Protein AF-A0A2G5TWX8-F1 (afdb_monomer)

Solvent-accessible surface area (backbone atoms only — not comparable to full-atom values): 53577 Å² total; per-residue (Å²): 131,54,55,52,56,50,52,30,71,75,69,65,58,77,52,49,79,46,56,35,44,81,55,95,52,97,86,49,70,48,29,27,53,43,70,57,57,48,48,54,48,39,52,57,28,51,38,71,73,40,64,47,65,84,70,45,53,58,56,52,51,48,52,56,50,69,76,42,61,90,55,57,44,57,35,39,44,58,69,57,53,51,48,53,32,55,76,71,69,51,67,65,87,40,49,40,81,41,73,44,65,52,35,51,49,26,43,56,50,18,77,74,40,77,90,45,63,42,34,33,72,43,99,88,70,44,53,24,19,41,42,44,39,46,45,39,47,51,44,52,74,69,54,51,40,51,39,65,67,56,42,31,72,77,58,35,67,66,47,48,49,53,51,49,48,58,50,50,65,69,45,44,64,63,69,77,78,45,83,64,30,31,37,34,48,69,56,52,56,48,51,49,52,59,59,61,68,38,75,58,49,79,84,54,79,71,49,77,77,64,80,60,78,89,64,64,90,80,34,75,40,43,46,68,60,52,34,54,57,20,57,78,40,74,38,63,65,79,65,92,90,57,66,69,57,44,42,46,65,52,52,60,41,53,54,52,50,34,47,48,33,69,75,56,60,79,76,66,95,56,92,80,38,67,60,66,51,49,53,53,48,46,37,48,51,37,49,56,66,71,43,61,89,88,40,72,58,73,78,48,40,72,55,51,56,50,47,51,46,62,32,68,70,54,51,48,54,51,49,51,54,52,48,64,59,44,47,62,55,50,51,52,50,51,55,55,48,50,61,49,67,75,60,78,84,85,88,79,91,81,88,84,86,82,90,79,90,84,81,89,83,90,81,84,86,83,85,84,88,88,79,89,81,90,85,88,79,89,78,89,82,83,90,81,80,90,83,90,76,91,85,79,89,80,89,80,89,86,88,84,84,86,84,88,84,80,92,80,88,84,83,87,85,87,87,88,78,89,79,89,85,84,82,86,82,88,82,84,84,85,84,88,84,79,86,87,78,90,83,88,90,86,83,88,81,88,85,87,86,85,82,91,86,88,83,82,90,90,85,90,89,84,90,81,92,86,95,84,87,90,89,85,90,84,86,92,89,68,95,64,67,61,59,56,54,49,51,54,53,50,52,51,51,52,49,50,54,50,53,49,52,51,49,52,54,52,52,50,53,51,50,51,51,60,49,52,53,48,52,53,55,50,49,53,50,52,51,51,52,51,57,53,52,53,51,49,54,58,48,51,56,51,52,57,47,51,54,50,54,50,49,55,54,48,57,50,53,55,49,52,55,50,53,57,46,54,53,48,52,57,50,49,55,50,51,54,49,53,51,51,50,52,51,51,52,50,52,52,50,53,50,52,52,52,51,52,51,54,52,53,52,50,51,55,53,53,49,57,50,50,52,52,50,49,57,51,52,54,49,55,52,52,51,51,50,54,50,54,53,49,53,51,50,55,50,51,57,53,48,55,53,50,50,51,52,51,58,46,54,53,53,51,54,51,56,50,66,77,62,64,84,75,90,84,71,62,67,65,62,53,48,51,56,51,50,53,54,48,54,51,51,51,55,48,47,66,44,63,65,43,48,60,55,54,51,48,52,53,46,54,67,66,64,46,94,62,83,75,84,77,69,92,67,53,51,65,65,50,42,54,48,43,51,50,52,51,53,46,66,76,64,43,62,64,62,56,51,50,48,55,50,36,55,50,50,40,74,70,46,89,46,68,67,56,29,52,45,26,54,54,45,50,58,50,42,55,50,38,45,49,52,44,53,49,48,44,51,51,34,47,53,45,30,76,73,64,71,38,64,81,85,51,72,82,78,65,79,79,72,67,84,53,67,71,49,53,55,43,54,51,51,56,71,70,46,74,97,54,62,100,55,27,13,81,81,79,73,46,72,59,51,99,85,53,59,74,43,65,47,96,44,82,92,62,62,47,41,25,40,41,74,56,50,52,60,44,37,77,77,40,62,40,42,92,78,81,62,48,67,73,80,55,47,88,86,38,69,89,75,114

Sequence (880 aa):
MGAIEFLQNLTGIKKFVLRSFKEDRADSKRFFQFEEAVEITRICLELKGADPNMHGMLDAVGAEKLSLNEHVRKSRSMGEIETMFYMHHIDKSKITVIPDFVEKLSEIHSNENIYTPITTIGRNGEDLMNMGESALYLFKNLICGVDWLEAFKTNGIDLFRNFRNGFEDTLMPLFCEWEACYVSKDWHDNIIAQLKNHRIFEKQIRTDINFSKGFSKGSLITTSYFSERCEIFHLPPMPDDVPDTMLLEEGKVLIMVAWACLFYPRQEKSRNQGDTAMQREVIMNAMFARLPRESKFRNHLASLITHWSGSRQMQSQQAVNEEARREPERVHVLQKCENKYARGDEAPDALAKSEAEYQDTHVESSNSSHTVPEGANNSSGKTTKPTKSRNESLEKTRKAQEPKNEVKANSNESFSKQSKDILEPSTSEGPVSNTSRQGKPKSSAISKESSLSSSTSISEPCSSRTLIPEDEEAVEKKKFEDQAKKMVKMQNQIKELKDQMRQLSVENETLKNSIEERKEDESNKLKKAKEDLEKEKKKTAKLEQAIKDWKISLEFMEKDLMEAGEQRDVVNEKLRKADEELREQTAKSRNLEHQLKETNKTLATVNKEKDRAVERVVREWTERWNVERHQVQLAQNRTEEAECKVRQLVKEKVKLLEKSGDGSNLPAHVATYKEDIRKLRQLLKEKEDLIPHLQRRIQELSNQPGPSSQISEDPEGYLERLQNILEILNRDDSIEEKRVRISRLLTNTDSADTRQISVLEEDLFDSSVTMYRDTLNYNTYRIQQTQSIEGCQPVPSYPNLSQKFLDAENKERTKAMFGEGDCAICFEKIEEHDEERTCPNEICALRYHGKCILRSIETMPLCPYCKTHYFNVDDFPVLS

InterPro domains:
  IPR013083 Zinc finger, RING/FYVE/PHD-type [G3DSA:3.30.40.10] (786-871)

Organism: NCBI:txid1611254

Radius of gyration: 57.73 Å; Cα contacts (8 Å, |Δi|>4): 561; chains: 1; bounding box: 160×112×218 Å

Secondary structure (DSSP, 8-state):
--HHHHHHHHH---SEEEEEEE-SSTTPPEEEEHHHHHHHHHHHHHTTT--SGGGTHHHHHHHHHHSS-TTEEEEEEHHHHHHHHHHTT--GGGEEEEE-HHHHHHHHHHTTSTTSPP-EE-TTS-EEEEHHHHHHHHHHHHTTTS-HHHHHHHH-HHHHHHHHHHHHHHHTHHHHS-TTEEEEHHHHHHHHHHHHTSGGGTT-----S-TTTTPPTT-EEEHHHHHHHHHHTTPPPPPTTS-SEEEHHHHHHHHHHHHHHHHS-S----TTHHHHHHHHHHHHHHHHHTS-TT-THHHHHHHHHHHHTT-HHHHHHHHHHHHHHHHHHHHHHHHHHHHHHTT-----------------------------------------PPP-------------------------------------------------------------------------------------------TTHHHHHHHHHHHHHHHHHHHHHHHHHHHHHHHHHHHHHHHHHHHHHHHHHHHHHHHHHHHHHHHHHHHHHHHHHHHHHHHHHHHHHHHHHHHHHHHHHHHHHHHHHHHHHHHHHHHHHHHHHHHHHHHHHHHHHHHHHHHHHHHHHHHHHHHHHHHHHHHHHHHHHHHHHHHHHHHHHHH--S-SSHHHHHHHHHHHHHHHHHHHHHHHTHHHHHHHHHHHHHSSSSSP------HHHHHHHHHHHHHHHTT-HHHHHHHHHHHHHHHH---HHHHHHHHHHHHHHHHHHHHHHHHHHHHHHHHHHHSS-TTPPPP-PPP---HHHHHHHHHHHTS-SS-TTB-TTT--B--TTSPEEE-S-TTT--EEEHHHHHHHHHH-SB-TTT--B---STT-GGG-

Mean predicted aligned error: 21.73 Å

Foldseek 3Di:
DQLLVVVCVVPVQQAAEWAWEDDPDPPDFTKTFPVRLLVLLCVQCVSRVHHSVVVCSVVVVVVVCVVDDVQKTAIDGPVVSVVVCVVSVNDCVRYDYDYQPQLVVLVVVCLQVVLRQRWGADPVRFTKHQLLSLLLNLCCLQQPQWQVVVLCVVVHDVLLVVLLVLSLVVSQVSFDPGVRMIGGPVVSVVSSVVSCPRPSNVPIDRDDLPPVVPDDQFDKDALVVLQVVCVVRVFDRFDPVDDRIDTPQVSSLLVSLSSLCLSLAPDDPDPVCPSSVRSSVSNNVSSVSSDDPPGPCNVCVVVSSVDRSPDVSSVVVVVVSVVSVCVVVVVVVVVVVVVVVVPDDDDDDDDDDDDDDDDDDDDDDDDDDDDDDDDDDDDDDDDDDDDDDDDDDDDDDDDDDDDDDDDDDDDDDDDDDDDDDDDDDDDDDDDDDDDDDDDDDDDDDDDDDDDDDDDDDDDDDDDDDDDDDYDDDDDDDDPDVVVVVVVVVVVVVVVVVVVVVVVVVVVVVVVVVVVVVVVVVVVVVVVVVVVVVVVVVVVVVVVVVVVVVVVVVVVVVVVVVVVVVVVVVVVVVVVVVVVVVVVVVVVVVVVVVVVVVVVVVVVVVVVVVVVVVVVVVVVVVVVVVVVLVVVLVVLVVVLVVLVVVLVVLVVVVVVVVVPPPDDDPPPVVVVVSVVVNVVSVVVSVVSVVVNVVSVVVVVVVVPPDDPPDDDPDQLVRVLVVLVVVLVCLVVPCVLVVQVVLLVVQLVPDPDPVLVVLSVVQNVVLVVLSVLLNVLSVVQNVVCVVPVDSPPRDPRDDDRDTDPSNVVSSVVVLQDPPAPDQAAPQPNHGHDPPFDWDFDPDPSNRGIHGLVRVLVVCLVPQADPPPRHGDDDCVSHVSVD

pLDDT: mean 76.27, std 21.87, range [24.47, 97.88]

Structure (mmCIF, N/CA/C/O backbone):
data_AF-A0A2G5TWX8-F1
#
_entry.id   AF-A0A2G5TWX8-F1
#
loop_
_atom_site.group_PDB
_atom_site.id
_atom_site.type_symbol
_atom_site.label_atom_id
_atom_site.label_alt_id
_atom_site.label_comp_id
_atom_site.label_asym_id
_atom_site.label_entity_id
_atom_site.label_seq_id
_atom_site.pdbx_PDB_ins_code
_atom_site.Cartn_x
_atom_site.Cartn_y
_atom_site.Cartn_z
_atom_site.occupancy
_atom_site.B_iso_or_equiv
_atom_site.auth_seq_id
_atom_site.auth_comp_id
_atom_site.auth_asym_id
_atom_site.auth_atom_id
_atom_site.pdbx_PDB_model_num
ATOM 1 N N . MET A 1 1 ? -11.497 -45.203 12.744 1.00 49.88 1 MET A N 1
ATOM 2 C CA . MET A 1 1 ? -11.339 -44.075 11.812 1.00 49.88 1 MET A CA 1
ATOM 3 C C . MET A 1 1 ? -11.162 -42.806 12.613 1.00 49.88 1 MET A C 1
ATOM 5 O O . MET A 1 1 ? -11.879 -42.644 13.597 1.00 49.88 1 MET A O 1
ATOM 9 N N . GLY A 1 2 ? -10.228 -41.941 12.228 1.00 58.47 2 GLY A N 1
ATOM 10 C CA . GLY A 1 2 ? -10.147 -40.582 12.781 1.00 58.47 2 GLY A CA 1
ATOM 11 C C . GLY A 1 2 ? -11.249 -39.682 12.211 1.00 58.47 2 GLY A C 1
ATOM 12 O O . GLY A 1 2 ? -11.787 -39.974 11.142 1.00 58.47 2 GLY A O 1
ATOM 13 N N . ALA A 1 3 ? -11.570 -38.563 12.869 1.00 54.06 3 ALA A N 1
ATOM 14 C CA . ALA A 1 3 ? -12.571 -37.629 12.341 1.00 54.06 3 ALA A CA 1
ATOM 15 C C . ALA A 1 3 ? -12.157 -37.054 10.969 1.00 54.06 3 ALA A C 1
ATOM 17 O O . ALA A 1 3 ? -13.007 -36.923 10.093 1.00 54.06 3 ALA A O 1
ATOM 18 N N . ILE A 1 4 ? -10.851 -36.823 10.739 1.00 53.81 4 ILE A N 1
ATOM 19 C CA . ILE A 1 4 ? -10.282 -36.463 9.418 1.00 53.81 4 ILE A CA 1
ATOM 20 C C . ILE A 1 4 ? -10.713 -37.470 8.348 1.00 53.81 4 ILE A C 1
ATOM 22 O O . ILE A 1 4 ? -11.200 -37.095 7.289 1.00 53.81 4 ILE A O 1
ATOM 26 N N . GLU A 1 5 ? -10.538 -38.752 8.649 1.00 59.50 5 GLU A N 1
ATOM 27 C CA . GLU A 1 5 ? -10.787 -39.881 7.755 1.00 59.50 5 GLU A CA 1
ATOM 28 C C . GLU A 1 5 ? -12.284 -39.996 7.430 1.00 59.50 5 GLU A C 1
ATOM 30 O O . GLU A 1 5 ? -12.668 -40.190 6.280 1.00 59.50 5 GLU A O 1
ATOM 35 N N . PHE A 1 6 ? -13.143 -39.784 8.432 1.00 63.69 6 PHE A N 1
ATOM 36 C CA . PHE A 1 6 ? -14.593 -39.731 8.261 1.00 63.69 6 PHE A CA 1
ATOM 37 C C . PHE A 1 6 ? -15.032 -38.548 7.385 1.00 63.69 6 PHE A C 1
ATOM 39 O O . PHE A 1 6 ? -15.778 -38.747 6.429 1.00 63.69 6 PHE A O 1
ATOM 46 N N . LEU A 1 7 ? -14.541 -37.333 7.649 1.00 59.56 7 LEU A N 1
ATOM 47 C CA . LEU A 1 7 ? -14.930 -36.136 6.893 1.00 59.56 7 LEU A CA 1
ATOM 48 C C . LEU A 1 7 ? -14.377 -36.162 5.452 1.00 59.56 7 LEU A C 1
ATOM 50 O O . LEU A 1 7 ? -15.083 -35.778 4.518 1.00 59.56 7 LEU A O 1
ATOM 54 N N . GLN A 1 8 ? -13.177 -36.716 5.243 1.00 65.06 8 GLN A N 1
ATOM 55 C CA . GLN A 1 8 ? -12.624 -37.003 3.912 1.00 65.06 8 GLN A CA 1
ATOM 56 C C . GLN A 1 8 ? -13.450 -38.049 3.151 1.00 65.06 8 GLN A C 1
ATOM 58 O O . GLN A 1 8 ? -13.704 -37.861 1.963 1.00 65.06 8 GLN A O 1
ATOM 63 N N . ASN A 1 9 ? -13.920 -39.111 3.813 1.00 69.88 9 ASN A N 1
ATOM 64 C CA . ASN A 1 9 ? -14.791 -40.116 3.195 1.00 69.88 9 ASN A CA 1
ATOM 65 C C . ASN A 1 9 ? -16.203 -39.580 2.891 1.00 69.88 9 ASN A C 1
ATOM 67 O O . ASN A 1 9 ? -16.819 -40.015 1.922 1.00 69.88 9 ASN A O 1
ATOM 71 N N . LEU A 1 10 ? -16.714 -38.643 3.698 1.00 70.25 10 LEU A N 1
ATOM 72 C CA . LEU A 1 10 ? -18.079 -38.116 3.582 1.00 70.25 10 LEU A CA 1
ATOM 73 C C . LEU A 1 10 ? -18.198 -36.951 2.582 1.00 70.25 10 LEU A C 1
ATOM 75 O O . LEU A 1 10 ? -19.244 -36.789 1.962 1.00 70.25 10 LEU A O 1
ATOM 79 N N . THR A 1 11 ? -17.133 -36.164 2.389 1.00 72.25 11 THR A N 1
ATOM 80 C CA . THR A 1 11 ? -17.118 -35.011 1.457 1.00 72.25 11 THR A CA 1
ATOM 81 C C . THR A 1 11 ? -16.222 -35.194 0.231 1.00 72.25 11 THR A C 1
ATOM 83 O O . THR A 1 11 ? -16.336 -34.436 -0.727 1.00 72.25 11 THR A O 1
ATOM 86 N N . GLY A 1 12 ? -15.282 -36.145 0.256 1.00 74.12 12 GLY A N 1
ATOM 87 C CA . GLY A 1 12 ? -14.214 -36.267 -0.743 1.00 74.12 12 GLY A CA 1
ATOM 88 C C . GLY A 1 12 ? -13.120 -35.188 -0.653 1.00 74.12 12 GLY A C 1
ATOM 89 O O . GLY A 1 12 ? -12.127 -35.267 -1.381 1.00 74.12 12 GLY A O 1
ATOM 90 N N . ILE A 1 13 ? -13.259 -34.191 0.231 1.00 72.56 13 ILE A N 1
ATOM 91 C CA . ILE A 1 13 ? -12.359 -33.034 0.322 1.00 72.56 13 ILE A CA 1
ATOM 92 C C . ILE A 1 13 ? -11.048 -33.448 1.001 1.00 72.56 13 ILE A C 1
ATOM 94 O O . ILE A 1 13 ? -10.928 -33.498 2.223 1.00 72.56 13 ILE A O 1
ATOM 98 N N . LYS A 1 14 ? -10.028 -33.742 0.188 1.00 78.06 14 LYS A N 1
ATOM 99 C CA . LYS A 1 14 ? -8.688 -34.131 0.667 1.00 78.06 14 LYS A CA 1
ATOM 100 C C . LYS A 1 14 ? -7.849 -32.960 1.187 1.00 78.06 14 LYS A C 1
ATOM 102 O O . LYS A 1 14 ? -6.896 -33.201 1.927 1.00 78.06 14 LYS A O 1
ATOM 107 N N . LYS A 1 15 ? -8.172 -31.724 0.792 1.00 89.69 15 LYS A N 1
ATOM 108 C CA . LYS A 1 15 ? -7.461 -30.502 1.186 1.00 89.69 15 LYS A CA 1
ATOM 109 C C . LYS A 1 15 ? -8.418 -29.333 1.390 1.00 89.69 15 LYS A C 1
ATOM 111 O O . LYS A 1 15 ? -9.350 -29.164 0.609 1.00 89.69 15 LYS A O 1
ATOM 116 N N . PHE A 1 16 ? -8.120 -28.499 2.377 1.00 92.69 16 PHE A N 1
ATOM 117 C CA . PHE A 1 16 ? -8.714 -27.177 2.539 1.00 92.69 16 PHE A CA 1
ATOM 118 C C . PHE A 1 16 ? -8.189 -26.212 1.474 1.00 92.69 16 PHE A C 1
ATOM 120 O O . PHE A 1 16 ? -7.120 -26.424 0.891 1.00 92.69 16 PHE A O 1
ATOM 127 N N . VAL A 1 17 ? -8.943 -25.144 1.241 1.00 91.75 17 VAL A N 1
ATOM 128 C CA . VAL A 1 17 ? -8.628 -24.082 0.284 1.00 91.75 17 VAL A CA 1
ATOM 129 C C . VAL A 1 17 ? -8.525 -22.772 1.054 1.00 91.75 17 VAL A C 1
ATOM 131 O O . VAL A 1 17 ? -9.392 -22.490 1.873 1.00 91.75 17 VAL A O 1
ATOM 134 N N . LEU A 1 18 ? -7.471 -22.001 0.799 1.00 95.31 18 LEU A N 1
ATOM 135 C CA . LEU A 1 18 ? -7.222 -20.694 1.409 1.00 95.31 18 LEU A CA 1
ATOM 136 C C . LEU A 1 18 ? -6.944 -19.678 0.293 1.00 95.31 18 LEU A C 1
ATOM 138 O O . LEU A 1 18 ? -6.103 -19.948 -0.575 1.00 95.31 18 LEU A O 1
ATOM 142 N N . ARG A 1 19 ? -7.632 -18.531 0.285 1.00 94.94 19 ARG A N 1
ATOM 143 C CA . ARG A 1 19 ? -7.461 -17.523 -0.774 1.00 94.94 19 ARG A CA 1
ATOM 144 C C . ARG A 1 19 ? -6.285 -16.597 -0.476 1.00 94.94 19 ARG A C 1
ATOM 146 O O . ARG A 1 19 ? -6.225 -15.978 0.582 1.00 94.94 19 ARG A O 1
ATOM 153 N N . SER A 1 20 ? -5.356 -16.495 -1.427 1.00 94.12 20 SER A N 1
ATOM 154 C CA . SER A 1 20 ? -4.310 -15.472 -1.443 1.00 94.12 20 SER A CA 1
ATOM 155 C C . SER A 1 20 ? -4.739 -14.279 -2.286 1.00 94.12 20 SER A C 1
ATOM 157 O O . SER A 1 20 ? -4.996 -14.426 -3.487 1.00 94.12 20 SER A O 1
ATOM 159 N N . PHE A 1 21 ? -4.711 -13.116 -1.659 1.00 90.50 21 PHE A N 1
ATOM 160 C CA . PHE A 1 21 ? -4.955 -11.807 -2.246 1.00 90.50 21 PHE A CA 1
ATOM 161 C C . PHE A 1 21 ? -3.636 -11.233 -2.768 1.00 90.50 21 PHE A C 1
ATOM 163 O O . PHE A 1 21 ? -2.561 -11.530 -2.221 1.00 90.50 21 PHE A O 1
ATOM 170 N N . LYS A 1 22 ? -3.700 -10.436 -3.836 1.00 80.31 22 LYS A N 1
ATOM 171 C CA . LYS A 1 22 ? -2.516 -9.799 -4.431 1.00 80.31 22 LYS A CA 1
ATOM 172 C C . LYS A 1 22 ? -2.489 -8.304 -4.144 1.00 80.31 22 LYS A C 1
ATOM 174 O O . LYS A 1 22 ? -3.369 -7.573 -4.572 1.00 80.31 22 LYS A O 1
ATOM 179 N N . GLU A 1 23 ? -1.403 -7.839 -3.536 1.00 67.00 23 GLU A N 1
ATOM 180 C CA . GLU A 1 23 ? -1.008 -6.433 -3.634 1.00 67.00 23 GLU A CA 1
ATOM 181 C C . GLU A 1 23 ? -0.254 -6.210 -4.966 1.00 67.00 23 GLU A C 1
ATOM 183 O O . GLU A 1 23 ? 0.506 -7.070 -5.414 1.00 67.00 23 GLU A O 1
ATOM 188 N N . ASP A 1 24 ? -0.462 -5.062 -5.617 1.00 56.56 24 ASP A N 1
ATOM 189 C CA . ASP A 1 24 ? -0.110 -4.813 -7.032 1.00 56.56 24 ASP A CA 1
ATOM 190 C C . ASP A 1 24 ? 1.402 -4.654 -7.334 1.00 56.56 24 ASP A C 1
ATOM 192 O O . ASP A 1 24 ? 1.811 -4.505 -8.489 1.00 56.56 24 ASP A O 1
ATOM 196 N N . ARG A 1 25 ? 2.261 -4.663 -6.305 1.00 57.56 25 ARG A N 1
ATOM 197 C CA . ARG A 1 25 ? 3.721 -4.494 -6.451 1.00 57.56 25 ARG A CA 1
ATOM 198 C C . ARG A 1 25 ? 4.374 -5.798 -6.930 1.00 57.56 25 ARG A C 1
ATOM 200 O O . ARG A 1 25 ? 3.940 -6.882 -6.554 1.00 57.56 25 ARG A O 1
ATOM 207 N N . ALA A 1 26 ? 5.438 -5.700 -7.732 1.00 50.09 26 ALA A N 1
ATOM 208 C CA . ALA A 1 26 ? 6.128 -6.869 -8.296 1.00 50.09 26 ALA A CA 1
ATOM 209 C C . ALA A 1 26 ? 6.673 -7.825 -7.214 1.00 50.09 26 ALA A C 1
ATOM 211 O O . ALA A 1 26 ? 6.577 -9.042 -7.360 1.00 50.09 26 ALA A O 1
ATOM 212 N N . ASP A 1 27 ? 7.152 -7.254 -6.109 1.00 56.19 27 ASP A N 1
ATOM 213 C CA . ASP A 1 27 ? 7.773 -7.950 -4.976 1.00 56.19 27 ASP A CA 1
ATOM 214 C C . ASP A 1 27 ? 6.798 -8.144 -3.795 1.00 56.19 27 ASP A C 1
ATOM 216 O O . ASP A 1 27 ? 7.216 -8.319 -2.647 1.00 56.19 27 ASP A O 1
ATOM 220 N N . SER A 1 28 ? 5.484 -8.037 -4.035 1.00 58.34 28 SER A N 1
ATOM 221 C CA . SER A 1 28 ? 4.496 -7.960 -2.956 1.00 58.34 28 SER A CA 1
ATOM 222 C C . SER A 1 28 ? 4.359 -9.250 -2.143 1.00 58.34 28 SER A C 1
ATOM 224 O O . SER A 1 28 ? 4.437 -10.380 -2.641 1.00 58.34 28 SER A O 1
ATOM 226 N N . LYS A 1 29 ? 4.094 -9.077 -0.845 1.00 76.50 29 LYS A N 1
ATOM 227 C CA . LYS A 1 29 ? 3.747 -10.189 0.043 1.00 76.50 29 LYS A CA 1
ATOM 228 C C . LYS A 1 29 ? 2.336 -10.669 -0.300 1.00 76.50 29 LYS A C 1
ATOM 230 O O . LYS A 1 29 ? 1.431 -9.870 -0.518 1.00 76.50 29 LYS A O 1
ATOM 235 N N . ARG A 1 30 ? 2.126 -11.988 -0.306 1.00 86.75 30 ARG A N 1
ATOM 236 C CA . ARG A 1 30 ? 0.770 -12.552 -0.397 1.00 86.75 30 ARG A CA 1
ATOM 237 C C . ARG A 1 30 ? 0.054 -12.359 0.932 1.00 86.75 30 ARG A C 1
ATOM 239 O O . ARG A 1 30 ? 0.590 -12.752 1.974 1.00 86.75 30 ARG A O 1
ATOM 246 N N . PHE A 1 31 ? -1.151 -11.809 0.859 1.00 91.06 31 PHE A N 1
ATOM 247 C CA . PHE A 1 31 ? -2.041 -11.618 1.998 1.00 91.06 31 PHE A CA 1
ATOM 248 C C . PHE A 1 31 ? -3.196 -12.623 1.965 1.00 91.06 31 PHE A C 1
ATOM 250 O O . PHE A 1 31 ? -3.506 -13.191 0.919 1.00 91.06 31 PHE A O 1
ATOM 257 N N . PHE A 1 32 ? -3.812 -12.861 3.121 1.00 93.50 32 PHE A N 1
ATOM 258 C CA . PHE A 1 32 ? -4.817 -13.902 3.358 1.00 93.50 32 PHE A CA 1
ATOM 259 C C . PHE A 1 32 ? -5.867 -13.395 4.343 1.00 93.50 32 PHE A C 1
ATOM 261 O O . PHE A 1 32 ? -5.485 -12.877 5.392 1.00 93.50 32 PHE A O 1
ATOM 268 N N . GLN A 1 33 ? -7.165 -13.553 4.062 1.00 92.56 33 GLN A N 1
ATOM 269 C CA . GLN A 1 33 ? -8.220 -13.199 5.024 1.00 92.56 33 GLN A CA 1
ATOM 270 C C . GLN A 1 33 ? -8.034 -14.014 6.312 1.00 92.56 33 GLN A C 1
ATOM 272 O O . GLN A 1 33 ? -8.035 -15.248 6.285 1.00 92.56 33 GLN A O 1
ATOM 277 N N . PHE A 1 34 ? -7.868 -13.330 7.447 1.00 92.19 34 PHE A N 1
ATOM 278 C CA . PHE A 1 34 ? -7.525 -13.985 8.711 1.00 92.19 34 PHE A CA 1
ATOM 279 C C . PHE A 1 34 ? -8.619 -14.962 9.160 1.00 92.19 34 PHE A C 1
ATOM 281 O O . PHE A 1 34 ? -8.318 -16.071 9.598 1.00 92.19 34 PHE A O 1
ATOM 288 N N . GLU A 1 35 ? -9.887 -14.596 8.951 1.00 90.81 35 GLU A N 1
ATOM 289 C CA . GLU A 1 35 ? -11.047 -15.427 9.287 1.00 90.81 35 GLU A CA 1
ATOM 290 C C . GLU A 1 35 ? -11.066 -16.784 8.556 1.00 90.81 35 GLU A C 1
ATOM 292 O O . GLU A 1 35 ? -11.505 -17.773 9.142 1.00 90.81 35 GLU A O 1
ATOM 297 N N . GLU A 1 36 ? -10.561 -16.865 7.315 1.00 92.94 36 GLU A N 1
ATOM 298 C CA . GLU A 1 36 ? -10.450 -18.137 6.581 1.00 92.94 36 GLU A CA 1
ATOM 299 C C . GLU A 1 36 ? -9.389 -19.044 7.203 1.00 92.94 36 GLU A C 1
ATOM 301 O O . GLU A 1 36 ? -9.631 -20.222 7.465 1.00 92.94 36 GLU A O 1
ATOM 306 N N . ALA A 1 37 ? -8.200 -18.501 7.469 1.00 93.31 37 ALA A N 1
ATOM 307 C CA . ALA A 1 37 ? -7.098 -19.271 8.034 1.00 93.31 37 ALA A CA 1
ATOM 308 C C . ALA A 1 37 ? -7.409 -19.734 9.471 1.00 93.31 37 ALA A C 1
ATOM 310 O O . ALA A 1 37 ? -7.065 -20.856 9.857 1.00 93.31 37 ALA A O 1
ATOM 311 N N . VAL A 1 38 ? -8.121 -18.908 10.240 1.00 91.62 38 VAL A N 1
ATOM 312 C CA . VAL A 1 38 ? -8.715 -19.253 11.539 1.00 91.62 38 VAL A CA 1
ATOM 313 C C . VAL A 1 38 ? -9.717 -20.396 11.401 1.00 91.62 38 VAL A C 1
ATOM 315 O O . VAL A 1 38 ? -9.630 -21.364 12.153 1.00 91.62 38 VAL A O 1
ATOM 318 N N . GLU A 1 39 ? -10.646 -20.329 10.444 1.00 91.31 39 GLU A N 1
ATOM 319 C CA . GLU A 1 39 ? -11.629 -21.393 10.216 1.00 91.31 39 GLU A CA 1
ATOM 320 C C . GLU A 1 39 ? -10.962 -22.720 9.839 1.00 91.31 39 GLU A C 1
ATOM 322 O O . GLU A 1 39 ? -11.274 -23.749 10.439 1.00 91.31 39 GLU A O 1
ATOM 327 N N . ILE A 1 40 ? -9.995 -22.700 8.920 1.00 92.69 40 ILE A N 1
ATOM 328 C CA . ILE A 1 40 ? -9.213 -23.887 8.549 1.00 92.69 40 ILE A CA 1
ATOM 329 C C . ILE A 1 40 ? -8.488 -24.458 9.774 1.00 92.69 40 ILE A C 1
ATOM 331 O O . ILE A 1 40 ? -8.476 -25.675 9.962 1.00 92.69 40 ILE A O 1
ATOM 335 N N . THR A 1 41 ? -7.924 -23.603 10.633 1.00 91.88 41 THR A N 1
ATOM 336 C CA . THR A 1 41 ? -7.235 -24.037 11.859 1.00 91.88 41 THR A CA 1
ATOM 337 C C . THR A 1 41 ? -8.207 -24.661 12.857 1.00 91.88 41 THR A C 1
ATOM 339 O O . THR A 1 41 ? -7.946 -25.763 13.335 1.00 91.88 41 THR A O 1
ATOM 342 N N . ARG A 1 42 ? -9.358 -24.021 13.105 1.00 90.62 42 ARG A N 1
ATOM 343 C CA . ARG A 1 42 ? -10.451 -24.547 13.937 1.00 90.62 42 ARG A CA 1
ATOM 344 C C . ARG A 1 42 ? -10.892 -25.929 13.462 1.00 90.62 42 ARG A C 1
ATOM 346 O O . ARG A 1 42 ? -10.838 -26.874 14.242 1.00 90.62 42 ARG A O 1
ATOM 353 N N . ILE A 1 43 ? -11.250 -26.062 12.184 1.00 89.75 43 ILE A N 1
ATOM 354 C CA . ILE A 1 43 ? -11.694 -27.338 11.608 1.00 89.75 43 ILE A CA 1
ATOM 355 C C . ILE A 1 43 ? -10.578 -28.385 11.741 1.00 89.75 43 ILE A C 1
ATOM 357 O O . ILE A 1 43 ? -10.834 -29.518 12.135 1.00 89.75 43 ILE A O 1
ATOM 361 N N . CYS A 1 44 ? -9.316 -28.021 11.495 1.00 89.75 44 CYS A N 1
ATOM 362 C CA . CYS A 1 44 ? -8.179 -28.926 11.680 1.00 89.75 44 CYS A CA 1
ATOM 363 C C . CYS A 1 44 ? -7.908 -29.324 13.146 1.00 89.75 44 CYS A C 1
ATOM 365 O O . CYS A 1 44 ? -7.279 -30.361 13.359 1.00 89.75 44 CYS A O 1
ATOM 367 N N . LEU A 1 45 ? -8.340 -28.542 14.140 1.00 89.06 45 LEU A N 1
ATOM 368 C CA . LEU A 1 45 ? -8.257 -28.879 15.569 1.00 89.06 45 LEU A CA 1
ATOM 369 C C . LEU A 1 45 ? -9.416 -29.793 15.990 1.00 89.06 45 LEU A C 1
ATOM 371 O O . LEU A 1 45 ? -9.165 -30.877 16.520 1.00 89.06 45 LEU A O 1
ATOM 375 N N . GLU A 1 46 ? -10.652 -29.431 15.639 1.00 88.06 46 GLU A N 1
ATOM 376 C CA . GLU A 1 46 ? -11.853 -30.258 15.836 1.00 88.06 46 GLU A CA 1
ATOM 377 C C . GLU A 1 46 ? -11.660 -31.660 15.226 1.00 88.06 46 GLU A C 1
ATOM 379 O O . GLU A 1 46 ? -11.909 -32.683 15.866 1.00 88.06 46 GLU A O 1
ATOM 384 N N . LEU A 1 47 ? -11.099 -31.726 14.014 1.00 85.62 47 LEU A N 1
ATOM 385 C CA . LEU A 1 47 ? -10.774 -32.968 13.308 1.00 85.62 47 LEU A CA 1
ATOM 386 C C . LEU A 1 47 ? -9.677 -33.824 13.970 1.00 85.62 47 LEU A C 1
ATOM 388 O O . LEU A 1 47 ? -9.606 -35.028 13.701 1.00 85.62 47 LEU A O 1
ATOM 392 N N . LYS A 1 48 ? -8.824 -33.241 14.820 1.00 88.12 48 LYS A N 1
ATOM 393 C CA . LYS A 1 48 ? -7.867 -33.979 15.669 1.00 88.12 48 LYS A CA 1
ATOM 394 C C . LYS A 1 48 ? -8.503 -34.473 16.976 1.00 88.12 48 LYS A C 1
ATOM 396 O O . LYS A 1 48 ? -7.859 -35.234 17.692 1.00 88.12 48 LYS A O 1
ATOM 401 N N . GLY A 1 49 ? -9.724 -34.041 17.301 1.00 89.75 49 GLY A N 1
ATOM 402 C CA . GLY A 1 49 ? -10.325 -34.221 18.625 1.00 89.75 49 GLY A CA 1
ATOM 403 C C . GLY A 1 49 ? -9.787 -33.248 19.681 1.00 89.75 49 GLY A C 1
ATOM 404 O O . GLY A 1 49 ? -9.939 -33.512 20.871 1.00 89.75 49 GLY A O 1
ATOM 405 N N . ALA A 1 50 ? -9.147 -32.150 19.265 1.00 88.69 50 ALA A N 1
ATOM 406 C CA . ALA A 1 50 ? -8.765 -31.057 20.154 1.00 88.69 50 ALA A CA 1
ATOM 407 C C . ALA A 1 50 ? -9.904 -30.031 20.235 1.00 88.69 50 ALA A C 1
ATOM 409 O O . ALA A 1 50 ? -10.525 -29.708 19.223 1.00 88.69 50 ALA A O 1
ATOM 410 N N . ASP A 1 51 ? -10.158 -29.494 21.428 1.00 85.75 51 ASP A N 1
ATOM 411 C CA . ASP A 1 51 ? -11.095 -28.384 21.604 1.00 85.75 51 ASP A CA 1
ATOM 412 C C . ASP A 1 51 ? -10.469 -27.086 21.046 1.00 85.75 51 ASP A C 1
ATOM 414 O O . ASP A 1 51 ? -9.415 -26.668 21.538 1.00 85.75 51 ASP A O 1
ATOM 418 N N . PRO A 1 52 ? -11.070 -26.421 20.038 1.00 79.31 52 PRO A N 1
ATOM 419 C CA . PRO A 1 52 ? -10.541 -25.168 19.499 1.00 79.31 52 PRO A CA 1
ATOM 420 C C . PRO A 1 52 ? -10.550 -24.009 20.513 1.00 79.31 52 PRO A C 1
ATOM 422 O O . PRO A 1 52 ? -9.787 -23.057 20.336 1.00 79.31 52 PRO A O 1
ATOM 425 N N . ASN A 1 53 ? -11.353 -24.080 21.583 1.00 81.56 53 ASN A N 1
ATOM 426 C CA . ASN A 1 53 ? -11.362 -23.075 22.653 1.00 81.56 53 ASN A CA 1
ATOM 427 C C . ASN A 1 53 ? -10.121 -23.194 23.554 1.00 81.56 53 ASN A C 1
ATOM 429 O O . ASN A 1 53 ? -9.537 -22.184 23.933 1.00 81.56 53 ASN A O 1
ATOM 433 N N . MET A 1 54 ? -9.634 -24.415 23.818 1.00 76.00 54 MET A N 1
ATOM 434 C CA . MET A 1 54 ? -8.446 -24.672 24.658 1.00 76.00 54 MET A CA 1
ATOM 435 C C . MET A 1 54 ? -7.142 -24.056 24.119 1.00 76.00 54 MET A C 1
ATOM 437 O O . MET A 1 54 ? -6.144 -23.994 24.835 1.00 76.00 54 MET A O 1
ATOM 441 N N . HIS A 1 55 ? -7.138 -23.598 22.865 1.00 72.44 55 HIS A N 1
ATOM 442 C CA . HIS A 1 55 ? -6.015 -22.908 22.232 1.00 72.44 55 HIS A CA 1
ATOM 443 C C . HIS A 1 55 ? -6.171 -21.377 22.176 1.00 72.44 55 HIS A C 1
ATOM 445 O O . HIS A 1 55 ? -5.324 -20.716 21.579 1.00 72.44 55 HIS A O 1
ATOM 451 N N . GLY A 1 56 ? -7.242 -20.809 22.744 1.00 77.62 56 GLY A N 1
ATOM 452 C CA . GLY A 1 56 ? -7.495 -19.363 22.769 1.00 77.62 56 GLY A CA 1
ATOM 453 C C . GLY A 1 56 ? -7.723 -18.722 21.395 1.00 77.62 56 GLY A C 1
ATOM 454 O O . GLY A 1 56 ? -7.777 -17.502 21.292 1.00 77.62 56 GLY A O 1
ATOM 455 N N . MET A 1 57 ? -7.856 -19.506 20.317 1.00 73.31 57 MET A N 1
ATOM 456 C CA . MET A 1 57 ? -8.018 -18.968 18.960 1.00 73.31 57 MET A CA 1
ATOM 457 C C . MET A 1 57 ? -9.344 -18.238 18.771 1.00 73.31 57 MET A C 1
ATOM 459 O O . MET A 1 57 ? -9.388 -17.185 18.140 1.00 73.31 57 MET A O 1
ATOM 463 N N . LEU A 1 58 ? -10.428 -18.805 19.305 1.00 71.38 58 LEU A N 1
ATOM 464 C CA . LEU A 1 58 ? -11.750 -18.189 19.234 1.00 71.38 58 LEU A CA 1
ATOM 465 C C . LEU A 1 58 ? -11.821 -16.932 20.112 1.00 71.38 58 LEU A C 1
ATOM 467 O O . LEU A 1 58 ? -12.459 -15.964 19.708 1.00 71.38 58 LEU A O 1
ATOM 471 N N . ASP A 1 59 ? -11.081 -16.894 21.224 1.00 79.69 59 ASP A N 1
ATOM 472 C CA . ASP A 1 59 ? -10.934 -15.698 22.060 1.00 79.69 59 ASP A CA 1
ATOM 473 C C . ASP A 1 59 ? -10.072 -14.626 21.384 1.00 79.69 59 ASP A C 1
ATOM 475 O O . ASP A 1 59 ? -10.435 -13.456 21.405 1.00 79.69 59 ASP A O 1
ATOM 479 N N . ALA A 1 60 ? -8.974 -15.003 20.719 1.00 72.00 60 ALA A N 1
ATOM 480 C CA . ALA A 1 60 ? -8.136 -14.080 19.954 1.00 72.00 60 ALA A CA 1
ATOM 481 C C . ALA A 1 60 ? -8.915 -13.441 18.795 1.00 72.00 60 ALA A C 1
ATOM 483 O O . ALA A 1 60 ? -8.823 -12.238 18.571 1.00 72.00 60 ALA A O 1
ATOM 484 N N . VAL A 1 61 ? -9.734 -14.227 18.094 1.00 70.69 61 VAL A N 1
ATOM 485 C CA . VAL A 1 61 ? -10.582 -13.760 16.986 1.00 70.69 61 VAL A CA 1
ATOM 486 C C . VAL A 1 61 ? -11.791 -12.980 17.497 1.00 70.69 61 VAL A C 1
ATOM 488 O O . VAL A 1 61 ? -12.186 -11.999 16.875 1.00 70.69 61 VAL A O 1
ATOM 491 N N . GLY A 1 62 ? -12.346 -13.355 18.650 1.00 74.88 62 GLY A N 1
ATOM 492 C CA . GLY A 1 62 ? -13.365 -12.577 19.351 1.00 74.88 62 GLY A CA 1
ATOM 493 C C . GLY A 1 62 ? -12.832 -11.210 19.779 1.00 74.88 62 GLY A C 1
ATOM 494 O O . GLY A 1 62 ? -13.430 -10.194 19.445 1.00 74.88 62 GLY A O 1
ATOM 495 N N . ALA A 1 63 ? -11.675 -11.168 20.438 1.00 79.56 63 ALA A N 1
ATOM 496 C CA . ALA A 1 63 ? -11.004 -9.941 20.860 1.00 79.56 63 ALA A CA 1
ATOM 497 C C . ALA A 1 63 ? -10.553 -9.075 19.671 1.00 79.56 63 ALA A C 1
ATOM 499 O O . ALA A 1 63 ? -10.700 -7.857 19.718 1.00 79.56 63 ALA A O 1
ATOM 500 N N . GLU A 1 64 ? -10.055 -9.676 18.586 1.00 72.75 64 GLU A N 1
ATOM 501 C CA . GLU A 1 64 ? -9.668 -8.948 17.370 1.00 72.75 64 GLU A CA 1
ATOM 502 C C . GLU A 1 64 ? -10.883 -8.452 16.565 1.00 72.75 64 GLU A C 1
ATOM 504 O O . GLU A 1 64 ? -10.805 -7.398 15.939 1.00 72.75 64 GLU A O 1
ATOM 509 N N . LYS A 1 65 ? -12.034 -9.135 16.638 1.00 72.50 65 LYS A N 1
ATOM 510 C CA . LYS A 1 65 ? -13.311 -8.629 16.109 1.00 72.50 65 LYS A CA 1
ATOM 511 C C . LYS A 1 65 ? -13.940 -7.553 17.005 1.00 72.50 65 LYS A C 1
ATOM 513 O O . LYS A 1 65 ? -14.631 -6.685 16.490 1.00 72.50 65 LYS A O 1
ATOM 518 N N . LEU A 1 66 ? -13.708 -7.595 18.318 1.00 75.19 66 LEU A N 1
ATOM 519 C CA . LEU A 1 66 ? -14.169 -6.583 19.279 1.00 75.19 66 LEU A CA 1
ATOM 520 C C . LEU A 1 66 ? -13.300 -5.315 19.288 1.00 75.19 66 LEU A C 1
ATOM 522 O O . LEU A 1 66 ? -13.790 -4.260 19.681 1.00 75.19 66 LEU A O 1
ATOM 526 N N . SER A 1 67 ? -12.031 -5.398 18.872 1.00 73.75 67 SER A N 1
ATOM 527 C CA . SER A 1 67 ? -11.145 -4.233 18.716 1.00 73.75 67 SER A CA 1
ATOM 528 C C . SER A 1 67 ? -11.256 -3.547 17.352 1.00 73.75 67 SER A C 1
ATOM 530 O O . SER A 1 67 ? -10.690 -2.473 17.165 1.00 73.75 67 SER A O 1
ATOM 532 N N . LEU A 1 68 ? -11.994 -4.139 16.411 1.00 73.31 68 LEU A N 1
ATOM 533 C CA . LEU A 1 68 ? -12.277 -3.579 15.094 1.00 73.31 68 LEU A CA 1
ATOM 534 C C . LEU A 1 68 ? -13.742 -3.153 14.969 1.00 73.31 68 LEU A C 1
ATOM 536 O O . LEU A 1 68 ? -14.629 -3.636 15.669 1.00 73.31 68 LEU A O 1
ATOM 540 N N . ASN A 1 69 ? -14.009 -2.281 13.999 1.00 82.12 69 ASN A N 1
ATOM 541 C CA . ASN A 1 69 ? -15.367 -2.053 13.522 1.00 82.12 69 ASN A CA 1
ATOM 542 C C . ASN A 1 69 ? -15.906 -3.338 12.849 1.00 82.12 69 ASN A C 1
ATOM 544 O O . ASN A 1 69 ? -15.188 -4.002 12.100 1.00 82.12 69 ASN A O 1
ATOM 548 N N . GLU A 1 70 ? -17.178 -3.685 13.081 1.00 88.75 70 GLU A N 1
ATOM 549 C CA . GLU A 1 70 ? -17.777 -4.953 12.626 1.00 88.75 70 GLU A CA 1
ATOM 550 C C . GLU A 1 70 ? -17.800 -5.160 11.099 1.00 88.75 70 GLU A C 1
ATOM 552 O O . GLU A 1 70 ? -17.992 -6.284 10.625 1.00 88.75 70 GLU A O 1
ATOM 557 N N . HIS A 1 71 ? -17.573 -4.101 10.322 1.00 90.44 71 HIS A N 1
ATOM 558 C CA . HIS A 1 71 ? -17.486 -4.130 8.863 1.00 90.44 71 HIS A CA 1
ATOM 559 C C . HIS A 1 71 ? -16.065 -4.392 8.329 1.00 90.44 71 HIS A C 1
ATOM 561 O O . HIS A 1 71 ? -15.896 -4.525 7.117 1.00 90.44 71 HIS A O 1
ATOM 567 N N . VAL A 1 72 ? -15.054 -4.474 9.201 1.00 91.00 72 VAL A N 1
ATOM 568 C CA . VAL A 1 72 ? -13.635 -4.645 8.843 1.00 91.00 72 VAL A CA 1
ATOM 569 C C . VAL A 1 72 ? -13.227 -6.117 8.917 1.00 91.00 72 VAL A C 1
ATOM 571 O O . VAL A 1 72 ? -13.661 -6.864 9.795 1.00 91.00 72 VAL A O 1
ATOM 574 N N . ARG A 1 73 ? -12.374 -6.553 7.991 1.00 91.44 73 ARG A N 1
ATOM 575 C CA . ARG A 1 73 ? -11.789 -7.897 7.923 1.00 91.44 73 ARG A CA 1
ATOM 576 C C . ARG A 1 73 ? -10.275 -7.757 7.805 1.00 91.44 73 ARG A C 1
ATOM 578 O O . ARG A 1 73 ? -9.776 -7.260 6.796 1.00 91.44 73 ARG A O 1
ATOM 585 N N . LYS A 1 74 ? -9.529 -8.202 8.816 1.00 91.12 74 LYS A N 1
ATOM 586 C CA . LYS A 1 74 ? -8.062 -8.254 8.735 1.00 91.12 74 LYS A CA 1
ATOM 587 C C . LYS A 1 74 ? -7.611 -9.294 7.718 1.00 91.12 74 LYS A C 1
ATOM 589 O O . LYS A 1 74 ? -8.143 -10.408 7.672 1.00 91.12 74 LYS A O 1
ATOM 594 N N . SER A 1 75 ? -6.581 -8.953 6.955 1.00 91.50 75 SER A N 1
ATOM 595 C CA . SER A 1 75 ? -5.749 -9.935 6.272 1.00 91.50 75 SER A CA 1
ATOM 596 C C . SER A 1 75 ? -4.364 -9.997 6.919 1.00 91.50 75 SER A C 1
ATOM 598 O O . SER A 1 75 ? -3.976 -9.120 7.688 1.00 91.50 75 SER A O 1
ATOM 600 N N . ARG A 1 76 ? -3.652 -11.096 6.685 1.00 91.81 76 ARG A N 1
ATOM 601 C CA . ARG A 1 76 ? -2.346 -11.406 7.277 1.00 91.81 76 ARG A CA 1
ATOM 602 C C . ARG A 1 76 ? -1.400 -11.891 6.189 1.00 91.81 76 ARG A C 1
ATOM 604 O O . ARG A 1 76 ? -1.846 -12.485 5.207 1.00 91.81 76 ARG A O 1
ATOM 611 N N . SER A 1 77 ? -0.105 -11.658 6.350 1.00 92.44 77 SER A N 1
ATOM 612 C CA . SER A 1 77 ? 0.918 -12.174 5.439 1.00 92.44 77 SER A CA 1
ATOM 613 C C . SER A 1 77 ? 1.083 -13.695 5.573 1.00 92.44 77 SER A C 1
ATOM 615 O O . SER A 1 77 ? 0.768 -14.276 6.616 1.00 92.44 77 SER A O 1
ATOM 617 N N . MET A 1 78 ? 1.637 -14.356 4.545 1.00 91.62 78 MET A N 1
ATOM 618 C CA . MET A 1 78 ? 1.906 -15.806 4.600 1.00 91.62 78 MET A CA 1
ATOM 619 C C . MET A 1 78 ? 2.706 -16.214 5.849 1.00 91.62 78 MET A C 1
ATOM 621 O O . MET A 1 78 ? 2.404 -17.236 6.450 1.00 91.62 78 MET A O 1
ATOM 625 N N . GLY A 1 79 ? 3.692 -15.413 6.274 1.00 93.12 79 GLY A N 1
ATOM 626 C CA . GLY A 1 79 ? 4.536 -15.727 7.435 1.00 93.12 79 GLY A CA 1
ATOM 627 C C . GLY A 1 79 ? 3.769 -15.767 8.761 1.00 93.12 79 GLY A C 1
ATOM 628 O O . GLY A 1 79 ? 3.997 -16.656 9.580 1.00 93.12 79 GLY A O 1
ATOM 629 N N . GLU A 1 80 ? 2.809 -14.861 8.957 1.00 92.25 80 GLU A N 1
ATOM 630 C CA . GLU A 1 80 ? 1.928 -14.855 10.135 1.00 92.25 80 GLU A CA 1
ATOM 631 C C . GLU A 1 80 ? 0.990 -16.070 10.127 1.00 92.25 80 GLU A C 1
ATOM 633 O O . GLU A 1 80 ? 0.879 -16.782 11.126 1.00 92.25 80 GLU A O 1
ATOM 638 N N . ILE A 1 81 ? 0.374 -16.360 8.975 1.00 93.56 81 ILE A N 1
ATOM 639 C CA . ILE A 1 81 ? -0.497 -17.528 8.788 1.00 93.56 81 ILE A CA 1
ATOM 640 C C . ILE A 1 81 ? 0.274 -18.840 8.993 1.00 93.56 81 ILE A C 1
ATOM 642 O O . ILE A 1 81 ? -0.204 -19.748 9.672 1.00 93.56 81 ILE A O 1
ATOM 646 N N . GLU A 1 82 ? 1.494 -18.943 8.468 1.00 94.25 82 GLU A N 1
ATOM 647 C CA . GLU A 1 82 ? 2.355 -20.110 8.656 1.00 94.25 82 GLU A CA 1
ATOM 648 C C . GLU A 1 82 ? 2.846 -20.273 10.096 1.00 94.25 82 GLU A C 1
ATOM 650 O O . GLU A 1 82 ? 3.012 -21.413 10.537 1.00 94.25 82 GLU A O 1
ATOM 655 N N . THR A 1 83 ? 3.034 -19.171 10.828 1.00 93.69 83 THR A N 1
ATOM 656 C CA . THR A 1 83 ? 3.359 -19.183 12.262 1.00 93.69 83 THR A CA 1
ATOM 657 C C . THR A 1 83 ? 2.168 -19.688 13.074 1.00 93.69 83 THR A C 1
ATOM 659 O O . THR A 1 83 ? 2.324 -20.602 13.880 1.00 93.69 83 THR A O 1
ATOM 662 N N . MET A 1 84 ? 0.957 -19.190 12.806 1.00 91.94 84 MET A N 1
ATOM 663 C CA . MET A 1 84 ? -0.280 -19.695 13.414 1.00 91.94 84 MET A CA 1
ATOM 664 C C . MET A 1 84 ? -0.474 -21.194 13.127 1.00 91.94 84 MET A C 1
ATOM 666 O O . MET A 1 84 ? -0.686 -21.987 14.047 1.00 91.94 84 MET A O 1
ATOM 670 N N . PHE A 1 85 ? -0.323 -21.622 11.869 1.00 94.25 85 PHE A N 1
ATOM 671 C CA . PHE A 1 85 ? -0.388 -23.040 11.506 1.00 94.25 85 PHE A CA 1
ATOM 672 C C . PHE A 1 85 ? 0.681 -23.877 12.225 1.00 94.25 85 PHE A C 1
ATOM 674 O O . PHE A 1 85 ? 0.378 -24.984 12.666 1.00 94.25 85 PHE A O 1
ATOM 681 N N . TYR A 1 86 ? 1.904 -23.372 12.398 1.00 94.00 86 TYR A N 1
ATOM 682 C CA . TYR A 1 86 ? 2.955 -24.061 13.153 1.00 94.00 86 TYR A CA 1
ATOM 683 C C . TYR A 1 86 ? 2.594 -24.225 14.641 1.00 94.00 86 TYR A C 1
ATOM 685 O O . TYR A 1 86 ? 2.667 -25.340 15.167 1.00 94.00 86 TYR A O 1
ATOM 693 N N . MET A 1 87 ? 2.125 -23.151 15.290 1.00 90.31 87 MET A N 1
ATOM 694 C CA . MET A 1 87 ? 1.744 -23.128 16.712 1.00 90.31 87 MET A CA 1
ATOM 695 C C . MET A 1 87 ? 0.596 -24.091 17.052 1.00 90.31 87 MET A C 1
ATOM 697 O O . MET A 1 87 ? 0.584 -24.666 18.136 1.00 90.31 87 MET A O 1
ATOM 701 N N . HIS A 1 88 ? -0.334 -24.328 16.121 1.00 89.56 88 HIS A N 1
ATOM 702 C CA . HIS A 1 88 ? -1.430 -25.299 16.285 1.00 89.56 88 HIS A CA 1
ATOM 703 C C . HIS A 1 88 ? -1.147 -26.661 15.606 1.00 89.56 88 HIS A C 1
ATOM 705 O O . HIS A 1 88 ? -2.043 -27.500 15.435 1.00 89.56 88 HIS A O 1
ATOM 711 N N . HIS A 1 89 ? 0.112 -26.902 15.217 1.00 93.06 89 HIS A N 1
ATOM 712 C CA . HIS A 1 89 ? 0.609 -28.116 14.555 1.00 93.06 89 HIS A CA 1
ATOM 713 C C . HIS A 1 89 ? -0.232 -28.532 13.333 1.00 93.06 89 HIS A C 1
ATOM 715 O O . HIS A 1 89 ? -0.596 -29.701 13.163 1.00 93.06 89 HIS A O 1
ATOM 721 N N . ILE A 1 90 ? -0.647 -27.560 12.525 1.00 93.00 90 ILE A N 1
ATOM 722 C CA . ILE A 1 90 ? -1.480 -27.758 11.341 1.00 93.00 90 ILE A CA 1
ATOM 723 C C . ILE A 1 90 ? -0.608 -28.232 10.184 1.00 93.00 90 ILE A C 1
ATOM 725 O O . ILE A 1 90 ? 0.382 -27.609 9.802 1.00 93.00 90 ILE A O 1
ATOM 729 N N . ASP A 1 91 ? -1.003 -29.36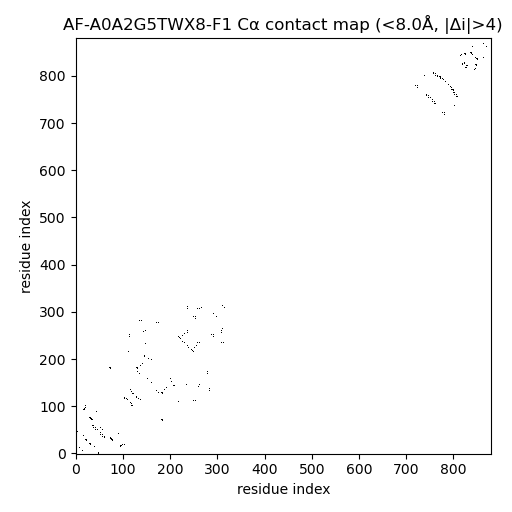4 9.617 1.00 93.50 91 ASP A N 1
ATOM 730 C CA . ASP A 1 91 ? -0.335 -29.982 8.483 1.00 93.50 91 ASP A CA 1
ATOM 731 C C . ASP A 1 91 ? -0.601 -29.172 7.205 1.00 93.50 91 ASP A C 1
ATOM 733 O O . ASP A 1 91 ? -1.631 -29.337 6.545 1.00 93.50 91 ASP A O 1
ATOM 737 N N . LYS A 1 92 ? 0.357 -28.306 6.850 1.00 94.38 92 LYS A N 1
ATOM 738 C CA . LYS A 1 92 ? 0.317 -27.447 5.655 1.00 94.38 92 LYS A CA 1
ATOM 739 C C . LYS A 1 92 ? 0.073 -28.236 4.359 1.00 94.38 92 LYS A C 1
ATOM 741 O O . LYS A 1 92 ? -0.486 -27.678 3.420 1.00 94.38 92 LYS A O 1
ATOM 746 N N . SER A 1 93 ? 0.409 -29.532 4.290 1.00 92.81 93 SER A N 1
ATOM 747 C CA . SER A 1 93 ? 0.162 -30.348 3.088 1.00 92.81 93 SER A CA 1
ATOM 748 C C . SER A 1 93 ? -1.332 -30.540 2.790 1.00 92.81 93 SER A C 1
ATOM 750 O O . SER A 1 93 ? -1.706 -30.737 1.628 1.00 92.81 93 SER A O 1
ATOM 752 N N . LYS A 1 94 ? -2.191 -30.415 3.813 1.00 91.12 94 LYS A N 1
ATOM 753 C CA . LYS A 1 94 ? -3.658 -30.464 3.725 1.00 91.12 94 LYS A CA 1
ATOM 754 C C . LYS A 1 94 ? -4.292 -29.132 3.317 1.00 91.12 94 LYS A C 1
ATOM 756 O O . LYS A 1 94 ? -5.514 -29.062 3.239 1.00 91.12 94 LYS A O 1
ATOM 761 N N . ILE A 1 95 ? -3.507 -28.090 3.049 1.00 94.69 95 ILE A N 1
ATOM 762 C CA . ILE A 1 95 ? -3.995 -26.769 2.639 1.00 94.69 95 ILE A CA 1
ATOM 763 C C . ILE A 1 95 ? -3.543 -26.499 1.199 1.00 94.69 95 ILE A C 1
ATOM 765 O O . ILE A 1 95 ? -2.442 -26.870 0.789 1.00 94.69 95 ILE A O 1
ATOM 769 N N . THR A 1 96 ? -4.416 -25.878 0.411 1.00 94.75 96 THR A N 1
ATOM 770 C CA . THR A 1 96 ? -4.146 -25.441 -0.962 1.00 94.75 96 THR A CA 1
ATOM 771 C C . THR A 1 96 ? -4.361 -23.939 -1.034 1.00 94.75 96 THR A C 1
ATOM 773 O O . THR A 1 96 ? -5.487 -23.469 -0.885 1.00 94.75 96 THR A O 1
ATOM 776 N N . VAL A 1 97 ? -3.288 -23.185 -1.262 1.00 94.50 97 VAL A N 1
ATOM 777 C CA . VAL A 1 97 ? -3.395 -21.750 -1.540 1.00 94.50 97 VAL A CA 1
ATOM 778 C C . VAL A 1 97 ? -3.819 -21.558 -2.994 1.00 94.50 97 VAL A C 1
ATOM 780 O O . VAL A 1 97 ? -3.172 -22.091 -3.897 1.00 94.50 97 VAL A O 1
ATOM 783 N N . ILE A 1 98 ? -4.884 -20.791 -3.216 1.00 93.25 98 ILE A N 1
ATOM 784 C CA . ILE A 1 98 ? -5.361 -20.385 -4.547 1.00 93.25 98 ILE A CA 1
ATOM 785 C C . ILE A 1 98 ? -5.374 -18.855 -4.657 1.00 93.25 98 ILE A C 1
ATOM 787 O O . ILE A 1 98 ? -5.557 -18.193 -3.637 1.00 93.25 98 ILE A O 1
ATOM 791 N N . PRO A 1 99 ? -5.212 -18.261 -5.853 1.00 92.88 99 PRO A N 1
ATOM 792 C CA . PRO A 1 99 ? -5.512 -16.844 -6.034 1.00 92.88 99 PRO A CA 1
ATOM 793 C C . PRO A 1 99 ? -7.002 -16.580 -5.787 1.00 92.88 99 PRO A C 1
ATOM 795 O O . PRO A 1 99 ? -7.841 -17.433 -6.090 1.00 92.88 99 PRO A O 1
ATOM 798 N N . ASP A 1 100 ? -7.342 -15.392 -5.297 1.00 94.62 100 ASP A N 1
ATOM 799 C CA . ASP A 1 100 ? -8.733 -14.953 -5.303 1.00 94.62 100 ASP A CA 1
ATOM 800 C C . ASP A 1 100 ? -9.197 -14.663 -6.746 1.00 94.62 100 ASP A C 1
ATOM 802 O O . ASP A 1 100 ? -8.689 -13.779 -7.439 1.00 94.62 100 ASP A O 1
ATOM 806 N N . PHE A 1 101 ? -10.155 -15.459 -7.225 1.00 92.50 101 PHE A N 1
ATOM 807 C CA . PHE A 1 101 ? -10.717 -15.317 -8.567 1.00 92.50 101 PHE A CA 1
ATOM 808 C C . PHE A 1 101 ? -11.770 -14.204 -8.666 1.00 92.50 101 PHE A C 1
ATOM 810 O O . PHE A 1 101 ? -11.990 -13.698 -9.763 1.00 92.50 101 PHE A O 1
ATOM 817 N N . VAL A 1 102 ? -12.408 -13.816 -7.559 1.00 94.38 102 VAL A N 1
ATOM 818 C CA . VAL A 1 102 ? -13.404 -12.735 -7.515 1.00 94.38 102 VAL A CA 1
ATOM 819 C C . VAL A 1 102 ? -12.693 -11.389 -7.567 1.00 94.38 102 VAL A C 1
ATOM 821 O O . VAL A 1 102 ? -13.006 -10.591 -8.446 1.00 94.38 102 VAL A O 1
ATOM 824 N N . GLU A 1 103 ? -11.668 -11.202 -6.729 1.00 93.81 103 GLU A N 1
ATOM 825 C CA . GLU A 1 103 ? -10.770 -10.039 -6.757 1.00 93.81 103 GLU A CA 1
ATOM 826 C C . GLU A 1 103 ? -10.226 -9.825 -8.170 1.00 93.81 103 GLU A C 1
ATOM 828 O O . GLU A 1 103 ? -10.390 -8.752 -8.742 1.00 93.81 103 GLU A O 1
ATOM 833 N N . LYS A 1 104 ? -9.688 -10.882 -8.791 1.00 92.06 104 LYS A N 1
ATOM 834 C CA . LYS A 1 104 ? -9.131 -10.820 -10.147 1.00 92.06 104 LYS A CA 1
ATOM 835 C C . LYS A 1 104 ? -10.175 -10.553 -11.244 1.00 92.06 104 LYS A C 1
ATOM 837 O O . LYS A 1 104 ? -9.868 -9.890 -12.232 1.00 92.06 104 LYS A O 1
ATOM 842 N N . LEU A 1 105 ? -11.404 -11.059 -11.123 1.00 92.38 105 LEU A N 1
ATOM 843 C CA . LEU A 1 105 ? -12.472 -10.735 -12.084 1.00 92.38 105 LEU A CA 1
ATOM 844 C C . LEU A 1 105 ? -12.960 -9.290 -11.912 1.00 92.38 105 LEU A C 1
ATOM 846 O O . LEU A 1 105 ? -13.222 -8.611 -12.906 1.00 92.38 105 LEU A O 1
ATOM 850 N N . SER A 1 106 ? -13.017 -8.808 -10.671 1.00 94.31 106 SER A N 1
ATOM 851 C CA . SER A 1 106 ? -13.350 -7.424 -10.334 1.00 94.31 106 SER A CA 1
ATOM 852 C C . SER A 1 106 ? -12.245 -6.457 -10.794 1.00 94.31 106 SER A C 1
ATOM 854 O O . SER A 1 106 ? -12.547 -5.428 -11.389 1.00 94.31 106 SER A O 1
ATOM 856 N N . GLU A 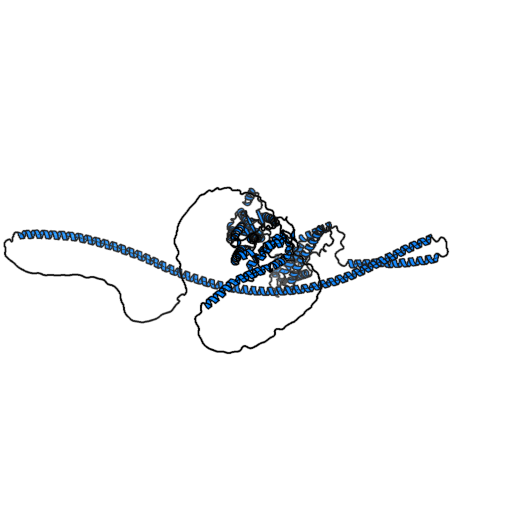1 107 ? -10.967 -6.836 -10.669 1.00 92.00 107 GLU A N 1
ATOM 857 C CA . GLU A 1 107 ? -9.790 -6.161 -11.244 1.00 92.00 107 GLU A CA 1
ATOM 858 C C . GLU A 1 107 ? -9.897 -6.042 -12.773 1.00 92.00 107 GLU A C 1
ATOM 860 O O . GLU A 1 107 ? -9.766 -4.951 -13.328 1.00 92.00 107 GLU A O 1
ATOM 865 N N . ILE A 1 108 ? -10.203 -7.139 -13.476 1.00 90.06 108 ILE A N 1
ATOM 866 C CA . ILE A 1 108 ? -10.392 -7.126 -14.936 1.00 90.06 108 ILE A CA 1
ATOM 867 C C . ILE A 1 108 ? -11.533 -6.178 -15.331 1.00 90.06 108 ILE A C 1
ATOM 869 O O . ILE A 1 108 ? -11.352 -5.368 -16.240 1.00 90.06 108 ILE A O 1
ATOM 873 N N . HIS A 1 109 ? -12.677 -6.228 -14.643 1.00 90.69 109 HIS A N 1
ATOM 874 C CA . HIS A 1 109 ? -13.820 -5.359 -14.943 1.00 90.69 109 HIS A CA 1
ATOM 875 C C . HIS A 1 109 ? -13.547 -3.881 -14.606 1.00 90.69 109 HIS A C 1
ATOM 877 O O . HIS A 1 109 ? -13.900 -2.986 -15.377 1.00 90.69 109 HIS A O 1
ATOM 883 N N . SER A 1 110 ? -12.847 -3.623 -13.503 1.00 90.25 110 SER A N 1
ATOM 884 C CA . SER A 1 110 ? -12.329 -2.315 -13.086 1.00 90.25 110 SER A CA 1
ATOM 885 C C . SER A 1 110 ? -11.381 -1.708 -14.130 1.00 90.25 110 SER A C 1
ATOM 887 O O . SER A 1 110 ? -11.503 -0.531 -14.470 1.00 90.25 110 SER A O 1
ATOM 889 N N . ASN A 1 111 ? -10.520 -2.521 -14.749 1.00 85.75 111 ASN A N 1
ATOM 890 C CA . ASN A 1 111 ? -9.669 -2.108 -15.870 1.00 85.75 111 ASN A CA 1
ATOM 891 C C . ASN A 1 111 ? -10.452 -1.797 -17.170 1.00 85.75 111 ASN A C 1
ATOM 893 O O . ASN A 1 111 ? -9.903 -1.192 -18.092 1.00 85.75 111 ASN A O 1
ATOM 897 N N . GLU A 1 112 ? -11.731 -2.176 -17.281 1.00 84.25 112 GLU A N 1
ATOM 898 C CA . GLU A 1 112 ? -12.621 -1.732 -18.371 1.00 84.25 112 GLU A CA 1
ATOM 899 C C . GLU A 1 112 ? -13.439 -0.495 -17.985 1.00 84.25 112 GLU A C 1
ATOM 901 O O . GLU A 1 112 ? -13.635 0.424 -18.785 1.00 84.25 112 GLU A O 1
ATOM 906 N N . ASN A 1 113 ? -13.912 -0.467 -16.741 1.00 86.75 113 ASN A N 1
ATOM 907 C CA . ASN A 1 113 ? -14.688 0.614 -16.166 1.00 86.75 113 ASN A CA 1
ATOM 908 C C . ASN A 1 113 ? -14.055 1.068 -14.850 1.00 86.75 113 ASN A C 1
ATOM 910 O O . ASN A 1 113 ? -14.451 0.639 -13.767 1.00 86.75 113 ASN A O 1
ATOM 914 N N . ILE A 1 114 ? -13.118 2.006 -14.974 1.00 85.94 114 ILE A N 1
ATOM 915 C CA . ILE A 1 114 ? -12.278 2.546 -13.896 1.00 85.94 114 ILE A CA 1
ATOM 916 C C . ILE A 1 114 ? -13.051 3.137 -12.704 1.00 85.94 114 ILE A C 1
ATOM 918 O O . ILE A 1 114 ? -12.494 3.330 -11.630 1.00 85.94 114 ILE A O 1
ATOM 922 N N . TYR A 1 115 ? -14.348 3.401 -12.869 1.00 86.38 115 TYR A N 1
ATOM 923 C CA . TYR A 1 115 ? -15.243 3.872 -11.813 1.00 86.38 115 TYR A CA 1
ATOM 924 C C . TYR A 1 115 ? -15.879 2.743 -10.984 1.00 86.38 115 TYR A C 1
ATOM 926 O O . TYR A 1 115 ? -16.662 3.026 -10.070 1.00 86.38 115 TYR A O 1
ATOM 934 N N . THR A 1 116 ? -15.571 1.486 -11.292 1.00 91.56 116 THR A N 1
ATOM 935 C CA . THR A 1 116 ? -15.957 0.305 -10.508 1.00 91.56 116 THR A CA 1
ATOM 936 C C . THR A 1 116 ? -14.891 0.059 -9.436 1.00 91.56 116 THR A C 1
ATOM 938 O O . THR A 1 116 ? -13.706 0.119 -9.773 1.00 91.56 116 THR A O 1
ATOM 941 N N . PRO A 1 117 ? -15.254 -0.177 -8.163 1.00 93.88 117 PRO A N 1
ATOM 942 C CA . PRO A 1 117 ? -14.299 -0.647 -7.163 1.00 93.88 117 PRO A CA 1
ATOM 943 C C . PRO A 1 117 ? -13.858 -2.081 -7.479 1.00 93.88 117 PRO A C 1
ATOM 945 O O . PRO A 1 117 ? -14.644 -2.858 -8.022 1.00 93.88 117 PRO A O 1
ATOM 948 N N . ILE A 1 118 ? -12.631 -2.437 -7.111 1.00 94.69 118 ILE A N 1
ATOM 949 C CA . ILE A 1 118 ? -12.167 -3.825 -7.081 1.00 94.69 118 ILE A CA 1
ATOM 950 C C . ILE A 1 118 ? -12.665 -4.446 -5.775 1.00 94.69 118 ILE A C 1
ATOM 952 O O . ILE A 1 118 ? -12.456 -3.904 -4.688 1.00 94.69 118 ILE A O 1
ATOM 956 N N . THR A 1 119 ? -13.353 -5.575 -5.899 1.00 96.56 119 THR A N 1
ATOM 957 C CA . THR A 1 119 ? -14.035 -6.263 -4.801 1.00 96.56 119 THR A CA 1
ATOM 958 C C . THR A 1 119 ? -13.677 -7.742 -4.742 1.00 96.56 119 THR A C 1
ATOM 960 O O . THR A 1 119 ? -13.526 -8.405 -5.767 1.00 96.56 119 THR A O 1
ATOM 963 N N . THR A 1 120 ? -13.619 -8.275 -3.526 1.00 96.19 120 THR A N 1
ATOM 964 C CA . THR A 1 120 ? -13.662 -9.714 -3.234 1.00 96.19 120 THR A CA 1
ATOM 965 C C . THR A 1 120 ? -14.913 -10.034 -2.410 1.00 96.19 120 THR A C 1
ATOM 967 O O . THR A 1 120 ? -15.593 -9.134 -1.925 1.00 96.19 120 THR A O 1
ATOM 970 N N . ILE A 1 121 ? -15.222 -11.317 -2.243 1.00 95.25 121 ILE A N 1
ATOM 971 C CA . ILE A 1 121 ? -16.253 -11.810 -1.329 1.00 95.25 121 ILE A CA 1
ATOM 972 C C . ILE A 1 121 ? -15.615 -12.160 0.026 1.00 95.25 121 ILE A C 1
ATOM 974 O O . ILE A 1 121 ? -14.583 -12.834 0.094 1.00 95.25 121 ILE A O 1
ATOM 978 N N . GLY A 1 122 ? -16.222 -11.709 1.118 1.00 93.12 122 GLY A N 1
ATOM 979 C CA . GLY A 1 122 ? -15.881 -12.103 2.482 1.00 93.12 122 GLY A CA 1
ATOM 980 C C . GLY A 1 122 ? -16.463 -13.460 2.877 1.00 93.12 122 GLY A C 1
ATOM 981 O O . GLY A 1 122 ? -17.273 -14.056 2.166 1.00 93.12 122 GLY A O 1
ATOM 982 N N . ARG A 1 123 ? -16.045 -13.967 4.038 1.00 88.06 123 ARG A N 1
ATOM 983 C CA . ARG A 1 123 ? -16.452 -15.282 4.563 1.00 88.06 123 ARG A CA 1
ATOM 984 C C . ARG A 1 123 ? -17.970 -15.446 4.730 1.00 88.06 123 ARG A C 1
ATOM 986 O O . ARG A 1 123 ? -18.469 -16.565 4.644 1.00 88.06 123 ARG A O 1
ATOM 993 N N . ASN A 1 124 ? -18.703 -14.357 4.951 1.00 88.19 124 ASN A N 1
ATOM 994 C CA . ASN A 1 124 ? -20.153 -14.352 5.153 1.00 88.19 124 ASN A CA 1
ATOM 995 C C . ASN A 1 124 ? -20.923 -14.081 3.844 1.00 88.19 124 ASN A C 1
ATOM 997 O O . ASN A 1 124 ? -22.148 -13.976 3.866 1.00 88.19 124 ASN A O 1
ATOM 1001 N N . GLY A 1 125 ? -20.220 -13.970 2.710 1.00 92.38 125 GLY A N 1
ATOM 1002 C CA . GLY A 1 125 ? -20.789 -13.589 1.417 1.00 92.38 125 GLY A CA 1
ATOM 1003 C C . GLY A 1 125 ? -20.825 -12.078 1.163 1.00 92.38 125 GLY A C 1
ATOM 1004 O O . GLY A 1 125 ? -21.436 -11.662 0.182 1.00 92.38 125 GLY A O 1
ATOM 1005 N N . GLU A 1 126 ? -20.212 -11.254 2.020 1.00 95.00 126 GLU A N 1
ATOM 1006 C CA . GLU A 1 126 ? -20.238 -9.792 1.882 1.00 95.00 126 GLU A CA 1
ATOM 1007 C C . GLU A 1 126 ? -19.285 -9.276 0.784 1.00 95.00 126 GLU A C 1
ATOM 1009 O O . GLU A 1 126 ? -18.183 -9.797 0.626 1.00 95.00 126 GLU A O 1
ATOM 1014 N N . ASP A 1 127 ? -19.668 -8.225 0.050 1.00 97.00 127 ASP A N 1
ATOM 1015 C CA . ASP A 1 127 ? -18.745 -7.508 -0.846 1.00 97.00 127 ASP A CA 1
ATOM 1016 C C . ASP A 1 127 ? -17.689 -6.769 -0.003 1.00 97.00 127 ASP A C 1
ATOM 1018 O O . ASP A 1 127 ? -18.028 -5.904 0.807 1.00 97.00 127 ASP A O 1
ATOM 1022 N N . LEU A 1 128 ? -16.407 -7.060 -0.219 1.00 96.06 128 LEU A N 1
ATOM 1023 C CA . LEU A 1 128 ? -15.262 -6.461 0.471 1.00 96.06 128 LEU A CA 1
ATOM 1024 C C . LEU A 1 128 ? -14.365 -5.675 -0.491 1.00 96.06 128 LEU A C 1
ATOM 1026 O O . LEU A 1 128 ? -14.048 -6.158 -1.577 1.00 96.06 128 LEU A O 1
ATOM 1030 N N . MET A 1 129 ? -13.874 -4.515 -0.055 1.00 95.56 129 MET A N 1
ATOM 1031 C CA . MET A 1 129 ? -12.845 -3.714 -0.740 1.00 95.56 129 MET A CA 1
ATOM 1032 C C . MET A 1 129 ? -11.582 -3.632 0.122 1.00 95.56 129 MET A C 1
ATOM 1034 O O . MET A 1 129 ? -11.693 -3.576 1.346 1.00 95.56 129 MET A O 1
ATOM 1038 N N . ASN A 1 130 ? -10.389 -3.603 -0.482 1.00 92.56 130 ASN A N 1
ATOM 1039 C CA . ASN A 1 130 ? -9.164 -3.231 0.245 1.00 92.56 130 ASN A CA 1
ATOM 1040 C C . ASN A 1 130 ? -9.164 -1.719 0.555 1.00 92.56 130 ASN A C 1
ATOM 1042 O O . ASN A 1 130 ? -9.897 -0.966 -0.078 1.00 92.56 130 ASN A O 1
ATOM 1046 N N . MET A 1 131 ? -8.330 -1.242 1.483 1.00 90.62 131 MET A N 1
ATOM 1047 C CA . MET A 1 131 ? -8.396 0.161 1.944 1.00 90.62 131 MET A CA 1
ATOM 1048 C C . MET A 1 131 ? -8.181 1.230 0.855 1.00 90.62 131 MET A C 1
ATOM 1050 O O . MET A 1 131 ? -8.803 2.291 0.915 1.00 90.62 131 MET A O 1
ATOM 1054 N N . GLY A 1 132 ? -7.336 0.971 -0.149 1.00 90.75 132 GLY A N 1
ATOM 1055 C CA . GLY A 1 132 ? -7.135 1.904 -1.265 1.00 90.75 132 GLY A CA 1
ATOM 1056 C C . GLY A 1 132 ? -8.381 2.005 -2.147 1.00 90.75 132 GLY A C 1
ATOM 1057 O O . GLY A 1 132 ? -8.813 3.099 -2.508 1.00 90.75 132 GLY A O 1
ATOM 1058 N N . GLU A 1 133 ? -9.008 0.862 -2.417 1.00 93.31 133 GLU A N 1
ATOM 1059 C CA . GLU A 1 133 ? -10.287 0.757 -3.122 1.00 93.31 133 GLU A CA 1
ATOM 1060 C C . GLU A 1 133 ? -11.447 1.367 -2.326 1.00 93.31 133 GLU A C 1
ATOM 1062 O O . GLU A 1 133 ? -12.242 2.116 -2.890 1.00 93.31 133 GLU A O 1
ATOM 1067 N N . SER A 1 134 ? -11.494 1.142 -1.011 1.00 94.56 134 SER A N 1
ATOM 1068 C CA . SER A 1 134 ? -12.426 1.772 -0.070 1.00 94.56 134 SER A CA 1
ATOM 1069 C C . SER A 1 134 ? -12.356 3.299 -0.141 1.00 94.56 134 SER A C 1
ATOM 1071 O O . SER A 1 134 ? -13.364 3.974 -0.368 1.00 94.56 134 SER A O 1
ATOM 1073 N N . ALA A 1 135 ? -11.149 3.859 -0.007 1.00 93.62 135 ALA A N 1
ATOM 1074 C CA . ALA A 1 135 ? -10.913 5.297 -0.071 1.00 93.62 135 ALA A CA 1
ATOM 1075 C C . ALA A 1 135 ? -11.265 5.880 -1.450 1.00 93.62 135 ALA A C 1
ATOM 1077 O O . ALA A 1 135 ? -11.934 6.914 -1.534 1.00 93.62 135 ALA A O 1
ATOM 1078 N N . LEU A 1 136 ? -10.884 5.197 -2.536 1.00 94.00 136 LEU A N 1
ATOM 1079 C CA . LEU A 1 136 ? -11.225 5.593 -3.904 1.00 94.00 136 LEU A CA 1
ATOM 1080 C C . LEU A 1 136 ? -12.740 5.542 -4.154 1.00 94.00 136 LEU A C 1
ATOM 1082 O O . LEU A 1 136 ? -13.284 6.453 -4.779 1.00 94.00 136 LEU A O 1
ATOM 1086 N N . TYR A 1 137 ? -13.442 4.528 -3.643 1.00 96.00 137 TYR A N 1
ATOM 1087 C CA . TYR A 1 137 ? -14.891 4.378 -3.778 1.00 96.00 137 TYR A CA 1
ATOM 1088 C C . TYR A 1 137 ? -15.651 5.478 -3.028 1.00 96.00 137 TYR A C 1
ATOM 1090 O O . TYR A 1 137 ? -16.562 6.082 -3.604 1.00 96.00 137 TYR A O 1
ATOM 1098 N N . LEU A 1 138 ? -15.251 5.803 -1.793 1.00 96.25 138 LEU A N 1
ATOM 1099 C CA . LEU A 1 138 ? -15.794 6.940 -1.039 1.00 96.25 138 LEU A CA 1
ATOM 1100 C C . LEU A 1 138 ? -15.531 8.263 -1.768 1.00 96.25 138 LEU A C 1
ATOM 1102 O O . LEU A 1 138 ? -16.473 9.014 -2.040 1.00 96.25 138 LEU A O 1
ATOM 1106 N N . PHE A 1 139 ? -14.278 8.524 -2.153 1.00 96.12 139 PHE A N 1
ATOM 1107 C CA . PHE A 1 139 ? -13.881 9.749 -2.848 1.00 96.12 139 PHE A CA 1
ATOM 1108 C C . PHE A 1 139 ? -14.660 9.942 -4.157 1.00 96.12 139 PHE A C 1
ATOM 1110 O O . PHE A 1 139 ? -15.276 10.986 -4.374 1.00 96.12 139 PHE A O 1
ATOM 1117 N N . LYS A 1 140 ? -14.724 8.913 -5.006 1.00 94.69 140 LYS A N 1
ATOM 1118 C CA . LYS A 1 140 ? -15.465 8.938 -6.274 1.00 94.69 140 LYS A CA 1
ATOM 1119 C C . LYS A 1 140 ? -16.966 9.180 -6.070 1.00 94.69 140 LYS A C 1
ATOM 1121 O O . LYS A 1 140 ? -17.571 9.911 -6.850 1.00 94.69 140 LYS A O 1
ATOM 1126 N N . ASN A 1 141 ? -17.589 8.589 -5.049 1.00 95.62 141 ASN A N 1
ATOM 1127 C CA . ASN A 1 141 ? -19.035 8.719 -4.825 1.00 95.62 141 ASN A CA 1
ATOM 1128 C C . ASN A 1 141 ? -19.463 10.017 -4.122 1.00 95.62 141 ASN A C 1
ATOM 1130 O O . ASN A 1 141 ? -20.652 10.357 -4.172 1.00 95.62 141 ASN A O 1
ATOM 1134 N N . LEU A 1 142 ? -18.539 10.714 -3.455 1.00 95.81 142 LEU A N 1
ATOM 1135 C CA . LEU A 1 142 ? -18.823 11.924 -2.681 1.00 95.81 142 LEU A CA 1
ATOM 1136 C C . LEU A 1 142 ? -18.234 13.191 -3.310 1.00 95.81 142 LEU A C 1
ATOM 1138 O O . LEU A 1 142 ? -18.950 14.194 -3.370 1.00 95.81 142 LEU A O 1
ATOM 1142 N N . ILE A 1 143 ? -16.989 13.127 -3.797 1.00 95.69 143 ILE A N 1
ATOM 1143 C CA . ILE A 1 143 ? -16.177 14.272 -4.241 1.00 95.69 143 ILE A CA 1
ATOM 1144 C C . ILE A 1 143 ? -16.219 14.476 -5.761 1.00 95.69 143 ILE A C 1
ATOM 1146 O O . ILE A 1 143 ? -16.353 15.611 -6.218 1.00 95.69 143 ILE A O 1
ATOM 1150 N N . CYS A 1 144 ? -16.143 13.413 -6.565 1.00 94.94 144 CYS A N 1
ATOM 1151 C CA . CYS A 1 144 ? -16.213 13.545 -8.026 1.00 94.94 144 CYS A CA 1
ATOM 1152 C C . CYS A 1 144 ? -17.627 13.915 -8.519 1.00 94.94 144 CYS A C 1
ATOM 1154 O O . CYS A 1 144 ? -18.637 13.596 -7.891 1.00 94.94 144 CYS A O 1
ATOM 1156 N N . GLY A 1 145 ? -17.706 14.588 -9.672 1.00 93.81 145 GLY A N 1
ATOM 1157 C CA . GLY A 1 145 ? -18.967 15.046 -10.279 1.00 93.81 145 GLY A CA 1
ATOM 1158 C C . GLY A 1 145 ? -19.618 16.257 -9.592 1.00 93.81 145 GLY A C 1
ATOM 1159 O O . GLY A 1 145 ? -20.747 16.615 -9.935 1.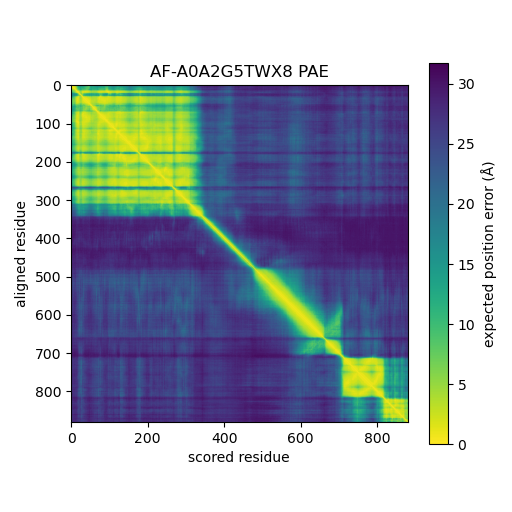00 93.81 145 GLY A O 1
ATOM 1160 N N . VAL A 1 146 ? -18.922 16.874 -8.630 1.00 94.06 146 VAL A N 1
ATOM 1161 C CA . VAL A 1 146 ? -19.348 18.064 -7.878 1.00 94.06 146 VAL A CA 1
ATOM 1162 C C . VAL A 1 146 ? -18.423 19.236 -8.214 1.00 94.06 146 VAL A C 1
ATOM 1164 O O . VAL A 1 146 ? -17.202 19.075 -8.276 1.00 94.06 146 VAL A O 1
ATOM 1167 N N . ASP A 1 147 ? -19.005 20.416 -8.415 1.00 93.88 147 ASP A N 1
ATOM 1168 C CA . ASP A 1 147 ? -18.276 21.680 -8.528 1.00 93.88 147 ASP A CA 1
ATOM 1169 C C . ASP A 1 147 ? -18.017 22.230 -7.119 1.00 93.88 147 ASP A C 1
ATOM 1171 O O . ASP A 1 147 ? -18.885 22.839 -6.493 1.00 93.88 147 ASP A O 1
ATOM 1175 N N . TRP A 1 148 ? -16.818 21.989 -6.588 1.00 93.38 148 TRP A N 1
ATOM 1176 C CA . TRP A 1 148 ? -16.465 22.412 -5.229 1.00 93.38 148 TRP A CA 1
ATOM 1177 C C . TRP A 1 148 ? -16.248 23.919 -5.087 1.00 93.38 148 TRP A C 1
ATOM 1179 O O . TRP A 1 148 ? -16.342 24.437 -3.973 1.00 93.38 148 TRP A O 1
ATOM 1189 N N . LEU A 1 149 ? -16.020 24.641 -6.186 1.00 91.19 149 LEU A N 1
ATOM 1190 C CA . LEU A 1 149 ? -15.945 26.098 -6.170 1.00 91.19 149 LEU A CA 1
ATOM 1191 C C . LEU A 1 149 ? -17.353 26.701 -6.056 1.00 91.19 149 LEU A C 1
ATOM 1193 O O . LEU A 1 149 ? -17.559 27.647 -5.294 1.00 91.19 149 LEU A O 1
ATOM 1197 N N . GLU A 1 150 ? -18.339 26.143 -6.758 1.00 92.38 150 GLU A N 1
ATOM 1198 C CA . GLU A 1 150 ? -19.735 26.575 -6.663 1.00 92.38 150 GLU A CA 1
ATOM 1199 C C . GLU A 1 150 ? -20.431 26.072 -5.395 1.00 92.38 150 GLU A C 1
ATOM 1201 O O . GLU A 1 150 ? -21.119 26.849 -4.732 1.00 92.38 150 GLU A O 1
ATOM 1206 N N . ALA A 1 151 ? -20.169 24.838 -4.956 1.00 92.31 151 ALA A N 1
ATOM 1207 C CA . ALA A 1 151 ? -20.607 24.345 -3.649 1.00 92.31 151 ALA A CA 1
ATOM 1208 C C . ALA A 1 151 ? -20.113 25.239 -2.500 1.00 92.31 151 ALA A C 1
ATOM 1210 O O . ALA A 1 151 ? -20.866 25.494 -1.558 1.00 92.31 151 ALA A O 1
ATOM 1211 N N . PHE A 1 152 ? -18.881 25.744 -2.602 1.00 90.38 152 PHE A N 1
ATOM 1212 C CA . PHE A 1 152 ? -18.300 26.694 -1.659 1.00 90.38 152 PHE A CA 1
ATOM 1213 C C . PHE A 1 152 ? -18.994 28.066 -1.705 1.00 90.38 152 PHE A C 1
ATOM 1215 O O . PHE A 1 152 ? -19.454 28.537 -0.666 1.00 90.38 152 PHE A O 1
ATOM 1222 N N . LYS A 1 153 ? -19.140 28.695 -2.883 1.00 91.19 153 LYS A N 1
ATOM 1223 C CA . LYS A 1 153 ? -19.816 30.007 -3.018 1.00 91.19 153 LYS A CA 1
ATOM 1224 C C . LYS A 1 153 ? -21.271 29.967 -2.531 1.00 91.19 153 LYS A C 1
ATOM 1226 O O . LYS A 1 153 ? -21.718 30.877 -1.842 1.00 91.19 153 LYS A O 1
ATOM 1231 N N . THR A 1 154 ? -22.009 28.917 -2.895 1.00 94.00 154 THR A N 1
ATOM 1232 C CA . THR A 1 154 ? -23.463 28.811 -2.683 1.00 94.00 154 THR A CA 1
ATOM 1233 C C . THR A 1 154 ? -23.853 28.392 -1.251 1.00 94.00 154 THR A C 1
ATOM 1235 O O . THR A 1 154 ? -24.980 28.665 -0.816 1.00 94.00 154 THR A O 1
ATOM 1238 N N . ASN A 1 155 ? -22.949 27.742 -0.504 1.00 94.44 155 ASN A N 1
ATOM 1239 C CA . ASN A 1 155 ? -23.204 27.265 0.867 1.00 94.44 155 ASN A CA 1
ATOM 1240 C C . ASN A 1 155 ? -22.313 27.910 1.946 1.00 94.44 155 ASN A C 1
ATOM 1242 O O . ASN A 1 155 ? -22.629 27.796 3.129 1.00 94.44 155 ASN A O 1
ATOM 1246 N N . GLY A 1 156 ? -21.232 28.594 1.566 1.00 92.44 156 GLY A N 1
ATOM 1247 C CA . GLY A 1 156 ? -20.283 29.219 2.487 1.00 92.44 156 GLY A CA 1
ATOM 1248 C C . GLY A 1 156 ? -19.196 28.271 3.011 1.00 92.44 156 GLY A C 1
ATOM 1249 O O . GLY A 1 156 ? -19.325 27.042 3.000 1.00 92.44 156 GLY A O 1
ATOM 1250 N N . ILE A 1 157 ? -18.106 28.872 3.499 1.00 89.88 157 ILE A N 1
ATOM 1251 C CA . ILE A 1 157 ? -16.894 28.163 3.934 1.00 89.88 157 ILE A CA 1
ATOM 1252 C C . ILE A 1 157 ? -17.135 27.172 5.075 1.00 89.88 157 ILE A C 1
ATOM 1254 O O . ILE A 1 157 ? -16.529 26.104 5.083 1.00 89.88 157 ILE A O 1
ATOM 1258 N N . ASP A 1 158 ? -18.021 27.479 6.023 1.00 92.38 158 ASP A N 1
ATOM 1259 C CA . ASP A 1 158 ? -18.182 26.653 7.223 1.00 92.38 158 ASP A CA 1
ATOM 1260 C C . ASP A 1 158 ? -18.952 25.357 6.950 1.00 92.38 158 ASP A C 1
ATOM 1262 O O . ASP A 1 158 ? -18.608 24.324 7.520 1.00 92.38 158 ASP A O 1
ATOM 1266 N N . LEU A 1 159 ? -19.910 25.356 6.010 1.00 94.00 159 LEU A N 1
ATOM 1267 C CA . LEU A 1 159 ? -20.537 24.117 5.533 1.00 94.00 159 LEU A CA 1
ATOM 1268 C C . LEU A 1 159 ? -19.569 23.279 4.685 1.00 94.00 159 LEU A C 1
ATOM 1270 O O . LEU A 1 159 ? -19.613 22.052 4.760 1.00 94.00 159 LEU A O 1
ATOM 1274 N N . PHE A 1 160 ? -18.666 23.909 3.925 1.00 93.62 160 PHE A N 1
ATOM 1275 C CA . PHE A 1 160 ? -17.590 23.187 3.239 1.00 93.62 160 PHE A CA 1
ATOM 1276 C C . PHE A 1 160 ? -16.594 22.571 4.229 1.00 93.62 160 PHE A C 1
ATOM 1278 O O . PHE A 1 160 ? -16.283 21.389 4.111 1.00 93.62 160 PHE A O 1
ATOM 1285 N N . ARG A 1 161 ? -16.150 23.324 5.244 1.00 91.56 161 ARG A N 1
ATOM 1286 C CA . ARG A 1 161 ? -15.244 22.820 6.285 1.00 91.56 161 ARG A CA 1
ATOM 1287 C C . ARG A 1 161 ? -15.903 21.716 7.113 1.00 91.56 161 ARG A C 1
ATOM 1289 O O . ARG A 1 161 ? -15.275 20.696 7.347 1.00 91.56 161 ARG A O 1
ATOM 1296 N N . ASN A 1 162 ? -17.170 21.863 7.504 1.00 95.31 162 ASN A N 1
ATOM 1297 C CA . ASN A 1 162 ? -17.889 20.827 8.250 1.00 95.31 162 ASN A CA 1
ATOM 1298 C C . ASN A 1 162 ? -18.069 19.534 7.435 1.00 95.31 162 ASN A C 1
ATOM 1300 O O . ASN A 1 162 ? -17.815 18.457 7.968 1.00 95.31 162 ASN A O 1
ATOM 1304 N N . PHE A 1 163 ? -18.403 19.637 6.140 1.00 96.25 163 PHE A N 1
ATOM 1305 C CA . PHE A 1 163 ? -18.408 18.477 5.244 1.00 96.25 163 PHE A CA 1
ATOM 1306 C C . PHE A 1 163 ? -17.020 17.834 5.127 1.00 96.25 163 PHE A C 1
ATOM 1308 O O . PHE A 1 163 ? -16.892 16.621 5.280 1.00 96.25 163 PHE A O 1
ATOM 1315 N N . ARG A 1 164 ? -15.987 18.643 4.850 1.00 93.69 164 ARG A N 1
ATOM 1316 C CA . ARG A 1 164 ? -14.616 18.169 4.637 1.00 93.69 164 ARG A CA 1
ATOM 1317 C C . ARG A 1 164 ? -14.074 17.473 5.881 1.00 93.69 164 ARG A C 1
ATOM 1319 O O . ARG A 1 164 ? -13.578 16.365 5.745 1.00 93.69 164 ARG A O 1
ATOM 1326 N N . ASN A 1 165 ? -14.253 18.054 7.067 1.00 92.56 165 ASN A N 1
ATOM 1327 C CA . ASN A 1 165 ? -13.901 17.410 8.330 1.00 92.56 165 ASN A CA 1
ATOM 1328 C C . ASN A 1 165 ? -14.624 16.065 8.480 1.00 92.56 165 ASN A C 1
ATOM 1330 O O . ASN A 1 165 ? -13.955 15.055 8.614 1.00 92.56 165 ASN A O 1
ATOM 1334 N N . GLY A 1 166 ? -15.955 16.011 8.336 1.00 95.06 166 GLY A N 1
ATOM 1335 C CA . GLY A 1 166 ? -16.695 14.748 8.465 1.00 95.06 166 GLY A CA 1
ATOM 1336 C C . GLY A 1 166 ? -16.293 13.673 7.442 1.00 95.06 166 GLY A C 1
ATOM 1337 O O . GLY A 1 166 ? -16.361 12.482 7.740 1.00 95.06 166 GLY A O 1
ATOM 1338 N N . PHE A 1 167 ? -15.842 14.070 6.249 1.00 95.12 167 PHE A N 1
ATOM 1339 C CA . PHE A 1 167 ? -15.262 13.165 5.253 1.00 95.12 167 PHE A CA 1
ATOM 1340 C C . PHE A 1 167 ? -13.853 12.691 5.650 1.00 95.12 167 PHE A C 1
ATOM 1342 O O . PHE A 1 167 ? -13.591 11.492 5.588 1.00 95.12 167 PHE A O 1
ATOM 1349 N N . GLU A 1 168 ? -12.974 13.588 6.112 1.00 91.94 168 GLU A N 1
ATOM 1350 C CA . GLU A 1 168 ? -11.632 13.235 6.602 1.00 91.94 168 GLU A CA 1
ATOM 1351 C C . GLU A 1 168 ? -11.700 12.363 7.876 1.00 91.94 168 GLU A C 1
ATOM 1353 O O . GLU A 1 168 ? -11.009 11.348 7.951 1.00 91.94 168 GLU A O 1
ATOM 1358 N N . ASP A 1 169 ? -12.596 12.660 8.821 1.00 91.19 169 ASP A N 1
ATOM 1359 C CA . ASP A 1 169 ? -12.854 11.866 10.033 1.00 91.19 169 ASP A CA 1
ATOM 1360 C C . ASP A 1 169 ? -13.320 10.438 9.686 1.00 91.19 169 ASP A C 1
ATOM 1362 O O . ASP A 1 169 ? -12.893 9.463 10.303 1.00 91.19 169 ASP A O 1
ATOM 1366 N N . THR A 1 170 ? -14.176 10.300 8.665 1.00 91.94 170 THR A N 1
ATOM 1367 C CA . THR A 1 170 ? -14.676 8.996 8.187 1.00 91.94 170 THR A CA 1
ATOM 1368 C C . THR A 1 170 ? -13.606 8.193 7.444 1.00 91.94 170 THR A C 1
ATOM 1370 O O . THR A 1 170 ? -13.630 6.962 7.447 1.00 91.94 170 THR A O 1
ATOM 1373 N N . LEU A 1 171 ? -12.666 8.881 6.796 1.00 90.00 171 LEU A N 1
ATOM 1374 C CA . LEU A 1 171 ? -11.546 8.275 6.084 1.00 90.00 171 LEU A CA 1
ATOM 1375 C C . LEU A 1 171 ? -10.408 7.830 7.014 1.00 90.00 171 LEU A C 1
ATOM 1377 O O . LEU A 1 171 ? -9.739 6.847 6.711 1.00 90.00 171 LEU A O 1
ATOM 1381 N N . MET A 1 172 ? -10.186 8.523 8.133 1.00 88.00 172 MET A N 1
ATOM 1382 C CA . MET A 1 172 ? -9.062 8.298 9.055 1.00 88.00 172 MET A CA 1
ATOM 1383 C C . MET A 1 172 ? -8.835 6.818 9.461 1.00 88.00 172 MET A C 1
ATOM 1385 O O . MET A 1 172 ? -7.682 6.376 9.403 1.00 88.00 172 MET A O 1
ATOM 1389 N N . PRO A 1 173 ? -9.864 6.001 9.783 1.00 84.00 173 PRO A N 1
ATOM 1390 C CA . PRO A 1 173 ? -9.664 4.588 10.125 1.00 84.00 173 PRO A CA 1
ATOM 1391 C C . PRO A 1 173 ? -9.070 3.745 8.985 1.00 84.00 173 PRO A C 1
ATOM 1393 O O . PRO A 1 173 ? -8.325 2.804 9.243 1.00 84.00 173 PRO A O 1
ATOM 1396 N N . LEU A 1 174 ? -9.325 4.111 7.721 1.00 82.31 174 LEU A N 1
ATOM 1397 C CA . LEU A 1 174 ? -8.794 3.416 6.538 1.00 82.31 174 LEU A CA 1
ATOM 1398 C C . LEU A 1 174 ? -7.284 3.624 6.330 1.00 82.31 174 LEU A C 1
ATOM 1400 O O . LEU A 1 174 ? -6.724 3.058 5.392 1.00 82.31 174 LEU A O 1
ATOM 1404 N N . PHE A 1 175 ? -6.632 4.455 7.149 1.00 76.94 175 PHE A N 1
ATOM 1405 C CA . PHE A 1 175 ? -5.235 4.844 6.950 1.00 76.94 175 PHE A CA 1
ATOM 1406 C C . PHE A 1 175 ? -4.361 4.709 8.203 1.00 76.94 175 PHE A C 1
ATOM 1408 O O . PHE A 1 175 ? -3.192 4.364 8.069 1.00 76.94 175 PHE A O 1
ATOM 1415 N N . CYS A 1 176 ? -4.890 4.958 9.408 1.00 61.44 176 CYS A N 1
ATOM 1416 C CA . CYS A 1 176 ? -4.047 5.076 10.607 1.00 61.44 176 CYS A CA 1
ATOM 1417 C C . CYS A 1 176 ? -3.773 3.758 11.360 1.00 61.44 176 CYS A C 1
ATOM 1419 O O . CYS A 1 176 ? -2.809 3.697 12.118 1.00 61.44 176 CYS A O 1
ATOM 1421 N N . GLU A 1 177 ? -4.601 2.720 11.193 1.00 59.25 177 GLU A N 1
ATOM 1422 C CA . GLU A 1 177 ? -4.582 1.542 12.087 1.00 59.25 177 GLU A CA 1
ATOM 1423 C C . GLU A 1 177 ? -4.546 0.174 11.379 1.00 59.25 177 GLU A C 1
ATOM 1425 O O . GLU A 1 177 ? -4.281 -0.848 12.015 1.00 59.25 177 GLU A O 1
ATOM 1430 N N . TRP A 1 178 ? -4.892 0.115 10.091 1.00 60.28 178 TRP A N 1
ATOM 1431 C CA . TRP A 1 178 ? -5.460 -1.094 9.478 1.00 60.28 178 TRP A CA 1
ATOM 1432 C C . TRP A 1 178 ? -4.633 -1.658 8.306 1.00 60.28 178 TRP A C 1
ATOM 1434 O O . TRP A 1 178 ? -5.205 -2.206 7.363 1.00 60.28 178 TRP A O 1
ATOM 1444 N N . GLU A 1 179 ? -3.296 -1.561 8.340 1.00 63.41 179 GLU A N 1
ATOM 1445 C CA . GLU A 1 179 ? -2.432 -2.155 7.300 1.00 63.41 179 GLU A CA 1
ATOM 1446 C C . GLU A 1 179 ? -2.882 -3.584 6.928 1.00 63.41 179 GLU A C 1
ATOM 1448 O O . GLU A 1 179 ? -3.090 -4.442 7.786 1.00 63.41 179 GLU A O 1
ATOM 1453 N N . ALA A 1 180 ? -3.083 -3.813 5.625 1.00 79.75 180 ALA A N 1
ATOM 1454 C CA . ALA A 1 180 ? -3.646 -5.040 5.060 1.00 79.75 180 ALA A CA 1
ATOM 1455 C C . ALA A 1 180 ? -5.063 -5.438 5.558 1.00 79.75 180 ALA A C 1
ATOM 1457 O O . ALA A 1 180 ? -5.351 -6.622 5.740 1.00 79.75 180 ALA A O 1
ATOM 1458 N N . CYS A 1 181 ? -5.995 -4.493 5.716 1.00 90.06 181 CYS A N 1
ATOM 1459 C CA . CYS A 1 181 ? -7.419 -4.793 5.946 1.00 90.06 181 CYS A CA 1
ATOM 1460 C C . CYS A 1 181 ? -8.316 -4.627 4.706 1.00 90.06 181 CYS A C 1
ATOM 1462 O O . CYS A 1 181 ? -8.002 -3.915 3.749 1.00 90.06 181 CYS A O 1
ATOM 1464 N N . TYR A 1 182 ? -9.479 -5.274 4.781 1.00 93.12 182 TYR A N 1
ATOM 1465 C CA . TYR A 1 182 ? -10.612 -5.140 3.870 1.00 93.12 182 TYR A CA 1
ATOM 1466 C C . TYR A 1 182 ? -11.836 -4.607 4.627 1.00 93.12 182 TYR A C 1
ATOM 1468 O O . TYR A 1 182 ? -11.977 -4.857 5.824 1.00 93.12 182 TYR A O 1
ATOM 1476 N N . VAL A 1 183 ? -12.739 -3.902 3.948 1.00 94.06 183 VAL A N 1
ATOM 1477 C CA . VAL A 1 183 ? -13.936 -3.284 4.547 1.00 94.06 183 VAL A CA 1
ATOM 1478 C C . VAL A 1 183 ? -15.176 -3.573 3.695 1.00 94.06 183 VAL A C 1
ATOM 1480 O O . VAL A 1 183 ? -15.111 -3.524 2.465 1.00 94.06 183 VAL A O 1
ATOM 1483 N N . SER A 1 184 ? -16.308 -3.878 4.341 1.00 95.94 184 SER A N 1
ATOM 1484 C CA . SER A 1 184 ? -17.579 -4.176 3.663 1.00 95.94 184 SER A CA 1
ATOM 1485 C C . SER A 1 184 ? -18.117 -2.991 2.861 1.00 95.94 184 SER A C 1
ATOM 1487 O O . SER A 1 184 ? -18.161 -1.852 3.329 1.00 95.94 184 SER A O 1
ATOM 1489 N N . LYS A 1 185 ? -18.597 -3.267 1.648 1.00 96.25 185 LYS A N 1
ATOM 1490 C CA . LYS A 1 185 ? -19.301 -2.317 0.782 1.00 96.25 185 LYS A CA 1
ATOM 1491 C C . LYS A 1 185 ? -20.557 -1.734 1.431 1.00 96.25 185 LYS A C 1
ATOM 1493 O O . LYS A 1 185 ? -20.813 -0.551 1.238 1.00 96.25 185 LYS A O 1
ATOM 1498 N N . ASP A 1 186 ? -21.278 -2.498 2.251 1.00 96.12 186 ASP A N 1
ATOM 1499 C CA . ASP A 1 186 ? -22.501 -2.018 2.912 1.00 96.12 186 ASP A CA 1
ATOM 1500 C C . ASP A 1 186 ? -22.211 -0.848 3.868 1.00 96.12 186 ASP A C 1
ATOM 1502 O O . ASP A 1 186 ? -23.000 0.093 3.971 1.00 96.12 186 ASP A O 1
ATOM 1506 N N . TRP A 1 187 ? -21.041 -0.861 4.520 1.00 95.56 187 TRP A N 1
ATOM 1507 C CA . TRP A 1 187 ? -20.567 0.270 5.321 1.00 95.56 187 TRP A CA 1
ATOM 1508 C C . TRP A 1 187 ? -20.292 1.492 4.449 1.00 95.56 187 TRP A C 1
ATOM 1510 O O . TRP A 1 187 ? -20.750 2.586 4.770 1.00 95.56 187 TRP A O 1
ATOM 1520 N N . HIS A 1 188 ? -19.608 1.308 3.316 1.00 95.81 188 HIS A N 1
ATOM 1521 C CA . HIS A 1 188 ? -19.351 2.397 2.376 1.00 95.81 188 HIS A CA 1
ATOM 1522 C C . HIS A 1 188 ? -20.646 2.999 1.833 1.00 95.81 188 HIS A C 1
ATOM 1524 O O . HIS A 1 188 ? -20.769 4.218 1.803 1.00 95.81 188 HIS A O 1
ATOM 1530 N N . ASP A 1 189 ? -21.620 2.183 1.429 1.00 9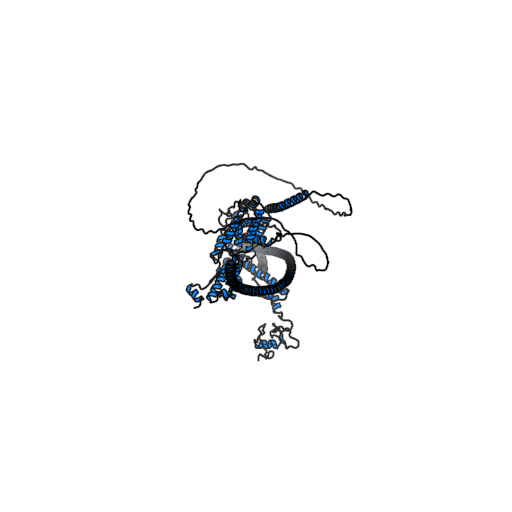6.94 189 ASP A N 1
ATOM 1531 C CA . ASP A 1 189 ? -22.889 2.667 0.881 1.00 96.94 189 ASP A CA 1
ATOM 1532 C C . ASP A 1 189 ? -23.746 3.371 1.960 1.00 96.94 189 ASP A C 1
ATOM 1534 O O . ASP A 1 189 ? -24.385 4.385 1.663 1.00 96.94 189 ASP A O 1
ATOM 1538 N N . ASN A 1 190 ? -23.673 2.937 3.227 1.00 96.81 190 ASN A N 1
ATOM 1539 C CA . ASN A 1 190 ? -24.252 3.641 4.382 1.00 96.81 190 ASN A CA 1
ATOM 1540 C C . ASN A 1 190 ? -23.570 5.004 4.628 1.00 96.81 190 ASN A C 1
ATOM 1542 O O . ASN A 1 190 ? -24.237 6.041 4.622 1.00 96.81 190 ASN A O 1
ATOM 1546 N N . ILE A 1 191 ? -22.237 5.034 4.732 1.00 96.50 191 ILE A N 1
ATOM 1547 C CA . ILE A 1 191 ? -21.434 6.264 4.842 1.00 96.50 191 ILE A CA 1
ATOM 1548 C C . ILE A 1 191 ? -21.720 7.228 3.683 1.00 96.50 191 ILE A C 1
ATOM 1550 O O . ILE A 1 191 ? -21.892 8.431 3.886 1.00 96.50 191 ILE A O 1
ATOM 1554 N N . ILE A 1 192 ? -21.808 6.709 2.459 1.00 96.81 192 ILE A N 1
ATOM 1555 C CA . ILE A 1 192 ? -22.124 7.484 1.261 1.00 96.81 192 ILE A CA 1
ATOM 1556 C C . ILE A 1 192 ? -23.534 8.070 1.367 1.00 96.81 192 ILE A C 1
ATOM 1558 O O . ILE A 1 192 ? -23.711 9.232 1.010 1.00 96.81 192 ILE A O 1
ATOM 1562 N N . ALA A 1 193 ? -24.527 7.330 1.865 1.00 97.06 193 ALA A N 1
ATOM 1563 C CA . ALA A 1 193 ? -25.869 7.861 2.103 1.00 97.06 193 ALA A CA 1
ATOM 1564 C C . ALA A 1 193 ? -25.870 8.953 3.191 1.00 97.06 193 ALA A C 1
ATOM 1566 O O . ALA A 1 193 ? -26.407 10.039 2.964 1.00 97.06 193 ALA A O 1
ATOM 1567 N N . GLN A 1 194 ? -25.212 8.712 4.330 1.00 96.56 194 GLN A N 1
ATOM 1568 C CA . GLN A 1 194 ? -25.072 9.673 5.428 1.00 96.56 194 GLN A CA 1
ATOM 1569 C C . GLN A 1 194 ? -24.423 10.981 4.957 1.00 96.56 194 GLN A C 1
ATOM 1571 O O . GLN A 1 194 ? -24.987 12.058 5.152 1.00 96.56 194 GLN A O 1
ATOM 1576 N N . LEU A 1 195 ? -23.269 10.904 4.290 1.00 96.31 195 LEU A N 1
ATOM 1577 C CA . LEU A 1 195 ? -22.544 12.082 3.816 1.00 96.31 195 LEU A CA 1
ATOM 1578 C C . LEU A 1 195 ? -23.244 12.757 2.625 1.00 96.31 195 LEU A C 1
ATOM 1580 O O . LEU A 1 195 ? -23.207 13.982 2.531 1.00 96.31 195 LEU A O 1
ATOM 1584 N N . LYS A 1 196 ? -23.963 12.027 1.755 1.00 95.69 196 LYS A N 1
ATOM 1585 C CA . LYS A 1 196 ? -24.801 12.637 0.697 1.00 95.69 196 LYS A CA 1
ATOM 1586 C C . LYS A 1 196 ? -25.981 13.443 1.241 1.00 95.69 196 LYS A C 1
ATOM 1588 O O . LYS A 1 196 ? -26.414 14.362 0.551 1.00 95.69 196 LYS A O 1
ATOM 1593 N N . ASN A 1 197 ? -26.442 13.160 2.460 1.00 96.19 197 ASN A N 1
ATOM 1594 C CA . ASN A 1 197 ? -27.451 13.961 3.159 1.00 96.19 197 ASN A CA 1
ATOM 1595 C C . ASN A 1 197 ? -26.873 15.241 3.802 1.00 96.19 197 ASN A C 1
ATOM 1597 O O . ASN A 1 197 ? -27.622 16.014 4.399 1.00 96.19 197 ASN A O 1
ATOM 1601 N N . HIS A 1 198 ? -25.562 15.499 3.694 1.00 97.31 198 HIS A N 1
ATOM 1602 C CA . HIS A 1 198 ? -24.971 16.739 4.191 1.00 97.31 198 HIS A CA 1
ATOM 1603 C C . HIS A 1 198 ? -25.463 17.962 3.400 1.00 97.31 198 HIS A C 1
ATOM 1605 O O . HIS A 1 198 ? -25.503 17.961 2.166 1.00 97.31 198 HIS A O 1
ATOM 1611 N N . ARG A 1 199 ? -25.752 19.052 4.123 1.00 96.31 199 ARG A N 1
ATOM 1612 C CA . ARG A 1 199 ? -26.408 20.270 3.611 1.00 96.31 199 ARG A CA 1
ATOM 1613 C C . ARG A 1 199 ? -25.733 20.908 2.395 1.00 96.31 199 ARG A C 1
ATOM 1615 O O . ARG A 1 199 ? -26.400 21.519 1.569 1.00 96.31 199 ARG A O 1
ATOM 1622 N N . ILE A 1 200 ? -24.420 20.722 2.247 1.00 95.50 200 ILE A N 1
ATOM 1623 C CA . ILE A 1 200 ? -23.649 21.199 1.088 1.00 95.50 200 ILE A CA 1
ATOM 1624 C C . ILE A 1 200 ? -24.194 20.694 -0.259 1.00 95.50 200 ILE A C 1
ATOM 1626 O O . ILE A 1 200 ? -24.059 21.384 -1.270 1.00 95.50 200 ILE A O 1
ATOM 1630 N N . PHE A 1 201 ? -24.846 19.527 -0.275 1.00 95.19 201 PHE A N 1
ATOM 1631 C CA . PHE A 1 201 ? -25.417 18.934 -1.482 1.00 95.19 201 PHE A CA 1
ATOM 1632 C C . PHE A 1 201 ? -26.848 19.404 -1.801 1.00 95.19 201 PHE A C 1
ATOM 1634 O O . PHE A 1 201 ? -27.290 19.171 -2.923 1.00 95.19 201 PHE A O 1
ATOM 1641 N N . GLU A 1 202 ? -27.546 20.118 -0.898 1.00 92.56 202 GLU A N 1
ATOM 1642 C CA . GLU A 1 202 ? -28.948 20.576 -1.076 1.00 92.56 202 GLU A CA 1
ATOM 1643 C C . GLU A 1 202 ? -29.183 21.345 -2.390 1.00 92.56 202 GLU A C 1
ATOM 1645 O O . GLU A 1 202 ? -30.278 21.315 -2.947 1.00 92.56 202 GLU A O 1
ATOM 1650 N N . LYS A 1 203 ? -28.155 22.049 -2.879 1.00 88.19 203 LYS A N 1
ATOM 1651 C CA . LYS A 1 203 ? -28.214 22.936 -4.053 1.00 88.19 203 LYS A CA 1
ATOM 1652 C C . LYS A 1 203 ? -27.281 22.510 -5.194 1.00 88.19 203 LYS A C 1
ATOM 1654 O O . LYS A 1 203 ? -27.044 23.296 -6.106 1.00 88.19 203 LYS A O 1
ATOM 1659 N N . GLN A 1 204 ? -26.690 21.316 -5.129 1.00 87.62 204 GLN A N 1
ATOM 1660 C CA . GLN A 1 204 ? -25.626 20.906 -6.051 1.00 87.62 204 GLN A CA 1
ATOM 1661 C C . GLN A 1 204 ? -26.134 20.008 -7.178 1.00 87.62 204 GLN A C 1
ATOM 1663 O O . GLN A 1 204 ? -26.629 18.904 -6.947 1.00 87.62 204 GLN A O 1
ATOM 1668 N N . ILE A 1 205 ? -25.945 20.462 -8.419 1.00 83.56 205 ILE A N 1
ATOM 1669 C CA . ILE A 1 205 ? -26.199 19.660 -9.618 1.00 83.56 205 ILE A CA 1
ATOM 1670 C C . ILE A 1 205 ? -25.059 18.645 -9.755 1.00 83.56 205 ILE A C 1
ATOM 1672 O O . ILE A 1 205 ? -24.009 18.941 -10.322 1.00 83.56 205 ILE A O 1
ATOM 1676 N N . ARG A 1 206 ? -25.263 17.428 -9.239 1.00 80.75 206 ARG A N 1
ATOM 1677 C CA . ARG A 1 206 ? -24.362 16.303 -9.521 1.00 80.75 206 ARG A CA 1
ATOM 1678 C C . ARG A 1 206 ? -24.478 15.914 -10.991 1.00 80.75 206 ARG A C 1
ATOM 1680 O O . ARG A 1 206 ? -25.502 15.383 -11.419 1.00 80.75 206 ARG A O 1
ATOM 1687 N N . THR A 1 207 ? -23.415 16.162 -11.744 1.00 81.88 207 THR A N 1
ATOM 1688 C CA . THR A 1 207 ? -23.293 15.693 -13.129 1.00 81.88 207 THR A CA 1
ATOM 1689 C C . THR A 1 207 ? -22.788 14.252 -13.129 1.00 81.88 207 THR A C 1
ATOM 1691 O O . THR A 1 207 ? -21.989 13.866 -12.275 1.00 81.88 207 THR A O 1
ATOM 1694 N N . ASP A 1 208 ? -23.247 13.443 -14.085 1.00 79.81 208 ASP A N 1
ATOM 1695 C CA . ASP A 1 208 ? -22.740 12.082 -14.271 1.00 79.81 208 ASP A CA 1
ATOM 1696 C C . ASP A 1 208 ? -21.236 12.117 -14.607 1.00 79.81 208 ASP A C 1
ATOM 1698 O O . ASP A 1 208 ? -20.820 12.711 -15.604 1.00 79.81 208 ASP A O 1
ATOM 1702 N N . ILE A 1 209 ? -20.422 11.456 -13.779 1.00 81.94 209 ILE A N 1
ATOM 1703 C CA . ILE A 1 209 ? -18.963 11.351 -13.942 1.00 81.94 209 ILE A CA 1
ATOM 1704 C C . ILE A 1 209 ? -18.616 10.582 -15.236 1.00 81.94 209 ILE A C 1
ATOM 1706 O O . ILE A 1 209 ? -17.504 10.679 -15.750 1.00 81.94 209 ILE A O 1
ATOM 1710 N N . ASN A 1 210 ? -19.567 9.866 -15.844 1.00 81.75 210 ASN A N 1
ATOM 1711 C CA . ASN A 1 210 ? -19.392 9.172 -17.120 1.00 81.75 210 ASN A CA 1
ATOM 1712 C C . ASN A 1 210 ? -19.413 10.110 -18.353 1.00 81.75 210 ASN A C 1
ATOM 1714 O O . ASN A 1 210 ? -20.053 9.808 -19.361 1.00 81.75 210 ASN A O 1
ATOM 1718 N N . PHE A 1 211 ? -18.616 11.187 -18.357 1.00 81.69 211 PHE A N 1
ATOM 1719 C CA . PHE A 1 211 ? -18.370 12.039 -19.543 1.00 81.69 211 PHE A CA 1
ATOM 1720 C C . PHE A 1 211 ? -17.745 11.277 -20.737 1.00 81.69 211 PHE A C 1
ATOM 1722 O O . PHE A 1 211 ? -17.623 11.809 -21.839 1.00 81.69 211 PHE A O 1
ATOM 1729 N N . SER A 1 212 ? -17.357 10.017 -20.525 1.00 81.00 212 SER A N 1
ATOM 1730 C CA . SER A 1 212 ? -16.921 9.059 -21.547 1.00 81.00 212 SER A CA 1
ATOM 1731 C C . SER A 1 212 ? -18.055 8.436 -22.381 1.00 81.00 212 SER A C 1
ATOM 1733 O O . SER A 1 212 ? -17.785 7.668 -23.304 1.00 81.00 212 SER A O 1
ATOM 1735 N N . LYS A 1 213 ? -19.324 8.748 -22.085 1.00 84.38 213 LYS A N 1
ATOM 1736 C CA . LYS A 1 213 ? -20.506 8.187 -22.758 1.00 84.38 213 LYS A CA 1
ATOM 1737 C C . LYS A 1 213 ? -20.565 8.575 -24.243 1.00 84.38 213 LYS A C 1
ATOM 1739 O O . LYS A 1 213 ? -21.069 9.635 -24.599 1.00 84.38 213 LYS A O 1
ATOM 1744 N N . GLY A 1 214 ? -20.063 7.684 -25.097 1.00 86.00 214 GLY A N 1
ATOM 1745 C CA . GLY A 1 214 ? -19.949 7.870 -26.550 1.00 86.00 214 GLY A CA 1
ATOM 1746 C C . GLY A 1 214 ? -18.604 7.417 -27.131 1.00 86.00 214 GLY A C 1
ATOM 1747 O O . GLY A 1 214 ? -18.509 7.229 -28.339 1.00 86.00 214 GLY A O 1
ATOM 1748 N N . PHE A 1 215 ? -17.591 7.196 -26.288 1.00 90.31 215 PHE A N 1
ATOM 1749 C CA . PHE A 1 215 ? -16.269 6.717 -26.696 1.00 90.31 215 PHE A CA 1
ATOM 1750 C C . PHE A 1 215 ? -16.127 5.201 -26.482 1.00 90.31 215 PHE A C 1
ATOM 1752 O O . PHE A 1 215 ? -16.622 4.650 -25.499 1.00 90.31 215 PHE A O 1
ATOM 1759 N N . SER A 1 216 ? -15.410 4.530 -27.383 1.00 91.50 216 SER A N 1
ATOM 1760 C CA . SER A 1 216 ? -14.963 3.138 -27.226 1.00 91.50 216 SER A CA 1
ATOM 1761 C C . SER A 1 216 ? -13.828 3.007 -26.197 1.00 91.50 216 SER A C 1
ATOM 1763 O O . SER A 1 216 ? -13.071 3.956 -25.980 1.00 91.50 216 SER A O 1
ATOM 1765 N N . LYS A 1 217 ? -13.666 1.818 -25.600 1.00 87.06 217 LYS A N 1
ATOM 1766 C CA . LYS A 1 217 ? -12.520 1.478 -24.734 1.00 87.06 217 LYS A CA 1
ATOM 1767 C C . LYS A 1 217 ? -11.199 1.727 -25.475 1.00 87.06 217 LYS A C 1
ATOM 1769 O O . LYS A 1 217 ? -11.070 1.303 -26.623 1.00 87.06 217 LYS A O 1
ATOM 1774 N N . GLY A 1 218 ? -10.245 2.410 -24.844 1.00 89.56 218 GLY A N 1
ATOM 1775 C CA . GLY A 1 218 ? -8.945 2.730 -25.449 1.00 89.56 218 GLY A CA 1
ATOM 1776 C C . GLY A 1 218 ? -8.985 3.794 -26.555 1.00 89.56 218 GLY A C 1
ATOM 1777 O O . GLY A 1 218 ? -8.026 3.919 -27.314 1.00 89.56 218 GLY A O 1
ATOM 1778 N N . SER A 1 219 ? -10.075 4.562 -26.681 1.00 95.19 219 SER A N 1
ATOM 1779 C CA . SER A 1 219 ? -10.108 5.711 -27.600 1.00 95.19 219 SER A CA 1
ATOM 1780 C C . SER A 1 219 ? -9.145 6.800 -27.132 1.00 95.19 219 SER A C 1
ATOM 1782 O O . SER A 1 219 ? -9.082 7.092 -25.939 1.00 95.19 219 SER A O 1
ATOM 1784 N N . LEU A 1 220 ? -8.463 7.467 -28.062 1.00 96.38 220 LEU A N 1
ATOM 1785 C CA . LEU A 1 220 ? -7.759 8.711 -27.753 1.00 96.38 220 LEU A CA 1
ATOM 1786 C C . LEU A 1 220 ? -8.759 9.871 -27.633 1.00 96.38 220 LEU A C 1
ATOM 1788 O O . LEU A 1 220 ? -9.664 10.009 -28.458 1.00 96.38 220 LEU A O 1
ATOM 1792 N N . ILE A 1 221 ? -8.563 10.720 -26.628 1.00 96.06 221 ILE A N 1
ATOM 1793 C CA . ILE A 1 221 ? -9.222 12.021 -26.478 1.00 96.06 221 ILE A CA 1
ATOM 1794 C C . ILE A 1 221 ? -8.183 13.137 -26.615 1.00 96.06 221 ILE A C 1
ATOM 1796 O O . ILE A 1 221 ? -7.013 12.943 -26.283 1.00 96.06 221 ILE A O 1
ATOM 1800 N N . THR A 1 222 ? -8.596 14.308 -27.100 1.00 95.69 222 THR A N 1
ATOM 1801 C CA . THR A 1 222 ? -7.718 15.483 -27.166 1.00 95.69 222 THR A CA 1
ATOM 1802 C C . THR A 1 222 ? -7.622 16.178 -25.812 1.00 95.69 222 THR A C 1
ATOM 1804 O O . THR A 1 222 ? -8.585 16.211 -25.041 1.00 95.69 222 THR A O 1
ATOM 1807 N N . THR A 1 223 ? -6.490 16.826 -25.553 1.00 93.75 223 THR A N 1
ATOM 1808 C CA . THR A 1 223 ? -6.304 17.665 -24.360 1.00 93.75 223 THR A CA 1
ATOM 1809 C C . THR A 1 223 ? -7.268 18.858 -24.346 1.00 93.75 223 THR A C 1
ATOM 1811 O O . THR A 1 223 ? -7.708 19.268 -23.278 1.00 93.75 223 THR A O 1
ATOM 1814 N N . SER A 1 224 ? -7.734 19.330 -25.510 1.00 94.31 224 SER A N 1
ATOM 1815 C CA . SER A 1 224 ? -8.835 20.305 -25.594 1.00 94.31 224 SER A CA 1
ATOM 1816 C C . SER A 1 224 ? -10.169 19.772 -25.052 1.00 94.31 224 SER A C 1
ATOM 1818 O O . SER A 1 224 ? -10.841 20.486 -24.313 1.00 94.31 224 SER A O 1
ATOM 1820 N N . TYR A 1 225 ? -10.536 18.519 -25.350 1.00 95.00 225 TYR A N 1
ATOM 1821 C CA . TYR A 1 225 ? -11.743 17.892 -24.797 1.00 95.00 225 TYR A CA 1
ATOM 1822 C C . TYR A 1 225 ? -11.606 17.641 -23.291 1.00 95.00 225 TYR A C 1
ATOM 1824 O O . TYR A 1 225 ? -12.562 17.827 -22.542 1.00 95.00 225 TYR A O 1
ATOM 1832 N N . PHE A 1 226 ? -10.412 17.264 -22.822 1.00 94.25 226 PHE A N 1
ATOM 1833 C CA . PHE A 1 226 ? -10.139 17.169 -21.387 1.00 94.25 226 PHE A CA 1
ATOM 1834 C C . PHE A 1 226 ? -10.307 18.530 -20.689 1.00 94.25 226 PHE A C 1
ATOM 1836 O O . PHE A 1 226 ? -11.005 18.611 -19.679 1.00 94.25 226 PHE A O 1
ATOM 1843 N N . SER A 1 227 ? -9.740 19.607 -21.243 1.00 94.00 227 SER A N 1
ATOM 1844 C CA . SER A 1 227 ? -9.870 20.957 -20.680 1.00 94.00 227 SER A CA 1
ATOM 1845 C C . SER A 1 227 ? -11.317 21.460 -20.677 1.00 94.00 227 SER A C 1
ATOM 1847 O O . SER A 1 227 ? -11.745 21.990 -19.657 1.00 94.00 227 SER A O 1
ATOM 1849 N N . GLU A 1 228 ? -12.115 21.194 -21.721 1.00 94.06 228 GLU A N 1
ATOM 1850 C CA . GLU A 1 228 ? -13.568 21.458 -21.722 1.00 94.06 228 GLU A CA 1
ATOM 1851 C C . GLU A 1 228 ? -14.266 20.765 -20.533 1.00 94.06 228 GLU A C 1
ATOM 1853 O O . GLU A 1 228 ? -15.125 21.349 -19.869 1.00 94.06 228 GLU A O 1
ATOM 1858 N N . ARG A 1 229 ? -13.873 19.524 -20.203 1.00 93.38 229 ARG A N 1
ATOM 1859 C CA . ARG A 1 229 ? -14.397 18.820 -19.020 1.00 93.38 229 ARG A CA 1
ATOM 1860 C C . ARG A 1 229 ? -13.892 19.400 -17.701 1.00 93.38 229 ARG A C 1
ATOM 1862 O O . ARG A 1 229 ? -14.671 19.416 -16.753 1.00 93.38 229 ARG A O 1
ATOM 1869 N N . CYS A 1 230 ? -12.664 19.912 -17.623 1.00 93.62 230 CYS A N 1
ATOM 1870 C CA . CYS A 1 230 ? -12.211 20.644 -16.438 1.00 93.62 230 CYS A CA 1
ATOM 1871 C C . CYS A 1 230 ? -12.987 21.954 -16.234 1.00 93.62 230 CYS A C 1
ATOM 1873 O O . CYS A 1 230 ? -13.432 22.225 -15.118 1.00 93.62 230 CYS A O 1
ATOM 1875 N N . GLU A 1 231 ? -13.197 22.735 -17.298 1.00 93.56 231 GLU A N 1
ATOM 1876 C CA . GLU A 1 231 ? -13.916 24.016 -17.258 1.00 93.56 231 GLU A CA 1
ATOM 1877 C C . GLU A 1 231 ? -15.352 23.858 -16.736 1.00 93.56 231 GLU A C 1
ATOM 1879 O O . GLU A 1 231 ? -15.768 24.623 -15.867 1.00 93.56 231 GLU A O 1
ATOM 1884 N N . ILE A 1 232 ? -16.072 22.814 -17.171 1.00 91.31 232 ILE A N 1
ATOM 1885 C CA . ILE A 1 232 ? -17.439 22.483 -16.710 1.00 91.31 232 ILE A CA 1
ATOM 1886 C C . ILE A 1 232 ? -17.542 22.309 -15.181 1.00 91.31 232 ILE A C 1
ATOM 1888 O O . ILE A 1 232 ? -18.606 22.550 -14.613 1.00 91.31 232 ILE A O 1
ATOM 1892 N N . PHE A 1 233 ? -16.459 21.904 -14.513 1.00 89.12 233 PHE A N 1
ATOM 1893 C CA . PHE A 1 233 ? -16.411 21.656 -13.066 1.00 89.12 233 PHE A CA 1
ATOM 1894 C C . PHE A 1 233 ? -15.530 22.659 -12.299 1.00 89.12 233 PHE A C 1
ATOM 1896 O O . PHE A 1 233 ? -15.198 22.409 -11.139 1.00 89.12 233 PHE A O 1
ATOM 1903 N N . HIS A 1 234 ? -15.102 23.754 -12.942 1.00 93.88 234 HIS A N 1
ATOM 1904 C CA . HIS A 1 234 ? -14.104 24.702 -12.423 1.00 93.88 234 HIS A CA 1
ATOM 1905 C C . HIS A 1 234 ? -12.813 24.034 -11.894 1.00 93.88 234 HIS A C 1
ATOM 1907 O O . HIS A 1 234 ? -12.140 24.562 -11.000 1.00 93.88 234 HIS A O 1
ATOM 1913 N N . LEU A 1 235 ? -12.442 22.883 -12.459 1.00 93.75 235 LEU A N 1
ATOM 1914 C CA . LEU A 1 235 ? -11.206 22.176 -12.136 1.00 93.75 235 LEU A CA 1
ATOM 1915 C C . LEU A 1 235 ? -9.986 22.918 -12.707 1.00 93.75 235 LEU A C 1
ATOM 1917 O O . LEU A 1 235 ? -10.115 23.671 -13.677 1.00 93.75 235 LEU A O 1
ATOM 1921 N N . PRO A 1 236 ? -8.783 22.699 -12.144 1.00 90.69 236 PRO A N 1
ATOM 1922 C CA . PRO A 1 236 ? -7.547 23.168 -12.756 1.00 90.69 236 PRO A CA 1
ATOM 1923 C C . PRO A 1 236 ? -7.400 22.667 -14.212 1.00 90.69 236 PRO A C 1
ATOM 1925 O O . PRO A 1 236 ? -7.629 21.479 -14.465 1.00 90.69 236 PRO A O 1
ATOM 1928 N N . PRO A 1 237 ? -7.003 23.527 -15.170 1.00 89.50 237 PRO A N 1
ATOM 1929 C CA . PRO A 1 237 ? -6.744 23.109 -16.548 1.00 89.50 237 PRO A CA 1
ATOM 1930 C C . PRO A 1 237 ? -5.525 22.179 -16.632 1.00 89.50 237 PRO A C 1
ATOM 1932 O O . PRO A 1 237 ? -4.684 22.150 -15.730 1.00 89.50 237 PRO A O 1
ATOM 1935 N N . MET A 1 238 ? -5.411 21.418 -17.722 1.00 89.75 238 MET A N 1
ATOM 1936 C CA . MET A 1 238 ? -4.198 20.647 -18.014 1.00 89.75 238 MET A CA 1
ATOM 1937 C C . MET A 1 238 ? -3.030 21.604 -18.339 1.00 89.75 238 MET A C 1
ATOM 1939 O O . MET A 1 238 ? -3.265 22.576 -19.059 1.00 89.75 238 MET A O 1
ATOM 1943 N N . PRO A 1 239 ? -1.800 21.377 -17.837 1.00 88.06 239 PRO A N 1
ATOM 1944 C CA . PRO A 1 239 ? -0.645 22.190 -18.217 1.00 88.06 239 PRO A CA 1
ATOM 1945 C C . PRO A 1 239 ? -0.174 21.947 -19.657 1.00 88.06 239 PRO A C 1
ATOM 1947 O O . PRO A 1 239 ? -0.397 20.885 -20.237 1.00 88.06 239 PRO A O 1
ATOM 1950 N N . ASP A 1 240 ? 0.533 22.941 -20.202 1.00 87.12 240 ASP A N 1
ATOM 1951 C CA . ASP A 1 240 ? 0.992 22.989 -21.598 1.00 87.12 240 ASP A CA 1
ATOM 1952 C C . ASP A 1 240 ? 2.106 21.971 -21.947 1.00 87.12 240 ASP A C 1
ATOM 1954 O O . ASP A 1 240 ? 2.481 21.852 -23.111 1.00 87.12 240 ASP A O 1
ATOM 1958 N N . ASP A 1 241 ? 2.665 21.250 -20.964 1.00 85.81 241 ASP A N 1
ATOM 1959 C CA . ASP A 1 241 ? 3.707 20.222 -21.152 1.00 85.81 241 ASP A CA 1
ATOM 1960 C C . ASP A 1 241 ? 3.146 18.802 -21.384 1.00 85.81 241 ASP A C 1
ATOM 1962 O O . ASP A 1 241 ? 3.901 17.833 -21.500 1.00 85.81 241 ASP A O 1
ATOM 1966 N N . VAL A 1 242 ? 1.820 18.672 -21.473 1.00 86.38 242 VAL A N 1
ATOM 1967 C CA . VAL A 1 242 ? 1.097 17.405 -21.649 1.00 86.38 242 VAL A CA 1
ATOM 1968 C C . VAL A 1 242 ? 0.852 17.103 -23.135 1.00 86.38 242 VAL A C 1
ATOM 1970 O O . VAL A 1 242 ? 0.503 18.014 -23.884 1.00 86.38 242 VAL A O 1
ATOM 1973 N N . PRO A 1 243 ? 0.971 15.836 -23.593 1.00 90.31 243 PRO A N 1
ATOM 1974 C CA . PRO A 1 243 ? 0.679 15.469 -24.980 1.00 90.31 243 PRO A CA 1
ATOM 1975 C C . PRO A 1 243 ? -0.710 15.916 -25.466 1.00 90.31 243 PRO A C 1
ATOM 1977 O O . PRO A 1 243 ? -1.688 15.827 -24.727 1.00 90.31 243 PRO A O 1
ATOM 1980 N N . ASP A 1 244 ? -0.825 16.304 -26.743 1.00 92.75 244 ASP A N 1
ATOM 1981 C CA . ASP A 1 244 ? -2.080 16.775 -27.369 1.00 92.75 244 ASP A CA 1
ATOM 1982 C C . ASP A 1 244 ? -3.244 15.769 -27.300 1.00 92.75 244 ASP A C 1
ATOM 1984 O O . ASP A 1 244 ? -4.414 16.139 -27.441 1.00 92.75 244 ASP A O 1
ATOM 1988 N N . THR A 1 245 ? -2.925 14.483 -27.119 1.00 95.06 245 THR A N 1
ATOM 1989 C CA . THR A 1 245 ? -3.886 13.389 -26.962 1.00 95.06 245 THR A CA 1
ATOM 1990 C C . THR A 1 245 ? -3.454 12.420 -25.865 1.00 95.06 245 THR A C 1
ATOM 1992 O O . THR A 1 245 ? -2.265 12.175 -25.659 1.00 95.06 245 THR A O 1
ATOM 1995 N N . MET A 1 246 ? -4.443 11.842 -25.189 1.00 95.56 246 MET A N 1
ATOM 1996 C CA . MET A 1 246 ? -4.298 10.839 -24.129 1.00 95.56 246 MET A CA 1
ATOM 1997 C C . MET A 1 246 ? -5.348 9.742 -24.315 1.00 95.56 246 MET A C 1
ATOM 1999 O O . MET A 1 246 ? -6.365 9.971 -24.976 1.00 95.56 246 MET A O 1
ATOM 2003 N N . LEU A 1 247 ? -5.149 8.563 -23.731 1.00 94.75 247 LEU A N 1
ATOM 2004 C CA . LEU A 1 247 ? -6.204 7.551 -23.684 1.00 94.75 247 LEU A CA 1
ATOM 2005 C C . LEU A 1 247 ? -7.370 8.062 -22.827 1.00 94.75 247 LEU A C 1
ATOM 2007 O O . LEU A 1 247 ? -7.179 8.718 -21.801 1.00 94.75 247 LEU A O 1
ATOM 2011 N N . LEU A 1 248 ? -8.592 7.717 -23.222 1.00 93.44 248 LEU A N 1
ATOM 2012 C CA . LEU A 1 248 ? -9.818 8.004 -22.480 1.00 93.44 248 LEU A CA 1
ATOM 2013 C C . LEU A 1 248 ? -9.703 7.580 -21.007 1.00 93.44 248 LEU A C 1
ATOM 2015 O O . LEU A 1 248 ? -10.134 8.302 -20.112 1.00 93.44 248 LEU A O 1
ATOM 2019 N N . GLU A 1 249 ? -9.114 6.414 -20.760 1.00 92.56 249 GLU A N 1
ATOM 2020 C CA . GLU A 1 249 ? -8.890 5.834 -19.439 1.00 92.56 249 GLU A CA 1
ATOM 2021 C C . GLU A 1 249 ? -7.861 6.627 -18.612 1.00 92.56 249 GLU A C 1
ATOM 2023 O O . GLU A 1 249 ? -8.070 6.812 -17.415 1.00 92.56 249 GLU A O 1
ATOM 2028 N N . GLU A 1 250 ? -6.819 7.186 -19.239 1.00 93.88 250 GLU A N 1
ATOM 2029 C CA . GLU A 1 250 ? -5.889 8.117 -18.580 1.00 93.88 250 GLU A CA 1
ATOM 2030 C C . GLU A 1 250 ? -6.619 9.410 -18.192 1.00 93.88 250 GLU A C 1
ATOM 2032 O O . GLU A 1 250 ? -6.563 9.830 -17.037 1.00 93.88 250 GLU A O 1
ATOM 2037 N N . GLY A 1 251 ? -7.401 9.985 -19.112 1.00 94.06 251 GLY A N 1
ATOM 2038 C CA . GLY A 1 251 ? -8.239 11.158 -18.845 1.00 94.06 251 GLY A CA 1
ATOM 2039 C C . GLY A 1 251 ? -9.236 10.948 -17.697 1.00 94.06 251 GLY A C 1
ATOM 2040 O O . GLY A 1 251 ? -9.433 11.844 -16.876 1.00 94.06 251 GLY A O 1
ATOM 2041 N N . LYS A 1 252 ? -9.822 9.747 -17.575 1.00 93.19 252 LYS A N 1
ATOM 2042 C CA . LYS A 1 252 ? -10.696 9.385 -16.443 1.00 93.19 252 LYS A CA 1
ATOM 2043 C C . LYS A 1 252 ? -9.962 9.377 -15.096 1.00 93.19 252 LYS A C 1
ATOM 2045 O O . LYS A 1 252 ? -10.595 9.725 -14.102 1.00 93.19 252 LYS A O 1
ATOM 2050 N N . VAL A 1 253 ? -8.673 9.017 -15.041 1.00 93.94 253 VAL A N 1
ATOM 2051 C CA . VAL A 1 253 ? -7.855 9.182 -13.822 1.00 93.94 253 VAL A CA 1
ATOM 2052 C C . VAL A 1 253 ? -7.538 10.653 -13.594 1.00 93.94 253 VAL A C 1
ATOM 2054 O O . VAL A 1 253 ? -7.796 11.177 -12.515 1.00 93.94 253 VAL A O 1
ATOM 2057 N N . LEU A 1 254 ? -7.013 11.336 -14.609 1.00 93.75 254 LEU A N 1
ATOM 2058 C CA . LEU A 1 254 ? -6.486 12.698 -14.496 1.00 93.75 254 LEU A CA 1
ATOM 2059 C C . LEU A 1 254 ? -7.539 13.704 -14.006 1.00 93.75 254 LEU A C 1
ATOM 2061 O O . LEU A 1 254 ? -7.211 14.584 -13.216 1.00 93.75 254 LEU A O 1
ATOM 2065 N N . ILE A 1 255 ? -8.814 13.535 -14.371 1.00 94.38 255 ILE A N 1
ATOM 2066 C CA . ILE A 1 255 ? -9.902 14.373 -13.843 1.00 94.38 255 ILE A CA 1
ATOM 2067 C C . ILE A 1 255 ? -10.253 14.051 -12.374 1.00 94.38 255 ILE A C 1
ATOM 2069 O O . ILE A 1 255 ? -10.563 14.961 -11.608 1.00 94.38 255 ILE A O 1
ATOM 2073 N N . MET A 1 256 ? -10.135 12.790 -11.928 1.00 94.81 256 MET A N 1
ATOM 2074 C CA . MET A 1 256 ? -10.248 12.439 -10.499 1.00 94.81 256 MET A CA 1
ATOM 2075 C C . MET A 1 256 ? -9.091 13.030 -9.685 1.00 94.81 256 MET A C 1
ATOM 2077 O O . MET A 1 256 ? -9.312 13.542 -8.590 1.00 94.81 256 MET A O 1
ATOM 2081 N N . VAL A 1 257 ? -7.882 13.042 -10.252 1.00 93.62 257 VAL A N 1
ATOM 2082 C CA . VAL A 1 257 ? -6.692 13.678 -9.663 1.00 93.62 257 VAL A CA 1
ATOM 2083 C C . VAL A 1 257 ? -6.857 15.200 -9.605 1.00 93.62 257 VAL A C 1
ATOM 2085 O O . VAL A 1 257 ? -6.506 15.807 -8.595 1.00 93.62 257 VAL A O 1
ATOM 2088 N N . ALA A 1 258 ? -7.461 15.824 -10.621 1.00 93.94 258 ALA A N 1
ATOM 2089 C CA . ALA A 1 258 ? -7.812 17.243 -10.595 1.00 93.94 258 ALA A CA 1
ATOM 2090 C C . ALA A 1 258 ? -8.852 17.559 -9.498 1.00 93.94 258 ALA A C 1
ATOM 2092 O O . ALA A 1 258 ? -8.666 18.524 -8.753 1.00 93.94 258 ALA A O 1
ATOM 2093 N N . TRP A 1 259 ? -9.885 16.720 -9.321 1.00 94.75 259 TRP A N 1
ATOM 2094 C CA . TRP A 1 259 ? -10.813 16.806 -8.179 1.00 94.75 259 TRP A CA 1
ATOM 2095 C C . TRP A 1 259 ? -10.087 16.652 -6.835 1.00 94.75 259 TRP A C 1
ATOM 2097 O O . TRP A 1 259 ? -10.358 17.413 -5.907 1.00 94.75 259 TRP A O 1
ATOM 2107 N N . ALA A 1 260 ? -9.146 15.711 -6.719 1.00 93.31 260 ALA A N 1
ATOM 2108 C CA . ALA A 1 260 ? -8.380 15.486 -5.493 1.00 93.31 260 ALA A CA 1
ATOM 2109 C C . ALA A 1 260 ? -7.414 16.641 -5.184 1.00 93.31 260 ALA A C 1
ATOM 2111 O O . ALA A 1 260 ? -7.269 17.020 -4.025 1.00 93.31 260 ALA A O 1
ATOM 2112 N N . CYS A 1 261 ? -6.811 17.263 -6.201 1.00 91.06 261 CYS A N 1
ATOM 2113 C CA . CYS A 1 261 ? -6.057 18.506 -6.049 1.00 91.06 261 CYS A CA 1
ATOM 2114 C C . CYS A 1 261 ? -6.951 19.672 -5.604 1.00 91.06 261 CYS A C 1
ATOM 2116 O O . CYS A 1 261 ? -6.551 20.395 -4.694 1.00 91.06 261 CYS A O 1
ATOM 2118 N N . LEU A 1 262 ? -8.146 19.834 -6.191 1.00 90.94 262 LEU A N 1
ATOM 2119 C CA . LEU A 1 262 ? -9.095 20.891 -5.818 1.00 90.94 262 LEU A CA 1
ATOM 2120 C C . LEU A 1 262 ? -9.592 20.739 -4.370 1.00 90.94 262 LEU A C 1
ATOM 2122 O O . LEU A 1 262 ? -9.656 21.724 -3.638 1.00 90.94 262 LEU A O 1
ATOM 2126 N N . PHE A 1 263 ? -9.917 19.513 -3.951 1.00 90.81 263 PHE A N 1
ATOM 2127 C CA . PHE A 1 263 ? -10.441 19.222 -2.614 1.00 90.81 263 PHE A CA 1
ATOM 2128 C C . PHE A 1 263 ? -9.352 19.216 -1.524 1.00 90.81 263 PHE A C 1
ATOM 2130 O O . PHE A 1 263 ? -9.595 19.706 -0.421 1.00 90.81 263 PHE A O 1
ATOM 2137 N N . TYR A 1 264 ? -8.142 18.735 -1.841 1.00 87.69 264 TYR A N 1
ATOM 2138 C CA . TYR A 1 264 ? -6.974 18.718 -0.949 1.00 87.69 264 TYR A CA 1
ATOM 2139 C C . TYR A 1 264 ? -5.847 19.660 -1.446 1.00 87.69 264 TYR A C 1
ATOM 2141 O O . TYR A 1 264 ? -4.824 19.190 -1.982 1.00 87.69 264 TYR A O 1
ATOM 2149 N N . PRO A 1 265 ? -5.988 20.992 -1.262 1.00 80.75 265 PRO A N 1
ATOM 2150 C CA . PRO A 1 265 ? -4.955 21.968 -1.608 1.00 80.75 265 PRO A CA 1
ATOM 2151 C C . PRO A 1 265 ? -3.659 21.743 -0.813 1.00 80.75 265 PRO A C 1
ATOM 2153 O O . PRO A 1 265 ? -3.668 21.499 0.390 1.00 80.75 265 PRO A O 1
ATOM 2156 N N . ARG A 1 266 ? -2.506 21.904 -1.473 1.00 70.31 266 ARG A N 1
ATOM 2157 C CA . ARG A 1 266 ? -1.154 21.589 -0.949 1.00 70.31 266 ARG A CA 1
ATOM 2158 C C . ARG A 1 266 ? -0.630 22.546 0.144 1.00 70.31 266 ARG A C 1
ATOM 2160 O O . ARG A 1 266 ? 0.557 22.512 0.456 1.00 70.31 266 ARG A O 1
ATOM 2167 N N . GLN A 1 267 ? -1.452 23.437 0.703 1.00 58.72 267 GLN A N 1
ATOM 2168 C CA . GLN A 1 267 ? -0.993 24.467 1.646 1.00 58.72 267 GLN A CA 1
ATOM 2169 C C . GLN A 1 267 ? -1.922 24.691 2.847 1.00 58.72 267 GLN A C 1
ATOM 2171 O O . GLN A 1 267 ? -2.620 25.698 2.921 1.00 58.72 267 GLN A O 1
ATOM 2176 N N . GLU A 1 268 ? -1.792 23.843 3.866 1.00 52.91 268 GLU A N 1
ATOM 2177 C CA . GLU A 1 268 ? -2.128 24.202 5.250 1.00 52.91 268 GLU A CA 1
ATOM 2178 C C . GLU A 1 268 ? -0.974 23.764 6.164 1.00 52.91 268 GLU A C 1
ATOM 2180 O O . GLU A 1 268 ? -0.998 22.669 6.706 1.00 52.91 268 GLU A O 1
ATOM 2185 N N . LYS A 1 269 ? 0.061 24.609 6.332 1.00 53.88 269 LYS A N 1
ATOM 2186 C CA . LYS A 1 269 ? 1.338 24.293 7.029 1.00 53.88 269 LYS A CA 1
ATOM 2187 C C . LYS A 1 269 ? 1.225 24.043 8.557 1.00 53.88 269 LYS A C 1
ATOM 2189 O O . LYS A 1 269 ? 2.157 24.345 9.302 1.00 53.88 269 LYS A O 1
ATOM 2194 N N . SER A 1 270 ? 0.090 23.559 9.054 1.00 51.91 270 SER A N 1
ATOM 2195 C CA . SER A 1 270 ? -0.147 23.302 10.479 1.00 51.91 270 SER A CA 1
ATOM 2196 C C . SER A 1 270 ? 0.592 22.047 10.975 1.00 51.91 270 SER A C 1
ATOM 2198 O O . SER A 1 270 ? 1.016 21.202 10.186 1.00 51.91 270 SER A O 1
ATOM 2200 N N . ARG A 1 271 ? 0.740 21.892 12.297 1.00 51.00 271 ARG A N 1
ATOM 2201 C CA . ARG A 1 271 ? 1.309 20.662 12.885 1.00 51.00 271 ARG A CA 1
ATOM 2202 C C . ARG A 1 271 ? 0.383 19.444 12.781 1.00 51.00 271 ARG A C 1
ATOM 2204 O O . ARG A 1 271 ? 0.873 18.331 12.912 1.00 51.00 271 ARG A O 1
ATOM 2211 N N . ASN A 1 272 ? -0.898 19.641 12.477 1.00 56.47 272 ASN A N 1
ATOM 2212 C CA . ASN A 1 272 ? -1.912 18.584 12.404 1.00 56.47 272 ASN A CA 1
ATOM 2213 C C . ASN A 1 272 ? -2.021 17.986 10.982 1.00 56.47 272 ASN A C 1
ATOM 2215 O O . ASN A 1 272 ? -3.041 17.416 10.624 1.00 56.47 272 ASN A O 1
ATOM 2219 N N . GLN A 1 273 ? -1.000 18.170 10.136 1.00 62.22 273 GLN A N 1
ATOM 2220 C CA . GLN A 1 273 ? -1.022 17.782 8.716 1.00 62.22 273 GLN A CA 1
ATOM 2221 C C . GLN A 1 273 ? -0.903 16.278 8.444 1.00 62.22 273 GLN A C 1
ATOM 2223 O O . GLN A 1 273 ? -1.180 15.878 7.315 1.00 62.22 273 GLN A O 1
ATOM 2228 N N . GLY A 1 274 ? -0.414 15.481 9.404 1.00 69.25 274 GLY A N 1
ATOM 2229 C CA . GLY A 1 274 ? 0.002 14.093 9.161 1.00 69.25 274 GLY A CA 1
ATOM 2230 C C . GLY A 1 274 ? -1.094 13.264 8.499 1.00 69.25 274 GLY A C 1
ATOM 2231 O O . GLY A 1 274 ? -0.880 12.702 7.426 1.00 69.25 274 GLY A O 1
ATOM 2232 N N . ASP A 1 275 ? -2.286 13.302 9.091 1.00 78.31 275 ASP A N 1
ATOM 2233 C CA . ASP A 1 275 ? -3.436 12.525 8.644 1.00 78.31 275 ASP A CA 1
ATOM 2234 C C . ASP A 1 275 ? -3.907 13.000 7.267 1.00 78.31 275 ASP A C 1
ATOM 2236 O O . ASP A 1 275 ? -3.816 12.238 6.310 1.00 78.31 275 ASP A O 1
ATOM 2240 N N . THR A 1 276 ? -4.311 14.268 7.104 1.00 81.25 276 THR A N 1
ATOM 2241 C CA . THR A 1 276 ? -4.782 14.829 5.818 1.00 81.25 276 THR A CA 1
ATOM 2242 C C . THR A 1 276 ? -3.785 14.620 4.666 1.00 81.25 276 THR A C 1
ATOM 2244 O O . THR A 1 276 ? -4.194 14.354 3.532 1.00 81.25 276 THR A O 1
ATOM 2247 N N . ALA A 1 277 ? -2.475 14.716 4.927 1.00 81.25 277 ALA A N 1
ATOM 2248 C CA . ALA A 1 277 ? -1.444 14.440 3.925 1.00 81.25 277 ALA A CA 1
ATOM 2249 C C . ALA A 1 277 ? -1.421 12.956 3.522 1.00 81.25 277 ALA A C 1
ATOM 2251 O O . ALA A 1 277 ? -1.399 12.658 2.327 1.00 81.25 277 ALA A O 1
ATOM 2252 N N . MET A 1 278 ? -1.505 12.046 4.497 1.00 82.88 278 MET A N 1
ATOM 2253 C CA . MET A 1 278 ? -1.605 10.602 4.279 1.00 82.88 278 MET A CA 1
ATOM 2254 C C . MET A 1 278 ? -2.903 10.216 3.552 1.00 82.88 278 MET A C 1
ATOM 2256 O O . MET A 1 278 ? -2.845 9.450 2.594 1.00 82.88 278 MET A O 1
ATOM 2260 N N . GLN A 1 279 ? -4.056 10.800 3.908 1.00 85.25 279 GLN A N 1
ATOM 2261 C CA . GLN A 1 279 ? -5.328 10.554 3.207 1.00 85.25 279 GLN A CA 1
ATOM 2262 C C . GLN A 1 279 ? -5.214 10.892 1.721 1.00 85.25 279 GLN A C 1
ATOM 2264 O O . GLN A 1 279 ? -5.553 10.094 0.845 1.00 85.25 279 GLN A O 1
ATOM 2269 N N . ARG A 1 280 ? -4.688 12.090 1.444 1.00 87.38 280 ARG A N 1
ATOM 2270 C CA . ARG A 1 280 ? -4.441 12.589 0.094 1.00 87.38 280 ARG A CA 1
ATOM 2271 C C . ARG A 1 280 ? -3.467 11.683 -0.656 1.00 87.38 280 ARG A C 1
ATOM 2273 O O . ARG A 1 280 ? -3.690 11.423 -1.833 1.00 87.38 280 ARG A O 1
ATOM 2280 N N . GLU A 1 281 ? -2.407 11.208 -0.007 1.00 85.56 281 GLU A N 1
ATOM 2281 C CA . GLU A 1 281 ? -1.438 10.294 -0.613 1.00 85.56 281 GLU A CA 1
ATOM 2282 C C . GLU A 1 281 ? -2.051 8.928 -0.950 1.00 85.56 281 GLU A C 1
ATOM 2284 O O . GLU A 1 281 ? -1.903 8.478 -2.084 1.00 85.56 281 GLU A O 1
ATOM 2289 N N . VAL A 1 282 ? -2.795 8.291 -0.041 1.00 85.62 282 VAL A N 1
ATOM 2290 C CA . VAL A 1 282 ? -3.397 6.972 -0.307 1.00 85.62 282 VAL A CA 1
ATOM 2291 C C . VAL A 1 282 ? -4.494 7.057 -1.373 1.00 85.62 282 VAL A C 1
ATOM 2293 O O . VAL A 1 282 ? -4.523 6.215 -2.270 1.00 85.62 282 VAL A O 1
ATOM 2296 N N . ILE A 1 283 ? -5.338 8.096 -1.359 1.00 90.38 283 ILE A N 1
ATOM 2297 C CA . ILE A 1 283 ? -6.346 8.334 -2.413 1.00 90.38 283 ILE A CA 1
ATOM 2298 C C . ILE A 1 283 ? -5.674 8.523 -3.781 1.00 90.38 283 ILE A C 1
ATOM 2300 O O . ILE A 1 283 ? -6.102 7.926 -4.770 1.00 90.38 283 ILE A O 1
ATOM 2304 N N . MET A 1 284 ? -4.602 9.318 -3.842 1.00 89.94 284 MET A N 1
ATOM 2305 C CA . MET A 1 284 ? -3.819 9.517 -5.064 1.00 89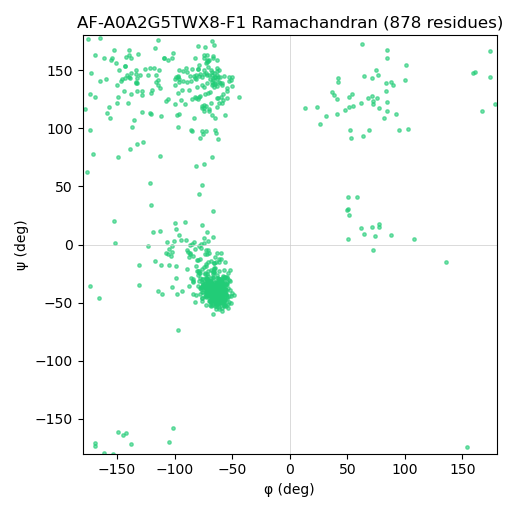.94 284 MET A CA 1
ATOM 2306 C C . MET A 1 284 ? -3.171 8.204 -5.529 1.00 89.94 284 MET A C 1
ATOM 2308 O O . MET A 1 284 ? -3.347 7.810 -6.678 1.00 89.94 284 MET A O 1
ATOM 2312 N N . ASN A 1 285 ? -2.504 7.468 -4.638 1.00 88.06 285 ASN A N 1
ATOM 2313 C CA . ASN A 1 285 ? -1.870 6.187 -4.955 1.00 88.06 285 ASN A CA 1
ATOM 2314 C C . ASN A 1 285 ? -2.885 5.138 -5.442 1.00 88.06 285 ASN A C 1
ATOM 2316 O O . ASN A 1 285 ? -2.593 4.415 -6.396 1.00 88.06 285 ASN A O 1
ATOM 2320 N N . ALA A 1 286 ? -4.097 5.105 -4.878 1.00 90.31 286 ALA A N 1
ATOM 2321 C CA . ALA A 1 286 ? -5.191 4.271 -5.375 1.00 90.31 286 ALA A CA 1
ATOM 2322 C C . ALA A 1 286 ? -5.608 4.671 -6.802 1.00 90.31 286 ALA A C 1
ATOM 2324 O O . ALA A 1 286 ? -5.685 3.811 -7.676 1.00 90.31 286 ALA A O 1
ATOM 2325 N N . MET A 1 287 ? -5.781 5.967 -7.094 1.00 92.38 287 MET A N 1
ATOM 2326 C CA . MET A 1 287 ? -6.020 6.447 -8.468 1.00 92.38 287 MET A CA 1
ATOM 2327 C C . MET A 1 287 ? -4.883 6.072 -9.433 1.00 92.38 287 MET A C 1
ATOM 2329 O O . MET A 1 287 ? -5.136 5.789 -10.604 1.00 92.38 287 MET A O 1
ATOM 2333 N N . PHE A 1 288 ? -3.636 6.052 -8.960 1.00 89.56 288 PHE A N 1
ATOM 2334 C CA . PHE A 1 288 ? -2.454 5.757 -9.777 1.00 89.56 288 PHE A CA 1
ATOM 2335 C C . PHE A 1 288 ? -2.240 4.262 -10.018 1.00 89.56 288 PHE A C 1
ATOM 2337 O O . PHE A 1 288 ? -1.683 3.894 -11.055 1.00 89.56 288 PHE A O 1
ATOM 2344 N N . ALA A 1 289 ? -2.719 3.389 -9.127 1.00 88.69 289 ALA A N 1
ATOM 2345 C CA . ALA A 1 289 ? -2.824 1.958 -9.406 1.00 88.69 289 ALA A CA 1
ATOM 2346 C C . ALA A 1 289 ? -3.674 1.725 -10.669 1.00 88.69 289 ALA A C 1
ATOM 2348 O O . ALA A 1 289 ? -3.252 0.999 -11.566 1.00 88.69 289 ALA A O 1
ATOM 2349 N N . ARG A 1 290 ? -4.787 2.463 -10.805 1.00 90.31 290 ARG A N 1
ATOM 2350 C CA . ARG A 1 290 ? -5.733 2.373 -11.933 1.00 90.31 290 ARG A CA 1
ATOM 2351 C C . ARG A 1 290 ? -5.248 2.939 -13.275 1.00 90.31 290 ARG A C 1
ATOM 2353 O O . ARG A 1 290 ? -5.949 2.779 -14.272 1.00 90.31 290 ARG A O 1
ATOM 2360 N N . LEU A 1 291 ? -4.096 3.613 -13.344 1.00 90.94 291 LEU A N 1
ATOM 2361 C CA . LEU A 1 291 ? -3.528 4.012 -14.640 1.00 90.94 291 LEU A CA 1
ATOM 2362 C C . LEU A 1 291 ? -3.101 2.762 -15.433 1.00 90.94 291 LEU A C 1
ATOM 2364 O O . LEU A 1 291 ? -2.524 1.848 -14.840 1.00 90.94 291 LEU A O 1
ATOM 2368 N N . PRO A 1 292 ? -3.255 2.722 -16.769 1.00 88.12 292 PRO A N 1
ATOM 2369 C CA . PRO A 1 292 ? -2.622 1.688 -17.587 1.00 88.12 292 PRO A CA 1
ATOM 2370 C C . PRO A 1 292 ? -1.122 1.560 -17.269 1.00 88.12 292 PRO A C 1
ATOM 2372 O O . PRO A 1 292 ? -0.461 2.559 -16.971 1.00 88.12 292 PRO A O 1
ATOM 2375 N N . ARG A 1 293 ? -0.558 0.346 -17.304 1.00 85.94 293 ARG A N 1
ATOM 2376 C CA . ARG A 1 293 ? 0.874 0.137 -16.996 1.00 85.94 293 ARG A CA 1
ATOM 2377 C C . ARG A 1 293 ? 1.779 0.871 -17.997 1.00 85.94 293 ARG A C 1
ATOM 2379 O O . ARG A 1 293 ? 2.695 1.565 -17.576 1.00 85.94 293 ARG A O 1
ATOM 2386 N N . GLU A 1 294 ? 1.393 0.871 -19.274 1.00 87.62 294 GLU A N 1
ATOM 2387 C CA . GLU A 1 294 ? 2.038 1.625 -20.366 1.00 87.62 294 GLU A CA 1
ATOM 2388 C C . GLU A 1 294 ? 1.754 3.145 -20.356 1.00 87.62 294 GLU A C 1
ATOM 2390 O O . GLU A 1 294 ? 2.108 3.858 -21.298 1.00 87.62 294 GLU A O 1
ATOM 2395 N N . SER A 1 295 ? 1.062 3.668 -19.335 1.00 89.44 295 SER A N 1
ATOM 2396 C CA . SER A 1 295 ? 0.658 5.076 -19.301 1.00 89.44 295 SER A CA 1
ATOM 2397 C C . SER A 1 295 ? 1.853 6.006 -19.111 1.00 89.44 295 SER A C 1
ATOM 2399 O O . SER A 1 295 ? 2.472 6.049 -18.044 1.00 89.44 295 SER A O 1
ATOM 2401 N N . LYS A 1 296 ? 2.111 6.852 -20.115 1.00 87.44 296 LYS A N 1
ATOM 2402 C CA . LYS A 1 296 ? 3.160 7.888 -20.069 1.00 87.44 296 LYS A CA 1
ATOM 2403 C C . LYS A 1 296 ? 2.966 8.840 -18.885 1.00 87.44 296 LYS A C 1
ATOM 2405 O O . LYS A 1 296 ? 3.939 9.319 -18.305 1.00 87.44 296 LYS A O 1
ATOM 2410 N N . PHE A 1 297 ? 1.714 9.064 -18.479 1.00 86.56 297 PHE A N 1
ATOM 2411 C CA . PHE A 1 297 ? 1.359 9.929 -17.355 1.00 86.56 297 PHE A CA 1
ATOM 2412 C C . PHE A 1 297 ? 1.928 9.457 -16.015 1.00 86.56 297 PHE A C 1
ATOM 2414 O O . PHE A 1 297 ? 2.153 10.308 -15.156 1.00 86.56 297 PHE A O 1
ATOM 2421 N N . ARG A 1 298 ? 2.261 8.165 -15.845 1.00 85.62 298 ARG A N 1
ATOM 2422 C CA . ARG A 1 298 ? 2.949 7.659 -14.640 1.00 85.62 298 ARG A CA 1
ATOM 2423 C C . ARG A 1 298 ? 4.259 8.409 -14.353 1.00 85.62 298 ARG A C 1
ATOM 2425 O O . ARG A 1 298 ? 4.551 8.677 -13.193 1.00 85.62 298 ARG A O 1
ATOM 2432 N N . ASN A 1 299 ? 4.983 8.838 -15.391 1.00 83.94 299 ASN A N 1
ATOM 2433 C CA . ASN A 1 299 ? 6.246 9.577 -15.251 1.00 83.94 299 ASN A CA 1
ATOM 2434 C C . ASN A 1 299 ? 6.047 11.091 -15.038 1.00 83.94 299 ASN A C 1
ATOM 2436 O O . ASN A 1 299 ? 6.837 11.729 -14.347 1.00 83.94 299 ASN A O 1
ATOM 2440 N N . HIS A 1 300 ? 4.981 11.676 -15.594 1.00 83.75 300 HIS A N 1
ATOM 2441 C CA . HIS A 1 300 ? 4.673 13.111 -15.464 1.00 83.75 300 HIS A CA 1
ATOM 2442 C C . HIS A 1 300 ? 3.856 13.449 -14.201 1.00 83.75 300 HIS A C 1
ATOM 2444 O O . HIS A 1 300 ? 3.675 14.616 -13.856 1.00 83.75 300 HIS A O 1
ATOM 2450 N N . LEU A 1 301 ? 3.389 12.430 -13.480 1.00 82.19 301 LEU A N 1
ATOM 2451 C CA . LEU A 1 301 ? 2.421 12.509 -12.385 1.00 82.19 301 LEU A CA 1
ATOM 2452 C C . LEU A 1 301 ? 2.823 13.480 -11.265 1.00 82.19 301 LEU A C 1
ATOM 2454 O O . LEU A 1 301 ? 2.027 14.320 -10.853 1.00 82.19 301 LEU A O 1
ATOM 2458 N N . ALA A 1 302 ? 4.083 13.436 -10.822 1.00 84.44 302 ALA A N 1
ATOM 2459 C CA . ALA A 1 302 ? 4.600 14.341 -9.793 1.00 84.44 302 ALA A CA 1
ATOM 2460 C C . ALA A 1 302 ? 4.657 15.815 -10.255 1.00 84.44 302 ALA A C 1
ATOM 2462 O O . ALA A 1 302 ? 4.492 16.723 -9.430 1.00 84.44 302 ALA A O 1
ATOM 2463 N N . SER A 1 303 ? 4.837 16.051 -11.564 1.00 86.12 303 SER A N 1
ATOM 2464 C CA . SER A 1 303 ? 4.731 17.380 -12.185 1.00 86.12 303 SER A CA 1
ATOM 2465 C C . SER A 1 303 ? 3.276 17.846 -12.194 1.00 86.12 303 SER A C 1
ATOM 2467 O O . SER A 1 303 ? 2.981 18.922 -11.685 1.00 86.12 303 SER A O 1
ATOM 2469 N N . LEU A 1 304 ? 2.345 16.998 -12.645 1.00 85.44 304 LEU A N 1
ATOM 2470 C CA . LEU A 1 304 ? 0.909 17.301 -12.728 1.00 85.44 304 LEU A CA 1
ATOM 2471 C C . LEU A 1 304 ? 0.295 17.628 -11.362 1.00 85.44 304 LEU A C 1
ATOM 2473 O O . LEU A 1 304 ? -0.311 18.687 -11.191 1.00 85.44 304 LEU A O 1
ATOM 2477 N N . ILE A 1 305 ? 0.540 16.784 -10.352 1.00 86.12 305 ILE A N 1
ATOM 2478 C CA . ILE A 1 305 ? 0.127 17.050 -8.966 1.00 86.12 305 ILE A CA 1
ATOM 2479 C C . ILE A 1 305 ? 0.733 18.376 -8.491 1.00 86.12 305 ILE A C 1
ATOM 2481 O O . ILE A 1 305 ? 0.052 19.156 -7.827 1.00 86.12 305 ILE A O 1
ATOM 2485 N N . THR A 1 306 ? 1.999 18.655 -8.824 1.00 84.12 306 THR A N 1
ATOM 2486 C CA . THR A 1 306 ? 2.674 19.905 -8.447 1.00 84.12 306 THR A CA 1
ATOM 2487 C C . THR A 1 306 ? 2.065 21.128 -9.124 1.00 84.12 306 THR A C 1
ATOM 2489 O O . THR A 1 306 ? 1.831 22.122 -8.436 1.00 84.12 306 THR A O 1
ATOM 2492 N N . HIS A 1 307 ? 1.768 21.045 -10.420 1.00 85.62 307 HIS A N 1
ATOM 2493 C CA . HIS A 1 307 ? 1.173 22.109 -11.217 1.00 85.62 307 HIS A CA 1
ATOM 2494 C C . HIS A 1 307 ? -0.237 22.441 -10.726 1.00 85.62 307 HIS A C 1
ATOM 2496 O O . HIS A 1 307 ? -0.498 23.580 -10.336 1.00 85.62 307 HIS A O 1
ATOM 2502 N N . TRP A 1 308 ? -1.134 21.453 -10.660 1.00 84.06 308 TRP A N 1
ATOM 2503 C CA . TRP A 1 308 ? -2.515 21.666 -10.221 1.00 84.06 308 TRP A CA 1
ATOM 2504 C C . TRP A 1 308 ? -2.584 22.206 -8.795 1.00 84.06 308 TRP A C 1
ATOM 2506 O O . TRP A 1 308 ? -3.270 23.194 -8.548 1.00 84.06 308 TRP A O 1
ATOM 2516 N N . SER A 1 309 ? -1.769 21.658 -7.891 1.00 80.88 309 SER A N 1
ATOM 2517 C CA . SER A 1 309 ? -1.640 22.156 -6.515 1.00 80.88 309 SER A CA 1
ATOM 2518 C C . SER A 1 309 ? -1.030 23.560 -6.392 1.00 80.88 309 SER A C 1
ATOM 2520 O O . SER A 1 309 ? -1.077 24.146 -5.311 1.00 80.88 309 SER A O 1
ATOM 2522 N N . GLY A 1 310 ? -0.383 24.066 -7.445 1.00 73.50 310 GLY A N 1
ATOM 2523 C CA . GLY A 1 310 ? 0.247 25.387 -7.496 1.00 73.50 310 GLY A CA 1
ATOM 2524 C C . GLY A 1 310 ? -0.518 26.415 -8.334 1.00 73.50 310 GLY A C 1
ATOM 2525 O O . GLY A 1 310 ? -0.151 27.590 -8.311 1.00 73.50 310 GLY A O 1
ATOM 2526 N N . SER A 1 311 ? -1.559 26.006 -9.066 1.00 76.00 311 SER A N 1
ATOM 2527 C CA . SER A 1 311 ? -2.273 26.850 -10.030 1.00 76.00 311 SER A CA 1
ATOM 2528 C C . SER A 1 311 ? -2.903 28.090 -9.383 1.00 76.00 311 SER A C 1
ATOM 2530 O O . SER A 1 311 ? -3.437 28.037 -8.273 1.00 76.00 311 SER A O 1
ATOM 2532 N N . ARG A 1 312 ? -2.903 29.222 -10.103 1.00 62.59 312 ARG A N 1
ATOM 2533 C CA . ARG A 1 312 ? -3.487 30.495 -9.630 1.00 62.59 312 ARG A CA 1
ATOM 2534 C C . ARG A 1 312 ? -4.975 30.377 -9.285 1.00 62.59 312 ARG A C 1
ATOM 2536 O O . ARG A 1 312 ? -5.457 31.101 -8.422 1.00 62.59 312 ARG A O 1
ATOM 2543 N N . GLN A 1 313 ? -5.686 29.446 -9.919 1.00 63.22 313 GLN A N 1
ATOM 2544 C CA . GLN A 1 313 ? -7.090 29.148 -9.627 1.00 63.22 313 GLN A CA 1
ATOM 2545 C C . GLN A 1 313 ? -7.247 28.610 -8.194 1.00 63.22 313 GLN A C 1
ATOM 2547 O O . GLN A 1 313 ? -8.040 29.150 -7.423 1.00 63.22 313 GLN A O 1
ATOM 2552 N N . MET A 1 314 ? -6.386 27.671 -7.781 1.00 61.69 314 MET A N 1
ATOM 2553 C CA . MET A 1 314 ? -6.297 27.209 -6.390 1.00 61.69 314 MET A CA 1
ATOM 2554 C C . MET A 1 314 ? -5.849 28.318 -5.431 1.00 61.69 314 MET A C 1
ATOM 2556 O O . MET A 1 314 ? -6.429 28.460 -4.357 1.00 61.69 314 MET A O 1
ATOM 2560 N N . GLN A 1 315 ? -4.879 29.150 -5.827 1.00 63.84 315 GLN A N 1
ATOM 2561 C CA . GLN A 1 315 ? -4.445 30.301 -5.020 1.00 63.84 315 GLN A CA 1
ATOM 2562 C C . GLN A 1 315 ? -5.583 31.311 -4.792 1.00 63.84 315 GLN A C 1
ATOM 2564 O O . GLN A 1 315 ? -5.649 31.920 -3.729 1.00 63.84 315 GLN A O 1
ATOM 2569 N N . SER A 1 316 ? -6.507 31.471 -5.749 1.00 64.00 316 SER A N 1
ATOM 2570 C CA . SER A 1 316 ? -7.672 32.348 -5.583 1.00 64.00 316 SER A CA 1
ATOM 2571 C C . SER A 1 316 ? -8.657 31.812 -4.538 1.00 64.00 316 SER A C 1
ATOM 2573 O O . SER A 1 316 ? -9.066 32.564 -3.657 1.00 64.00 316 SER A O 1
ATOM 2575 N N . GLN A 1 317 ? -8.959 30.508 -4.537 1.00 60.88 317 GLN A N 1
ATOM 2576 C CA . GLN A 1 317 ? -9.801 29.912 -3.494 1.00 60.88 317 GLN A CA 1
ATOM 2577 C C . GLN A 1 317 ? -9.076 29.844 -2.138 1.00 60.88 317 GLN A C 1
ATOM 2579 O O . GLN A 1 317 ? -9.708 30.041 -1.104 1.00 60.88 317 GLN A O 1
ATOM 2584 N N . GLN A 1 318 ? -7.747 29.680 -2.119 1.00 64.38 318 GLN A N 1
ATOM 2585 C CA . GLN A 1 318 ? -6.930 29.837 -0.910 1.00 64.38 318 GLN A CA 1
ATOM 2586 C C . GLN A 1 318 ? -7.012 31.272 -0.356 1.00 64.38 318 GLN A C 1
ATOM 2588 O O . GLN A 1 318 ? -7.171 31.445 0.849 1.00 64.38 318 GLN A O 1
ATOM 2593 N N . ALA A 1 319 ? -6.970 32.295 -1.215 1.00 66.62 319 ALA A N 1
ATOM 2594 C CA . ALA A 1 319 ? -7.120 33.693 -0.814 1.00 66.62 319 ALA A CA 1
ATOM 2595 C C . ALA A 1 319 ? -8.527 34.003 -0.277 1.00 66.62 319 ALA A C 1
ATOM 2597 O O . ALA A 1 319 ? -8.645 34.703 0.723 1.00 66.62 319 ALA A O 1
ATOM 2598 N N . VAL A 1 320 ? -9.586 33.444 -0.878 1.00 63.94 320 VAL A N 1
ATOM 2599 C CA . VAL A 1 320 ? -10.959 33.584 -0.357 1.00 63.94 320 VAL A CA 1
ATOM 2600 C C . VAL A 1 320 ? -11.134 32.829 0.967 1.00 63.94 320 VAL A C 1
ATOM 2602 O O . VAL A 1 320 ? -11.748 33.367 1.883 1.00 63.94 320 VAL A O 1
ATOM 2605 N N . ASN A 1 321 ? -10.543 31.638 1.123 1.00 60.03 321 ASN A N 1
ATOM 2606 C CA . ASN A 1 321 ? -10.538 30.906 2.397 1.00 60.03 321 ASN A CA 1
ATOM 2607 C C . ASN A 1 321 ? -9.832 31.684 3.517 1.00 60.03 321 ASN A C 1
ATOM 2609 O O . ASN A 1 321 ? -10.310 31.718 4.648 1.00 60.03 321 ASN A O 1
ATOM 2613 N N . GLU A 1 322 ? -8.694 32.299 3.201 1.00 69.62 322 GLU A N 1
ATOM 2614 C CA . GLU A 1 322 ? -7.884 33.077 4.138 1.00 69.62 322 GLU A CA 1
ATOM 2615 C C . GLU A 1 322 ? -8.535 34.429 4.479 1.00 69.62 322 GLU A C 1
ATOM 2617 O O . GLU A 1 322 ? -8.494 34.864 5.627 1.00 69.62 322 GLU A O 1
ATOM 2622 N N . GLU A 1 323 ? -9.205 35.081 3.528 1.00 66.06 323 GLU A N 1
ATOM 2623 C CA . GLU A 1 323 ? -9.956 36.314 3.790 1.00 66.06 323 GLU A CA 1
ATOM 2624 C C . GLU A 1 323 ? -11.230 36.038 4.609 1.00 66.06 323 GLU A C 1
ATOM 2626 O O . GLU A 1 323 ? -11.473 36.723 5.601 1.00 66.06 323 GLU A O 1
ATOM 2631 N N . ALA A 1 324 ? -11.971 34.968 4.297 1.00 58.47 324 ALA A N 1
ATOM 2632 C CA . ALA A 1 324 ? -13.114 34.510 5.094 1.00 58.47 324 ALA A CA 1
ATOM 2633 C C . ALA A 1 324 ? -12.712 34.006 6.496 1.00 58.47 324 ALA A C 1
ATOM 2635 O O . ALA A 1 324 ? -13.536 33.977 7.406 1.00 58.47 324 ALA A O 1
ATOM 2636 N N . ARG A 1 325 ? -11.441 33.635 6.706 1.00 64.56 325 ARG A N 1
ATOM 2637 C CA . ARG A 1 325 ? -10.871 33.356 8.036 1.00 64.56 325 ARG A CA 1
ATOM 2638 C C . ARG A 1 325 ? -10.587 34.642 8.821 1.00 64.56 325 ARG A C 1
ATOM 2640 O O . ARG A 1 325 ? -10.795 34.674 10.030 1.00 64.56 325 ARG A O 1
ATOM 2647 N N . ARG A 1 326 ? -10.149 35.700 8.135 1.00 69.88 326 ARG A N 1
ATOM 2648 C CA . ARG A 1 326 ? -9.854 37.023 8.716 1.00 69.88 326 ARG A CA 1
ATOM 2649 C C . ARG A 1 326 ? -11.105 37.860 8.963 1.00 69.88 326 ARG A C 1
ATOM 2651 O O . ARG A 1 326 ? -11.065 38.768 9.786 1.00 69.88 326 ARG A O 1
ATOM 2658 N N . GLU A 1 327 ? -12.210 37.596 8.275 1.00 63.06 327 GLU A N 1
ATOM 2659 C CA . GLU A 1 327 ? -13.459 38.346 8.439 1.00 63.06 327 GLU A CA 1
ATOM 2660 C C . GLU A 1 327 ? -14.057 38.220 9.864 1.00 63.06 327 GLU A C 1
ATOM 2662 O O . GLU A 1 327 ? -14.266 39.264 10.488 1.00 63.06 327 GLU A O 1
ATOM 2667 N N . PRO A 1 328 ? -14.197 37.021 10.473 1.00 62.94 328 PRO A N 1
ATOM 2668 C CA . PRO A 1 328 ? -14.537 36.882 11.894 1.00 62.94 328 PRO A CA 1
ATOM 2669 C C . PRO A 1 328 ? -13.551 37.578 12.842 1.00 62.94 328 PRO A C 1
ATOM 2671 O O . PRO A 1 328 ? -13.967 38.181 13.831 1.00 62.94 328 PRO A O 1
ATOM 2674 N N . GLU A 1 329 ? -12.248 37.545 12.541 1.00 70.56 329 GLU A N 1
ATOM 2675 C CA . GLU A 1 329 ? -11.226 38.230 13.344 1.00 70.56 329 GLU A CA 1
ATOM 2676 C C . GLU A 1 329 ? -11.382 39.758 13.266 1.00 70.56 329 GLU A C 1
ATOM 2678 O O . GLU A 1 329 ? -11.311 40.437 14.292 1.00 70.56 329 GLU A O 1
ATOM 2683 N N . ARG A 1 330 ? -11.682 40.312 12.082 1.00 72.62 330 ARG A N 1
ATOM 2684 C CA . ARG A 1 330 ? -12.003 41.738 11.896 1.00 72.62 330 ARG A CA 1
ATOM 2685 C C . ARG A 1 330 ? -13.277 42.131 12.631 1.00 72.62 330 ARG A C 1
ATOM 2687 O O . ARG A 1 330 ? -13.268 43.161 13.298 1.00 72.62 330 ARG A O 1
ATOM 2694 N N . VAL A 1 331 ? -14.338 41.324 12.564 1.00 72.12 331 VAL A N 1
ATOM 2695 C CA . VAL A 1 331 ? -15.576 41.561 13.327 1.00 72.12 331 VAL A CA 1
ATOM 2696 C C . VAL A 1 331 ? -15.286 41.550 14.829 1.00 72.12 331 VAL A C 1
ATOM 2698 O O . VAL A 1 331 ? -15.690 42.475 15.531 1.00 72.12 331 VAL A O 1
ATOM 2701 N N . HIS A 1 332 ? -14.505 40.587 15.329 1.00 72.75 332 HIS A N 1
ATOM 2702 C CA . HIS A 1 332 ? -14.122 40.543 16.741 1.00 72.75 332 HIS A CA 1
ATOM 2703 C C . HIS A 1 332 ? -13.240 41.744 17.144 1.00 72.75 332 HIS A C 1
ATOM 2705 O O . HIS A 1 332 ? -13.392 42.267 18.252 1.00 72.75 332 HIS A O 1
ATOM 2711 N N . VAL A 1 333 ? -12.343 42.224 16.276 1.00 76.94 333 VAL A N 1
ATOM 2712 C CA . VAL A 1 333 ? -11.546 43.441 16.519 1.00 76.94 333 VAL A CA 1
ATOM 2713 C C . VAL A 1 333 ? -12.429 44.689 16.538 1.00 76.94 333 VAL A C 1
ATOM 2715 O O . VAL A 1 333 ? -12.320 45.474 17.479 1.00 76.94 333 VAL A O 1
ATOM 2718 N N . LEU A 1 334 ? -13.342 44.849 15.576 1.00 71.94 334 LEU A N 1
ATOM 2719 C CA . LEU A 1 334 ? -14.295 45.964 15.529 1.00 71.94 334 LEU A CA 1
ATOM 2720 C C . LEU A 1 334 ? -15.190 45.977 16.771 1.00 71.94 334 LEU A C 1
ATOM 2722 O O . LEU A 1 334 ? -15.223 46.979 17.479 1.00 71.94 334 LEU A O 1
ATOM 2726 N N . GLN A 1 335 ? -15.786 44.841 17.134 1.00 74.12 335 GLN A N 1
ATOM 2727 C CA . GLN A 1 335 ? -16.608 44.713 18.338 1.00 74.12 335 GLN A CA 1
ATOM 2728 C C . GLN A 1 335 ? -15.797 44.962 19.627 1.00 74.12 335 GLN A C 1
ATOM 2730 O O . GLN A 1 335 ? -16.330 45.449 20.624 1.00 74.12 335 GLN A O 1
ATOM 2735 N N . LYS A 1 336 ? -14.486 44.682 19.636 1.00 76.06 336 LYS A N 1
ATOM 2736 C CA . LYS A 1 336 ? -13.572 44.999 20.753 1.00 76.06 336 LYS A CA 1
ATOM 2737 C C . LYS A 1 336 ? -13.159 46.480 20.787 1.00 76.06 336 LYS A C 1
ATOM 2739 O O . LYS A 1 336 ? -12.835 46.986 21.862 1.00 76.06 336 LYS A O 1
ATOM 2744 N N . CYS A 1 337 ? -13.207 47.181 19.656 1.00 73.31 337 CYS A N 1
ATOM 2745 C CA . CYS A 1 337 ? -13.101 48.639 19.576 1.00 73.31 337 CYS A CA 1
ATOM 2746 C C . CYS A 1 337 ? -14.407 49.323 20.008 1.00 73.31 337 CYS A C 1
ATOM 2748 O O . CYS A 1 337 ? -14.363 50.223 20.841 1.00 73.31 337 CYS A O 1
ATOM 2750 N N . GLU A 1 338 ? -15.569 48.864 19.545 1.00 71.06 338 GLU A N 1
ATOM 2751 C CA . GLU A 1 338 ? -16.879 49.376 19.974 1.00 71.06 338 GLU A CA 1
ATOM 2752 C C . GLU A 1 338 ? -17.077 49.204 21.486 1.00 71.06 338 GLU A C 1
ATOM 2754 O O . GLU A 1 338 ? -17.411 50.166 22.171 1.00 71.06 338 GLU A O 1
ATOM 2759 N N . ASN A 1 339 ? -16.731 48.041 22.049 1.00 67.06 339 ASN A N 1
ATOM 2760 C CA . ASN A 1 339 ? -16.732 47.821 23.503 1.00 67.06 339 ASN A CA 1
ATOM 2761 C C . ASN A 1 339 ? -15.697 48.666 24.279 1.00 67.06 339 ASN A C 1
ATOM 2763 O O . ASN A 1 339 ? -15.813 48.785 25.499 1.00 67.06 339 ASN A O 1
ATOM 2767 N N . LYS A 1 340 ? -14.694 49.258 23.610 1.00 67.94 340 LYS A N 1
ATOM 2768 C CA . LYS A 1 340 ? -13.820 50.283 24.209 1.00 67.94 340 LYS A CA 1
ATOM 2769 C C . LYS A 1 340 ? -14.473 51.665 24.18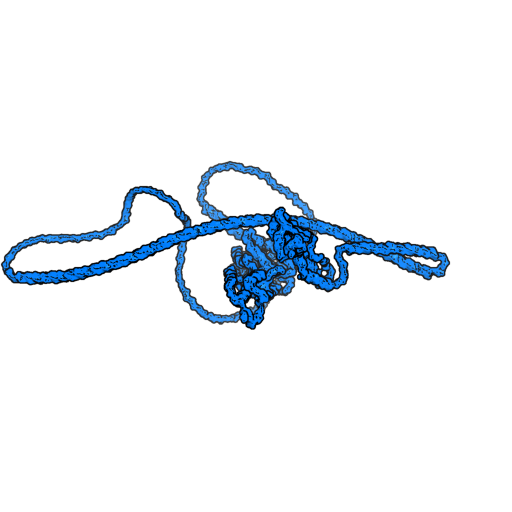1 1.00 67.94 340 LYS A C 1
ATOM 2771 O O . LYS A 1 340 ? -14.424 52.359 25.189 1.00 67.94 340 LYS A O 1
ATOM 2776 N N . TYR A 1 341 ? -15.108 52.055 23.075 1.00 60.72 341 TYR A N 1
ATOM 2777 C CA . TYR A 1 341 ? -15.807 53.343 22.977 1.00 60.72 341 TYR A CA 1
ATOM 2778 C C . TYR A 1 341 ? -17.102 53.390 23.807 1.00 60.72 341 TYR A C 1
ATOM 2780 O O . TYR A 1 341 ? -17.460 54.447 24.314 1.00 60.72 341 TYR A O 1
ATOM 2788 N N . ALA A 1 342 ? -17.747 52.245 24.046 1.00 52.66 342 ALA A N 1
ATOM 2789 C CA . ALA A 1 342 ? -18.878 52.097 24.965 1.00 52.66 342 ALA A CA 1
ATOM 2790 C C . ALA A 1 342 ? -18.488 52.128 26.463 1.00 52.66 342 ALA A C 1
ATOM 2792 O O . ALA A 1 342 ? -19.354 51.983 27.323 1.00 52.66 342 ALA A O 1
ATOM 2793 N N . ARG A 1 343 ? -17.199 52.309 26.792 1.00 49.78 343 ARG A N 1
ATOM 2794 C CA . ARG A 1 343 ? -16.695 52.544 28.157 1.00 49.78 343 ARG A CA 1
ATOM 2795 C C . ARG A 1 343 ? -15.948 53.875 28.256 1.00 49.78 343 ARG A C 1
ATOM 2797 O O . ARG A 1 343 ? -14.806 53.930 28.706 1.00 49.78 343 ARG A O 1
ATOM 2804 N N . GLY A 1 344 ? -16.604 54.946 27.823 1.00 45.88 344 GLY A N 1
ATOM 2805 C CA . GLY A 1 344 ? -16.200 56.303 28.170 1.00 45.88 344 GLY A CA 1
ATOM 2806 C C . GLY A 1 344 ? -16.802 56.714 29.510 1.00 45.88 344 GLY A C 1
ATOM 2807 O O . GLY A 1 344 ? -17.962 57.097 29.530 1.00 45.88 344 GLY A O 1
ATOM 2808 N N . ASP A 1 345 ? -16.021 56.610 30.588 1.00 42.03 345 ASP A N 1
ATOM 2809 C CA . ASP A 1 345 ? -16.039 57.547 31.724 1.00 42.03 345 ASP A CA 1
ATOM 2810 C C . ASP A 1 345 ? -14.900 57.211 32.704 1.00 42.03 345 ASP A C 1
ATOM 2812 O O . ASP A 1 345 ? -14.991 56.271 33.487 1.00 42.03 345 ASP A O 1
ATOM 2816 N N . GLU A 1 346 ? -13.795 57.952 32.591 1.00 37.66 346 GLU A N 1
ATOM 2817 C CA . GLU A 1 346 ? -13.125 58.661 33.695 1.00 37.66 346 GLU A CA 1
ATOM 2818 C C . GLU A 1 346 ? -11.866 59.353 33.148 1.00 37.66 346 GLU A C 1
ATOM 2820 O O . GLU A 1 346 ? -10.961 58.720 32.601 1.00 37.66 346 GLU A O 1
ATOM 2825 N N . ALA A 1 347 ? -11.809 60.678 33.287 1.00 46.19 347 ALA A N 1
ATOM 2826 C CA . ALA A 1 347 ? -10.605 61.462 33.038 1.00 46.19 347 ALA A CA 1
ATOM 2827 C C . ALA A 1 347 ? -9.881 61.733 34.362 1.00 46.19 347 ALA A C 1
ATOM 2829 O O . ALA A 1 347 ? -10.534 62.010 35.370 1.00 46.19 347 ALA A O 1
ATOM 2830 N N . PRO A 1 348 ? -8.541 61.747 34.345 1.00 44.97 348 PRO A N 1
ATOM 2831 C CA . PRO A 1 348 ? -7.833 62.696 35.197 1.00 44.97 348 PRO A CA 1
ATOM 2832 C C . PRO A 1 348 ? -6.725 63.463 34.459 1.00 44.97 348 PRO A C 1
ATOM 2834 O O . PRO A 1 348 ? -5.931 62.899 33.706 1.00 44.97 348 PRO A O 1
ATOM 2837 N N . ASP A 1 349 ? -6.628 64.759 34.754 1.00 39.12 349 ASP A N 1
ATOM 2838 C CA . ASP A 1 349 ? -5.409 65.547 34.551 1.00 39.12 349 ASP A CA 1
ATOM 2839 C C . ASP A 1 349 ? -4.262 65.023 35.436 1.00 39.12 349 ASP A C 1
ATOM 2841 O O . ASP A 1 349 ? -4.500 64.711 36.603 1.00 39.12 349 ASP A O 1
ATOM 2845 N N . ALA A 1 350 ? -3.019 65.023 34.923 1.00 34.94 350 ALA A N 1
ATOM 2846 C CA . ALA A 1 350 ? -1.857 65.682 35.561 1.00 34.94 350 ALA A CA 1
ATOM 2847 C C . ALA A 1 350 ? -0.482 65.291 34.957 1.00 34.94 350 ALA A C 1
ATOM 2849 O O . ALA A 1 350 ? 0.008 64.179 35.114 1.00 34.94 350 ALA A O 1
ATOM 2850 N N . LEU A 1 351 ? 0.184 66.284 34.360 1.00 34.69 351 LEU A N 1
ATOM 2851 C CA . LEU A 1 351 ? 1.609 66.639 34.527 1.00 34.69 351 LEU A CA 1
ATOM 2852 C C . LEU A 1 351 ? 2.691 65.558 34.842 1.00 34.69 351 LEU A C 1
ATOM 2854 O O . LEU A 1 351 ? 2.954 65.239 35.998 1.00 34.69 351 LEU A O 1
ATOM 2858 N N . ALA A 1 352 ? 3.537 65.339 33.821 1.00 34.22 352 ALA A N 1
ATOM 2859 C CA . ALA A 1 352 ? 4.972 65.713 33.797 1.00 34.22 352 ALA A CA 1
ATOM 2860 C C . ALA A 1 352 ? 6.102 64.680 34.065 1.00 34.22 352 ALA A C 1
ATOM 2862 O O . ALA A 1 352 ? 6.092 63.926 35.032 1.00 34.22 352 ALA A O 1
ATOM 2863 N N . LYS A 1 353 ? 7.184 64.868 33.273 1.00 34.91 353 LYS A N 1
ATOM 2864 C CA . LYS A 1 353 ? 8.536 64.247 33.301 1.00 34.91 353 LYS A CA 1
ATOM 2865 C C . LYS A 1 353 ? 8.576 62.766 32.863 1.00 34.91 353 LYS A C 1
ATOM 2867 O O . LYS A 1 353 ? 7.651 62.020 33.138 1.00 34.91 353 LYS A O 1
ATOM 2872 N N . SER A 1 354 ? 9.606 62.292 32.155 1.00 30.22 354 SER A N 1
ATOM 2873 C CA . SER A 1 354 ? 10.987 62.799 32.003 1.00 30.22 354 SER A CA 1
ATOM 2874 C C . SER A 1 354 ? 11.549 62.706 30.571 1.00 30.22 354 SER A C 1
ATOM 2876 O O . SER A 1 354 ? 11.061 61.938 29.749 1.00 30.22 354 SER A O 1
ATOM 2878 N N . GLU A 1 355 ? 12.628 63.447 30.306 1.00 32.16 355 GLU A N 1
ATOM 2879 C CA . GLU A 1 355 ? 13.511 63.267 29.141 1.00 32.16 355 GLU A CA 1
ATOM 2880 C C . GLU A 1 355 ? 14.412 62.026 29.305 1.00 32.16 355 GLU A C 1
ATOM 2882 O O . GLU A 1 355 ? 14.847 61.756 30.425 1.00 32.16 355 GLU A O 1
ATOM 2887 N N . ALA A 1 356 ? 14.745 61.339 28.202 1.00 33.34 356 ALA A N 1
ATOM 2888 C CA . ALA A 1 356 ? 16.094 60.820 27.910 1.00 33.34 356 ALA A CA 1
ATOM 2889 C C . ALA A 1 356 ? 16.185 60.210 26.490 1.00 33.34 356 ALA A C 1
ATOM 2891 O O . ALA A 1 356 ? 15.368 59.382 26.104 1.00 33.34 356 ALA A O 1
ATOM 2892 N N . GLU A 1 357 ? 17.205 60.650 25.752 1.00 34.66 357 GLU A N 1
ATOM 2893 C CA . GLU A 1 357 ? 18.022 59.932 24.755 1.00 34.66 357 GLU A CA 1
ATOM 2894 C C . GLU A 1 357 ? 17.463 58.686 24.026 1.00 34.66 357 GLU A C 1
ATOM 2896 O O . GLU A 1 357 ? 17.345 57.604 24.595 1.00 34.66 357 GLU A O 1
ATOM 2901 N N . TYR A 1 358 ? 17.362 58.789 22.694 1.00 32.50 358 TYR A N 1
ATOM 2902 C CA . TYR A 1 358 ? 17.785 57.718 21.779 1.00 32.50 358 TYR A CA 1
ATOM 2903 C C . TYR A 1 358 ? 18.614 58.327 20.639 1.00 32.50 358 TYR A C 1
ATOM 2905 O O . TYR A 1 358 ? 18.310 59.426 20.175 1.00 32.50 358 TYR A O 1
ATOM 2913 N N . GLN A 1 359 ? 19.691 57.649 20.235 1.00 32.50 359 GLN A N 1
ATOM 2914 C CA . GLN A 1 359 ? 20.670 58.168 19.272 1.00 32.50 359 GLN A CA 1
ATOM 2915 C C . GLN A 1 359 ? 20.322 57.823 17.819 1.00 32.50 359 GLN A C 1
ATOM 2917 O O . GLN A 1 359 ? 19.745 56.774 17.536 1.00 32.50 359 GLN A O 1
ATOM 2922 N N . ASP A 1 360 ? 20.767 58.681 16.898 1.00 31.11 360 ASP A N 1
ATOM 2923 C CA . ASP A 1 360 ? 20.887 58.364 15.475 1.00 31.11 360 ASP A CA 1
ATOM 2924 C C . ASP A 1 360 ? 21.778 57.137 15.235 1.00 31.11 360 ASP A C 1
ATOM 2926 O O . ASP A 1 360 ? 22.841 56.983 15.841 1.00 31.11 360 ASP A O 1
ATOM 2930 N N . THR A 1 361 ? 21.441 56.333 14.226 1.00 29.73 361 THR A N 1
ATOM 2931 C CA . THR A 1 361 ? 22.475 55.700 13.393 1.00 29.73 361 THR A CA 1
ATOM 2932 C C . THR A 1 361 ? 21.950 55.493 11.973 1.00 29.73 361 THR A C 1
ATOM 2934 O O . THR A 1 361 ? 20.883 54.925 11.761 1.00 29.73 361 THR A O 1
ATOM 2937 N N . HIS A 1 362 ? 22.702 55.986 10.991 1.00 31.08 362 HIS A N 1
ATOM 2938 C CA . HIS A 1 362 ? 22.257 56.188 9.611 1.00 31.08 362 HIS A CA 1
ATOM 2939 C C . HIS A 1 362 ? 23.135 55.374 8.648 1.00 31.08 362 HIS A C 1
ATOM 2941 O O . HIS A 1 362 ? 24.307 55.708 8.467 1.00 31.08 362 HIS A O 1
ATOM 2947 N N . VAL A 1 363 ? 22.580 54.342 7.994 1.00 31.17 363 VAL A N 1
ATOM 2948 C CA . VAL A 1 363 ? 23.283 53.563 6.952 1.00 31.17 363 VAL A CA 1
ATOM 2949 C C . VAL A 1 363 ? 22.378 53.272 5.745 1.00 31.17 363 VAL A C 1
ATOM 2951 O O . VAL A 1 363 ? 21.536 52.382 5.765 1.00 31.17 363 VAL A O 1
ATOM 2954 N N . GLU A 1 364 ? 22.597 54.076 4.707 1.00 28.23 364 GLU A N 1
ATOM 2955 C CA . GLU A 1 364 ? 22.642 53.743 3.272 1.00 28.23 364 GLU A CA 1
ATOM 2956 C C . GLU A 1 364 ? 21.624 52.757 2.652 1.00 28.23 364 GLU A C 1
ATOM 2958 O O . GLU A 1 364 ? 21.722 51.538 2.764 1.00 28.23 364 GLU A O 1
ATOM 2963 N N . SER A 1 365 ? 20.756 53.307 1.793 1.00 29.56 365 SER A N 1
ATOM 2964 C CA . SER A 1 365 ? 20.072 52.577 0.716 1.00 29.56 365 SER A CA 1
ATOM 2965 C C . SER A 1 365 ? 20.828 52.772 -0.606 1.00 29.56 365 SER A C 1
ATOM 2967 O O . SER A 1 365 ? 20.681 53.810 -1.257 1.00 29.56 365 SER A O 1
ATOM 2969 N N . SER A 1 366 ? 21.626 51.791 -1.030 1.00 31.45 366 SER A N 1
ATOM 2970 C CA . SER A 1 366 ? 22.399 51.872 -2.279 1.00 31.45 366 SER A CA 1
ATOM 2971 C C . SER A 1 366 ? 21.532 51.654 -3.527 1.00 31.45 366 SER A C 1
ATOM 2973 O O . SER A 1 366 ? 20.977 50.577 -3.735 1.00 31.45 366 SER A O 1
ATOM 2975 N N . ASN A 1 367 ? 21.476 52.653 -4.412 1.00 31.34 367 ASN A N 1
ATOM 2976 C CA . ASN A 1 367 ? 20.956 52.475 -5.771 1.00 31.34 367 ASN A CA 1
ATOM 2977 C C . ASN A 1 367 ? 21.923 51.631 -6.621 1.00 31.34 367 ASN A C 1
ATOM 2979 O O . ASN A 1 367 ? 23.139 51.797 -6.525 1.00 31.34 367 ASN A O 1
ATOM 2983 N N . SER A 1 368 ? 21.393 50.814 -7.534 1.00 28.38 368 SER A N 1
ATOM 2984 C CA . SER A 1 368 ? 22.162 50.233 -8.642 1.00 28.38 368 SER A CA 1
ATOM 2985 C C . SER A 1 368 ? 21.333 50.277 -9.926 1.00 28.38 368 SER A C 1
ATOM 2987 O O . SER A 1 368 ? 20.161 49.904 -9.926 1.00 28.38 368 SER A O 1
ATOM 2989 N N . SER A 1 369 ? 21.922 50.790 -11.006 1.00 32.97 369 SER A N 1
ATOM 2990 C CA . SER A 1 369 ? 21.243 51.110 -12.263 1.00 32.97 369 SER A CA 1
ATOM 2991 C C . SER A 1 369 ? 21.826 50.330 -13.441 1.00 32.97 369 SER A C 1
ATOM 2993 O O . SER A 1 369 ? 23.028 50.365 -13.667 1.00 32.97 369 SER A O 1
ATOM 2995 N N . HIS A 1 370 ? 20.967 49.687 -14.236 1.00 32.25 370 HIS A N 1
ATOM 2996 C CA . HIS A 1 370 ? 21.288 49.130 -15.558 1.00 32.25 370 HIS A CA 1
ATOM 2997 C C . HIS A 1 370 ? 19.982 48.822 -16.305 1.00 32.25 370 HIS A C 1
ATOM 2999 O O . HIS A 1 370 ? 19.067 48.279 -15.700 1.00 32.25 370 HIS A O 1
ATOM 3005 N N . THR A 1 371 ? 19.779 49.018 -17.606 1.00 29.95 371 THR A N 1
ATOM 3006 C CA . THR A 1 371 ? 20.340 49.845 -18.694 1.00 29.95 371 THR A CA 1
ATOM 3007 C C . THR A 1 371 ? 19.385 49.590 -19.877 1.00 29.95 371 THR A C 1
ATOM 3009 O O . THR A 1 371 ? 18.846 48.491 -19.995 1.00 29.95 371 THR A O 1
ATOM 3012 N N . VAL A 1 372 ? 19.165 50.569 -20.754 1.00 36.50 372 VAL A N 1
ATOM 3013 C CA . VAL A 1 372 ? 18.312 50.418 -21.953 1.00 36.50 372 VAL A CA 1
ATOM 3014 C C . VAL A 1 372 ? 19.037 49.590 -23.030 1.00 36.50 372 VAL A C 1
ATOM 3016 O O . VAL A 1 372 ? 20.266 49.642 -23.108 1.00 36.50 372 VAL A O 1
ATOM 3019 N N . PRO A 1 373 ? 18.300 48.850 -23.876 1.00 42.62 373 PRO A N 1
ATOM 3020 C CA . PRO A 1 373 ? 18.480 49.057 -25.316 1.00 42.62 373 PRO A CA 1
ATOM 3021 C C . PRO A 1 373 ? 17.150 49.203 -26.077 1.00 42.62 373 PRO A C 1
ATOM 3023 O O . PRO A 1 373 ? 16.239 48.387 -25.944 1.00 42.62 373 PRO A O 1
ATOM 3026 N N . GLU A 1 374 ? 17.065 50.223 -26.932 1.00 33.00 374 GLU A N 1
ATOM 3027 C CA . GLU A 1 374 ? 16.064 50.292 -28.001 1.00 33.00 374 GLU A CA 1
ATOM 3028 C C . GLU A 1 374 ? 16.499 49.417 -29.189 1.00 33.00 374 GLU A C 1
ATOM 3030 O O . GLU A 1 374 ? 17.691 49.249 -29.450 1.00 33.00 374 GLU A O 1
ATOM 3035 N N . GLY A 1 375 ? 15.536 48.885 -29.946 1.00 30.38 375 GLY A N 1
ATOM 3036 C CA . GLY A 1 375 ? 15.811 48.033 -31.106 1.00 30.38 375 GLY A CA 1
ATOM 3037 C C . GLY A 1 375 ? 14.554 47.748 -31.923 1.00 30.38 375 GLY A C 1
ATOM 3038 O O . GLY A 1 375 ? 13.948 46.689 -31.795 1.00 30.38 375 GLY A O 1
ATOM 3039 N N . ALA A 1 376 ? 14.127 48.711 -32.740 1.00 33.38 376 ALA A N 1
ATOM 3040 C CA . ALA A 1 376 ? 12.928 48.578 -33.566 1.00 33.38 376 ALA A CA 1
ATOM 3041 C C . ALA A 1 376 ? 13.184 47.791 -34.864 1.00 33.38 376 ALA A C 1
ATOM 3043 O O . ALA A 1 376 ? 14.228 47.976 -35.490 1.00 33.38 376 ALA A O 1
ATOM 3044 N N . ASN A 1 377 ? 12.188 47.015 -35.324 1.00 30.27 377 ASN A N 1
ATOM 3045 C CA . ASN A 1 377 ? 11.504 47.240 -36.615 1.00 30.27 377 ASN A CA 1
ATOM 3046 C C . ASN A 1 377 ? 10.497 46.127 -36.995 1.00 30.27 377 ASN A C 1
ATOM 3048 O O . ASN A 1 377 ? 10.798 44.956 -36.828 1.00 30.27 377 ASN A O 1
ATOM 3052 N N . ASN A 1 378 ? 9.382 46.534 -37.630 1.00 29.59 378 ASN A N 1
ATOM 3053 C CA . ASN A 1 378 ? 8.644 45.855 -38.725 1.00 29.59 378 ASN A CA 1
ATOM 3054 C C . ASN A 1 378 ? 8.176 44.379 -38.537 1.00 29.59 378 ASN A C 1
ATOM 3056 O O . ASN A 1 378 ? 8.975 43.482 -38.336 1.00 29.59 378 ASN A O 1
ATOM 3060 N N . SER A 1 379 ? 6.913 43.984 -38.772 1.00 29.69 379 SER A N 1
ATOM 3061 C CA . SER A 1 379 ? 5.813 44.605 -39.543 1.00 29.69 379 SER A CA 1
ATOM 3062 C C . SER A 1 379 ? 4.490 43.803 -39.412 1.00 29.69 379 SER A C 1
ATOM 3064 O O . SER A 1 379 ? 4.500 42.734 -38.821 1.00 29.69 379 SER A O 1
ATOM 3066 N N . SER A 1 380 ? 3.393 44.305 -40.013 1.00 29.55 380 SER A N 1
ATOM 3067 C CA . SER A 1 380 ? 2.232 43.574 -40.601 1.00 29.55 380 SER A CA 1
ATOM 3068 C C . SER A 1 380 ? 1.635 42.337 -39.873 1.00 29.55 380 SER A C 1
ATOM 3070 O O . SER A 1 380 ? 2.290 41.315 -39.742 1.00 29.55 380 SER A O 1
ATOM 3072 N N . GLY A 1 381 ? 0.335 42.257 -39.554 1.00 30.20 381 GLY A N 1
ATOM 3073 C CA . GLY A 1 381 ? -0.799 43.126 -39.901 1.00 30.20 381 GLY A CA 1
ATOM 3074 C C . GLY A 1 381 ? -2.149 42.369 -39.890 1.00 30.20 381 GLY A C 1
ATOM 3075 O O . GLY A 1 381 ? -2.197 41.188 -39.570 1.00 30.20 381 GLY A O 1
ATOM 3076 N N . LYS A 1 382 ? -3.236 43.047 -40.303 1.00 32.00 382 LYS A N 1
ATOM 3077 C CA . LYS A 1 382 ? -4.636 42.553 -40.439 1.00 32.00 382 LYS A CA 1
ATOM 3078 C C . LYS A 1 382 ? -5.369 42.097 -39.162 1.00 32.00 382 LYS A C 1
ATOM 3080 O O . LYS A 1 382 ? -5.453 40.919 -38.832 1.00 32.00 382 LYS A O 1
ATOM 3085 N N . THR A 1 383 ? -6.107 43.038 -38.577 1.00 30.86 383 THR A N 1
ATOM 3086 C CA . THR A 1 383 ? -7.343 42.756 -37.830 1.00 30.86 383 THR A CA 1
ATOM 3087 C C . THR A 1 383 ? -8.454 42.220 -38.746 1.00 30.86 383 THR A C 1
ATOM 3089 O O . THR A 1 383 ? -8.594 42.650 -39.892 1.00 30.86 383 THR A O 1
ATOM 3092 N N . THR A 1 384 ? -9.314 41.342 -38.221 1.00 29.92 384 THR A N 1
ATOM 3093 C CA . THR A 1 384 ? -10.636 41.022 -38.797 1.00 29.92 384 THR A CA 1
ATOM 3094 C C . THR A 1 384 ? -11.702 41.026 -37.698 1.00 29.92 384 THR A C 1
ATOM 3096 O O . THR A 1 384 ? -11.413 40.744 -36.538 1.00 29.92 384 THR A O 1
ATOM 3099 N N . LYS A 1 385 ? -12.932 41.432 -38.041 1.00 33.38 385 LYS A N 1
ATOM 3100 C CA . LYS A 1 385 ? -14.051 41.565 -37.090 1.00 33.38 385 LYS A CA 1
ATOM 3101 C C . LYS A 1 385 ? -14.787 40.225 -36.923 1.00 33.38 385 LYS A C 1
ATOM 3103 O O . LYS A 1 385 ? -14.990 39.550 -37.934 1.00 33.38 385 LYS A O 1
ATOM 3108 N N . PRO A 1 386 ? -15.297 39.884 -35.725 1.00 34.06 386 PRO A N 1
ATOM 3109 C CA . PRO A 1 386 ? -16.265 38.799 -35.586 1.00 34.06 386 PRO A CA 1
ATOM 3110 C C . PRO A 1 386 ? -17.582 39.172 -36.289 1.00 34.06 386 PRO A C 1
ATOM 3112 O O . PRO A 1 386 ? -18.077 40.294 -36.159 1.00 34.06 386 PRO A O 1
ATOM 3115 N N . THR A 1 387 ? -18.144 38.231 -37.049 1.00 28.41 387 THR A N 1
ATOM 3116 C CA . THR A 1 387 ? -19.406 38.409 -37.792 1.00 28.41 387 THR A CA 1
ATOM 3117 C C . THR A 1 387 ? -20.589 37.852 -36.994 1.00 28.41 387 THR A C 1
ATOM 3119 O O . THR A 1 387 ? -20.429 36.936 -36.192 1.00 28.41 387 THR A O 1
ATOM 3122 N N . LYS A 1 388 ? -21.782 38.435 -37.176 1.00 36.62 388 LYS A N 1
ATOM 3123 C CA . LYS A 1 388 ? -22.958 38.228 -36.318 1.00 36.62 388 LYS A CA 1
ATOM 3124 C C . LYS A 1 388 ? -24.083 37.473 -37.043 1.00 36.62 388 LYS A C 1
ATOM 3126 O O . LYS A 1 388 ? -24.758 38.045 -37.892 1.00 36.62 388 LYS A O 1
ATOM 3131 N N . SER A 1 389 ? -24.331 36.236 -36.625 1.00 29.73 389 SER A N 1
ATOM 3132 C CA . SER A 1 389 ? -25.480 35.377 -36.975 1.00 29.73 389 SER A CA 1
ATOM 3133 C C . SER A 1 389 ? -25.723 34.471 -35.761 1.00 29.73 389 SER A C 1
ATOM 3135 O O . SER A 1 389 ? -24.773 33.846 -35.306 1.00 29.73 389 SER A O 1
ATOM 3137 N N . ARG A 1 390 ? -26.877 34.417 -35.083 1.00 30.55 390 ARG A N 1
ATOM 3138 C CA . ARG A 1 390 ? -28.285 34.353 -35.527 1.00 30.55 390 ARG A CA 1
ATOM 3139 C C . ARG A 1 390 ? -28.544 33.232 -36.533 1.00 30.55 390 ARG A C 1
ATOM 3141 O O . ARG A 1 390 ? -28.376 33.432 -37.727 1.00 30.55 390 ARG A O 1
ATOM 3148 N N . ASN A 1 391 ? -29.062 32.122 -36.016 1.00 26.78 391 ASN A N 1
ATOM 3149 C CA . ASN A 1 391 ? -30.161 31.378 -36.621 1.00 26.78 391 ASN A CA 1
ATOM 3150 C C . ASN A 1 391 ? -31.102 30.922 -35.494 1.00 26.78 391 ASN A C 1
ATOM 3152 O O . ASN A 1 391 ? -30.653 30.625 -34.390 1.00 26.78 391 ASN A O 1
ATOM 3156 N N . GLU A 1 392 ? -32.399 30.921 -35.779 1.00 28.89 392 GLU A N 1
ATOM 3157 C CA . GLU A 1 392 ? -33.476 30.419 -34.917 1.00 28.89 392 GLU A CA 1
ATOM 3158 C C . GLU A 1 392 ? -34.129 29.202 -35.595 1.00 28.89 392 GLU A C 1
ATOM 3160 O O . GLU A 1 392 ? -33.852 28.930 -36.764 1.00 28.89 392 GLU A O 1
ATOM 3165 N N . SER A 1 393 ? -35.081 28.558 -34.904 1.00 28.64 393 SER A N 1
ATOM 3166 C CA . SER A 1 393 ? -35.883 27.417 -35.388 1.00 28.64 393 SER A CA 1
ATOM 3167 C C . SER A 1 393 ? -35.134 26.063 -35.403 1.00 28.64 393 SER A C 1
ATOM 3169 O O . SER A 1 393 ? -33.929 26.017 -35.612 1.00 28.64 393 SER A O 1
ATOM 3171 N N . LEU A 1 394 ? -35.772 24.911 -35.152 1.00 27.73 394 LEU A N 1
ATOM 3172 C CA . LEU A 1 394 ? -37.211 24.613 -35.026 1.00 27.73 394 LEU A CA 1
ATOM 3173 C C . LEU A 1 394 ? -37.571 23.913 -33.699 1.00 27.73 394 LEU A C 1
ATOM 3175 O O . LEU A 1 394 ? -36.822 23.078 -33.200 1.00 27.73 394 LEU A O 1
ATOM 3179 N N . GLU A 1 395 ? -38.800 24.128 -33.221 1.00 30.08 395 GLU A N 1
ATOM 3180 C CA . GLU A 1 395 ? -39.494 23.140 -32.383 1.00 30.08 395 GLU A CA 1
ATOM 3181 C C . GLU A 1 395 ? -39.949 21.929 -33.221 1.00 30.08 395 GLU A C 1
ATOM 3183 O O . GLU A 1 395 ? -40.422 22.118 -34.346 1.00 30.08 395 GLU A O 1
ATOM 3188 N N . LYS A 1 396 ? -39.982 20.722 -32.626 1.00 29.77 396 LYS A N 1
ATOM 3189 C CA . LYS A 1 396 ? -41.251 19.976 -32.422 1.00 29.77 396 LYS A CA 1
ATOM 3190 C C . LYS A 1 396 ? -41.109 18.642 -31.672 1.00 29.77 396 LYS A C 1
ATOM 3192 O O . LYS A 1 396 ? -40.580 17.665 -32.182 1.00 29.77 396 LYS A O 1
ATOM 3197 N N . THR A 1 397 ? -41.744 18.611 -30.501 1.00 29.33 397 THR A N 1
ATOM 3198 C CA . THR A 1 397 ? -42.674 17.560 -30.040 1.00 29.33 397 THR A CA 1
ATOM 3199 C C . THR A 1 397 ? -42.282 16.076 -30.168 1.00 29.33 397 THR A C 1
ATOM 3201 O O . THR A 1 397 ? -42.419 15.473 -31.232 1.00 29.33 397 THR A O 1
ATOM 3204 N N . ARG A 1 398 ? -42.137 15.402 -29.016 1.00 26.67 398 ARG A N 1
ATOM 3205 C CA . ARG A 1 398 ? -42.752 14.074 -28.804 1.00 26.67 398 ARG A CA 1
ATOM 3206 C C . ARG A 1 398 ? -43.175 13.872 -27.346 1.00 26.67 398 ARG A C 1
ATOM 3208 O O . ARG A 1 398 ? -42.489 14.312 -26.434 1.00 26.67 398 ARG A O 1
ATOM 3215 N N . LYS A 1 399 ? -44.332 13.231 -27.149 1.00 33.44 399 LYS A N 1
ATOM 3216 C CA . LYS A 1 399 ? -44.874 12.836 -25.838 1.00 33.44 399 LYS A CA 1
ATOM 3217 C C . LYS A 1 399 ? -44.573 11.356 -25.582 1.00 33.44 399 LYS A C 1
ATOM 3219 O O . LYS A 1 399 ? -44.826 10.549 -26.471 1.00 33.44 399 LYS A O 1
ATOM 3224 N N . ALA A 1 400 ? -44.161 11.020 -24.364 1.00 30.17 400 ALA A N 1
ATOM 3225 C CA . ALA A 1 400 ? -44.357 9.723 -23.707 1.00 30.17 400 ALA A CA 1
ATOM 3226 C C . ALA A 1 400 ? -44.270 10.004 -22.188 1.00 30.17 400 ALA A C 1
ATOM 3228 O O . ALA A 1 400 ? -43.267 10.557 -21.755 1.00 30.17 400 ALA A O 1
ATOM 3229 N N . GLN A 1 401 ? -45.338 9.953 -21.386 1.00 28.50 401 GLN A N 1
ATOM 3230 C CA . GLN A 1 401 ? -46.265 8.855 -21.054 1.00 28.50 401 GLN A CA 1
ATOM 3231 C C . GLN A 1 401 ? -45.830 8.154 -19.755 1.00 28.50 401 GLN A C 1
ATOM 3233 O O . GLN A 1 401 ? -44.948 7.303 -19.755 1.00 28.50 401 GLN A O 1
ATOM 3238 N N . GLU A 1 402 ? -46.478 8.541 -18.651 1.00 32.16 402 GLU A N 1
ATOM 3239 C CA . GLU A 1 402 ? -46.364 7.889 -17.342 1.00 32.16 402 GLU A CA 1
ATOM 3240 C C . GLU A 1 402 ? -46.884 6.440 -17.390 1.00 32.16 402 GLU A C 1
ATOM 3242 O O . GLU A 1 402 ? -47.921 6.186 -18.014 1.00 32.16 402 GLU A O 1
ATOM 3247 N N . PRO A 1 403 ? -46.282 5.522 -16.620 1.00 35.50 403 PRO A N 1
ATOM 3248 C CA . PRO A 1 403 ? -46.977 4.386 -16.041 1.00 35.50 403 PRO A CA 1
ATOM 3249 C C . PRO A 1 403 ? -47.349 4.693 -14.580 1.00 35.50 403 PRO A C 1
ATOM 3251 O O . PRO A 1 403 ? -46.491 4.763 -13.702 1.00 35.50 403 PRO A O 1
ATOM 3254 N N . LYS A 1 404 ? -48.648 4.835 -14.301 1.00 31.80 404 LYS A N 1
ATOM 3255 C CA . LYS A 1 404 ? -49.177 4.622 -12.944 1.00 31.80 404 LYS A CA 1
ATOM 3256 C C . LYS A 1 404 ? -49.316 3.118 -12.709 1.00 31.80 404 LYS A C 1
ATOM 3258 O O . LYS A 1 404 ? -49.650 2.419 -13.661 1.00 31.80 404 LYS A O 1
ATOM 3263 N N . ASN A 1 405 ? -49.065 2.677 -11.472 1.00 29.77 405 ASN A N 1
ATOM 3264 C CA . ASN A 1 405 ? -49.610 1.502 -10.759 1.00 29.77 405 ASN A CA 1
ATOM 3265 C C . ASN A 1 405 ? -48.644 1.124 -9.610 1.00 29.77 405 ASN A C 1
ATOM 3267 O O . ASN A 1 405 ? -47.442 1.321 -9.741 1.00 29.77 405 ASN A O 1
ATOM 3271 N N . GLU A 1 406 ? -49.068 0.589 -8.464 1.00 27.31 406 GLU A N 1
ATOM 3272 C CA . GLU A 1 406 ? -50.421 0.472 -7.895 1.00 27.31 406 GLU A CA 1
ATOM 3273 C C . GLU A 1 406 ? -50.323 0.371 -6.361 1.00 27.31 406 GLU A C 1
ATOM 3275 O O . GLU A 1 406 ? -49.274 0.024 -5.819 1.00 27.31 406 GLU A O 1
ATOM 3280 N N . VAL A 1 407 ? -51.412 0.657 -5.642 1.00 29.92 407 VAL A N 1
ATOM 3281 C CA . VAL A 1 407 ? -51.436 0.554 -4.174 1.00 29.92 407 VAL A CA 1
ATOM 3282 C C . VAL A 1 407 ? -51.676 -0.892 -3.741 1.00 29.92 407 VAL A C 1
ATOM 3284 O O . VAL A 1 407 ? -52.711 -1.468 -4.070 1.00 29.92 407 VAL A O 1
ATOM 3287 N N . LYS A 1 408 ? -50.803 -1.427 -2.881 1.00 29.06 408 LYS A N 1
ATOM 3288 C CA . LYS A 1 408 ? -51.165 -2.488 -1.929 1.00 29.06 408 LYS A CA 1
ATOM 3289 C C . LYS A 1 408 ? -50.586 -2.195 -0.552 1.00 29.06 408 LYS A C 1
ATOM 3291 O O . LYS A 1 408 ? -49.390 -2.330 -0.325 1.00 29.06 408 LYS A O 1
ATOM 3296 N N . ALA A 1 409 ? -51.467 -1.804 0.363 1.00 31.69 409 ALA A N 1
ATOM 3297 C CA . ALA A 1 409 ? -51.178 -1.824 1.786 1.00 31.69 409 ALA A CA 1
ATOM 3298 C C . ALA A 1 409 ? -51.318 -3.254 2.330 1.00 31.69 409 ALA A C 1
ATOM 3300 O O . ALA A 1 409 ? -52.115 -4.040 1.820 1.00 31.69 409 ALA A O 1
ATOM 3301 N N . ASN A 1 410 ? -50.609 -3.543 3.416 1.00 29.05 410 ASN A N 1
ATOM 3302 C CA . ASN A 1 410 ? -51.112 -4.397 4.485 1.00 29.05 410 ASN A CA 1
ATOM 3303 C C . ASN A 1 410 ? -50.559 -3.866 5.810 1.00 29.05 410 ASN A C 1
ATOM 3305 O O . ASN A 1 410 ? -49.441 -3.355 5.860 1.00 29.05 410 ASN A O 1
ATOM 3309 N N . SER A 1 411 ? -51.383 -3.921 6.848 1.00 31.52 411 SER A N 1
ATOM 3310 C CA . SER A 1 411 ? -51.097 -3.387 8.179 1.00 31.52 411 SER A CA 1
ATOM 3311 C C . SER A 1 411 ? -50.764 -4.506 9.172 1.00 31.52 411 SER A C 1
ATOM 3313 O O . SER A 1 411 ? -50.679 -5.674 8.796 1.00 31.52 411 SER A O 1
ATOM 3315 N N . ASN A 1 412 ? -50.691 -4.118 10.449 1.00 29.16 412 ASN A N 1
ATOM 3316 C CA . ASN A 1 412 ? -50.525 -4.944 11.648 1.00 29.16 412 ASN A CA 1
ATOM 3317 C C . ASN A 1 412 ? -49.037 -5.204 11.998 1.00 29.16 412 ASN A C 1
ATOM 3319 O O . ASN A 1 412 ? -48.213 -5.391 11.114 1.00 29.16 412 ASN A O 1
ATOM 3323 N N . GLU A 1 413 ? -48.622 -5.186 13.269 1.00 27.59 413 GLU A N 1
ATOM 3324 C CA . GLU A 1 413 ? -49.407 -4.974 14.496 1.00 27.59 413 GLU A CA 1
ATOM 3325 C C . GLU A 1 413 ? -48.641 -4.160 15.549 1.00 27.59 413 GLU A C 1
ATOM 3327 O O . GLU A 1 413 ? -47.413 -4.120 15.568 1.00 27.59 413 GLU A O 1
ATOM 3332 N N . SER A 1 414 ? -49.382 -3.462 16.408 1.00 30.50 414 SER A N 1
ATOM 3333 C CA . SER A 1 414 ? -48.845 -2.532 17.403 1.00 30.50 414 SER A CA 1
ATOM 3334 C C . SER A 1 414 ? -48.766 -3.153 18.794 1.00 30.50 414 SER A C 1
ATOM 3336 O O . SER A 1 414 ? -49.744 -3.748 19.242 1.00 30.50 414 SER A O 1
ATOM 3338 N N . PHE A 1 415 ? -47.712 -2.844 19.552 1.00 27.36 415 PHE A N 1
ATOM 3339 C CA . PHE A 1 415 ? -47.791 -2.838 21.014 1.00 27.36 415 PHE A CA 1
ATOM 3340 C C . PHE A 1 415 ? -47.269 -1.526 21.594 1.00 27.36 415 PHE A C 1
ATOM 3342 O O . PHE A 1 415 ? -46.206 -1.036 21.223 1.00 27.36 415 PHE A O 1
ATOM 3349 N N . SER A 1 416 ? -48.049 -0.950 22.508 1.00 31.05 416 SER A N 1
ATOM 3350 C CA . SER A 1 416 ? -47.820 0.371 23.091 1.00 31.05 416 SER A CA 1
ATOM 3351 C C . SER A 1 416 ? -47.728 0.324 24.614 1.00 31.05 416 SER A C 1
ATOM 3353 O O . SER A 1 416 ? -48.498 -0.395 25.251 1.00 31.05 416 SER A O 1
ATOM 3355 N N . LYS A 1 417 ? -46.891 1.197 25.177 1.00 35.28 417 LYS A N 1
ATOM 3356 C CA . LYS A 1 417 ? -46.983 1.831 26.508 1.00 35.28 417 LYS A CA 1
ATOM 3357 C C . LYS A 1 417 ? -46.138 3.113 26.393 1.00 35.28 417 LYS A C 1
ATOM 3359 O O . LYS A 1 417 ? -45.031 3.038 25.881 1.00 35.28 417 LYS A O 1
ATOM 3364 N N . GLN A 1 418 ? -46.666 4.330 26.563 1.00 30.08 418 GLN A N 1
ATOM 3365 C CA . GLN A 1 418 ? -47.166 4.953 27.805 1.00 30.08 418 GLN A CA 1
ATOM 3366 C C . GLN A 1 418 ? -46.136 4.869 28.950 1.00 30.08 418 GLN A C 1
ATOM 3368 O O . GLN A 1 418 ? -45.669 3.777 29.246 1.00 30.08 418 GLN A O 1
ATOM 3373 N N . SER A 1 419 ? -45.759 5.960 29.630 1.00 31.14 419 SER A N 1
ATOM 3374 C CA . SER A 1 419 ? -46.370 7.307 29.739 1.00 31.14 419 SER A CA 1
ATOM 3375 C C . SER A 1 419 ? -45.291 8.407 29.934 1.00 31.14 419 SER A C 1
ATOM 3377 O O . SER A 1 419 ? -44.191 8.082 30.359 1.00 31.14 419 SER A O 1
ATOM 3379 N N . LYS A 1 420 ? -45.487 9.660 29.475 1.00 32.19 420 LYS A N 1
ATOM 3380 C CA . LYS A 1 420 ? -45.886 10.870 30.262 1.00 32.19 420 LYS A CA 1
ATOM 3381 C C . LYS A 1 420 ? -45.199 11.033 31.635 1.00 32.19 420 LYS A C 1
ATOM 3383 O O . LYS A 1 420 ? -45.163 10.057 32.376 1.00 32.19 420 LYS A O 1
ATOM 3388 N N . ASP A 1 421 ? -44.786 12.220 32.102 1.00 31.41 421 ASP A N 1
ATOM 3389 C CA . ASP A 1 421 ? -44.752 13.612 31.570 1.00 31.41 421 ASP A CA 1
ATOM 3390 C C . ASP A 1 421 ? -43.876 14.490 32.525 1.00 31.41 421 ASP A C 1
ATOM 3392 O O . ASP A 1 421 ? -43.388 13.977 33.529 1.00 31.41 421 ASP A O 1
ATOM 3396 N N . ILE A 1 422 ? -43.830 15.818 32.288 1.00 30.02 422 ILE A N 1
ATOM 3397 C CA . ILE A 1 422 ? -43.582 16.935 33.248 1.00 30.02 422 ILE A CA 1
ATOM 3398 C C . ILE A 1 422 ? -42.177 17.595 33.253 1.00 30.02 422 ILE A C 1
ATOM 3400 O O . ILE A 1 422 ? -41.253 17.134 33.906 1.00 30.02 422 ILE A O 1
ATOM 3404 N N . LEU A 1 423 ? -42.142 18.752 32.567 1.00 30.91 423 LEU A N 1
ATOM 3405 C CA . LEU A 1 423 ? -41.507 20.066 32.832 1.00 30.91 423 LEU A CA 1
ATOM 3406 C C . LEU A 1 423 ? -40.077 20.238 33.410 1.00 30.91 423 LEU A C 1
ATOM 3408 O O . LEU A 1 423 ? -39.646 19.607 34.366 1.00 30.91 423 LEU A O 1
ATOM 3412 N N . GLU A 1 424 ? -39.437 21.285 32.872 1.00 33.22 424 GLU A N 1
ATOM 3413 C CA . GLU A 1 424 ? -38.280 22.032 33.397 1.00 33.22 424 GLU A CA 1
ATOM 3414 C C . GLU A 1 424 ? -38.615 22.805 34.704 1.00 33.22 424 GLU A C 1
ATOM 3416 O O . GLU A 1 424 ? -39.791 22.924 35.069 1.00 33.22 424 GLU A O 1
ATOM 3421 N N . PRO A 1 425 ? -37.616 23.392 35.401 1.00 43.06 425 PRO A N 1
ATOM 3422 C CA . PRO A 1 425 ? -37.231 24.768 35.036 1.00 43.06 425 PRO A CA 1
ATOM 3423 C C . PRO A 1 425 ? -35.717 25.084 35.097 1.00 43.06 425 PRO A C 1
ATOM 3425 O O . PRO A 1 425 ? -34.939 24.436 35.793 1.00 43.06 425 PRO A O 1
ATOM 3428 N N . SER A 1 426 ? -35.322 26.161 34.411 1.00 33.34 426 SER A N 1
ATOM 3429 C CA . SER A 1 426 ? -34.070 26.919 34.623 1.00 33.34 426 SER A CA 1
ATOM 3430 C C . SER A 1 426 ? -34.072 27.641 35.997 1.00 33.34 426 SER A C 1
ATOM 3432 O O . SER A 1 426 ? -35.144 27.818 36.566 1.00 33.34 426 SER A O 1
ATOM 3434 N N . THR A 1 427 ? -32.969 28.102 36.610 1.00 31.20 427 THR A N 1
ATOM 3435 C CA . THR A 1 427 ? -31.925 29.031 36.106 1.00 31.20 427 THR A CA 1
ATOM 3436 C C . THR A 1 427 ? -30.632 29.034 36.962 1.00 31.20 427 THR A C 1
ATOM 3438 O O . THR A 1 427 ? -30.594 28.459 38.043 1.00 31.20 427 THR A O 1
ATOM 3441 N N . SER A 1 428 ? -29.646 29.831 36.508 1.00 31.09 428 SER A N 1
ATOM 3442 C CA . SER A 1 428 ? -28.710 30.674 37.298 1.00 31.09 428 SER A CA 1
ATOM 3443 C C . SER A 1 428 ? -27.567 30.059 38.135 1.00 31.09 428 SER A C 1
ATOM 3445 O O . SER A 1 428 ? -27.789 29.362 39.113 1.00 31.09 428 SER A O 1
ATOM 3447 N N . GLU A 1 429 ? -26.360 30.544 37.803 1.00 30.78 429 GLU A N 1
ATOM 3448 C CA . GLU A 1 429 ? -25.259 30.952 38.704 1.00 30.78 429 GLU A CA 1
ATOM 3449 C C . GLU A 1 429 ? -24.428 29.904 39.484 1.00 30.78 429 GLU A C 1
ATOM 3451 O O . GLU A 1 429 ? -24.886 29.195 40.372 1.00 30.78 429 GLU A O 1
ATOM 3456 N N . GLY A 1 430 ? -23.114 29.929 39.215 1.00 28.28 430 GLY A N 1
ATOM 3457 C CA . GLY A 1 430 ? -22.074 29.794 40.249 1.00 28.28 430 GLY A CA 1
ATOM 3458 C C . GLY A 1 430 ? -21.494 31.187 40.582 1.00 28.28 430 GLY A C 1
ATOM 3459 O O . GLY A 1 430 ? -22.130 32.171 40.202 1.00 28.28 430 GLY A O 1
ATOM 3460 N N . PRO A 1 431 ? -20.269 31.329 41.147 1.00 45.66 431 PRO A N 1
ATOM 3461 C CA . PRO A 1 431 ? -19.234 30.294 41.307 1.00 45.66 431 PRO A CA 1
ATOM 3462 C C . PRO A 1 431 ? -18.428 30.360 42.649 1.00 45.66 431 PRO A C 1
ATOM 3464 O O . PRO A 1 431 ? -18.783 31.065 43.584 1.00 45.66 431 PRO A O 1
ATOM 3467 N N . VAL A 1 432 ? -17.262 29.687 42.659 1.00 28.69 432 VAL A N 1
ATOM 3468 C CA . VAL A 1 432 ? -16.043 29.890 43.495 1.00 28.69 432 VAL A CA 1
ATOM 3469 C C . VAL A 1 432 ? -15.934 29.291 44.926 1.00 28.69 432 VAL A C 1
ATOM 3471 O O . VAL A 1 432 ? -16.709 29.561 45.834 1.00 28.69 432 VAL A O 1
ATOM 3474 N N . SER A 1 433 ? -14.772 28.646 45.138 1.00 30.00 433 SER A N 1
ATOM 3475 C CA . SER A 1 433 ? -13.913 28.598 46.352 1.00 30.00 433 SER A CA 1
ATOM 3476 C C . SER A 1 433 ? -14.171 27.660 47.556 1.00 30.00 433 SER A C 1
ATOM 3478 O O . SER A 1 433 ? -14.928 27.950 48.471 1.00 30.00 433 SER A O 1
ATOM 3480 N N . ASN A 1 434 ? -13.267 26.673 47.641 1.00 30.44 434 ASN A N 1
ATOM 3481 C CA . ASN A 1 434 ? -12.290 26.454 48.728 1.00 30.44 434 ASN A CA 1
ATOM 3482 C C . ASN A 1 434 ? -12.742 26.027 50.141 1.00 30.44 434 ASN A C 1
ATOM 3484 O O . ASN A 1 434 ? -12.941 26.832 51.047 1.00 30.44 434 ASN A O 1
ATOM 3488 N N . THR A 1 435 ? -12.632 24.717 50.369 1.00 29.11 435 THR A N 1
ATOM 3489 C CA . THR A 1 435 ? -11.666 24.103 51.307 1.00 29.11 435 THR A CA 1
ATOM 3490 C C . THR A 1 435 ? -11.175 24.952 52.499 1.00 29.11 435 THR A C 1
ATOM 3492 O O . THR A 1 435 ? -10.244 25.747 52.375 1.00 29.11 435 THR A O 1
ATOM 3495 N N . SER A 1 436 ? -11.693 24.668 53.698 1.00 27.55 436 SER A N 1
ATOM 3496 C CA . SER A 1 436 ? -11.112 25.131 54.971 1.00 27.55 436 SER A CA 1
ATOM 3497 C C . SER A 1 436 ? -10.009 24.182 55.466 1.00 27.55 436 SER A C 1
ATOM 3499 O O . SER A 1 436 ? -10.148 22.961 55.359 1.00 27.55 436 SER A O 1
ATOM 3501 N N . ARG A 1 437 ? -8.913 24.714 56.031 1.00 32.25 437 ARG A N 1
ATOM 3502 C CA . ARG A 1 437 ? -7.771 23.929 56.546 1.00 32.25 437 ARG A CA 1
ATOM 3503 C C . ARG A 1 437 ? -7.229 24.527 57.858 1.00 32.25 437 ARG A C 1
ATOM 3505 O O . ARG A 1 437 ? -6.807 25.670 57.851 1.00 32.25 437 ARG A O 1
ATOM 3512 N N . GLN A 1 438 ? -7.222 23.717 58.930 1.00 32.56 438 GLN A N 1
ATOM 3513 C CA . GLN A 1 438 ? -6.408 23.769 60.178 1.00 32.56 438 GLN A CA 1
ATOM 3514 C C . GLN A 1 438 ? -6.082 25.130 60.859 1.00 32.56 438 GLN A C 1
ATOM 3516 O O . GLN A 1 438 ? -5.442 25.980 60.255 1.00 32.56 438 GLN A O 1
ATOM 3521 N N . GLY A 1 439 ? -6.339 25.284 62.180 1.00 29.73 439 GLY A N 1
ATOM 3522 C CA . GLY A 1 439 ? -6.121 26.593 62.851 1.00 29.73 439 GLY A CA 1
ATOM 3523 C C . GLY A 1 439 ? -5.774 26.746 64.354 1.00 29.73 439 GLY A C 1
ATOM 3524 O O . GLY A 1 439 ? -5.573 27.884 64.755 1.00 29.73 439 GLY A O 1
ATOM 3525 N N . LYS A 1 440 ? -5.612 25.693 65.182 1.00 33.53 440 LYS A N 1
ATOM 3526 C CA . LYS A 1 440 ? -5.122 25.774 66.600 1.00 33.53 440 LYS A CA 1
ATOM 3527 C C . LYS A 1 440 ? -5.982 26.583 67.639 1.00 33.53 440 LYS A C 1
ATOM 3529 O O . LYS A 1 440 ? -7.002 27.149 67.267 1.00 33.53 440 LYS A O 1
ATOM 3534 N N . PRO A 1 441 ? -5.654 26.545 68.965 1.00 52.41 441 PRO A N 1
ATOM 3535 C CA . PRO A 1 441 ? -6.563 26.991 70.051 1.00 52.41 441 PRO A CA 1
ATOM 3536 C C . PRO A 1 441 ? -5.966 27.942 71.130 1.00 52.41 441 PRO A C 1
ATOM 3538 O O . PRO A 1 441 ? -4.751 27.936 71.328 1.00 52.41 441 PRO A O 1
ATOM 3541 N N . LYS A 1 442 ? -6.822 28.624 71.931 1.00 32.81 442 LYS A N 1
ATOM 3542 C CA . LYS A 1 442 ? -6.833 28.662 73.433 1.00 32.81 442 LYS A CA 1
ATOM 3543 C C . LYS A 1 442 ? -7.602 29.854 74.069 1.00 32.81 442 LYS A C 1
ATOM 3545 O O . LYS A 1 442 ? -7.559 30.967 73.573 1.00 32.81 442 LYS A O 1
ATOM 3550 N N . SER A 1 443 ? -8.167 29.570 75.257 1.00 29.45 443 SER A N 1
ATOM 3551 C CA . SER A 1 443 ? -8.372 30.428 76.458 1.00 29.45 443 SER A CA 1
ATOM 3552 C C . SER A 1 443 ? -9.235 31.711 76.449 1.00 29.45 443 SER A C 1
ATOM 3554 O O . SER A 1 443 ? -8.823 32.722 75.900 1.00 29.45 443 SER A O 1
ATOM 3556 N N . SER A 1 444 ? -10.258 31.698 77.333 1.00 30.27 444 SER A N 1
ATOM 3557 C CA . SER A 1 444 ? -10.794 32.807 78.179 1.00 30.27 444 SER A CA 1
ATOM 3558 C C . SER A 1 444 ? -11.439 34.044 77.495 1.00 30.27 444 SER A C 1
ATOM 3560 O O . SER A 1 444 ? -10.973 34.476 76.456 1.00 30.27 444 SER A O 1
ATOM 3562 N N . ALA A 1 445 ? -12.486 34.699 78.029 1.00 30.12 445 ALA A N 1
ATOM 3563 C CA . ALA A 1 445 ? -13.013 34.706 79.404 1.00 30.12 445 ALA A CA 1
ATOM 3564 C C . ALA A 1 445 ? -14.521 35.082 79.515 1.00 30.12 445 ALA A C 1
ATOM 3566 O O . ALA A 1 445 ? -15.062 35.742 78.642 1.00 30.12 445 ALA A O 1
ATOM 3567 N N . ILE A 1 446 ? -15.138 34.684 80.639 1.00 32.25 446 ILE A N 1
ATOM 3568 C CA . ILE A 1 446 ? -16.037 35.446 81.548 1.00 32.25 446 ILE A CA 1
ATOM 3569 C C . ILE A 1 446 ? -17.048 36.496 80.985 1.00 32.25 446 ILE A C 1
ATOM 3571 O O . ILE A 1 446 ? -16.665 37.494 80.391 1.00 32.25 446 ILE A O 1
ATOM 3575 N N . SER A 1 447 ? -18.303 36.360 81.464 1.00 31.06 447 SER A N 1
ATOM 3576 C CA . SER A 1 447 ? -19.363 37.384 81.690 1.00 31.06 447 SER A CA 1
ATOM 3577 C C . SER A 1 447 ? -20.433 37.731 80.628 1.00 31.06 447 SER A C 1
ATOM 3579 O O . SER A 1 447 ? -20.201 38.513 79.719 1.00 31.06 447 SER A O 1
ATOM 3581 N N . LYS A 1 448 ? -21.672 37.356 81.011 1.00 33.34 448 LYS A N 1
ATOM 3582 C CA . LYS A 1 448 ? -22.878 38.208 81.194 1.00 33.34 448 LYS A CA 1
ATOM 3583 C C . LYS A 1 448 ? -23.885 38.498 80.051 1.00 33.34 448 LYS A C 1
ATOM 3585 O O . LYS A 1 448 ? -23.549 38.943 78.970 1.00 33.34 448 LYS A O 1
ATOM 3590 N N . GLU A 1 449 ? -25.148 38.416 80.502 1.00 29.14 449 GLU A N 1
ATOM 3591 C CA . GLU A 1 449 ? -26.313 39.290 80.235 1.00 29.14 449 GLU A CA 1
ATOM 3592 C C . GLU A 1 449 ? -27.232 39.127 78.995 1.00 29.14 449 GLU A C 1
ATOM 3594 O O . GLU A 1 449 ? -26.921 39.540 77.887 1.00 29.14 449 GLU A O 1
ATOM 3599 N N . SER A 1 450 ? -28.490 38.768 79.326 1.00 27.27 450 SER A N 1
ATOM 3600 C CA . SER A 1 450 ? -29.743 39.452 78.927 1.00 27.27 450 SER A CA 1
ATOM 3601 C C . SER A 1 450 ? -30.607 38.893 77.776 1.00 27.27 450 SER A C 1
ATOM 3603 O O . SER A 1 450 ? -30.115 38.295 76.828 1.00 27.27 450 SER A O 1
ATOM 3605 N N . SER A 1 451 ? -31.907 39.231 77.855 1.00 31.86 451 SER A N 1
ATOM 3606 C CA . SER A 1 451 ? -33.002 39.065 76.864 1.00 31.86 451 SER A CA 1
ATOM 3607 C C . SER A 1 451 ? -33.592 37.638 76.741 1.00 31.86 451 SER A C 1
ATOM 3609 O O . SER A 1 451 ? -32.851 36.687 76.538 1.00 31.86 451 SER A O 1
ATOM 3611 N N . LEU A 1 452 ? -34.884 37.368 77.026 1.00 30.56 452 LEU A N 1
ATOM 3612 C CA . LEU A 1 452 ? -36.151 37.817 76.379 1.00 30.56 452 LEU A CA 1
ATOM 3613 C C . LEU A 1 452 ? -36.322 37.216 74.965 1.00 30.56 452 LEU A C 1
ATOM 3615 O O . LEU A 1 452 ? -35.435 37.405 74.143 1.00 30.56 452 LEU A O 1
ATOM 3619 N N . SER A 1 453 ? -37.404 36.526 74.566 1.00 33.28 453 SER A N 1
ATOM 3620 C CA . SER A 1 453 ? -38.637 36.002 75.221 1.00 33.28 453 SER A CA 1
ATOM 3621 C C . SER A 1 453 ? -39.115 34.762 74.403 1.00 33.28 453 SER A C 1
ATOM 3623 O O . SER A 1 453 ? -38.446 34.417 73.434 1.00 33.28 453 SER A O 1
ATOM 3625 N N . SER A 1 454 ? -40.188 33.992 74.646 1.00 33.53 454 SER A N 1
ATOM 3626 C CA . SER A 1 454 ? -41.423 34.054 75.475 1.00 33.53 454 SER A CA 1
ATOM 3627 C C . SER A 1 454 ? -41.748 32.604 75.982 1.00 33.53 454 SER A C 1
ATOM 3629 O O . SER A 1 454 ? -40.845 31.775 75.947 1.00 33.53 454 SER A O 1
ATOM 3631 N N . SER A 1 455 ? -42.906 32.141 76.495 1.00 31.27 455 SER A N 1
ATOM 3632 C CA . SER A 1 455 ? -44.302 32.625 76.610 1.00 31.27 455 SER A CA 1
ATOM 3633 C C . SER A 1 455 ? -45.035 32.031 77.838 1.00 31.27 455 SER A C 1
ATOM 3635 O O . SER A 1 455 ? -44.609 31.043 78.431 1.00 31.27 455 SER A O 1
ATOM 3637 N N . THR A 1 456 ? -46.192 32.618 78.145 1.00 31.88 456 THR A N 1
ATOM 3638 C CA . THR A 1 456 ? -47.326 32.159 78.982 1.00 31.88 456 THR A CA 1
ATOM 3639 C C . THR A 1 456 ? -48.022 30.892 78.435 1.00 31.88 456 THR A C 1
ATOM 3641 O O . THR A 1 456 ? -47.980 30.667 77.228 1.00 31.88 456 THR A O 1
ATOM 3644 N N . SER A 1 457 ? -48.676 29.976 79.174 1.00 35.62 457 SER A N 1
ATOM 3645 C CA . SER A 1 457 ? -49.217 29.877 80.556 1.00 35.62 457 SER A CA 1
ATOM 3646 C C . SER A 1 457 ? -50.465 30.716 80.909 1.00 35.62 457 SER A C 1
ATOM 3648 O O . SER A 1 457 ? -50.480 31.922 80.722 1.00 35.62 457 SER A O 1
ATOM 3650 N N . ILE A 1 458 ? -51.508 30.069 81.457 1.00 28.78 458 ILE A N 1
ATOM 3651 C CA . ILE A 1 458 ? -52.611 30.674 82.237 1.00 28.78 458 ILE A CA 1
ATOM 3652 C C . ILE A 1 458 ? -53.284 29.584 83.097 1.00 28.78 458 ILE A C 1
ATOM 3654 O O . ILE A 1 458 ? -53.453 28.443 82.665 1.00 28.78 458 ILE A O 1
ATOM 3658 N N . SER A 1 459 ? -53.680 29.970 84.305 1.00 40.41 459 SER A N 1
ATOM 3659 C CA . SER A 1 459 ? -54.585 29.303 85.256 1.00 40.41 459 SER A CA 1
ATOM 3660 C C . SER A 1 459 ? -55.471 30.397 85.887 1.00 40.41 459 SER A C 1
ATOM 3662 O O . SER A 1 459 ? -55.137 31.557 85.682 1.00 40.41 459 SER A O 1
ATOM 3664 N N . GLU A 1 460 ? -56.565 30.077 86.609 1.00 33.16 460 GLU A N 1
ATOM 3665 C CA . GLU A 1 460 ? -57.069 30.801 87.819 1.00 33.16 460 GLU A CA 1
ATOM 3666 C C . GLU A 1 460 ? -58.451 30.270 88.343 1.00 33.16 460 GLU A C 1
ATOM 3668 O O . GLU A 1 460 ? -59.063 29.450 87.652 1.00 33.16 460 GLU A O 1
ATOM 3673 N N . PRO A 1 461 ? -58.917 30.631 89.577 1.00 57.03 461 PRO A N 1
ATOM 3674 C CA . PRO A 1 461 ? -59.947 29.880 90.341 1.00 57.03 461 PRO A CA 1
ATOM 3675 C C . PRO A 1 461 ? -61.060 30.707 91.077 1.00 57.03 461 PRO A C 1
ATOM 3677 O O . PRO A 1 461 ? -61.131 31.927 90.961 1.00 57.03 461 PRO A O 1
ATOM 3680 N N . CYS A 1 462 ? -61.895 30.043 91.912 1.00 24.47 462 CYS A N 1
ATOM 3681 C CA . CYS A 1 462 ? -62.726 30.581 93.034 1.00 24.47 462 CYS A CA 1
ATOM 3682 C C . CYS A 1 462 ? -63.160 29.427 94.001 1.00 24.47 462 CYS A C 1
ATOM 3684 O O . CYS A 1 462 ? -63.034 28.276 93.594 1.00 24.47 462 CYS A O 1
ATOM 3686 N N . SER A 1 463 ? -63.588 29.537 95.283 1.00 30.69 463 SER A N 1
ATOM 3687 C CA . SER A 1 463 ? -64.122 30.591 96.206 1.00 30.69 463 SER A CA 1
ATOM 3688 C C . SER A 1 463 ? -65.642 30.890 96.132 1.00 30.69 463 SER A C 1
ATOM 3690 O O . SER A 1 463 ? -66.172 30.985 95.036 1.00 30.69 463 SER A O 1
ATOM 3692 N N . SER A 1 464 ? -66.421 31.115 97.218 1.00 36.75 464 SER A N 1
ATOM 3693 C CA . SER A 1 464 ? -66.234 30.989 98.698 1.00 36.75 464 SER A CA 1
ATOM 3694 C C . SER A 1 464 ? -67.597 31.134 99.467 1.00 36.75 464 SER A C 1
ATOM 3696 O O . SER A 1 464 ? -68.618 31.268 98.800 1.00 36.75 464 SER A O 1
ATOM 3698 N N . ARG A 1 465 ? -67.592 31.232 100.828 1.00 28.88 465 ARG A N 1
ATOM 3699 C CA . ARG A 1 465 ? -68.655 31.787 101.750 1.00 28.88 465 ARG A CA 1
ATOM 3700 C C . ARG A 1 465 ? -69.949 30.957 102.042 1.00 28.88 465 ARG A C 1
ATOM 3702 O O . ARG A 1 465 ? -70.402 30.257 101.153 1.00 28.88 465 ARG A O 1
ATOM 3709 N N . THR A 1 466 ? -70.664 31.015 103.201 1.00 29.08 466 THR A N 1
ATOM 3710 C CA . THR A 1 466 ? -70.389 31.373 104.643 1.00 29.08 466 THR A CA 1
ATOM 3711 C C . THR A 1 466 ? -71.559 30.993 105.614 1.00 29.08 466 THR A C 1
ATOM 3713 O O . THR A 1 466 ? -72.698 30.959 105.167 1.00 29.08 466 THR A O 1
ATOM 3716 N N . LEU A 1 467 ? -71.281 30.941 106.941 1.00 30.03 467 LEU A N 1
ATOM 3717 C CA . LEU A 1 467 ? -72.156 31.264 108.121 1.00 30.03 467 LEU A CA 1
ATOM 3718 C C . LEU A 1 467 ? -73.152 30.233 108.756 1.00 30.03 467 LEU A C 1
ATOM 3720 O O . LEU A 1 467 ? -73.337 29.128 108.260 1.00 30.03 467 LEU A O 1
ATOM 3724 N N . ILE A 1 468 ? -73.653 30.612 109.954 1.00 35.28 468 ILE A N 1
ATOM 3725 C CA . ILE A 1 468 ? -74.324 29.914 111.106 1.00 35.28 468 ILE A CA 1
ATOM 3726 C C . ILE A 1 468 ? -75.073 31.007 111.965 1.00 35.28 468 ILE A C 1
ATOM 3728 O O . ILE A 1 468 ? -74.936 32.155 111.518 1.00 35.28 468 ILE A O 1
ATOM 3732 N N . PRO A 1 469 ? -75.813 30.810 113.114 1.00 55.72 469 PRO A N 1
ATOM 3733 C CA . PRO A 1 469 ? -75.827 29.725 114.147 1.00 55.72 469 PRO A CA 1
ATOM 3734 C C . PRO A 1 469 ? -77.199 29.399 114.875 1.00 55.72 469 PRO A C 1
ATOM 3736 O O . PRO A 1 469 ? -78.259 29.760 114.378 1.00 55.72 469 PRO A O 1
ATOM 3739 N N . GLU A 1 470 ? -77.118 28.717 116.044 1.00 30.48 470 GLU A N 1
ATOM 3740 C CA . GLU A 1 470 ? -77.914 28.816 117.322 1.00 30.48 470 GLU A CA 1
ATOM 3741 C C . GLU A 1 470 ? -79.374 28.274 117.569 1.00 30.48 470 GLU A C 1
ATOM 3743 O O . GLU A 1 470 ? -80.339 28.607 116.886 1.00 30.48 470 GLU A O 1
ATOM 3748 N N . ASP A 1 471 ? -79.459 27.457 118.644 1.00 30.19 471 ASP A N 1
ATOM 3749 C CA . ASP A 1 471 ? -80.304 27.456 119.878 1.00 30.19 471 ASP A CA 1
ATOM 3750 C C . ASP A 1 471 ? -81.755 26.894 120.093 1.00 30.19 471 ASP A C 1
ATOM 3752 O O . ASP A 1 471 ? -82.752 27.281 119.492 1.00 30.19 471 ASP A O 1
ATOM 3756 N N . GLU A 1 472 ? -81.785 25.971 121.081 1.00 32.09 472 GLU A N 1
ATOM 3757 C CA . GLU A 1 472 ? -82.661 25.670 122.252 1.00 32.09 472 GLU A CA 1
ATOM 3758 C C . GLU A 1 472 ? -84.219 25.510 122.253 1.00 32.09 472 GLU A C 1
ATOM 3760 O O . GLU A 1 472 ? -85.006 26.431 122.078 1.00 32.09 472 GLU A O 1
ATOM 3765 N N . GLU A 1 473 ? -84.617 24.278 122.639 1.00 32.53 473 GLU A N 1
ATOM 3766 C CA . GLU A 1 473 ? -85.568 23.853 123.707 1.00 32.53 473 GLU A CA 1
ATOM 3767 C C . GLU A 1 473 ? -87.043 24.347 123.816 1.00 32.53 473 GLU A C 1
ATOM 3769 O O . GLU A 1 473 ? -87.310 25.488 124.171 1.00 32.53 473 GLU A O 1
ATOM 3774 N N . ALA A 1 474 ? -88.009 23.395 123.744 1.00 32.88 474 ALA A N 1
ATOM 3775 C CA . ALA A 1 474 ? -89.210 23.338 124.621 1.00 32.88 474 ALA A CA 1
ATOM 3776 C C . ALA A 1 474 ? -90.050 22.020 124.546 1.00 32.88 474 ALA A C 1
ATOM 3778 O O . ALA A 1 474 ? -90.551 21.630 123.496 1.00 32.88 474 ALA A O 1
ATOM 3779 N N . VAL A 1 475 ? -90.295 21.402 125.714 1.00 36.28 475 VAL A N 1
ATOM 3780 C CA . VAL A 1 475 ? -91.513 20.658 126.162 1.00 36.28 475 VAL A CA 1
ATOM 3781 C C . VAL A 1 475 ? -92.122 19.501 125.318 1.00 36.28 475 VAL A C 1
ATOM 3783 O O . VAL A 1 475 ? -93.077 19.625 124.558 1.00 36.28 475 VAL A O 1
ATOM 3786 N N . GLU A 1 476 ? -91.644 18.299 125.637 1.00 35.97 476 GLU A N 1
ATOM 3787 C CA . GLU A 1 476 ? -92.377 17.047 125.943 1.00 35.97 476 GLU A CA 1
ATOM 3788 C C . GLU A 1 476 ? -93.895 16.859 125.641 1.00 35.97 476 GLU A C 1
ATOM 3790 O O . GLU A 1 476 ? -94.741 17.367 126.375 1.00 35.97 476 GLU A O 1
ATOM 3795 N N . LYS A 1 477 ? -94.239 15.892 124.755 1.00 40.28 477 LYS A N 1
ATOM 3796 C CA . LYS A 1 477 ? -95.106 14.708 125.078 1.00 40.28 477 LYS A CA 1
ATOM 3797 C C . LYS A 1 477 ? -95.290 13.672 123.936 1.00 40.28 477 LYS A C 1
ATOM 3799 O O . LYS A 1 477 ? -96.405 13.391 123.503 1.00 40.28 477 LYS A O 1
ATOM 3804 N N . LYS A 1 478 ? -94.210 13.016 123.475 1.00 44.00 478 LYS A N 1
ATOM 3805 C CA . LYS A 1 478 ? -94.330 11.734 122.720 1.00 44.00 478 LYS A CA 1
ATOM 3806 C C . LYS A 1 478 ? -93.131 10.766 122.793 1.00 44.00 478 LYS A C 1
ATOM 3808 O O . LYS A 1 478 ? -93.008 9.858 121.974 1.00 44.00 478 LYS A O 1
ATOM 3813 N N . LYS A 1 479 ? -92.269 10.911 123.811 1.00 43.31 479 LYS A N 1
ATOM 3814 C CA . LYS A 1 479 ? -91.173 9.968 124.122 1.00 43.31 479 LYS A CA 1
ATOM 3815 C C . LYS A 1 479 ? -91.735 8.573 124.466 1.00 43.31 479 LYS A C 1
ATOM 3817 O O . LYS A 1 479 ? -92.032 8.334 125.625 1.00 43.31 479 LYS A O 1
ATOM 3822 N N . PHE A 1 480 ? -91.893 7.693 123.474 1.00 45.22 480 PHE A N 1
ATOM 3823 C CA . PHE A 1 480 ? -91.761 6.223 123.588 1.00 45.22 480 PHE A CA 1
ATOM 3824 C C . PHE A 1 480 ? -91.847 5.537 122.210 1.00 45.22 480 PHE A C 1
ATOM 3826 O O . PHE A 1 480 ? -91.117 4.584 121.953 1.00 45.22 480 PHE A O 1
ATOM 3833 N N . GLU A 1 481 ? -92.670 6.047 121.287 1.00 48.66 481 GLU A N 1
ATOM 3834 C CA . GLU A 1 481 ? -92.895 5.408 119.976 1.00 48.66 481 GLU A CA 1
ATOM 3835 C C . GLU A 1 481 ? -91.744 5.659 118.974 1.00 48.66 481 GLU A C 1
ATOM 3837 O O . GLU A 1 481 ? -91.325 4.758 118.242 1.00 48.66 481 GLU A O 1
ATOM 3842 N N . ASP A 1 482 ? -91.157 6.861 118.982 1.00 53.75 482 ASP A N 1
ATOM 3843 C CA . ASP A 1 482 ? -90.049 7.216 118.080 1.00 53.75 482 ASP A CA 1
ATOM 3844 C C . ASP A 1 482 ? -88.716 6.542 118.438 1.00 53.75 482 ASP A C 1
ATOM 3846 O O . ASP A 1 482 ? -87.817 6.463 117.598 1.00 53.75 482 ASP A O 1
ATOM 3850 N N . GLN A 1 483 ? -88.571 6.006 119.654 1.00 55.44 483 GLN A N 1
ATOM 3851 C CA . GLN A 1 483 ? -87.360 5.283 120.054 1.00 55.44 483 GLN A CA 1
ATOM 3852 C C . GLN A 1 483 ? -87.259 3.926 119.340 1.00 55.44 483 GLN A C 1
ATOM 3854 O O . GLN A 1 483 ? -86.175 3.553 118.886 1.00 55.44 483 GLN A O 1
ATOM 3859 N N . ALA A 1 484 ? -88.389 3.239 119.133 1.00 58.66 484 ALA A N 1
ATOM 3860 C CA . ALA A 1 484 ? -88.449 2.029 118.314 1.00 58.66 484 ALA A CA 1
ATOM 3861 C C . ALA A 1 484 ? -88.124 2.333 116.839 1.00 58.66 484 ALA A C 1
ATOM 3863 O O . ALA A 1 484 ? -87.279 1.664 116.239 1.00 58.66 484 ALA A O 1
ATOM 3864 N N . LYS A 1 485 ? -88.708 3.401 116.274 1.00 62.00 485 LYS A N 1
ATOM 3865 C CA . LYS A 1 485 ? -88.419 3.853 114.898 1.00 62.00 485 LYS A CA 1
ATOM 3866 C C . LYS A 1 485 ? -86.947 4.256 114.724 1.00 62.00 485 LYS A C 1
ATOM 3868 O O . LYS A 1 485 ? -86.345 3.908 113.709 1.00 62.00 485 LYS A O 1
ATOM 3873 N N . LYS A 1 486 ? -86.329 4.902 115.725 1.00 67.19 486 LYS A N 1
ATOM 3874 C CA . LYS A 1 486 ? -84.879 5.172 115.745 1.00 67.19 486 LYS A CA 1
ATOM 3875 C C . LYS A 1 486 ? -84.043 3.890 115.757 1.00 67.19 486 LYS A C 1
ATOM 3877 O O . LYS A 1 486 ? -83.106 3.817 114.971 1.00 67.19 486 LYS A O 1
ATOM 3882 N N . MET A 1 487 ? -84.370 2.881 116.572 1.00 64.75 487 MET A N 1
ATOM 3883 C CA . MET A 1 487 ? -83.606 1.621 116.578 1.00 64.75 487 MET A CA 1
ATOM 3884 C C . MET A 1 487 ? -83.705 0.864 115.249 1.00 64.75 487 MET A C 1
ATOM 3886 O O . MET A 1 487 ? -82.678 0.427 114.738 1.00 64.75 487 MET A O 1
ATOM 3890 N N . VAL A 1 488 ? -84.893 0.772 114.638 1.00 73.12 488 VAL A N 1
ATOM 3891 C CA . VAL A 1 488 ? -85.056 0.125 113.320 1.00 73.12 488 VAL A CA 1
ATOM 3892 C C . VAL A 1 488 ? -84.298 0.891 112.229 1.00 73.12 488 VAL A C 1
ATOM 3894 O O . VAL A 1 488 ? -83.588 0.279 111.431 1.00 73.12 488 VAL A O 1
ATOM 3897 N N . LYS A 1 489 ? -84.363 2.232 112.220 1.00 75.69 489 LYS A N 1
ATOM 3898 C CA . LYS A 1 489 ? -83.577 3.054 111.283 1.00 75.69 489 LYS A CA 1
ATOM 3899 C C . LYS A 1 489 ? -82.071 2.833 111.469 1.00 75.69 489 LYS A C 1
ATOM 3901 O O . LYS A 1 489 ? -81.364 2.654 110.483 1.00 75.69 489 LYS A O 1
ATOM 3906 N N . MET A 1 490 ? -81.599 2.780 112.713 1.00 75.38 490 MET A N 1
ATOM 3907 C CA . MET A 1 490 ? -80.190 2.559 113.046 1.00 75.38 490 MET A CA 1
ATOM 3908 C C . MET A 1 490 ? -79.714 1.152 112.654 1.00 75.38 490 MET A C 1
ATOM 3910 O O . MET A 1 490 ? -78.635 1.019 112.087 1.00 75.38 490 MET A O 1
ATOM 3914 N N . GLN A 1 491 ? -80.520 0.107 112.874 1.00 75.88 491 GLN A N 1
ATOM 3915 C CA . GLN A 1 491 ? -80.209 -1.255 112.418 1.00 75.88 491 GLN A CA 1
ATOM 3916 C C . GLN A 1 491 ? -80.142 -1.354 110.890 1.00 75.88 491 GLN A C 1
ATOM 3918 O O . GLN A 1 491 ? -79.222 -1.984 110.366 1.00 75.88 491 GLN A O 1
ATOM 3923 N N . ASN A 1 492 ? -81.054 -0.693 110.171 1.00 80.81 492 ASN A N 1
ATOM 3924 C CA . ASN A 1 492 ? -81.006 -0.633 108.709 1.00 80.81 492 ASN A CA 1
ATOM 3925 C C . ASN A 1 492 ? -79.752 0.108 108.217 1.00 80.81 492 ASN A C 1
ATOM 3927 O O . ASN A 1 492 ? -79.060 -0.412 107.348 1.00 80.81 492 ASN A O 1
ATOM 3931 N N . GLN A 1 493 ? -79.395 1.245 108.825 1.00 81.38 493 GLN A N 1
ATOM 3932 C CA . GLN A 1 493 ? -78.158 1.972 108.503 1.00 81.38 493 GLN A CA 1
ATOM 3933 C C . GLN A 1 493 ? -76.895 1.147 108.804 1.00 81.38 493 GLN A C 1
ATOM 3935 O O . GLN A 1 493 ? -75.964 1.150 108.006 1.00 81.38 493 GLN A O 1
ATOM 3940 N N . ILE A 1 494 ? -76.861 0.394 109.911 1.00 82.06 494 ILE A N 1
ATOM 3941 C CA . ILE A 1 494 ? -75.755 -0.525 110.241 1.00 82.06 494 ILE A CA 1
ATOM 3942 C C . ILE A 1 494 ? -75.655 -1.661 109.215 1.00 82.06 494 ILE A C 1
ATOM 3944 O O . ILE A 1 494 ? -74.548 -2.051 108.845 1.00 82.06 494 ILE A O 1
ATOM 3948 N N . LYS A 1 495 ? -76.787 -2.193 108.736 1.00 85.50 495 LYS A N 1
ATOM 3949 C CA . LYS A 1 495 ? -76.799 -3.202 107.670 1.00 85.50 495 LYS A CA 1
ATOM 3950 C C . LYS A 1 495 ? -76.274 -2.619 106.355 1.00 85.50 495 LYS A C 1
ATOM 3952 O O . LYS A 1 495 ? -75.383 -3.208 105.756 1.00 85.50 495 LYS A O 1
ATOM 3957 N N . GLU A 1 496 ? -76.770 -1.456 105.950 1.00 86.31 496 GLU A N 1
ATOM 3958 C CA . GLU A 1 496 ? -76.376 -0.779 104.712 1.00 86.31 496 GLU A CA 1
ATOM 3959 C C . GLU A 1 496 ? -74.882 -0.414 104.706 1.00 86.31 496 GLU A C 1
ATOM 3961 O O . GLU A 1 496 ? -74.180 -0.748 103.756 1.00 86.31 496 GLU A O 1
ATOM 3966 N N . LEU A 1 497 ? -74.350 0.128 105.809 1.00 84.50 497 LEU A N 1
ATOM 3967 C CA . LEU A 1 497 ? -72.907 0.339 106.005 1.00 84.50 497 LEU A CA 1
ATOM 3968 C C . LEU A 1 497 ? -72.093 -0.961 105.923 1.00 84.50 497 LEU A C 1
ATOM 3970 O O . LEU A 1 497 ? -70.965 -0.951 105.433 1.00 84.50 497 LEU A O 1
ATOM 3974 N N . LYS A 1 498 ? -72.640 -2.086 106.398 1.00 83.62 498 LYS A N 1
ATOM 3975 C CA . LYS A 1 498 ? -71.971 -3.395 106.360 1.00 83.62 498 LYS A CA 1
ATOM 3976 C C . LYS A 1 498 ? -71.961 -4.002 104.955 1.00 83.62 498 LYS A C 1
ATOM 3978 O O . LYS A 1 498 ? -70.964 -4.615 104.572 1.00 83.62 498 LYS A O 1
ATOM 3983 N N . ASP A 1 499 ? -73.031 -3.808 104.192 1.00 84.12 499 ASP A N 1
ATOM 3984 C CA . ASP A 1 499 ? -73.117 -4.232 102.795 1.00 84.12 499 ASP A CA 1
ATOM 3985 C C . ASP A 1 499 ? -72.244 -3.323 101.893 1.00 84.12 499 ASP A C 1
ATOM 3987 O O . ASP A 1 499 ? -71.503 -3.842 101.059 1.00 84.12 499 ASP A O 1
ATOM 3991 N N . GLN A 1 500 ? -72.178 -2.008 102.154 1.00 84.94 500 GLN A N 1
ATOM 3992 C CA . GLN A 1 500 ? -71.216 -1.079 101.528 1.00 84.94 500 GLN A CA 1
ATOM 3993 C C . GLN A 1 500 ? -69.754 -1.442 101.847 1.00 84.94 500 GLN A C 1
ATOM 3995 O O . GLN A 1 500 ? -68.933 -1.526 100.937 1.00 84.94 500 GLN A O 1
ATOM 4000 N N . MET A 1 501 ? -69.420 -1.733 103.112 1.00 80.69 501 MET A N 1
ATOM 4001 C CA . MET A 1 501 ? -68.098 -2.250 103.516 1.00 80.69 501 MET A CA 1
ATOM 4002 C C . MET A 1 501 ? -67.722 -3.527 102.754 1.00 80.69 501 MET A C 1
ATOM 4004 O O . MET A 1 501 ? -66.586 -3.677 102.304 1.00 80.69 501 MET A O 1
ATOM 4008 N N . ARG A 1 502 ? -68.677 -4.449 102.579 1.00 85.44 502 ARG A N 1
ATOM 4009 C CA . ARG A 1 502 ? -68.466 -5.684 101.816 1.00 85.44 502 ARG A CA 1
ATOM 4010 C C . ARG A 1 502 ? -68.243 -5.403 100.328 1.00 85.44 502 ARG A C 1
ATOM 4012 O O . ARG A 1 502 ? -67.356 -6.023 99.748 1.00 85.44 502 ARG A O 1
ATOM 4019 N N . GLN A 1 503 ? -68.991 -4.481 99.725 1.00 87.00 503 GLN A N 1
ATOM 4020 C CA . GLN A 1 503 ? -68.797 -4.095 98.326 1.00 87.00 503 GLN A CA 1
ATOM 4021 C C . GLN A 1 503 ? -67.435 -3.417 98.110 1.00 87.00 503 GLN A C 1
ATOM 4023 O O . GLN A 1 503 ? -66.667 -3.868 97.262 1.00 87.00 503 GLN A O 1
ATOM 4028 N N . LEU A 1 504 ? -67.069 -2.441 98.947 1.00 85.00 504 LEU A N 1
ATOM 4029 C CA . LEU A 1 504 ? -65.748 -1.803 98.916 1.00 85.00 504 LEU A CA 1
ATOM 4030 C C . LEU A 1 504 ? -64.610 -2.818 99.111 1.00 85.00 504 LEU A C 1
ATOM 4032 O O . LEU A 1 504 ? -63.546 -2.667 98.518 1.00 85.00 504 LEU A O 1
ATOM 4036 N N . SER A 1 505 ? -64.810 -3.880 99.899 1.00 86.88 505 SER A N 1
ATOM 4037 C CA . SER A 1 505 ? -63.823 -4.960 100.029 1.00 86.88 505 SER A CA 1
ATOM 4038 C C . SER A 1 505 ? -63.626 -5.752 98.728 1.00 86.88 505 SER A C 1
ATOM 4040 O O . SER A 1 505 ? -62.506 -6.173 98.455 1.00 86.88 505 SER A O 1
ATOM 4042 N N . VAL A 1 506 ? -64.679 -5.956 97.928 1.00 85.56 506 VAL A N 1
ATOM 4043 C CA . VAL A 1 506 ? -64.596 -6.638 96.621 1.00 85.56 506 VAL A CA 1
ATOM 4044 C C . VAL A 1 506 ? -63.985 -5.718 95.564 1.00 85.56 506 VAL A C 1
ATOM 4046 O O . VAL A 1 506 ? -63.132 -6.150 94.788 1.00 85.56 506 VAL A O 1
ATOM 4049 N N . GLU A 1 507 ? -64.362 -4.440 95.560 1.00 82.69 507 GLU A N 1
ATOM 4050 C CA . GLU A 1 507 ? -63.818 -3.433 94.641 1.00 82.69 507 GLU A CA 1
ATOM 4051 C C . GLU A 1 507 ? -62.319 -3.202 94.883 1.00 82.69 507 GLU A C 1
ATOM 4053 O O . GLU A 1 507 ? -61.546 -3.178 93.927 1.00 82.69 507 GLU A O 1
ATOM 4058 N N . ASN A 1 508 ? -61.875 -3.139 96.145 1.00 82.06 508 ASN A N 1
ATOM 4059 C CA . ASN A 1 508 ? -60.453 -3.041 96.492 1.00 82.06 508 ASN A CA 1
ATOM 4060 C C . ASN A 1 508 ? -59.646 -4.274 96.056 1.00 82.06 508 ASN A C 1
ATOM 4062 O O . ASN A 1 508 ? -58.561 -4.115 95.501 1.00 82.06 508 ASN A O 1
ATOM 4066 N N . GLU A 1 509 ? -60.156 -5.492 96.260 1.00 86.56 509 GLU A N 1
ATOM 4067 C CA . GLU A 1 509 ? -59.451 -6.710 95.831 1.00 86.56 509 GLU A CA 1
ATOM 4068 C C . GLU A 1 509 ? -59.400 -6.812 94.289 1.00 86.56 509 GLU A C 1
ATOM 4070 O O . GLU A 1 509 ? -58.394 -7.231 93.717 1.00 86.56 509 GLU A O 1
ATOM 4075 N N . THR A 1 510 ? -60.435 -6.323 93.598 1.00 85.69 510 THR A N 1
ATOM 4076 C CA . THR A 1 510 ? -60.471 -6.221 92.126 1.00 85.69 510 THR A CA 1
ATOM 4077 C C . THR A 1 510 ? -59.470 -5.183 91.600 1.00 85.69 510 THR A C 1
ATOM 4079 O O . THR A 1 510 ? -58.718 -5.462 90.665 1.00 85.69 510 THR A O 1
ATOM 4082 N N . LEU A 1 511 ? -59.403 -4.002 92.227 1.00 84.38 511 LEU A N 1
ATOM 4083 C CA . LEU A 1 511 ? -58.423 -2.956 91.910 1.00 84.38 511 LEU A CA 1
ATOM 4084 C C . LEU A 1 511 ? -56.987 -3.432 92.143 1.00 84.38 511 LEU A C 1
ATOM 4086 O O . LEU A 1 511 ? -56.131 -3.221 91.289 1.00 84.38 511 LEU A O 1
ATOM 4090 N N . LYS A 1 512 ? -56.735 -4.110 93.264 1.00 87.19 512 LYS A N 1
ATOM 4091 C CA . LYS A 1 512 ? -55.451 -4.732 93.613 1.00 87.19 512 LYS A CA 1
ATOM 4092 C C . LYS A 1 512 ? -55.001 -5.731 92.544 1.00 87.19 512 LYS A C 1
ATOM 4094 O O . LYS A 1 512 ? -53.876 -5.620 92.068 1.00 87.19 512 LYS A O 1
ATOM 4099 N N . ASN A 1 513 ? -55.885 -6.623 92.092 1.00 84.38 513 ASN A N 1
ATOM 4100 C CA . ASN A 1 513 ? -55.576 -7.559 91.005 1.00 84.38 513 ASN A CA 1
ATOM 4101 C C . ASN A 1 513 ? -55.266 -6.828 89.684 1.00 84.38 513 ASN A C 1
ATOM 4103 O O . ASN A 1 513 ? -54.262 -7.127 89.044 1.00 84.38 513 ASN A O 1
ATOM 4107 N N . SER A 1 514 ? -56.053 -5.808 89.320 1.00 85.00 514 SER A N 1
ATOM 4108 C CA . SER A 1 514 ? -55.813 -4.979 88.123 1.00 85.00 514 SER A CA 1
ATOM 4109 C C . SER A 1 514 ? -54.534 -4.125 88.203 1.00 85.00 514 SER A C 1
ATOM 4111 O O . SER A 1 514 ? -53.992 -3.710 87.175 1.00 85.00 514 SER A O 1
ATOM 4113 N N . ILE A 1 515 ? -54.048 -3.823 89.409 1.00 82.94 515 ILE A N 1
ATOM 4114 C CA . ILE A 1 515 ? -52.756 -3.166 89.641 1.00 82.94 515 ILE A CA 1
ATOM 4115 C C . ILE A 1 515 ? -51.612 -4.174 89.481 1.00 82.94 515 ILE A C 1
ATOM 4117 O O . ILE A 1 515 ? -50.612 -3.840 88.848 1.00 82.94 515 ILE A O 1
ATOM 4121 N N . GLU A 1 516 ? -51.748 -5.397 89.999 1.00 84.00 516 GLU A N 1
ATOM 4122 C CA . GLU A 1 516 ? -50.712 -6.431 89.869 1.00 84.00 516 GLU A CA 1
ATOM 4123 C C . GLU A 1 516 ? -50.536 -6.895 88.417 1.00 84.00 516 GLU A C 1
ATOM 4125 O O . GLU A 1 516 ? -49.410 -6.935 87.924 1.00 84.00 516 GLU A O 1
ATOM 4130 N N . GLU A 1 517 ? -51.641 -7.112 87.698 1.00 83.50 517 GLU A N 1
ATOM 4131 C CA . GLU A 1 517 ? -51.653 -7.395 86.257 1.00 83.50 517 GLU A CA 1
ATOM 4132 C C . GLU A 1 517 ? -50.914 -6.302 85.463 1.00 83.50 517 GLU A C 1
ATOM 4134 O O . GLU A 1 517 ? -50.031 -6.598 84.657 1.00 83.50 517 GLU A O 1
ATOM 4139 N N . ARG A 1 518 ? -51.187 -5.020 85.752 1.00 82.38 518 ARG A N 1
ATOM 4140 C CA . ARG A 1 518 ? -50.490 -3.893 85.108 1.00 82.38 518 ARG A CA 1
ATOM 4141 C C . ARG A 1 518 ? -48.998 -3.833 85.432 1.00 82.38 518 ARG A C 1
ATOM 4143 O O . ARG A 1 518 ? -48.220 -3.552 84.524 1.00 82.38 518 ARG A O 1
ATOM 4150 N N . LYS A 1 519 ? -48.576 -4.130 86.668 1.00 84.94 519 LYS A N 1
ATOM 4151 C CA . LYS A 1 519 ? -47.143 -4.213 87.019 1.00 84.94 519 LYS A CA 1
ATOM 4152 C C . LYS A 1 519 ? -46.432 -5.309 86.230 1.00 84.94 519 LYS A C 1
ATOM 4154 O O . LYS A 1 519 ? -45.308 -5.096 85.780 1.00 84.94 519 LYS A O 1
ATOM 4159 N N . GLU A 1 520 ? -47.050 -6.478 86.078 1.00 85.31 520 GLU A N 1
ATOM 4160 C CA . GLU A 1 520 ? -46.461 -7.585 85.319 1.00 85.31 520 GLU A CA 1
ATOM 4161 C C . GLU A 1 520 ? -46.380 -7.247 83.823 1.00 85.31 520 GLU A C 1
ATOM 4163 O O . GLU A 1 520 ? -45.344 -7.457 83.187 1.00 85.31 520 GLU A O 1
ATOM 4168 N N . ASP A 1 521 ? -47.417 -6.617 83.277 1.00 83.44 521 ASP A N 1
ATOM 4169 C CA . ASP A 1 521 ? -47.465 -6.168 81.886 1.00 83.44 521 ASP A CA 1
ATOM 4170 C C . ASP A 1 521 ? -46.435 -5.045 81.596 1.00 83.44 521 ASP A C 1
ATOM 4172 O O . ASP A 1 521 ? -45.746 -5.060 80.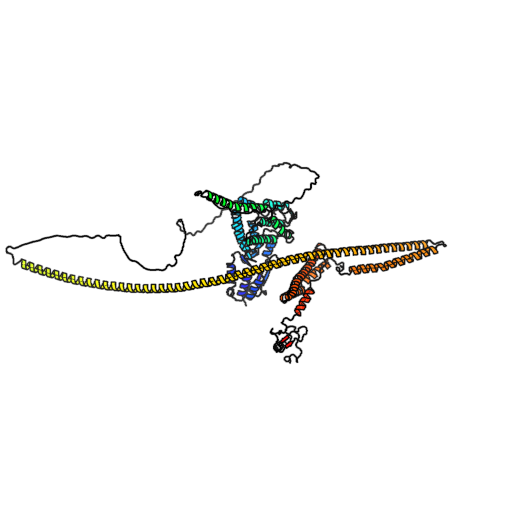572 1.00 83.44 521 ASP A O 1
ATOM 4176 N N . GLU A 1 522 ? -46.235 -4.102 82.524 1.00 87.25 522 GLU A N 1
ATOM 4177 C CA . GLU A 1 522 ? -45.167 -3.087 82.470 1.00 87.25 522 GLU A CA 1
ATOM 4178 C C . GLU A 1 522 ? -43.763 -3.687 82.644 1.00 87.25 522 GLU A C 1
ATOM 4180 O O . GLU A 1 522 ? -42.841 -3.315 81.912 1.00 87.25 522 GLU A O 1
ATOM 4185 N N . SER A 1 523 ? -43.591 -4.659 83.543 1.00 88.31 523 SER A N 1
ATOM 4186 C CA . SER A 1 523 ? -42.335 -5.398 83.740 1.00 88.31 523 SER A CA 1
ATOM 4187 C C . SER A 1 523 ? -41.919 -6.146 82.468 1.00 88.31 523 SER A C 1
ATOM 4189 O O . SER A 1 523 ? -40.771 -6.045 82.021 1.00 88.31 523 SER A O 1
ATOM 4191 N N . ASN A 1 524 ? -42.868 -6.819 81.811 1.00 88.75 524 ASN A N 1
ATOM 4192 C CA . ASN A 1 524 ? -42.640 -7.517 80.547 1.00 88.75 524 ASN A CA 1
ATOM 4193 C C . ASN A 1 524 ? -42.291 -6.550 79.401 1.00 88.75 524 ASN A C 1
ATOM 4195 O O . ASN A 1 524 ? -41.348 -6.807 78.642 1.00 88.75 524 ASN A O 1
ATOM 4199 N N . LYS A 1 525 ? -42.965 -5.394 79.308 1.00 90.06 525 LYS A N 1
ATOM 4200 C CA . LYS A 1 525 ? -42.621 -4.326 78.346 1.00 90.06 525 LYS A CA 1
ATOM 4201 C C . LYS A 1 525 ? -41.221 -3.757 78.603 1.00 90.06 525 LYS A C 1
ATOM 4203 O O . LYS A 1 525 ? -40.439 -3.620 77.660 1.00 90.06 525 LYS A O 1
ATOM 4208 N N . LEU A 1 526 ? -40.864 -3.496 79.862 1.00 86.94 526 LEU A N 1
ATOM 4209 C CA . LEU A 1 526 ? -39.543 -2.998 80.261 1.00 86.94 526 LEU A CA 1
ATOM 4210 C C . LEU A 1 526 ? -38.428 -4.010 79.955 1.00 86.94 526 LEU A C 1
ATOM 4212 O O . LEU A 1 526 ? -37.348 -3.620 79.502 1.00 86.94 526 LEU A O 1
ATOM 4216 N N . LYS A 1 527 ? -38.679 -5.306 80.168 1.00 88.81 527 LYS A N 1
ATOM 4217 C CA . LYS A 1 527 ? -37.745 -6.383 79.817 1.00 88.81 527 LYS A CA 1
ATOM 4218 C C . LYS A 1 527 ? -37.491 -6.421 78.309 1.00 88.81 527 LYS A C 1
ATOM 4220 O O . LYS A 1 527 ? -36.334 -6.361 77.895 1.00 88.81 527 LYS A O 1
ATOM 4225 N N . LYS A 1 528 ? -38.552 -6.416 77.493 1.00 91.38 528 LYS A N 1
ATOM 4226 C CA . LYS A 1 528 ? -38.440 -6.375 76.026 1.00 91.38 528 LYS A CA 1
ATOM 4227 C C . LYS A 1 528 ? -37.676 -5.137 75.542 1.00 91.38 528 LYS A C 1
ATOM 4229 O O . LYS A 1 528 ? -36.761 -5.266 74.734 1.00 91.38 528 LYS A O 1
ATOM 4234 N N . ALA A 1 529 ? -37.976 -3.958 76.091 1.00 87.00 529 ALA A N 1
ATOM 4235 C CA . ALA A 1 529 ? -37.274 -2.719 75.751 1.00 87.00 529 ALA A CA 1
ATOM 4236 C C . ALA A 1 529 ? -35.764 -2.778 76.066 1.00 87.00 529 ALA A C 1
ATOM 4238 O O . ALA A 1 529 ? -34.957 -2.277 75.284 1.00 87.00 529 ALA A O 1
ATOM 4239 N N . LYS A 1 530 ? -35.359 -3.431 77.167 1.00 88.81 530 LYS A N 1
ATOM 4240 C CA . LYS A 1 530 ? -33.937 -3.681 77.473 1.00 88.81 530 LYS A CA 1
ATOM 4241 C C . LYS A 1 530 ? -33.289 -4.652 76.484 1.00 88.81 530 LYS A C 1
ATOM 4243 O O . LYS A 1 530 ? -32.171 -4.398 76.044 1.00 88.81 530 LYS A O 1
ATOM 4248 N N . GLU A 1 531 ? -33.973 -5.735 76.121 1.00 91.25 531 GLU A N 1
ATOM 4249 C CA . GLU A 1 531 ? -33.471 -6.706 75.140 1.00 91.25 531 GLU A CA 1
ATOM 4250 C C . GLU A 1 531 ? -33.289 -6.082 73.748 1.00 91.25 531 GLU A C 1
ATOM 4252 O O . GLU A 1 531 ? -32.295 -6.360 73.079 1.00 91.25 531 GLU A O 1
ATOM 4257 N N . ASP A 1 532 ? -34.213 -5.223 73.312 1.00 89.38 532 ASP A N 1
ATOM 4258 C CA . ASP A 1 532 ? -34.117 -4.523 72.027 1.00 89.38 532 ASP A CA 1
ATOM 4259 C C . ASP A 1 532 ? -33.041 -3.417 72.049 1.00 89.38 532 ASP A C 1
ATOM 4261 O O . ASP A 1 532 ? -32.250 -3.320 71.109 1.00 89.38 532 ASP A O 1
ATOM 4265 N N . LEU A 1 533 ? -32.894 -2.672 73.153 1.00 90.75 533 LEU A N 1
ATOM 4266 C CA . LEU A 1 533 ? -31.795 -1.712 73.335 1.00 90.75 533 LEU A CA 1
ATOM 4267 C C . LEU A 1 533 ? -30.410 -2.385 73.260 1.00 90.75 533 LEU A C 1
ATOM 4269 O O . LEU A 1 533 ? -29.482 -1.833 72.668 1.00 90.75 533 LEU A O 1
ATOM 4273 N N . GLU A 1 534 ? -30.257 -3.583 73.828 1.00 89.94 534 GLU A N 1
ATOM 4274 C CA . GLU A 1 534 ? -28.989 -4.323 73.791 1.00 89.94 534 GLU A CA 1
ATOM 4275 C C . GLU A 1 534 ? -28.681 -4.881 72.386 1.00 89.94 534 GLU A C 1
ATOM 4277 O O . GLU A 1 534 ? -27.517 -4.925 71.973 1.00 89.94 534 GLU A O 1
ATOM 4282 N N . LYS A 1 535 ? -29.712 -5.227 71.597 1.00 90.94 535 LYS A N 1
ATOM 4283 C CA . LYS A 1 535 ? -29.560 -5.560 70.167 1.00 90.94 535 LYS A CA 1
ATOM 4284 C C . LYS A 1 535 ? -29.064 -4.352 69.369 1.00 90.94 535 LYS A C 1
ATOM 4286 O O . LYS A 1 535 ? -28.160 -4.522 68.550 1.00 90.94 535 LYS A O 1
ATOM 4291 N N . GLU A 1 536 ? -29.586 -3.151 69.625 1.00 86.94 536 GLU A N 1
ATOM 4292 C CA . GLU A 1 536 ? -29.117 -1.931 68.952 1.00 86.94 536 GLU A CA 1
ATOM 4293 C C . GLU A 1 536 ? -27.672 -1.576 69.322 1.00 86.94 536 GLU A C 1
ATOM 4295 O O . GLU A 1 536 ? -26.871 -1.352 68.416 1.00 86.94 536 GLU A O 1
ATOM 4300 N N . LYS A 1 537 ? -27.267 -1.654 70.600 1.00 90.25 537 LYS A N 1
ATOM 4301 C CA . LYS A 1 537 ? -25.842 -1.506 70.982 1.00 90.25 537 LYS A CA 1
ATOM 4302 C C . LYS A 1 537 ? -24.932 -2.492 70.240 1.00 90.25 537 LYS A C 1
ATOM 4304 O O . LYS A 1 537 ? -23.827 -2.149 69.827 1.00 90.25 537 LYS A O 1
ATOM 4309 N N . LYS A 1 538 ? -25.392 -3.733 70.046 1.00 90.94 538 LYS A N 1
ATOM 4310 C CA . LYS A 1 538 ? -24.639 -4.760 69.310 1.00 90.94 538 LYS A CA 1
ATOM 4311 C C . LYS A 1 538 ? -24.582 -4.493 67.800 1.00 90.94 538 LYS A C 1
ATOM 4313 O O . LYS A 1 538 ? -23.638 -4.943 67.149 1.00 90.94 538 LYS A O 1
ATOM 4318 N N . LYS A 1 539 ? -25.546 -3.757 67.234 1.00 91.50 539 LYS A N 1
ATOM 4319 C CA . LYS A 1 539 ? -25.489 -3.249 65.853 1.00 91.50 539 LYS A CA 1
ATOM 4320 C C . LYS A 1 539 ? -24.551 -2.048 65.733 1.00 91.50 539 LYS A C 1
ATOM 4322 O O . LYS A 1 539 ? -23.717 -2.053 64.832 1.00 91.50 539 LYS A O 1
ATOM 4327 N N . THR A 1 540 ? -24.630 -1.063 66.631 1.00 86.94 540 THR A N 1
ATOM 4328 C CA . THR A 1 540 ? -23.758 0.123 66.576 1.00 86.94 540 THR A CA 1
ATOM 4329 C C . THR A 1 540 ? -22.291 -0.251 66.760 1.00 86.94 540 THR A C 1
ATOM 4331 O O . THR A 1 540 ? -21.469 0.190 65.966 1.00 86.94 540 THR A O 1
ATOM 4334 N N . ALA A 1 541 ? -21.962 -1.159 67.685 1.00 92.31 541 ALA A N 1
ATOM 4335 C CA . ALA A 1 541 ? -20.597 -1.671 67.846 1.00 92.31 541 ALA A CA 1
ATOM 4336 C C . ALA A 1 541 ? -20.060 -2.381 66.582 1.00 92.31 541 ALA A C 1
ATOM 4338 O O . ALA A 1 541 ? -18.891 -2.227 66.234 1.00 92.31 541 ALA A O 1
ATOM 4339 N N . LYS A 1 542 ? -20.912 -3.123 65.855 1.00 91.69 542 LYS A N 1
ATOM 4340 C CA . LYS A 1 542 ? -20.544 -3.719 64.556 1.00 91.69 542 LYS A CA 1
ATOM 4341 C C . LYS A 1 542 ? -20.309 -2.663 63.476 1.00 91.69 542 LYS A C 1
ATOM 4343 O O . LYS A 1 542 ? -19.366 -2.796 62.703 1.00 91.69 542 LYS A O 1
ATOM 4348 N N . LEU A 1 543 ? -21.156 -1.635 63.420 1.00 89.38 543 LEU A N 1
ATOM 4349 C CA . LEU A 1 543 ? -21.023 -0.538 62.460 1.00 89.38 543 LEU A CA 1
ATOM 4350 C C . LEU A 1 543 ? -19.745 0.275 62.725 1.00 89.38 543 LEU A C 1
ATOM 4352 O O . LEU A 1 543 ? -19.009 0.586 61.796 1.00 89.38 543 LEU A O 1
ATOM 4356 N N . GLU A 1 544 ? -19.443 0.556 63.993 1.00 90.75 544 GLU A N 1
ATOM 4357 C CA . GLU A 1 544 ? -18.231 1.266 64.409 1.00 90.75 544 GLU A CA 1
ATOM 4358 C C . GLU A 1 544 ? -16.953 0.477 64.078 1.00 90.75 544 GLU A C 1
ATOM 4360 O O . GLU A 1 544 ? -15.945 1.079 63.712 1.00 90.75 544 GLU A O 1
ATOM 4365 N N . GLN A 1 545 ? -16.989 -0.860 64.154 1.00 94.00 545 GLN A N 1
ATOM 4366 C CA . GLN A 1 545 ? -15.883 -1.697 63.680 1.00 94.00 545 GLN A CA 1
ATOM 4367 C C . GLN A 1 545 ? -15.738 -1.627 62.154 1.00 94.00 545 GLN A C 1
ATOM 4369 O O . GLN A 1 545 ? -14.651 -1.322 61.674 1.00 94.00 545 GLN A O 1
ATOM 4374 N N . ALA A 1 546 ? -16.827 -1.796 61.396 1.00 91.12 546 ALA A N 1
ATOM 4375 C CA . ALA A 1 546 ? -16.786 -1.721 59.933 1.00 91.12 546 ALA A CA 1
ATOM 4376 C C . ALA A 1 546 ? -16.258 -0.364 59.422 1.00 91.12 546 ALA A C 1
ATOM 4378 O O . ALA A 1 546 ? -15.506 -0.319 58.454 1.00 91.12 546 ALA A O 1
ATOM 4379 N N . ILE A 1 547 ? -16.581 0.740 60.108 1.00 90.81 547 ILE A N 1
ATOM 4380 C CA . ILE A 1 547 ? -16.043 2.079 59.811 1.00 90.81 547 ILE A CA 1
ATOM 4381 C C . ILE A 1 547 ? -14.521 2.150 60.044 1.00 90.81 547 ILE A C 1
ATOM 4383 O O . ILE A 1 547 ? -13.818 2.808 59.275 1.00 90.81 547 ILE A O 1
ATOM 4387 N N . LYS A 1 548 ? -13.987 1.471 61.068 1.00 93.75 548 LYS A N 1
ATOM 4388 C CA . LYS A 1 548 ? -12.534 1.387 61.314 1.00 93.75 548 LYS A CA 1
ATOM 4389 C C . LYS A 1 548 ? -11.841 0.540 60.249 1.00 93.75 548 LYS A C 1
ATOM 4391 O O . LYS A 1 548 ? -10.821 0.971 59.716 1.00 93.75 548 LYS A O 1
ATOM 4396 N N . ASP A 1 549 ? -12.425 -0.601 59.896 1.00 90.81 549 ASP A N 1
ATOM 4397 C CA . ASP A 1 549 ? -11.901 -1.503 58.866 1.00 90.81 549 ASP A CA 1
ATOM 4398 C C . ASP A 1 549 ? -11.867 -0.805 57.490 1.00 90.81 549 ASP A C 1
ATOM 4400 O O . ASP A 1 549 ? -10.853 -0.836 56.791 1.00 90.81 549 ASP A O 1
ATOM 4404 N N . TRP A 1 550 ? -12.934 -0.079 57.131 1.00 93.75 550 TRP A N 1
ATOM 4405 C CA . TRP A 1 550 ? -12.987 0.751 55.921 1.00 93.75 550 TRP A CA 1
ATOM 4406 C C . TRP A 1 550 ? -11.961 1.889 55.933 1.00 93.75 550 TRP A C 1
ATOM 4408 O O . TRP A 1 550 ? -11.359 2.160 54.897 1.00 93.75 550 TRP A O 1
ATOM 4418 N N . LYS A 1 551 ? -11.713 2.534 57.081 1.00 94.50 551 LYS A N 1
ATOM 4419 C CA . LYS A 1 551 ? -10.687 3.586 57.189 1.00 94.50 551 LYS A CA 1
ATOM 4420 C C . LYS A 1 551 ? -9.281 3.039 56.928 1.00 94.50 551 LYS A C 1
ATOM 4422 O O . LYS A 1 551 ? -8.534 3.659 56.180 1.00 94.50 551 LYS A O 1
ATOM 4427 N N . ILE A 1 552 ? -8.952 1.868 57.477 1.00 93.38 552 ILE A N 1
ATOM 4428 C CA . ILE A 1 552 ? -7.669 1.185 57.226 1.00 93.38 552 ILE A CA 1
ATOM 4429 C C . ILE A 1 552 ? -7.541 0.813 55.739 1.00 93.38 552 ILE A C 1
ATOM 4431 O O . ILE A 1 552 ? -6.493 1.034 55.136 1.00 93.38 552 ILE A O 1
ATOM 4435 N N . SER A 1 553 ? -8.616 0.313 55.120 1.00 92.31 553 SER A N 1
ATOM 4436 C CA . SER A 1 553 ? -8.627 0.020 53.680 1.00 92.31 553 SER A CA 1
ATOM 4437 C C . SER A 1 553 ? -8.447 1.273 52.813 1.00 92.31 553 SER A C 1
ATOM 4439 O O . SER A 1 553 ? -7.840 1.181 51.749 1.00 92.31 553 SER A O 1
ATOM 4441 N N . LEU A 1 554 ? -8.963 2.430 53.241 1.00 90.44 554 LEU A N 1
ATOM 4442 C CA . LEU A 1 554 ? -8.804 3.697 52.524 1.00 90.44 554 LEU A CA 1
ATOM 4443 C C . LEU A 1 554 ? -7.359 4.212 52.602 1.00 90.44 554 LEU A C 1
ATOM 4445 O O . LEU A 1 554 ? -6.803 4.601 51.581 1.00 90.44 554 LEU A O 1
ATOM 4449 N N . GLU A 1 555 ? -6.741 4.149 53.785 1.00 92.25 555 GLU A N 1
ATOM 4450 C CA . GLU A 1 555 ? -5.332 4.518 54.001 1.00 92.25 555 GLU A CA 1
ATOM 4451 C C . GLU A 1 555 ? -4.370 3.630 53.191 1.00 92.25 555 GLU A C 1
ATOM 4453 O O . GLU A 1 555 ? -3.344 4.108 52.708 1.00 92.25 555 GLU A O 1
ATOM 4458 N N . PHE A 1 556 ? -4.719 2.355 52.980 1.00 90.50 556 PHE A N 1
ATOM 4459 C CA . PHE A 1 556 ? -3.965 1.459 52.099 1.00 90.50 556 PHE A CA 1
ATOM 4460 C C . PHE A 1 556 ? -4.088 1.872 50.621 1.00 90.50 556 PHE A C 1
ATOM 4462 O O . PHE A 1 556 ? -3.075 2.058 49.953 1.00 90.50 556 PHE A O 1
ATOM 4469 N N . MET A 1 557 ? -5.310 2.112 50.125 1.00 86.38 557 MET A N 1
ATOM 4470 C CA . MET A 1 557 ? -5.530 2.560 48.739 1.00 86.38 557 MET A CA 1
ATOM 4471 C C . MET A 1 557 ? -4.903 3.933 48.447 1.00 86.38 557 MET A C 1
ATOM 4473 O O . MET A 1 557 ? -4.406 4.156 47.346 1.00 86.38 557 MET A O 1
ATOM 4477 N N . GLU A 1 558 ? -4.896 4.856 49.415 1.00 93.12 558 GLU A N 1
ATOM 4478 C CA . GLU A 1 558 ? -4.213 6.150 49.283 1.00 93.12 558 GLU A CA 1
ATOM 4479 C C . GLU A 1 558 ? -2.692 5.965 49.126 1.00 93.12 558 GLU A C 1
ATOM 4481 O O . GLU A 1 558 ? -2.079 6.619 48.280 1.00 93.12 558 GLU A O 1
ATOM 4486 N N . LYS A 1 559 ? -2.087 5.014 49.857 1.00 94.06 559 LYS A N 1
ATOM 4487 C CA . LYS A 1 559 ? -0.672 4.650 49.685 1.00 94.06 559 LYS A CA 1
ATOM 4488 C C . LYS A 1 559 ? -0.400 4.025 48.312 1.00 94.06 559 LYS A C 1
ATOM 4490 O O . LYS A 1 559 ? 0.554 4.436 47.654 1.00 94.06 559 LYS A O 1
ATOM 4495 N N . ASP A 1 560 ? -1.220 3.074 47.870 1.00 89.69 560 ASP A N 1
ATOM 4496 C CA . ASP A 1 560 ? -1.048 2.410 46.568 1.00 89.69 560 ASP A CA 1
ATOM 4497 C C . ASP A 1 560 ? -1.144 3.413 45.404 1.00 89.69 560 ASP A C 1
ATOM 4499 O O . ASP A 1 560 ? -0.371 3.342 44.447 1.00 89.69 560 ASP A O 1
ATOM 4503 N N . LEU A 1 561 ? -2.047 4.396 45.499 1.00 86.81 561 LEU A N 1
ATOM 4504 C CA . LEU A 1 561 ? -2.182 5.475 44.515 1.00 86.81 561 LEU A CA 1
ATOM 4505 C C . LEU A 1 561 ? -0.968 6.417 44.488 1.00 86.81 561 LEU A C 1
ATOM 4507 O O . LEU A 1 561 ? -0.585 6.869 43.407 1.00 86.81 561 LEU A O 1
ATOM 4511 N N . MET A 1 562 ? -0.350 6.692 45.641 1.00 90.12 562 MET A N 1
ATOM 4512 C CA . MET A 1 562 ? 0.899 7.460 45.719 1.00 90.12 562 MET A CA 1
ATOM 4513 C C . MET A 1 562 ? 2.068 6.689 45.091 1.00 90.12 562 MET A C 1
ATOM 4515 O O . MET A 1 562 ? 2.782 7.237 44.253 1.00 90.12 562 MET A O 1
ATOM 4519 N N . GLU A 1 563 ? 2.221 5.402 45.415 1.00 92.00 563 GLU A N 1
ATOM 4520 C CA . GLU A 1 563 ? 3.288 4.547 44.876 1.00 92.00 563 GLU A CA 1
ATOM 4521 C C . GLU A 1 563 ? 3.140 4.345 43.352 1.00 92.00 563 GLU A C 1
ATOM 4523 O O . GLU A 1 563 ? 4.116 4.435 42.604 1.00 92.00 563 GLU A O 1
ATOM 4528 N N . ALA A 1 564 ? 1.908 4.192 42.854 1.00 87.00 564 ALA A N 1
ATOM 4529 C CA . ALA A 1 564 ? 1.605 4.182 41.420 1.00 87.00 564 ALA A CA 1
ATOM 4530 C C . ALA A 1 564 ? 1.856 5.542 40.730 1.00 87.00 564 ALA A C 1
ATOM 4532 O O . ALA A 1 564 ? 2.105 5.584 39.522 1.00 87.00 564 ALA A O 1
ATOM 4533 N N . GLY A 1 565 ? 1.799 6.651 41.475 1.00 88.62 565 GLY A N 1
ATOM 4534 C CA . GLY A 1 565 ? 2.214 7.978 41.017 1.00 88.62 565 GLY A CA 1
ATOM 4535 C C . GLY A 1 565 ? 3.728 8.061 40.818 1.00 88.62 565 GLY A C 1
ATOM 4536 O O . GLY A 1 565 ? 4.185 8.366 39.718 1.00 88.62 565 GLY A O 1
ATOM 4537 N N . GLU A 1 566 ? 4.505 7.692 41.838 1.00 93.12 566 GLU A N 1
ATOM 4538 C CA . GLU A 1 566 ? 5.974 7.678 41.777 1.00 93.12 566 GLU A CA 1
ATOM 4539 C C . GLU A 1 566 ? 6.496 6.756 40.660 1.00 93.12 566 GLU A C 1
ATOM 4541 O O . GLU A 1 566 ? 7.381 7.141 39.890 1.00 93.12 566 GLU A O 1
ATOM 4546 N N . GLN A 1 567 ? 5.903 5.567 40.492 1.00 88.38 567 GLN A N 1
ATOM 4547 C CA . GLN A 1 567 ? 6.241 4.665 39.385 1.00 88.38 567 GLN A CA 1
ATOM 4548 C C . GLN A 1 567 ? 5.947 5.287 38.009 1.00 88.38 567 GLN A C 1
ATOM 4550 O O . GLN A 1 567 ? 6.750 5.132 37.084 1.00 88.38 567 GLN A O 1
ATOM 4555 N N . ARG A 1 568 ? 4.837 6.024 37.862 1.00 87.88 568 ARG A N 1
ATOM 4556 C CA . ARG A 1 568 ? 4.489 6.726 36.615 1.00 87.88 568 ARG A CA 1
ATOM 4557 C C . ARG A 1 568 ? 5.509 7.810 36.281 1.00 87.88 568 ARG A C 1
ATOM 4559 O O . ARG A 1 568 ? 5.932 7.894 35.131 1.00 87.88 568 ARG A O 1
ATOM 4566 N N . ASP A 1 569 ? 5.957 8.585 37.262 1.00 92.06 569 ASP A N 1
ATOM 4567 C CA . ASP A 1 569 ? 6.945 9.645 37.039 1.00 92.06 569 ASP A CA 1
ATOM 4568 C C . ASP A 1 569 ? 8.337 9.085 36.702 1.00 92.06 569 ASP A C 1
ATOM 4570 O O . ASP A 1 569 ? 9.016 9.605 35.812 1.00 92.06 569 ASP A O 1
ATOM 4574 N N . VAL A 1 570 ? 8.727 7.949 37.294 1.00 93.50 570 VAL A N 1
ATOM 4575 C CA . VAL A 1 570 ? 9.936 7.203 36.892 1.00 93.50 570 VAL A CA 1
ATOM 4576 C C . VAL A 1 570 ? 9.839 6.683 35.449 1.00 93.50 570 VAL A C 1
ATOM 4578 O O . VAL A 1 570 ? 10.841 6.691 34.729 1.00 93.50 570 VAL A O 1
ATOM 4581 N N . VAL A 1 571 ? 8.660 6.246 34.994 1.00 89.31 571 VAL A N 1
ATOM 4582 C CA . VAL A 1 571 ? 8.432 5.843 33.593 1.00 89.31 571 VAL A CA 1
ATOM 4583 C C . VAL A 1 571 ? 8.455 7.055 32.655 1.00 89.31 571 VAL A C 1
ATOM 4585 O O . VAL A 1 571 ? 9.113 6.995 31.616 1.00 89.31 571 VAL A O 1
ATOM 4588 N N . ASN A 1 572 ? 7.834 8.173 33.036 1.00 88.62 572 ASN A N 1
ATOM 4589 C CA . ASN A 1 572 ? 7.837 9.418 32.262 1.00 88.62 572 ASN A CA 1
ATOM 4590 C C . ASN A 1 572 ? 9.261 9.971 32.063 1.00 88.62 572 ASN A C 1
ATOM 4592 O O . ASN A 1 572 ? 9.620 10.361 30.953 1.00 88.62 572 ASN A O 1
ATOM 4596 N N . GLU A 1 573 ? 10.110 9.958 33.095 1.00 95.44 573 GLU A N 1
ATOM 4597 C CA . GLU A 1 573 ? 11.507 10.412 32.986 1.00 95.44 573 GLU A CA 1
ATOM 4598 C C . GLU A 1 573 ? 12.378 9.456 32.148 1.00 95.44 573 GLU A C 1
ATOM 4600 O O . GLU A 1 573 ? 13.296 9.905 31.456 1.00 95.44 573 GLU A O 1
ATOM 4605 N N . LYS A 1 574 ? 12.086 8.146 32.144 1.00 92.56 574 LYS A N 1
ATOM 4606 C CA . LYS A 1 574 ? 12.708 7.195 31.201 1.00 92.56 574 LYS A CA 1
ATOM 4607 C C . LYS A 1 574 ? 12.287 7.484 29.759 1.00 92.56 574 LYS A C 1
ATOM 4609 O O . LYS A 1 574 ? 13.148 7.546 28.885 1.00 92.56 574 LYS A O 1
ATOM 4614 N N . LEU A 1 575 ? 10.994 7.715 29.520 1.00 90.38 575 LEU A N 1
ATOM 4615 C CA . LEU A 1 575 ? 10.456 8.055 28.200 1.00 90.38 575 LEU A CA 1
ATOM 4616 C C . LEU A 1 575 ? 11.055 9.367 27.668 1.00 90.38 575 LEU A C 1
ATOM 4618 O O . LEU A 1 575 ? 11.487 9.424 26.520 1.00 90.38 575 LEU A O 1
ATOM 4622 N N . ARG A 1 576 ? 11.174 10.394 28.520 1.00 92.25 576 ARG A N 1
ATOM 4623 C CA . ARG A 1 576 ? 11.796 11.682 28.173 1.00 92.25 576 ARG A CA 1
ATOM 4624 C C . ARG A 1 576 ? 13.269 11.542 27.771 1.00 92.25 576 ARG A C 1
ATOM 4626 O O . ARG A 1 576 ? 13.721 12.251 26.878 1.00 92.25 576 ARG A O 1
ATOM 4633 N N . LYS A 1 577 ? 14.015 10.628 28.402 1.00 94.62 577 LYS A N 1
ATOM 4634 C CA . LYS A 1 577 ? 15.407 10.317 28.024 1.00 94.62 577 LYS A CA 1
ATOM 4635 C C . LYS A 1 577 ? 15.495 9.579 26.690 1.00 94.62 577 LYS A C 1
ATOM 4637 O O . LYS A 1 577 ? 16.330 9.945 25.872 1.00 94.62 577 LYS A O 1
ATOM 4642 N N . ALA A 1 578 ? 14.616 8.605 26.456 1.00 90.25 578 ALA A N 1
ATOM 4643 C CA . ALA A 1 578 ? 14.555 7.882 25.186 1.00 90.25 578 ALA A CA 1
ATOM 4644 C C . ALA A 1 578 ? 14.187 8.802 24.004 1.00 90.25 578 ALA A C 1
ATOM 4646 O O . ALA A 1 578 ? 14.772 8.681 22.933 1.00 90.25 578 ALA A O 1
ATOM 4647 N N . ASP A 1 579 ? 13.273 9.759 24.200 1.00 87.94 579 ASP A N 1
ATOM 4648 C CA . ASP A 1 579 ? 12.933 10.770 23.188 1.00 87.94 579 ASP A CA 1
ATOM 4649 C C . ASP A 1 579 ? 14.095 11.744 22.903 1.00 87.94 579 ASP A C 1
ATOM 4651 O O . ASP A 1 579 ? 14.346 12.090 21.749 1.00 87.94 579 ASP A O 1
ATOM 4655 N N . GLU A 1 580 ? 14.856 12.155 23.924 1.00 95.50 580 GLU A N 1
ATOM 4656 C CA . GLU A 1 580 ? 16.061 12.976 23.728 1.00 95.50 580 GLU A CA 1
ATOM 4657 C C . GLU A 1 580 ? 17.147 12.211 22.951 1.00 95.50 580 GLU A C 1
ATOM 4659 O O . GLU A 1 580 ? 17.711 12.745 21.994 1.00 95.50 580 GLU A O 1
ATOM 4664 N N . GLU A 1 581 ? 17.385 10.939 23.290 1.00 94.88 581 GLU A N 1
ATOM 4665 C CA . GLU A 1 581 ? 18.322 10.075 22.563 1.00 94.88 581 GLU A CA 1
ATOM 4666 C C . GLU A 1 581 ? 17.875 9.855 21.109 1.00 94.88 581 GLU A C 1
ATOM 4668 O O . GLU A 1 581 ? 18.679 9.996 20.186 1.00 94.88 581 GLU A O 1
ATOM 4673 N N . LEU A 1 582 ? 16.585 9.595 20.873 1.00 90.88 582 LEU A N 1
ATOM 4674 C CA . LEU A 1 582 ? 16.013 9.458 19.531 1.00 90.88 582 LEU A CA 1
ATOM 4675 C C . LEU A 1 582 ? 16.168 10.749 18.711 1.00 90.88 582 LEU A C 1
ATOM 4677 O O . LEU A 1 582 ? 16.468 10.695 17.512 1.00 90.88 582 LEU A O 1
ATOM 4681 N N . ARG A 1 583 ? 16.023 11.923 19.339 1.00 89.75 583 ARG A N 1
ATOM 4682 C CA . ARG A 1 583 ? 16.280 13.221 18.696 1.00 89.75 583 ARG A CA 1
ATOM 4683 C C . ARG A 1 583 ? 17.768 13.426 18.386 1.00 89.75 583 ARG A C 1
ATOM 4685 O O . ARG A 1 583 ? 18.077 13.924 17.300 1.00 89.75 583 ARG A O 1
ATOM 4692 N N . GLU A 1 584 ? 18.687 12.974 19.239 1.00 94.19 584 GLU A N 1
ATOM 4693 C CA . GLU A 1 584 ? 20.131 12.998 18.953 1.00 94.19 584 GLU A CA 1
ATOM 4694 C C . GLU A 1 584 ? 20.515 12.030 17.815 1.00 94.19 584 GLU A C 1
ATOM 4696 O O . GLU A 1 584 ? 21.240 12.412 16.892 1.00 94.19 584 GLU A O 1
ATOM 4701 N N . GLN A 1 585 ? 19.987 10.800 17.814 1.00 87.31 585 GLN A N 1
ATOM 4702 C CA . GLN A 1 585 ? 20.173 9.835 16.722 1.00 87.31 585 GLN A CA 1
ATOM 4703 C C . GLN A 1 585 ? 19.608 10.375 15.396 1.00 87.31 585 GLN A C 1
ATOM 4705 O O . GLN A 1 585 ? 20.277 10.310 14.362 1.00 87.31 585 GLN A O 1
ATOM 4710 N N . THR A 1 586 ? 18.435 11.016 15.423 1.00 86.44 586 THR A N 1
ATOM 4711 C CA . THR A 1 586 ? 17.837 11.683 14.252 1.00 86.44 586 THR A CA 1
ATOM 4712 C C . THR A 1 586 ? 18.725 12.817 13.721 1.00 86.44 586 THR A C 1
ATOM 4714 O O . THR A 1 586 ? 18.879 12.973 12.506 1.00 86.44 586 THR A O 1
ATOM 4717 N N . ALA A 1 587 ? 19.352 13.603 14.603 1.00 92.06 587 ALA A N 1
ATOM 4718 C CA . ALA A 1 587 ? 20.294 14.652 14.207 1.00 92.06 587 ALA A CA 1
ATOM 4719 C C . ALA A 1 587 ? 21.573 14.074 13.568 1.00 92.06 587 ALA A C 1
ATOM 4721 O O . ALA A 1 587 ? 22.015 14.569 12.527 1.00 92.06 587 ALA A O 1
ATOM 4722 N N . LYS A 1 588 ? 22.124 12.987 14.128 1.00 93.56 588 LYS A N 1
ATOM 4723 C CA . LYS A 1 588 ? 23.266 12.248 13.554 1.00 93.56 588 LYS A CA 1
ATOM 4724 C C . LYS A 1 588 ? 22.930 11.682 12.170 1.00 93.56 588 LYS A C 1
ATOM 4726 O O . LYS A 1 588 ? 23.698 11.886 11.232 1.00 93.56 588 LYS A O 1
ATOM 4731 N N . SER A 1 589 ? 21.754 11.068 12.014 1.00 87.31 589 SER A N 1
ATOM 4732 C CA . SER A 1 589 ? 21.266 10.534 10.735 1.00 87.31 589 SER A CA 1
ATOM 4733 C C . SER A 1 589 ? 21.189 11.609 9.646 1.00 87.31 589 SER A C 1
ATOM 4735 O O . SER A 1 589 ? 21.680 11.396 8.541 1.00 87.31 589 SER A O 1
ATOM 4737 N N . ARG A 1 590 ? 20.633 12.791 9.949 1.00 89.94 590 ARG A N 1
ATOM 4738 C CA . ARG A 1 590 ? 20.543 13.912 8.989 1.00 89.94 590 ARG A CA 1
ATOM 4739 C C . ARG A 1 590 ? 21.912 14.468 8.583 1.00 89.94 590 ARG A C 1
ATOM 4741 O O . ARG A 1 590 ? 22.082 14.907 7.449 1.00 89.94 590 ARG A O 1
ATOM 4748 N N . ASN A 1 591 ? 22.895 14.440 9.486 1.00 95.31 591 ASN A N 1
ATOM 4749 C CA . ASN A 1 591 ? 24.272 14.830 9.174 1.00 95.31 591 ASN A CA 1
ATOM 4750 C C . ASN A 1 591 ? 24.919 13.827 8.197 1.00 95.31 591 ASN A C 1
ATOM 4752 O O . ASN A 1 591 ? 25.461 14.233 7.170 1.00 95.31 591 ASN A O 1
ATOM 4756 N N . LEU A 1 592 ? 24.774 12.522 8.451 1.00 91.62 592 LEU A N 1
ATOM 4757 C CA . LEU A 1 592 ? 25.238 11.469 7.537 1.00 91.62 592 LEU A CA 1
ATOM 4758 C C . LEU A 1 592 ? 24.548 11.546 6.164 1.00 91.62 592 LEU A C 1
ATOM 4760 O O . LEU A 1 592 ? 25.219 11.454 5.140 1.00 91.62 592 LEU A O 1
ATOM 4764 N N . GLU A 1 593 ? 23.239 11.804 6.122 1.00 86.44 593 GLU A N 1
ATOM 4765 C CA . GLU A 1 593 ? 22.490 12.008 4.874 1.00 86.44 593 GLU A CA 1
ATOM 4766 C C . GLU A 1 593 ? 23.025 13.211 4.068 1.00 86.44 593 GLU A C 1
ATOM 4768 O O . GLU A 1 593 ? 23.157 13.140 2.845 1.00 86.44 593 GLU A O 1
ATOM 4773 N N . HIS A 1 594 ? 23.381 14.314 4.737 1.00 91.38 594 HIS A N 1
ATOM 4774 C CA . HIS A 1 594 ? 23.996 15.475 4.087 1.00 91.38 594 HIS A CA 1
ATOM 4775 C C . HIS A 1 594 ? 25.401 15.158 3.549 1.00 91.38 594 HIS A C 1
ATOM 4777 O O . HIS A 1 594 ? 25.742 15.568 2.438 1.00 91.38 594 HIS A O 1
ATOM 4783 N N . GLN A 1 595 ? 26.218 14.419 4.304 1.00 90.81 595 GLN A N 1
ATOM 4784 C CA . GLN A 1 595 ? 27.539 13.976 3.847 1.00 90.81 595 GLN A CA 1
ATOM 4785 C C . GLN A 1 595 ? 27.422 13.068 2.615 1.00 90.81 595 GLN A C 1
ATOM 4787 O O . GLN A 1 595 ? 28.118 13.297 1.629 1.00 90.81 595 GLN A O 1
ATOM 4792 N N . LEU A 1 596 ? 26.482 12.116 2.627 1.00 87.25 596 LEU A N 1
ATOM 4793 C CA . LEU A 1 596 ? 26.209 11.201 1.515 1.00 87.25 596 LEU A CA 1
ATOM 4794 C C . LEU A 1 596 ? 25.703 11.938 0.259 1.00 87.25 596 LEU A C 1
ATOM 4796 O O . LEU A 1 596 ? 26.063 11.587 -0.865 1.00 87.25 596 LEU A O 1
ATOM 4800 N N . LYS A 1 597 ? 24.921 13.014 0.420 1.00 88.00 597 LYS A N 1
ATOM 4801 C CA . LYS A 1 597 ? 24.509 13.879 -0.701 1.00 88.00 597 LYS A CA 1
ATOM 4802 C C . LYS A 1 597 ? 25.683 14.640 -1.318 1.00 88.00 597 LYS A C 1
ATOM 4804 O O . LYS A 1 597 ? 25.775 14.701 -2.544 1.00 88.00 597 LYS A O 1
ATOM 4809 N N . GLU A 1 598 ? 26.599 15.181 -0.514 1.00 92.38 598 GLU A N 1
ATOM 4810 C CA . GLU A 1 598 ? 27.786 15.869 -1.042 1.00 92.38 598 GLU A CA 1
ATOM 4811 C C . GLU A 1 598 ? 28.818 14.898 -1.652 1.00 92.38 598 GLU A C 1
ATOM 4813 O O . GLU A 1 598 ? 29.416 15.233 -2.676 1.00 92.38 598 GLU A O 1
ATOM 4818 N N . THR A 1 599 ? 28.988 13.676 -1.130 1.00 90.12 599 THR A N 1
ATOM 4819 C CA . THR A 1 599 ? 29.855 12.662 -1.769 1.00 90.12 599 THR A CA 1
ATOM 4820 C C . THR A 1 599 ? 29.261 12.118 -3.069 1.00 90.12 599 THR A C 1
ATOM 4822 O O . THR A 1 599 ? 29.982 11.996 -4.057 1.00 90.12 599 THR A O 1
ATOM 4825 N N . ASN A 1 600 ? 27.946 11.888 -3.150 1.00 84.00 600 ASN A N 1
ATOM 4826 C CA . ASN A 1 600 ? 27.299 11.517 -4.416 1.00 84.00 600 ASN A CA 1
ATOM 4827 C C . ASN A 1 600 ? 27.397 12.638 -5.465 1.00 84.00 600 ASN A C 1
ATOM 4829 O O . ASN A 1 600 ? 27.584 12.378 -6.654 1.00 84.00 600 ASN A O 1
ATOM 4833 N N . LYS A 1 601 ? 27.334 13.901 -5.034 1.00 93.38 601 LYS A N 1
ATOM 4834 C CA . LYS A 1 601 ? 27.508 15.086 -5.885 1.00 93.38 601 LYS A CA 1
ATOM 4835 C C . LYS A 1 601 ? 28.941 15.227 -6.418 1.00 93.38 601 LYS A C 1
ATOM 4837 O O . LYS A 1 601 ? 29.096 15.599 -7.581 1.00 93.38 601 LYS A O 1
ATOM 4842 N N . THR A 1 602 ? 29.976 14.896 -5.637 1.00 91.25 602 THR A N 1
ATOM 4843 C CA . THR A 1 602 ? 31.367 14.859 -6.137 1.00 91.25 602 THR A CA 1
ATOM 4844 C C . THR A 1 602 ? 31.651 13.625 -6.997 1.00 91.25 602 THR A C 1
ATOM 4846 O O . THR A 1 602 ? 32.328 13.741 -8.017 1.00 91.25 602 THR A O 1
ATOM 4849 N N . LEU A 1 603 ? 31.061 12.465 -6.694 1.00 88.94 603 LEU A N 1
ATOM 4850 C CA . LEU A 1 603 ? 31.119 11.293 -7.575 1.00 88.94 603 LEU A CA 1
ATOM 4851 C C . LEU A 1 603 ? 30.479 11.589 -8.945 1.00 88.94 603 LEU A C 1
ATOM 4853 O O . LEU A 1 603 ? 31.042 11.252 -9.987 1.00 88.94 603 LEU A O 1
ATOM 4857 N N . ALA A 1 604 ? 29.349 12.302 -8.963 1.00 86.88 604 ALA A N 1
ATOM 4858 C CA . ALA A 1 604 ? 28.670 12.712 -10.190 1.00 86.88 604 ALA A CA 1
ATOM 4859 C C . ALA A 1 604 ? 29.466 13.727 -11.038 1.00 86.88 604 ALA A C 1
ATOM 4861 O O . ALA A 1 604 ? 29.303 13.745 -12.260 1.00 86.88 604 ALA A O 1
ATOM 4862 N N . THR A 1 605 ? 30.329 14.565 -10.446 1.00 91.06 605 THR A N 1
ATOM 4863 C CA . THR A 1 605 ? 31.236 15.432 -11.226 1.00 91.06 605 THR A CA 1
ATOM 4864 C C . THR A 1 605 ? 32.463 14.676 -11.734 1.00 91.06 605 THR A C 1
ATOM 4866 O O . THR A 1 605 ? 32.869 14.910 -12.872 1.00 91.06 605 THR A O 1
ATOM 4869 N N . VAL A 1 606 ? 33.003 13.728 -10.958 1.00 88.62 606 VAL A N 1
ATOM 4870 C CA . VAL A 1 606 ? 34.094 12.838 -11.397 1.00 88.62 606 VAL A CA 1
ATOM 4871 C C . VAL A 1 606 ? 33.658 11.969 -12.577 1.00 88.62 606 VAL A C 1
ATOM 4873 O O . VAL A 1 606 ? 34.367 11.921 -13.581 1.00 88.62 606 VAL A O 1
ATOM 4876 N N . ASN A 1 607 ? 32.481 11.337 -12.507 1.00 81.12 607 ASN A N 1
ATOM 4877 C CA . ASN A 1 607 ? 31.964 10.519 -13.607 1.00 81.12 607 ASN A CA 1
ATOM 4878 C C . ASN A 1 607 ? 31.797 11.350 -14.887 1.00 81.12 607 ASN A C 1
ATOM 4880 O O . ASN A 1 607 ? 32.371 10.985 -15.907 1.00 81.12 607 ASN A O 1
ATOM 4884 N N . LYS A 1 608 ? 31.192 12.545 -14.809 1.00 89.38 608 LYS A N 1
ATOM 4885 C CA . LYS A 1 608 ? 31.055 13.451 -15.966 1.00 89.38 608 LYS A CA 1
ATOM 4886 C C . LYS A 1 608 ? 32.382 13.848 -16.625 1.00 89.38 608 LYS A C 1
ATOM 4888 O O . LYS A 1 608 ? 32.389 14.126 -17.821 1.00 89.38 608 LYS A O 1
ATOM 4893 N N . GLU A 1 609 ? 33.499 13.898 -15.894 1.00 91.88 609 GLU A N 1
ATOM 4894 C CA . GLU A 1 609 ? 34.814 14.135 -16.513 1.00 91.88 609 GLU A CA 1
ATOM 4895 C C . GLU A 1 609 ? 35.459 12.853 -17.059 1.00 91.88 609 GLU A C 1
ATOM 4897 O O . GLU A 1 609 ? 36.155 12.913 -18.075 1.00 91.88 609 GLU A O 1
ATOM 4902 N N . LYS A 1 610 ? 35.178 11.682 -16.472 1.00 85.44 610 LYS A N 1
ATOM 4903 C CA . LYS A 1 610 ? 35.537 10.387 -17.074 1.00 85.44 610 LYS A CA 1
ATOM 4904 C C . LYS A 1 610 ? 34.792 10.162 -18.391 1.00 85.44 610 LYS A C 1
ATOM 4906 O O . LYS A 1 610 ? 35.429 9.766 -19.362 1.00 85.44 610 LYS A O 1
ATOM 4911 N N . ASP A 1 611 ? 33.506 10.492 -18.459 1.00 81.00 611 ASP A N 1
ATOM 4912 C CA . ASP A 1 611 ? 32.691 10.385 -19.676 1.00 81.00 611 ASP A CA 1
ATOM 4913 C C . ASP A 1 611 ? 33.281 11.256 -20.796 1.00 81.00 611 ASP A C 1
ATOM 4915 O O . ASP A 1 611 ? 33.596 10.761 -21.877 1.00 81.00 611 ASP A O 1
ATOM 4919 N N . ARG A 1 612 ? 33.585 12.530 -20.504 1.00 91.19 612 ARG A N 1
ATOM 4920 C CA . ARG A 1 612 ? 34.306 13.428 -21.430 1.00 91.19 612 ARG A CA 1
ATOM 4921 C C . ARG A 1 612 ? 35.686 12.900 -21.824 1.00 91.19 612 ARG A C 1
ATOM 4923 O O . ARG A 1 612 ? 36.121 13.123 -22.951 1.00 91.19 612 ARG A O 1
ATOM 4930 N N . ALA A 1 613 ? 36.407 12.231 -20.922 1.00 86.31 613 ALA A N 1
ATOM 4931 C CA . ALA A 1 613 ? 37.690 11.612 -21.250 1.00 86.31 613 ALA A CA 1
ATOM 4932 C C . ALA A 1 613 ? 37.518 10.455 -22.245 1.00 86.31 613 ALA A C 1
ATOM 4934 O O . ALA A 1 613 ? 38.267 10.388 -23.221 1.00 86.31 613 ALA A O 1
ATOM 4935 N N . VAL A 1 614 ? 36.497 9.615 -22.060 1.00 82.00 614 VAL A N 1
ATOM 4936 C CA . VAL A 1 614 ? 36.123 8.560 -23.012 1.00 82.00 614 VAL A CA 1
ATOM 4937 C C . VAL A 1 614 ? 35.698 9.170 -24.352 1.00 82.00 614 VAL A C 1
ATOM 4939 O O . VAL A 1 614 ? 36.224 8.763 -25.383 1.00 82.00 614 VAL A O 1
ATOM 4942 N N . GLU A 1 615 ? 34.859 10.210 -24.373 1.00 84.19 615 GLU A N 1
ATOM 4943 C CA . GLU A 1 615 ? 34.483 10.915 -25.611 1.00 84.19 615 GLU A CA 1
ATOM 4944 C C . GLU A 1 615 ? 35.680 11.509 -26.373 1.00 84.19 615 GLU A C 1
ATOM 4946 O O . GLU A 1 615 ? 35.628 11.630 -27.600 1.00 84.19 615 GLU A O 1
ATOM 4951 N N . ARG A 1 616 ? 36.737 11.945 -25.672 1.00 91.56 616 ARG A N 1
ATOM 4952 C CA . ARG A 1 616 ? 37.978 12.434 -26.299 1.00 91.56 616 ARG A CA 1
ATOM 4953 C C . ARG A 1 616 ? 38.727 11.279 -26.971 1.00 91.56 616 ARG A C 1
ATOM 4955 O O . ARG A 1 616 ? 39.051 11.383 -28.151 1.00 91.56 616 ARG A O 1
ATOM 4962 N N . VAL A 1 617 ? 38.912 10.161 -26.263 1.00 83.12 617 VAL A N 1
ATOM 4963 C CA . VAL A 1 617 ? 39.585 8.956 -26.787 1.00 83.12 617 VAL A CA 1
ATOM 4964 C C . VAL A 1 617 ? 38.813 8.331 -27.955 1.00 83.12 617 VAL A C 1
ATOM 4966 O O . VAL A 1 617 ? 39.412 7.998 -28.974 1.00 83.12 617 VAL A O 1
ATOM 4969 N N . VAL A 1 618 ? 37.484 8.219 -27.858 1.00 79.88 618 VAL A N 1
ATOM 4970 C CA . VAL A 1 618 ? 36.625 7.658 -28.918 1.00 79.88 618 VAL A CA 1
ATOM 4971 C C . VAL A 1 618 ? 36.687 8.500 -30.195 1.00 79.88 618 VAL A C 1
ATOM 4973 O O . VAL A 1 618 ? 36.766 7.935 -31.289 1.00 79.88 618 VAL A O 1
ATOM 4976 N N . ARG A 1 619 ? 36.711 9.837 -30.086 1.00 87.31 619 ARG A N 1
ATOM 4977 C CA . ARG A 1 619 ? 36.903 10.728 -31.244 1.00 87.31 619 ARG A CA 1
ATOM 4978 C C . ARG A 1 619 ? 38.274 10.537 -31.884 1.00 87.31 619 ARG A C 1
ATOM 4980 O O . ARG A 1 619 ? 38.335 10.264 -33.079 1.00 87.31 619 ARG A O 1
ATOM 4987 N N . GLU A 1 620 ? 39.347 10.586 -31.097 1.00 87.88 620 GLU A N 1
ATOM 4988 C CA . GLU A 1 620 ? 40.711 10.403 -31.608 1.00 87.88 620 GLU A CA 1
ATOM 4989 C C . GLU A 1 620 ? 40.891 9.036 -32.297 1.00 87.88 620 GLU A C 1
ATOM 4991 O O . GLU A 1 620 ? 41.485 8.942 -33.373 1.00 87.88 620 GLU A O 1
ATOM 4996 N N . TRP A 1 621 ? 40.331 7.969 -31.720 1.00 81.75 621 TRP A N 1
ATOM 4997 C CA . TRP A 1 621 ? 40.373 6.627 -32.304 1.00 81.75 621 TRP A CA 1
ATOM 4998 C C . TRP A 1 621 ? 39.563 6.537 -33.607 1.00 81.75 621 TRP A C 1
ATOM 5000 O O . TRP A 1 621 ? 40.039 5.969 -34.590 1.00 81.75 621 TRP A O 1
ATOM 5010 N N . THR A 1 622 ? 38.388 7.173 -33.660 1.00 84.44 622 THR A N 1
ATOM 5011 C CA . THR A 1 622 ? 37.548 7.255 -34.869 1.00 84.44 622 THR A CA 1
ATOM 5012 C C . THR A 1 622 ? 38.242 8.025 -35.998 1.00 84.44 622 THR A C 1
ATOM 5014 O O . THR A 1 622 ? 38.188 7.610 -37.158 1.00 84.44 622 THR A O 1
ATOM 5017 N N . GLU A 1 623 ? 38.930 9.123 -35.684 1.00 88.25 623 GLU A N 1
ATOM 5018 C CA . GLU A 1 623 ? 39.722 9.895 -36.649 1.00 88.25 623 GLU A CA 1
ATOM 5019 C C . GLU A 1 623 ? 40.901 9.074 -37.190 1.00 88.25 623 GLU A C 1
ATOM 5021 O O . GLU A 1 623 ? 41.046 8.942 -38.409 1.00 88.25 623 GLU A O 1
ATOM 5026 N N . ARG A 1 624 ? 41.687 8.437 -36.308 1.00 79.62 624 ARG A N 1
ATOM 5027 C CA . ARG A 1 624 ? 42.787 7.529 -36.689 1.00 79.62 624 ARG A CA 1
ATOM 5028 C C . ARG A 1 624 ? 42.299 6.393 -37.597 1.00 79.62 624 ARG A C 1
ATOM 5030 O O . ARG A 1 624 ? 42.888 6.162 -38.652 1.00 79.62 624 ARG A O 1
ATOM 5037 N N . TRP A 1 625 ? 41.198 5.733 -37.234 1.00 79.12 625 TRP A N 1
ATOM 5038 C CA . TRP A 1 625 ? 40.590 4.650 -38.014 1.00 79.12 625 TRP A CA 1
ATOM 5039 C C . TRP A 1 625 ? 40.140 5.106 -39.409 1.00 79.12 625 TRP A C 1
ATOM 5041 O O . TRP A 1 625 ? 40.405 4.428 -40.402 1.00 79.12 625 TRP A O 1
ATOM 5051 N N . ASN A 1 626 ? 39.510 6.279 -39.518 1.00 84.56 626 ASN A N 1
ATOM 5052 C CA . ASN A 1 626 ? 39.108 6.833 -40.812 1.00 84.56 626 ASN A CA 1
ATOM 5053 C C . ASN A 1 626 ? 40.312 7.212 -41.691 1.00 84.56 626 ASN A C 1
ATOM 5055 O O . ASN A 1 626 ? 40.266 6.992 -42.904 1.00 84.56 626 ASN A O 1
ATOM 5059 N N . VAL A 1 627 ? 41.405 7.711 -41.102 1.00 86.69 627 VAL A N 1
ATOM 5060 C CA . VAL A 1 627 ? 42.659 7.982 -41.825 1.00 86.69 627 VAL A CA 1
ATOM 5061 C C . VAL A 1 627 ? 43.301 6.688 -42.335 1.00 86.69 627 VAL A C 1
ATOM 5063 O O . VAL A 1 627 ? 43.647 6.621 -43.517 1.00 86.69 627 VAL A O 1
ATOM 5066 N N . GLU A 1 628 ? 43.429 5.644 -41.509 1.00 79.00 628 GLU A N 1
ATOM 5067 C CA . GLU A 1 628 ? 43.997 4.361 -41.958 1.00 79.00 628 GLU A CA 1
ATOM 5068 C C . GLU A 1 628 ? 43.113 3.688 -43.023 1.00 79.00 628 GLU A C 1
ATOM 5070 O O . GLU A 1 628 ? 43.623 3.281 -44.069 1.00 79.00 628 GLU A O 1
ATOM 5075 N N . ARG A 1 629 ? 41.782 3.678 -42.847 1.00 78.56 629 ARG A N 1
ATOM 5076 C CA . ARG A 1 629 ? 40.821 3.206 -43.864 1.00 78.56 629 ARG A CA 1
ATOM 5077 C C . ARG A 1 629 ? 40.993 3.941 -45.201 1.00 78.56 629 ARG A C 1
ATOM 5079 O O . ARG A 1 629 ? 40.993 3.305 -46.254 1.00 78.56 629 ARG A O 1
ATOM 5086 N N . HIS A 1 630 ? 41.171 5.264 -45.183 1.00 86.00 630 HIS A N 1
ATOM 5087 C CA . HIS A 1 630 ? 41.383 6.043 -46.405 1.00 86.00 630 HIS A CA 1
ATOM 5088 C C . HIS A 1 630 ? 42.727 5.720 -47.082 1.00 86.00 630 HIS A C 1
ATOM 5090 O O . HIS A 1 630 ? 42.782 5.596 -48.307 1.00 86.00 630 HIS A O 1
ATOM 5096 N N . GLN A 1 631 ? 43.801 5.510 -46.312 1.00 84.56 631 GLN A N 1
ATOM 5097 C CA . GLN A 1 631 ? 45.094 5.072 -46.858 1.00 84.56 631 GLN A CA 1
ATOM 5098 C C . GLN A 1 631 ? 45.005 3.692 -47.528 1.00 84.56 631 GLN A C 1
ATOM 5100 O O . GLN A 1 631 ? 45.595 3.493 -48.591 1.00 84.56 631 GLN A O 1
ATOM 5105 N N . VAL A 1 632 ? 44.235 2.763 -46.953 1.00 77.62 632 VAL A N 1
ATOM 5106 C CA . VAL A 1 632 ? 43.985 1.429 -47.527 1.00 77.62 632 VAL A CA 1
ATOM 5107 C C . VAL A 1 632 ? 43.230 1.535 -48.854 1.00 77.62 632 VAL A C 1
ATOM 5109 O O . VAL A 1 632 ? 43.681 0.960 -49.845 1.00 77.62 632 VAL A O 1
ATOM 5112 N N . GLN A 1 633 ? 42.168 2.345 -48.924 1.00 84.06 633 GLN A N 1
ATOM 5113 C CA . GLN A 1 633 ? 41.440 2.585 -50.177 1.00 84.06 633 GLN A CA 1
ATOM 5114 C C . GLN A 1 633 ? 42.348 3.204 -51.255 1.00 84.06 633 GLN A C 1
ATOM 5116 O O . GLN A 1 633 ? 42.347 2.768 -52.404 1.00 84.06 633 GLN A O 1
ATOM 5121 N N . LEU A 1 634 ? 43.188 4.183 -50.895 1.00 86.44 634 LEU A N 1
ATOM 5122 C CA . LEU A 1 634 ? 44.167 4.764 -51.822 1.00 86.44 634 LEU A CA 1
ATOM 5123 C C . LEU A 1 634 ? 45.213 3.743 -52.304 1.00 86.44 634 LEU A C 1
ATOM 5125 O O . LEU A 1 634 ? 45.690 3.854 -53.435 1.00 86.44 634 LEU A O 1
ATOM 5129 N N . ALA A 1 635 ? 45.584 2.758 -51.481 1.00 77.81 635 ALA A N 1
ATOM 5130 C CA . ALA A 1 635 ? 46.485 1.676 -51.877 1.00 77.81 635 ALA A CA 1
ATOM 5131 C C . ALA A 1 635 ? 45.807 0.675 -52.830 1.00 77.81 635 ALA A C 1
ATOM 5133 O O . ALA A 1 635 ? 46.417 0.282 -53.828 1.00 77.81 635 ALA A O 1
ATOM 5134 N N . GLN A 1 636 ? 44.544 0.317 -52.575 1.00 79.25 636 GLN A N 1
ATOM 5135 C CA . GLN A 1 636 ? 43.738 -0.547 -53.446 1.00 79.25 636 GLN A CA 1
ATOM 5136 C C . GLN A 1 636 ? 43.556 0.084 -54.832 1.00 79.25 636 GLN A C 1
ATOM 5138 O O . GLN A 1 636 ? 44.010 -0.492 -55.820 1.00 79.25 636 GLN A O 1
ATOM 5143 N N . ASN A 1 637 ? 43.043 1.318 -54.904 1.00 86.12 637 ASN A N 1
ATOM 5144 C CA . ASN A 1 637 ? 42.806 2.025 -56.169 1.00 86.12 637 ASN A CA 1
ATOM 5145 C C . ASN A 1 637 ? 44.085 2.140 -57.030 1.00 86.12 637 ASN A C 1
ATOM 5147 O O . ASN A 1 637 ? 44.040 1.992 -58.250 1.00 86.12 637 ASN A O 1
ATOM 5151 N N . ARG A 1 638 ? 45.251 2.372 -56.405 1.00 81.69 638 ARG A N 1
ATOM 5152 C CA . ARG A 1 638 ? 46.556 2.417 -57.099 1.00 81.69 638 ARG A CA 1
ATOM 5153 C C . ARG A 1 638 ? 47.012 1.051 -57.615 1.00 81.69 638 ARG A C 1
ATOM 5155 O O . ARG A 1 638 ? 47.707 0.989 -58.628 1.00 81.69 638 ARG A O 1
ATOM 5162 N N . THR A 1 639 ? 46.644 -0.026 -56.926 1.00 76.75 639 THR A N 1
ATOM 5163 C CA . THR A 1 639 ? 46.958 -1.401 -57.340 1.00 76.75 639 THR A CA 1
ATOM 5164 C C . THR A 1 639 ? 46.089 -1.800 -58.533 1.00 76.75 639 THR A C 1
ATOM 5166 O O . THR A 1 639 ? 46.621 -2.262 -59.539 1.00 76.75 639 THR A O 1
ATOM 5169 N N . GLU A 1 640 ? 44.790 -1.489 -58.497 1.00 82.50 640 GLU A N 1
ATOM 5170 C CA . GLU A 1 640 ? 43.863 -1.664 -59.627 1.00 82.50 640 GLU A CA 1
ATOM 5171 C C . GLU A 1 640 ? 44.293 -0.861 -60.870 1.00 82.50 640 GLU A C 1
ATOM 5173 O O . GLU A 1 640 ? 44.270 -1.375 -61.992 1.00 82.50 640 GLU A O 1
ATOM 5178 N N . GLU A 1 641 ? 44.747 0.385 -60.692 1.00 85.12 641 GLU A N 1
ATOM 5179 C CA . GLU A 1 641 ? 45.278 1.215 -61.781 1.00 85.12 641 GLU A CA 1
ATOM 5180 C C . GLU A 1 641 ? 46.546 0.597 -62.405 1.00 85.12 641 GLU A C 1
ATOM 5182 O O . GLU A 1 641 ? 46.689 0.547 -63.633 1.00 85.12 641 GLU A O 1
ATOM 5187 N N . ALA A 1 642 ? 47.465 0.092 -61.573 1.00 76.00 642 ALA A N 1
ATOM 5188 C CA . ALA A 1 642 ? 48.680 -0.586 -62.022 1.00 76.00 642 ALA A CA 1
ATOM 5189 C C . ALA A 1 642 ? 48.363 -1.899 -62.759 1.00 76.00 642 ALA A C 1
ATOM 5191 O O . ALA A 1 642 ? 48.909 -2.148 -63.838 1.00 76.00 642 ALA A O 1
ATOM 5192 N N . GLU A 1 643 ? 47.428 -2.696 -62.243 1.00 77.38 643 GLU A N 1
ATOM 5193 C CA . GLU A 1 643 ? 46.901 -3.880 -62.919 1.00 77.38 643 GLU A CA 1
ATOM 5194 C C . GLU A 1 643 ? 46.302 -3.548 -64.287 1.00 77.38 643 GLU A C 1
ATOM 5196 O O . GLU A 1 643 ? 46.615 -4.215 -65.276 1.00 77.38 643 GLU A O 1
ATOM 5201 N N . CYS A 1 644 ? 45.470 -2.509 -64.381 1.00 84.69 644 CYS A N 1
ATOM 5202 C CA . CYS A 1 644 ? 44.860 -2.091 -65.642 1.00 84.69 644 CYS A CA 1
ATOM 5203 C C . CYS A 1 644 ? 45.922 -1.696 -66.679 1.00 84.69 644 CYS A C 1
ATOM 5205 O O . CYS A 1 644 ? 45.843 -2.133 -67.831 1.00 84.69 644 CYS A O 1
ATOM 5207 N N . LYS A 1 645 ? 46.966 -0.967 -66.265 1.00 83.69 645 LYS A N 1
ATOM 5208 C CA . LYS A 1 645 ? 48.119 -0.625 -67.119 1.00 83.69 645 LYS A CA 1
ATOM 5209 C C . LYS A 1 645 ? 48.890 -1.866 -67.577 1.00 83.69 645 LYS A C 1
ATOM 5211 O O . LYS A 1 645 ? 49.202 -1.981 -68.762 1.00 83.69 645 LYS A O 1
ATOM 5216 N N . VAL A 1 646 ? 49.137 -2.838 -66.695 1.00 79.62 646 VAL A N 1
ATOM 5217 C CA . VAL A 1 646 ? 49.767 -4.122 -67.066 1.00 79.62 646 VAL A CA 1
ATOM 5218 C C . VAL A 1 646 ? 48.891 -4.902 -68.056 1.00 79.62 646 VAL A C 1
ATOM 5220 O O . VAL A 1 646 ? 49.391 -5.376 -69.079 1.00 79.62 646 VAL A O 1
ATOM 5223 N N . ARG A 1 647 ? 47.577 -4.990 -67.812 1.00 81.31 647 ARG A N 1
ATOM 5224 C CA . ARG A 1 647 ? 46.597 -5.644 -68.701 1.00 81.31 647 ARG A CA 1
ATOM 5225 C C . ARG A 1 647 ? 46.531 -4.955 -70.077 1.00 81.31 647 ARG A C 1
ATOM 5227 O O . ARG A 1 647 ? 46.392 -5.650 -71.085 1.00 81.31 647 ARG A O 1
ATOM 5234 N N . GLN A 1 648 ? 46.674 -3.629 -70.152 1.00 85.50 648 GLN A N 1
ATOM 5235 C CA . GLN A 1 648 ? 46.757 -2.881 -71.415 1.00 85.50 648 GLN A CA 1
ATOM 5236 C C . GLN A 1 648 ? 48.068 -3.152 -72.167 1.00 85.50 648 GLN A C 1
ATOM 5238 O O . GLN A 1 648 ? 48.020 -3.558 -73.329 1.00 85.50 648 GLN A O 1
ATOM 5243 N N . LEU A 1 649 ? 49.225 -3.012 -71.515 1.00 78.88 649 LEU A N 1
ATOM 5244 C CA . LEU A 1 649 ? 50.536 -3.228 -72.145 1.00 78.88 649 LEU A CA 1
ATOM 5245 C C . LEU A 1 649 ? 50.712 -4.666 -72.658 1.00 78.88 649 LEU A C 1
ATOM 5247 O O . LEU A 1 649 ? 51.329 -4.885 -73.701 1.00 78.88 649 LEU A O 1
ATOM 5251 N N . VAL A 1 650 ? 50.121 -5.658 -71.983 1.00 77.12 650 VAL A N 1
ATOM 5252 C CA . VAL A 1 650 ? 50.064 -7.040 -72.487 1.00 77.12 650 VAL A CA 1
ATOM 5253 C C . VAL A 1 650 ? 49.235 -7.134 -73.777 1.00 77.12 650 VAL A C 1
ATOM 5255 O O . VAL A 1 650 ? 49.689 -7.769 -74.728 1.00 77.12 650 VAL A O 1
ATOM 5258 N N . LYS A 1 651 ? 48.071 -6.473 -73.861 1.00 83.44 651 LYS A N 1
ATOM 5259 C CA . LYS A 1 651 ? 47.246 -6.435 -75.088 1.00 83.44 651 LYS A CA 1
ATOM 5260 C C . LYS A 1 651 ? 47.944 -5.708 -76.242 1.00 83.44 651 LYS A C 1
ATOM 5262 O O . LYS A 1 651 ? 47.855 -6.158 -77.381 1.00 83.44 651 LYS A O 1
ATOM 5267 N N . GLU A 1 652 ? 48.645 -4.610 -75.973 1.00 79.25 652 GLU A N 1
ATOM 5268 C CA . GLU A 1 652 ? 49.420 -3.878 -76.986 1.00 79.25 652 GLU A CA 1
ATOM 5269 C C . GLU A 1 652 ? 50.600 -4.706 -77.503 1.00 79.25 652 GLU A C 1
ATOM 5271 O O . GLU A 1 652 ? 50.790 -4.819 -78.713 1.00 79.25 652 GLU A O 1
ATOM 5276 N N . LYS A 1 653 ? 51.328 -5.382 -76.607 1.00 77.56 653 LYS A N 1
ATOM 5277 C CA . LYS A 1 653 ? 52.402 -6.311 -76.974 1.00 77.56 653 LYS A CA 1
ATOM 5278 C C . LYS A 1 653 ? 51.909 -7.458 -77.865 1.00 77.56 653 LYS A C 1
ATOM 5280 O O . LYS A 1 653 ? 52.609 -7.813 -78.808 1.00 77.56 653 LYS A O 1
ATOM 5285 N N . VAL A 1 654 ? 50.729 -8.025 -77.594 1.00 79.56 654 VAL A N 1
ATOM 5286 C CA . VAL A 1 654 ? 50.115 -9.050 -78.463 1.00 79.56 654 VAL A CA 1
ATOM 5287 C C . VAL A 1 654 ? 49.821 -8.470 -79.851 1.00 79.56 654 VAL A C 1
ATOM 5289 O O . VAL A 1 654 ? 50.322 -9.001 -80.837 1.00 79.56 654 VAL A O 1
ATOM 5292 N N . LYS A 1 655 ? 49.152 -7.312 -79.934 1.00 80.00 655 LYS A N 1
ATOM 5293 C CA . LYS A 1 655 ? 48.858 -6.633 -81.212 1.00 80.00 655 LYS A CA 1
ATOM 5294 C C . LYS A 1 655 ? 50.102 -6.258 -82.027 1.00 80.00 655 LYS A C 1
ATOM 5296 O O . LYS A 1 655 ? 50.028 -6.190 -83.251 1.00 80.00 655 LYS A O 1
ATOM 5301 N N . LEU A 1 656 ? 51.231 -5.978 -81.373 1.00 71.19 656 LEU A N 1
ATOM 5302 C CA . LEU A 1 656 ? 52.508 -5.713 -82.048 1.00 71.19 656 LEU A CA 1
ATOM 5303 C C . LEU A 1 656 ? 53.135 -6.991 -82.622 1.00 71.19 656 LEU A C 1
ATOM 5305 O O . LEU A 1 656 ? 53.666 -6.949 -83.729 1.00 71.19 656 LEU A O 1
ATOM 5309 N N . LEU A 1 657 ? 53.028 -8.121 -81.914 1.00 65.94 657 LEU A N 1
ATOM 5310 C CA . LEU A 1 657 ? 53.472 -9.434 -82.402 1.00 65.94 657 LEU A CA 1
ATOM 5311 C C . LEU A 1 657 ? 52.588 -9.957 -83.548 1.00 65.94 657 LEU A C 1
ATOM 5313 O O . LEU A 1 657 ? 53.094 -10.599 -84.461 1.00 65.94 657 LEU A O 1
ATOM 5317 N N . GLU A 1 658 ? 51.291 -9.642 -83.540 1.00 69.94 658 GLU A N 1
ATOM 5318 C CA . GLU A 1 658 ? 50.348 -9.976 -84.622 1.00 69.94 658 GLU A CA 1
ATOM 5319 C C . GLU A 1 658 ? 50.569 -9.150 -85.904 1.00 69.94 658 GLU A C 1
ATOM 5321 O O . GLU A 1 658 ? 50.157 -9.571 -86.982 1.00 69.94 658 GLU A O 1
ATOM 5326 N N . LYS A 1 659 ? 51.201 -7.970 -85.808 1.00 63.00 659 LYS A N 1
ATOM 5327 C CA . LYS A 1 659 ? 51.389 -7.040 -86.939 1.00 63.00 659 LYS A CA 1
ATOM 5328 C C . LYS A 1 659 ? 52.793 -7.025 -87.545 1.00 63.00 659 LYS A C 1
ATOM 5330 O O . LYS A 1 659 ? 52.978 -6.409 -88.594 1.00 63.00 659 LYS A O 1
ATOM 5335 N N . SER A 1 660 ? 53.783 -7.665 -86.928 1.00 50.72 660 SER A N 1
ATOM 5336 C CA . SER A 1 660 ? 55.169 -7.651 -87.412 1.00 50.72 660 SER A CA 1
ATOM 5337 C C . SER A 1 660 ? 55.416 -8.670 -88.535 1.00 50.72 660 SER A C 1
ATOM 5339 O O . SER A 1 660 ? 56.132 -9.650 -88.336 1.00 50.72 660 SER A O 1
ATOM 5341 N N . GLY A 1 661 ? 54.807 -8.440 -89.703 1.00 51.03 661 GLY A N 1
ATOM 5342 C CA . GLY A 1 661 ? 55.039 -9.232 -90.920 1.00 51.03 661 GLY A CA 1
ATOM 5343 C C . GLY A 1 661 ? 56.339 -8.884 -91.659 1.00 51.03 661 GLY A C 1
ATOM 5344 O O . GLY A 1 661 ? 56.938 -9.763 -92.268 1.00 51.03 661 GLY A O 1
ATOM 5345 N N . ASP A 1 662 ? 56.802 -7.633 -91.551 1.00 50.84 662 ASP A N 1
ATOM 5346 C CA . ASP A 1 662 ? 58.057 -7.147 -92.142 1.00 50.84 662 ASP A CA 1
ATOM 5347 C C . ASP A 1 662 ? 59.089 -6.789 -91.063 1.00 50.84 662 ASP A C 1
ATOM 5349 O O . ASP A 1 662 ? 58.784 -6.135 -90.059 1.00 50.84 662 ASP A O 1
ATOM 5353 N N . GLY A 1 663 ? 60.333 -7.229 -91.265 1.00 54.44 663 GLY A N 1
ATOM 5354 C CA . GLY A 1 663 ? 61.398 -7.155 -90.265 1.00 54.44 663 GLY A CA 1
ATOM 5355 C C . GLY A 1 663 ? 62.450 -6.082 -90.549 1.00 54.44 663 GLY A C 1
ATOM 5356 O O . GLY A 1 663 ? 63.105 -6.106 -91.584 1.00 54.44 663 GLY A O 1
ATOM 5357 N N . SER A 1 664 ? 62.683 -5.185 -89.584 1.00 52.19 664 SER A N 1
ATOM 5358 C CA . SER A 1 664 ? 63.952 -4.433 -89.463 1.00 52.19 664 SER A CA 1
ATOM 5359 C C . SER A 1 664 ? 64.128 -3.739 -88.102 1.00 52.19 664 SER A C 1
ATOM 5361 O O . SER A 1 664 ? 65.174 -3.892 -87.482 1.00 52.19 664 SER A O 1
ATOM 5363 N N . ASN A 1 665 ? 63.103 -3.046 -87.582 1.00 54.66 665 ASN A N 1
ATOM 5364 C CA . ASN A 1 665 ? 63.217 -2.221 -86.358 1.00 54.66 665 ASN A CA 1
ATOM 5365 C C . ASN A 1 665 ? 62.553 -2.792 -85.082 1.00 54.66 665 ASN A C 1
ATOM 5367 O O . ASN A 1 665 ? 62.583 -2.163 -84.024 1.00 54.66 665 ASN A O 1
ATOM 5371 N N . LEU A 1 666 ? 61.971 -3.994 -85.142 1.00 54.62 666 LEU A N 1
ATOM 5372 C CA . LEU A 1 666 ? 61.223 -4.592 -84.024 1.00 54.62 666 LEU A CA 1
ATOM 5373 C C . LEU A 1 666 ? 62.026 -4.843 -82.715 1.00 54.62 666 LEU A C 1
ATOM 5375 O O . LEU A 1 666 ? 61.454 -4.643 -81.638 1.00 54.62 666 LEU A O 1
ATOM 5379 N N . PRO A 1 667 ? 63.313 -5.273 -82.733 1.00 60.41 667 PRO A N 1
ATOM 5380 C CA . PRO A 1 667 ? 63.998 -5.740 -81.520 1.00 60.41 667 PRO A CA 1
ATOM 5381 C C . PRO A 1 667 ? 64.116 -4.705 -80.394 1.00 60.41 667 PRO A C 1
ATOM 5383 O O . PRO A 1 667 ? 63.881 -5.041 -79.233 1.00 60.41 667 PRO A O 1
ATOM 5386 N N . ALA A 1 668 ? 64.442 -3.450 -80.722 1.00 60.59 668 ALA A N 1
ATOM 5387 C CA . ALA A 1 668 ? 64.654 -2.397 -79.728 1.00 60.59 668 ALA A CA 1
ATOM 5388 C C . ALA A 1 668 ? 63.358 -2.047 -78.976 1.00 60.59 668 ALA A C 1
ATOM 5390 O O . ALA A 1 668 ? 63.347 -1.965 -77.749 1.00 60.59 668 ALA A O 1
ATOM 5391 N N . HIS A 1 669 ? 62.244 -1.926 -79.703 1.00 61.16 669 HIS A N 1
ATOM 5392 C CA . HIS A 1 669 ? 60.949 -1.578 -79.117 1.00 61.16 669 HIS A CA 1
ATOM 5393 C C . HIS A 1 669 ? 60.348 -2.732 -78.295 1.00 61.16 669 HIS A C 1
ATOM 5395 O O . HIS A 1 669 ? 59.649 -2.508 -77.308 1.00 61.16 669 HIS A O 1
ATOM 5401 N N . VAL A 1 670 ? 60.650 -3.985 -78.659 1.00 66.75 670 VAL A N 1
ATOM 5402 C CA . VAL A 1 670 ? 60.295 -5.168 -77.856 1.00 66.75 670 VAL A CA 1
ATOM 5403 C C . VAL A 1 670 ? 61.165 -5.279 -76.596 1.00 66.75 670 VAL A C 1
ATOM 5405 O O . VAL A 1 670 ? 60.697 -5.810 -75.587 1.00 66.75 670 VAL A O 1
ATOM 5408 N N . ALA A 1 671 ? 62.403 -4.775 -76.612 1.00 73.06 671 ALA A N 1
ATOM 5409 C CA . ALA A 1 671 ? 63.270 -4.743 -75.435 1.00 73.06 671 ALA A CA 1
ATOM 5410 C C . ALA A 1 671 ? 62.778 -3.739 -74.376 1.00 73.06 671 ALA A C 1
ATOM 5412 O O . ALA A 1 671 ? 62.656 -4.119 -73.211 1.00 73.06 671 ALA A O 1
ATOM 5413 N N . THR A 1 672 ? 62.407 -2.513 -74.766 1.00 75.00 672 THR A N 1
ATOM 5414 C CA . THR A 1 672 ? 61.827 -1.524 -73.834 1.00 75.00 672 THR A CA 1
ATOM 5415 C C . THR A 1 672 ? 60.512 -2.020 -73.232 1.00 75.00 672 THR A C 1
ATOM 5417 O O . THR A 1 672 ? 60.401 -2.095 -72.011 1.00 75.00 672 THR A O 1
ATOM 5420 N N . TYR A 1 673 ? 59.569 -2.514 -74.047 1.00 70.69 673 TYR A N 1
ATOM 5421 C CA . TYR A 1 673 ? 58.323 -3.100 -73.526 1.00 70.69 673 TYR A CA 1
ATOM 5422 C C . TYR A 1 673 ? 58.553 -4.296 -72.582 1.00 70.69 673 TYR A C 1
ATOM 5424 O O . TYR A 1 673 ? 57.788 -4.477 -71.636 1.00 70.69 673 TYR A O 1
ATOM 5432 N N . LYS A 1 674 ? 59.586 -5.127 -72.796 1.00 74.25 674 LYS A N 1
ATOM 5433 C CA . LYS A 1 674 ? 59.941 -6.203 -71.847 1.00 74.25 674 LYS A CA 1
ATOM 5434 C C . LYS A 1 674 ? 60.410 -5.641 -70.504 1.00 74.25 674 LYS A C 1
ATOM 5436 O O . LYS A 1 674 ? 59.999 -6.160 -69.468 1.00 74.25 674 LYS A O 1
ATOM 5441 N N . GLU A 1 675 ? 61.247 -4.610 -70.523 1.00 78.81 675 GLU A N 1
ATOM 5442 C CA . GLU A 1 675 ? 61.815 -4.004 -69.319 1.00 78.81 675 GLU A CA 1
ATOM 5443 C C . GLU A 1 675 ? 60.775 -3.204 -68.522 1.00 78.81 675 GLU A C 1
ATOM 5445 O O . GLU A 1 675 ? 60.715 -3.321 -67.300 1.00 78.81 675 GLU A O 1
ATOM 5450 N N . ASP A 1 676 ? 59.877 -2.474 -69.180 1.00 74.69 676 ASP A N 1
ATOM 5451 C CA . ASP A 1 676 ? 58.827 -1.728 -68.479 1.00 74.69 676 ASP A CA 1
ATOM 5452 C C . ASP A 1 676 ? 57.731 -2.654 -67.924 1.00 74.69 676 ASP A C 1
ATOM 5454 O O . ASP A 1 676 ? 57.261 -2.448 -66.805 1.00 74.69 676 ASP A O 1
ATOM 5458 N N . ILE A 1 677 ? 57.415 -3.765 -68.608 1.00 74.19 677 ILE A N 1
ATOM 5459 C CA . ILE A 1 677 ? 56.598 -4.847 -68.026 1.00 74.19 677 ILE A CA 1
ATOM 5460 C C . ILE A 1 677 ? 57.310 -5.498 -66.825 1.00 74.19 677 ILE A C 1
ATOM 5462 O O . ILE A 1 677 ? 56.639 -5.888 -65.868 1.00 74.19 677 ILE A O 1
ATOM 5466 N N . ARG A 1 678 ? 58.649 -5.602 -66.824 1.00 81.12 678 ARG A N 1
ATOM 5467 C CA . ARG A 1 678 ? 59.419 -6.111 -65.672 1.00 81.12 678 ARG A CA 1
ATOM 5468 C C . ARG A 1 678 ? 59.329 -5.158 -64.477 1.00 81.12 678 ARG A C 1
ATOM 5470 O O . ARG A 1 678 ? 59.003 -5.613 -63.384 1.00 81.12 678 ARG A O 1
ATOM 5477 N N . LYS A 1 679 ? 59.541 -3.854 -64.684 1.00 81.81 679 LYS A N 1
ATOM 5478 C CA . LYS A 1 679 ? 59.409 -2.816 -63.642 1.00 81.81 679 LYS A CA 1
ATOM 5479 C C . LYS A 1 679 ? 57.993 -2.744 -63.073 1.00 81.81 679 LYS A C 1
ATOM 5481 O O . LYS A 1 679 ? 57.832 -2.699 -61.859 1.00 81.81 679 LYS A O 1
ATOM 5486 N N . LEU A 1 680 ? 56.966 -2.779 -63.926 1.00 73.94 680 LEU A N 1
ATOM 5487 C CA . LEU A 1 680 ? 55.572 -2.746 -63.475 1.00 73.94 680 LEU A CA 1
ATOM 5488 C C . LEU A 1 680 ? 55.188 -3.999 -62.683 1.00 73.94 680 LEU A C 1
ATOM 5490 O O . LEU A 1 680 ? 54.485 -3.874 -61.691 1.00 73.94 680 LEU A O 1
ATOM 5494 N N . ARG A 1 681 ? 55.679 -5.188 -63.057 1.00 76.31 681 ARG A N 1
ATOM 5495 C CA . ARG A 1 681 ? 55.481 -6.416 -62.263 1.00 76.31 681 ARG A CA 1
ATOM 5496 C C . ARG A 1 681 ? 56.207 -6.377 -60.919 1.00 76.31 681 ARG A C 1
ATOM 5498 O O . ARG A 1 681 ? 55.659 -6.861 -59.938 1.00 76.31 681 ARG A O 1
ATOM 5505 N N . GLN A 1 682 ? 57.403 -5.790 -60.869 1.00 81.88 682 GLN A N 1
ATOM 5506 C CA . GLN A 1 682 ? 58.137 -5.583 -59.620 1.00 81.88 682 GLN A CA 1
ATOM 5507 C C . GLN A 1 682 ? 57.370 -4.632 -58.682 1.00 81.88 682 GLN A C 1
ATOM 5509 O O . GLN A 1 682 ? 57.135 -4.974 -57.529 1.00 81.88 682 GLN A O 1
ATOM 5514 N N . LEU A 1 683 ? 56.892 -3.496 -59.203 1.00 75.62 683 LEU A N 1
ATOM 5515 C CA . LEU A 1 683 ? 56.049 -2.554 -58.459 1.00 75.62 683 LEU A CA 1
ATOM 5516 C C . LEU A 1 683 ? 54.702 -3.152 -58.037 1.00 75.62 683 LEU A C 1
ATOM 5518 O O . LEU A 1 683 ? 54.235 -2.839 -56.946 1.00 75.62 683 LEU A O 1
ATOM 5522 N N . LEU A 1 684 ? 54.083 -3.997 -58.871 1.00 74.69 684 LEU A N 1
ATOM 5523 C CA . LEU A 1 684 ? 52.851 -4.700 -58.508 1.00 74.69 684 LEU A CA 1
ATOM 5524 C C . LEU A 1 684 ? 53.112 -5.615 -57.310 1.00 74.69 684 LEU A C 1
ATOM 5526 O O . LEU A 1 684 ? 52.434 -5.482 -56.297 1.00 74.69 684 LEU A O 1
ATOM 5530 N N . LYS A 1 685 ? 54.171 -6.433 -57.376 1.00 79.50 685 LYS A N 1
ATOM 5531 C CA . LYS A 1 685 ? 54.565 -7.324 -56.283 1.00 79.50 685 LYS A CA 1
ATOM 5532 C C . LYS A 1 685 ? 54.861 -6.565 -54.985 1.00 79.50 685 LYS A C 1
ATOM 5534 O O . LYS A 1 685 ? 54.379 -6.944 -53.927 1.00 79.50 685 LYS A O 1
ATOM 5539 N N . GLU A 1 686 ? 55.568 -5.440 -55.057 1.00 77.19 686 GLU A N 1
ATOM 5540 C CA . GLU A 1 686 ? 55.835 -4.569 -53.898 1.00 77.19 686 GLU A CA 1
ATOM 5541 C C . GLU A 1 686 ? 54.571 -3.913 -53.296 1.00 77.19 686 GLU A C 1
ATOM 5543 O O . GLU A 1 686 ? 54.642 -3.312 -52.218 1.00 77.19 686 GLU A O 1
ATOM 5548 N N . LYS A 1 687 ? 53.410 -3.999 -53.963 1.00 74.44 687 LYS A N 1
ATOM 5549 C CA . LYS A 1 687 ? 52.093 -3.641 -53.405 1.00 74.44 687 LYS A CA 1
ATOM 5550 C C . LYS A 1 687 ? 51.275 -4.861 -52.993 1.00 74.44 687 LYS A C 1
ATOM 5552 O O . LYS A 1 687 ? 50.658 -4.807 -51.932 1.00 74.44 687 LYS A O 1
ATOM 5557 N N . GLU A 1 688 ? 51.350 -5.963 -53.733 1.00 73.06 688 GLU A N 1
ATOM 5558 C CA . GLU A 1 688 ? 50.804 -7.267 -53.335 1.00 73.06 688 GLU A CA 1
ATOM 5559 C C . GLU A 1 688 ? 51.398 -7.745 -51.999 1.00 73.06 688 GLU A C 1
ATOM 5561 O O . GLU A 1 688 ? 50.650 -8.226 -51.161 1.00 73.06 688 GLU A O 1
ATOM 5566 N N . ASP A 1 689 ? 52.694 -7.533 -51.741 1.00 77.19 689 ASP A N 1
ATOM 5567 C CA . ASP A 1 689 ? 53.352 -7.856 -50.463 1.00 77.19 689 ASP A CA 1
ATOM 5568 C C . ASP A 1 689 ? 52.964 -6.869 -49.327 1.00 77.19 689 ASP A C 1
ATOM 5570 O O . ASP A 1 689 ? 53.000 -7.217 -48.144 1.00 77.19 689 ASP A O 1
ATOM 5574 N N . LEU A 1 690 ? 52.554 -5.635 -49.661 1.00 76.12 690 LEU A N 1
ATOM 5575 C CA . LEU A 1 690 ? 52.167 -4.596 -48.691 1.00 76.12 690 LEU A CA 1
ATOM 5576 C C . LEU A 1 690 ? 50.706 -4.731 -48.225 1.00 76.12 690 LEU A C 1
ATOM 5578 O O . LEU A 1 690 ? 50.390 -4.411 -47.076 1.00 76.12 690 LEU A O 1
ATOM 5582 N N . ILE A 1 691 ? 49.813 -5.213 -49.093 1.00 73.38 691 ILE A N 1
ATOM 5583 C CA . ILE A 1 691 ? 48.382 -5.379 -48.796 1.00 73.38 691 ILE A CA 1
ATOM 5584 C C . ILE A 1 691 ? 48.146 -6.328 -47.599 1.00 73.38 691 ILE A C 1
ATOM 5586 O O . ILE A 1 691 ? 47.464 -5.897 -46.668 1.00 73.38 691 ILE A O 1
ATOM 5590 N N . PRO A 1 692 ? 48.758 -7.528 -47.507 1.00 72.69 692 PRO A N 1
ATOM 5591 C CA . PRO A 1 692 ? 48.671 -8.399 -46.335 1.00 72.69 692 PRO A CA 1
ATOM 5592 C C . PRO A 1 692 ? 49.205 -7.770 -45.046 1.00 72.69 692 PRO A C 1
ATOM 5594 O O . PRO A 1 692 ? 48.701 -8.083 -43.970 1.00 72.69 692 PRO A O 1
ATOM 5597 N N . HIS A 1 693 ? 50.198 -6.875 -45.115 1.00 72.50 693 HIS A N 1
ATOM 5598 C CA . HIS A 1 693 ? 50.687 -6.161 -43.931 1.00 72.50 693 HIS A CA 1
ATOM 5599 C C . HIS A 1 693 ? 49.660 -5.127 -43.442 1.00 72.50 693 HIS A C 1
ATOM 5601 O O . HIS A 1 693 ? 49.439 -4.999 -42.236 1.00 72.50 693 HIS A O 1
ATOM 5607 N N . LEU A 1 694 ? 49.012 -4.399 -44.356 1.00 70.31 694 LEU A N 1
ATOM 5608 C CA . LEU A 1 694 ? 47.938 -3.468 -44.004 1.00 70.31 694 LEU A CA 1
ATOM 5609 C C . LEU A 1 694 ? 46.698 -4.221 -43.502 1.00 70.31 694 LEU A C 1
ATOM 5611 O O . LEU A 1 694 ? 46.171 -3.878 -42.451 1.00 70.31 694 LEU A O 1
ATOM 5615 N N . GLN A 1 695 ? 46.291 -5.297 -44.177 1.00 69.81 695 GLN A N 1
ATOM 5616 C CA . GLN A 1 695 ? 45.196 -6.171 -43.741 1.00 69.81 695 GLN A CA 1
ATOM 5617 C C . GLN A 1 695 ? 45.466 -6.790 -42.367 1.00 69.81 695 GLN A C 1
ATOM 5619 O O . GLN A 1 695 ? 44.575 -6.782 -41.524 1.00 69.81 695 GLN A O 1
ATOM 5624 N N . ARG A 1 696 ? 46.692 -7.257 -42.093 1.00 75.62 696 ARG A N 1
ATOM 5625 C CA . ARG A 1 696 ? 47.068 -7.762 -40.765 1.00 75.62 696 ARG A CA 1
ATOM 5626 C C . ARG A 1 696 ? 46.973 -6.677 -39.695 1.00 75.62 696 ARG A C 1
ATOM 5628 O O . ARG A 1 696 ? 46.419 -6.950 -38.644 1.00 75.62 696 ARG A O 1
ATOM 5635 N N . ARG A 1 697 ? 47.426 -5.450 -39.969 1.00 70.69 697 ARG A N 1
ATOM 5636 C CA . ARG A 1 697 ? 47.305 -4.322 -39.029 1.00 70.69 697 ARG A CA 1
ATOM 5637 C C . ARG A 1 697 ? 45.841 -3.946 -38.757 1.00 70.69 697 ARG A C 1
ATOM 5639 O O . ARG A 1 697 ? 45.484 -3.705 -37.611 1.00 70.69 697 ARG A O 1
ATOM 5646 N N . ILE A 1 698 ? 44.981 -3.963 -39.780 1.00 65.31 698 ILE A N 1
ATOM 5647 C CA . ILE A 1 698 ? 43.524 -3.794 -39.620 1.00 65.31 698 ILE A CA 1
ATOM 5648 C C . ILE A 1 698 ? 42.945 -4.934 -38.769 1.00 65.31 698 ILE A C 1
ATOM 5650 O O . ILE A 1 698 ? 42.141 -4.680 -37.877 1.00 65.31 698 ILE A O 1
ATOM 5654 N N . GLN A 1 699 ? 43.378 -6.177 -39.001 1.00 62.50 699 GLN A N 1
ATOM 5655 C CA . GLN A 1 699 ? 42.956 -7.339 -38.219 1.00 62.50 699 GLN A CA 1
ATOM 5656 C C . GLN A 1 699 ? 43.441 -7.254 -36.765 1.00 62.50 699 GLN A C 1
ATOM 5658 O O . GLN A 1 699 ? 42.673 -7.546 -35.865 1.00 62.50 699 GLN A O 1
ATOM 5663 N N . GLU A 1 700 ? 44.669 -6.807 -36.505 1.00 66.56 700 GLU A N 1
ATOM 5664 C CA . GLU A 1 700 ? 45.217 -6.590 -35.158 1.00 66.56 700 GLU A CA 1
ATOM 5665 C C . GLU A 1 700 ? 44.448 -5.490 -34.406 1.00 66.56 700 GLU A C 1
ATOM 5667 O O . GLU A 1 700 ? 44.134 -5.658 -33.229 1.00 66.56 700 GLU A O 1
ATOM 5672 N N . LEU A 1 701 ? 44.057 -4.410 -35.092 1.00 56.00 701 LEU A N 1
ATOM 5673 C CA . LEU A 1 701 ? 43.170 -3.372 -34.550 1.00 56.00 701 LEU A CA 1
ATOM 5674 C C . LEU A 1 701 ? 41.735 -3.882 -34.321 1.00 56.00 701 LEU A C 1
ATOM 5676 O O . LEU A 1 701 ? 41.097 -3.475 -33.355 1.00 56.00 701 LEU A O 1
ATOM 5680 N N . SER A 1 702 ? 41.250 -4.800 -35.162 1.00 49.66 702 SER A N 1
ATOM 5681 C CA . SER A 1 702 ? 39.955 -5.481 -35.009 1.00 49.66 702 SER A CA 1
ATOM 5682 C C . SER A 1 702 ? 39.972 -6.639 -33.998 1.00 49.66 702 SER A C 1
ATOM 5684 O O . SER A 1 702 ? 38.904 -7.129 -33.638 1.00 49.66 702 SER A O 1
ATOM 5686 N N . ASN A 1 703 ? 41.156 -7.089 -33.571 1.00 45.19 703 ASN A N 1
ATOM 5687 C CA . ASN A 1 703 ? 41.367 -8.180 -32.615 1.00 45.19 703 ASN A CA 1
ATOM 5688 C C . ASN A 1 703 ? 41.713 -7.669 -31.204 1.00 45.19 703 ASN A C 1
ATOM 5690 O O . ASN A 1 703 ? 41.867 -8.473 -30.283 1.00 45.19 703 ASN A O 1
ATOM 5694 N N . GLN A 1 704 ? 41.815 -6.350 -31.001 1.00 46.59 704 GLN A N 1
ATOM 5695 C CA . GLN A 1 704 ? 41.585 -5.786 -29.669 1.00 46.59 704 GLN A CA 1
ATOM 5696 C C . GLN A 1 704 ? 40.136 -6.101 -29.245 1.00 46.59 704 GLN A C 1
ATOM 5698 O O . GLN A 1 704 ? 39.281 -6.227 -30.122 1.00 46.59 704 GLN A O 1
ATOM 5703 N N . PRO A 1 705 ? 39.835 -6.258 -27.940 1.00 41.25 705 PRO A N 1
ATOM 5704 C CA . PRO A 1 705 ? 38.564 -6.820 -27.471 1.00 41.25 705 PRO A CA 1
ATOM 5705 C C . PRO A 1 705 ? 37.372 -5.851 -27.603 1.00 41.25 705 PRO A C 1
ATOM 5707 O O . PRO A 1 705 ? 36.808 -5.381 -26.617 1.00 41.25 705 PRO A O 1
ATOM 5710 N N . GLY A 1 706 ? 36.967 -5.577 -28.843 1.00 43.34 706 GLY A N 1
ATOM 5711 C CA . GLY A 1 706 ? 35.595 -5.214 -29.179 1.00 43.34 706 GLY A CA 1
ATOM 5712 C C . GLY A 1 706 ? 34.666 -6.437 -29.101 1.00 43.34 706 GLY A C 1
ATOM 5713 O O . GLY A 1 706 ? 35.140 -7.568 -28.955 1.00 43.34 706 GLY A O 1
ATOM 5714 N N . PRO A 1 707 ? 33.338 -6.239 -29.184 1.00 40.69 707 PRO A N 1
ATOM 5715 C CA . PRO A 1 707 ? 32.381 -7.341 -29.158 1.00 40.69 707 PRO A CA 1
ATOM 5716 C C . PRO A 1 707 ? 32.649 -8.321 -30.308 1.00 40.69 707 PRO A C 1
ATOM 5718 O O . PRO A 1 707 ? 32.923 -7.906 -31.435 1.00 40.69 707 PRO A O 1
ATOM 5721 N N . SER A 1 708 ? 32.579 -9.619 -29.995 1.00 38.41 708 SER A N 1
ATOM 5722 C CA . SER A 1 708 ? 32.914 -10.711 -30.917 1.00 38.41 708 SER A CA 1
ATOM 5723 C C . SER A 1 708 ? 32.211 -10.549 -32.264 1.00 38.41 708 SER A C 1
ATOM 5725 O O . SER A 1 708 ? 31.021 -10.230 -32.303 1.00 38.41 708 SER A O 1
ATOM 5727 N N . SER A 1 709 ? 32.941 -10.786 -33.359 1.00 40.84 709 SER A N 1
ATOM 5728 C CA . SER A 1 709 ? 32.395 -10.685 -34.713 1.00 40.84 709 SER A CA 1
ATOM 5729 C C . SER A 1 709 ? 31.179 -11.601 -34.843 1.00 40.84 709 SER A C 1
ATOM 5731 O O . SER A 1 709 ? 31.305 -12.825 -34.781 1.00 40.84 709 SER A O 1
ATOM 5733 N N . GLN A 1 710 ? 29.996 -10.998 -34.979 1.00 46.25 710 GLN A N 1
ATOM 5734 C CA . GLN A 1 710 ? 28.759 -11.742 -35.144 1.00 46.25 710 GLN A CA 1
ATOM 5735 C C . GLN A 1 710 ? 28.818 -12.490 -36.475 1.00 46.25 710 GLN A C 1
ATOM 5737 O O . GLN A 1 710 ? 28.713 -11.905 -37.554 1.00 46.25 710 GLN A O 1
ATOM 5742 N N . ILE A 1 711 ? 28.962 -13.813 -36.377 1.00 50.12 711 ILE A N 1
ATOM 5743 C CA . ILE A 1 711 ? 28.487 -14.727 -37.414 1.00 50.12 711 ILE A CA 1
ATOM 5744 C C . ILE A 1 711 ? 27.027 -14.341 -37.690 1.00 50.12 711 ILE A C 1
ATOM 5746 O O . ILE A 1 711 ? 26.307 -13.975 -36.762 1.00 50.12 711 ILE A O 1
ATOM 5750 N N . SER A 1 712 ? 26.613 -14.381 -38.958 1.00 57.16 712 SER A N 1
ATOM 5751 C CA . SER A 1 712 ? 25.254 -14.033 -39.393 1.00 57.16 712 SER A CA 1
ATOM 5752 C C . SER A 1 712 ? 24.233 -15.050 -38.871 1.00 57.16 712 SER A C 1
ATOM 5754 O O . SER A 1 712 ? 23.769 -15.919 -39.607 1.00 57.16 712 SER A O 1
ATOM 5756 N N . GLU A 1 713 ? 23.925 -14.960 -37.583 1.00 70.94 713 GLU A N 1
ATOM 5757 C CA . GLU A 1 713 ? 22.935 -15.776 -36.901 1.00 70.94 713 GLU A CA 1
ATOM 5758 C C . GLU A 1 713 ? 21.532 -15.320 -37.291 1.00 70.94 713 GLU A C 1
ATOM 5760 O O . GLU A 1 713 ? 21.236 -14.125 -37.353 1.00 70.94 713 GLU A O 1
ATOM 5765 N N . ASP A 1 714 ? 20.678 -16.298 -37.576 1.00 90.19 714 ASP A N 1
ATOM 5766 C CA . ASP A 1 714 ? 19.268 -16.056 -37.842 1.00 90.19 714 ASP A CA 1
ATOM 5767 C C . ASP A 1 714 ? 18.597 -15.409 -36.609 1.00 90.19 714 ASP A C 1
ATOM 5769 O O . ASP A 1 714 ? 18.894 -15.827 -35.481 1.00 90.19 714 ASP A O 1
ATOM 5773 N N . PRO A 1 715 ? 17.708 -14.408 -36.778 1.00 92.69 715 PRO A N 1
ATOM 5774 C CA . PRO A 1 715 ? 17.067 -13.728 -35.656 1.00 92.69 715 PRO A CA 1
ATOM 5775 C C . PRO A 1 715 ? 16.344 -14.665 -34.683 1.00 92.69 715 PRO A C 1
ATOM 5777 O O . PRO A 1 715 ? 16.384 -14.406 -33.481 1.00 92.69 715 PRO A O 1
ATOM 5780 N N . GLU A 1 716 ? 15.754 -15.767 -35.157 1.00 92.94 716 GLU A N 1
ATOM 5781 C CA . GLU A 1 716 ? 15.069 -16.741 -34.301 1.00 92.94 716 GLU A CA 1
ATOM 5782 C C . GLU A 1 716 ? 16.082 -17.552 -33.473 1.00 92.94 716 GLU A C 1
ATOM 5784 O O . GLU A 1 716 ? 15.907 -17.733 -32.270 1.00 92.94 716 GLU A O 1
ATOM 5789 N N . GLY A 1 717 ? 17.208 -17.952 -34.076 1.00 94.44 717 GLY A N 1
ATOM 5790 C CA . GLY A 1 717 ? 18.300 -18.641 -33.373 1.00 94.44 717 GLY A CA 1
ATOM 5791 C C . GLY A 1 717 ? 19.044 -17.755 -32.361 1.00 94.44 717 GLY A C 1
ATOM 5792 O O . GLY A 1 717 ? 19.551 -18.247 -31.348 1.00 94.44 717 GLY A O 1
ATOM 5793 N N . TYR A 1 718 ? 19.089 -16.439 -32.592 1.00 94.06 718 TYR A N 1
ATOM 5794 C CA . TYR A 1 718 ? 19.587 -15.477 -31.604 1.00 94.06 718 TYR A CA 1
ATOM 5795 C C . TYR A 1 718 ? 18.552 -15.220 -30.489 1.00 94.06 718 TYR A C 1
ATOM 5797 O O . TYR A 1 718 ? 18.922 -15.117 -29.318 1.00 94.06 718 TYR A O 1
ATOM 5805 N N . LEU A 1 719 ? 17.255 -15.200 -30.816 1.00 95.25 719 LEU A N 1
ATOM 5806 C CA . LEU A 1 719 ? 16.155 -15.089 -29.853 1.00 95.25 719 LEU A CA 1
ATOM 5807 C C . LEU A 1 719 ? 16.080 -16.305 -28.910 1.00 95.25 719 LEU A C 1
ATOM 5809 O O . LEU A 1 719 ? 16.024 -16.121 -27.693 1.00 95.25 719 LEU A O 1
ATOM 5813 N N . GLU A 1 720 ? 16.147 -17.529 -29.442 1.00 95.50 720 GLU A N 1
ATOM 5814 C CA . GLU A 1 720 ? 16.199 -18.778 -28.661 1.00 95.50 720 GLU A CA 1
ATOM 5815 C C . GLU A 1 720 ? 17.383 -18.764 -27.682 1.00 95.50 720 GLU A C 1
ATOM 5817 O O . GLU A 1 720 ? 17.238 -19.096 -26.504 1.00 95.50 720 GLU A O 1
ATOM 5822 N N . ARG A 1 721 ? 18.552 -18.289 -28.132 1.00 95.50 721 ARG A N 1
ATOM 5823 C CA . ARG A 1 721 ? 19.742 -18.146 -27.284 1.00 95.50 721 ARG A CA 1
ATOM 5824 C C . ARG A 1 721 ? 19.530 -17.170 -26.129 1.00 95.50 721 ARG A C 1
ATOM 5826 O O . ARG A 1 721 ? 19.920 -17.485 -25.008 1.00 95.50 721 ARG A O 1
ATOM 5833 N N . LEU A 1 722 ? 18.932 -16.004 -26.374 1.00 96.44 722 LEU A N 1
ATOM 5834 C CA . LEU A 1 722 ? 18.653 -15.023 -25.317 1.00 96.44 722 LEU A CA 1
ATOM 5835 C C . LEU A 1 722 ? 17.664 -15.579 -24.283 1.00 96.44 722 LEU A C 1
ATOM 5837 O O . LEU A 1 722 ? 17.877 -15.398 -23.084 1.00 96.44 722 LEU A O 1
ATOM 5841 N N . GLN A 1 723 ? 16.635 -16.304 -24.731 1.00 95.62 723 GLN A N 1
ATOM 5842 C CA . GLN A 1 723 ? 15.673 -16.972 -23.849 1.00 95.62 723 GLN A CA 1
ATOM 5843 C C . GLN A 1 723 ? 16.336 -18.074 -23.011 1.00 95.62 723 GLN A C 1
ATOM 5845 O O . GLN A 1 723 ? 16.114 -18.130 -21.805 1.00 95.62 723 GLN A O 1
ATOM 5850 N N . ASN A 1 724 ? 17.204 -18.891 -23.612 1.00 96.00 724 ASN A N 1
ATOM 5851 C CA . ASN A 1 724 ? 17.965 -19.936 -22.923 1.00 96.00 724 ASN A CA 1
ATOM 5852 C C . ASN A 1 724 ? 18.909 -19.340 -21.856 1.00 96.00 724 ASN A C 1
ATOM 5854 O O . ASN A 1 724 ? 18.900 -19.775 -20.707 1.00 96.00 724 ASN A O 1
ATOM 5858 N N . ILE A 1 725 ? 19.640 -18.266 -22.180 1.00 95.69 725 ILE A N 1
ATOM 5859 C CA . ILE A 1 725 ? 20.478 -17.538 -21.209 1.00 95.69 725 ILE A CA 1
ATOM 5860 C C . ILE A 1 725 ? 19.629 -16.959 -20.062 1.00 95.69 725 ILE A C 1
ATOM 5862 O O . ILE A 1 725 ? 20.046 -17.018 -18.905 1.00 95.69 725 ILE A O 1
ATOM 5866 N N . LEU A 1 726 ? 18.435 -16.429 -20.348 1.00 95.44 726 LEU A N 1
ATOM 5867 C CA . LEU A 1 726 ? 17.518 -15.923 -19.322 1.00 95.44 726 LEU A CA 1
ATOM 5868 C C . LEU A 1 726 ? 16.956 -17.058 -18.440 1.00 95.44 726 LEU A C 1
ATOM 5870 O O . LEU A 1 726 ? 16.813 -16.886 -17.231 1.00 95.44 726 LEU A O 1
ATOM 5874 N N . GLU A 1 727 ? 16.663 -18.227 -19.015 1.00 94.38 727 GLU A N 1
ATOM 5875 C CA . GLU A 1 727 ? 16.231 -19.424 -18.282 1.00 94.38 727 GLU A CA 1
ATOM 5876 C C . GLU A 1 727 ? 17.347 -19.974 -17.379 1.00 94.38 727 GLU A C 1
ATOM 5878 O O . GLU A 1 727 ? 17.069 -20.334 -16.234 1.00 94.38 727 GLU A O 1
ATOM 5883 N N . ILE A 1 728 ? 18.603 -19.958 -17.846 1.00 93.56 728 ILE A N 1
ATOM 5884 C CA . ILE A 1 728 ? 19.793 -20.267 -17.039 1.00 93.56 728 ILE A CA 1
ATOM 5885 C C . ILE A 1 728 ? 19.919 -19.269 -15.883 1.00 93.56 728 ILE A C 1
ATOM 5887 O O . ILE A 1 728 ? 19.941 -19.692 -14.734 1.00 93.56 728 ILE A O 1
ATOM 5891 N N . LEU A 1 729 ? 19.921 -17.957 -16.151 1.00 94.81 729 LEU A N 1
ATOM 5892 C CA . LEU A 1 729 ? 20.043 -16.912 -15.121 1.00 94.81 729 LEU A CA 1
ATOM 5893 C C . LEU A 1 729 ? 18.953 -17.019 -14.037 1.00 94.81 729 LEU A C 1
ATOM 5895 O O . LEU A 1 729 ? 19.203 -16.741 -12.869 1.00 94.81 729 LEU A O 1
ATOM 5899 N N . ASN A 1 730 ? 17.741 -17.430 -14.416 1.00 90.31 730 ASN A N 1
ATOM 5900 C CA . ASN A 1 730 ? 16.613 -17.611 -13.499 1.00 90.31 730 ASN A CA 1
ATOM 5901 C C . ASN A 1 730 ? 16.618 -18.966 -12.753 1.00 90.31 730 ASN A C 1
ATOM 5903 O O . ASN A 1 730 ? 15.742 -19.185 -11.916 1.00 90.31 730 ASN A O 1
ATOM 5907 N N . ARG A 1 731 ? 17.563 -19.869 -13.051 1.00 90.75 731 ARG A N 1
ATOM 5908 C CA . ARG A 1 731 ? 17.788 -21.157 -12.360 1.00 90.75 731 ARG A CA 1
ATOM 5909 C C . ARG A 1 731 ? 19.202 -21.319 -11.790 1.00 90.75 731 ARG A C 1
ATOM 5911 O O . ARG A 1 731 ? 19.504 -22.365 -11.225 1.00 90.75 731 ARG A O 1
ATOM 5918 N N . ASP A 1 732 ? 20.079 -20.337 -11.972 1.00 92.00 732 ASP A N 1
ATOM 5919 C CA . ASP A 1 732 ? 21.465 -20.406 -11.521 1.00 92.00 732 ASP A CA 1
ATOM 5920 C C . ASP A 1 732 ? 21.554 -20.137 -10.015 1.00 92.00 732 ASP A C 1
ATOM 5922 O O . ASP A 1 732 ? 21.720 -18.997 -9.573 1.00 92.00 732 ASP A O 1
ATOM 5926 N N . ASP A 1 733 ? 21.496 -21.217 -9.234 1.00 91.25 733 ASP A N 1
ATOM 5927 C CA . ASP A 1 733 ? 21.719 -21.209 -7.786 1.00 91.25 733 ASP A CA 1
ATOM 5928 C C . ASP A 1 733 ? 23.042 -20.509 -7.394 1.00 91.25 733 ASP A C 1
ATOM 5930 O O . ASP A 1 733 ? 23.153 -20.007 -6.275 1.00 91.25 733 ASP A O 1
ATOM 5934 N N . SER A 1 734 ? 24.034 -20.390 -8.296 1.00 92.94 734 SER A N 1
ATOM 5935 C CA . SER A 1 734 ? 25.278 -19.659 -8.012 1.00 92.94 734 SER A CA 1
ATOM 5936 C C . SER A 1 734 ? 25.084 -18.145 -7.881 1.00 92.94 734 SER A C 1
ATOM 5938 O O . SER A 1 734 ? 25.911 -17.489 -7.250 1.00 92.94 734 SER A O 1
ATOM 5940 N N . ILE A 1 735 ? 24.015 -17.559 -8.436 1.00 95.44 735 ILE A N 1
ATOM 5941 C CA . ILE A 1 735 ? 23.669 -16.145 -8.205 1.00 95.44 735 ILE A CA 1
ATOM 5942 C C . ILE A 1 735 ? 23.270 -15.940 -6.740 1.00 95.44 735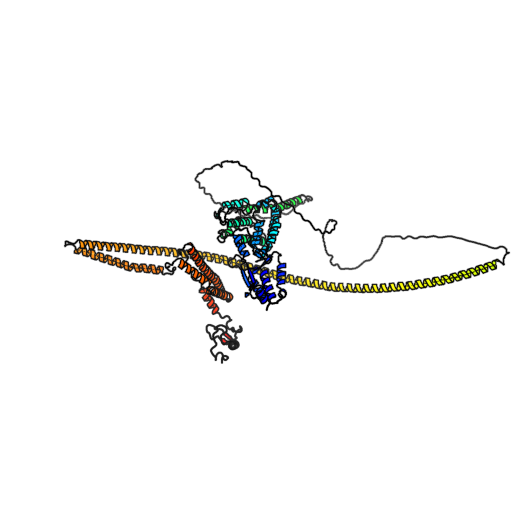 ILE A C 1
ATOM 5944 O O . ILE A 1 735 ? 23.759 -15.017 -6.087 1.00 95.44 735 ILE A O 1
ATOM 5948 N N . GLU A 1 736 ? 22.447 -16.838 -6.202 1.00 93.06 736 GLU A N 1
ATOM 5949 C CA . GLU A 1 736 ? 22.014 -16.774 -4.807 1.00 93.06 736 GLU A CA 1
ATOM 5950 C C . GLU A 1 736 ? 23.135 -17.220 -3.848 1.00 93.06 736 GLU A C 1
ATOM 5952 O O . GLU A 1 736 ? 23.312 -16.620 -2.791 1.00 93.06 736 GLU A O 1
ATOM 5957 N N . GLU A 1 737 ? 23.993 -18.173 -4.239 1.00 93.81 737 GLU A N 1
ATOM 5958 C CA . GLU A 1 737 ? 25.210 -18.513 -3.483 1.00 93.81 737 GLU A CA 1
ATOM 5959 C C . GLU A 1 737 ? 26.153 -17.302 -3.342 1.00 93.81 737 GLU A C 1
ATOM 5961 O O . GLU A 1 737 ? 26.692 -17.059 -2.258 1.00 93.81 737 GLU A O 1
ATOM 5966 N N . LYS A 1 738 ? 26.333 -16.508 -4.410 1.00 97.38 738 LYS A N 1
ATOM 5967 C CA . LYS A 1 738 ? 27.146 -15.277 -4.383 1.00 97.38 738 LYS A CA 1
ATOM 5968 C C . LYS A 1 738 ? 26.562 -14.246 -3.413 1.00 97.38 738 LYS A C 1
ATOM 5970 O O . LYS A 1 738 ? 27.314 -13.730 -2.589 1.00 97.38 738 LYS A O 1
ATOM 5975 N N . ARG A 1 739 ? 25.242 -14.017 -3.421 1.00 97.00 739 ARG A N 1
ATOM 5976 C CA . ARG A 1 739 ? 24.560 -13.168 -2.418 1.00 97.00 739 ARG A CA 1
ATOM 5977 C C . ARG A 1 739 ? 24.767 -13.682 -1.000 1.00 97.00 739 ARG A C 1
ATOM 5979 O O . ARG A 1 739 ? 25.245 -12.948 -0.143 1.00 97.00 739 ARG A O 1
ATOM 5986 N N . VAL A 1 740 ? 24.525 -14.972 -0.765 1.00 94.25 740 VAL A N 1
ATOM 5987 C CA . VAL A 1 740 ? 24.740 -15.617 0.540 1.00 94.25 740 VAL A CA 1
ATOM 5988 C C . VAL A 1 740 ? 26.198 -15.498 1.008 1.00 94.25 740 VAL A C 1
ATOM 5990 O O . VAL A 1 740 ? 26.439 -15.439 2.214 1.00 94.25 740 VAL A O 1
ATOM 5993 N N . ARG A 1 741 ? 27.184 -15.426 0.103 1.00 96.12 741 ARG A N 1
ATOM 5994 C CA . ARG A 1 741 ? 28.585 -15.119 0.448 1.00 96.12 741 ARG A CA 1
ATOM 5995 C C . ARG A 1 741 ? 28.792 -13.650 0.820 1.00 96.12 741 ARG A C 1
ATOM 5997 O O . ARG A 1 741 ? 29.456 -13.408 1.827 1.00 96.12 741 ARG A O 1
ATOM 6004 N N . ILE A 1 742 ? 28.204 -12.701 0.084 1.00 97.38 742 ILE A N 1
ATOM 6005 C CA . ILE A 1 742 ? 28.236 -11.265 0.419 1.00 97.38 742 ILE A CA 1
ATOM 6006 C C . ILE A 1 742 ? 27.629 -11.028 1.804 1.00 97.38 742 ILE A C 1
ATOM 6008 O O . ILE A 1 742 ? 28.327 -10.558 2.704 1.00 97.38 742 ILE A O 1
ATOM 6012 N N . SER A 1 743 ? 26.376 -11.433 2.020 1.00 94.06 743 SER A N 1
ATOM 6013 C CA . SER A 1 743 ? 25.674 -11.187 3.282 1.00 94.06 743 SER A CA 1
ATOM 6014 C C . SER A 1 743 ? 26.342 -11.911 4.462 1.00 94.06 743 SER A C 1
ATOM 6016 O O . SER A 1 743 ? 26.408 -11.359 5.556 1.00 94.06 743 SER A O 1
ATOM 6018 N N . ARG A 1 744 ? 26.930 -13.103 4.253 1.00 93.44 744 ARG A N 1
ATOM 6019 C CA . ARG A 1 744 ? 27.726 -13.808 5.280 1.00 93.44 744 ARG A CA 1
ATOM 6020 C C . ARG A 1 744 ? 29.007 -13.062 5.650 1.00 93.44 744 ARG A C 1
ATOM 6022 O O . ARG A 1 744 ? 29.375 -13.056 6.821 1.00 93.44 744 ARG A O 1
ATOM 6029 N N . LEU A 1 745 ? 29.709 -12.463 4.686 1.00 93.69 745 LEU A N 1
ATOM 6030 C CA . LEU A 1 745 ? 30.893 -11.654 4.990 1.00 93.69 745 LEU A CA 1
ATOM 6031 C C . LEU A 1 745 ? 30.486 -10.374 5.733 1.00 93.69 745 LEU A C 1
ATOM 6033 O O . LEU A 1 745 ? 31.108 -10.028 6.737 1.00 93.69 745 LEU A O 1
ATOM 6037 N N . LEU A 1 746 ? 29.390 -9.744 5.299 1.00 93.69 746 LEU A N 1
ATOM 6038 C CA . LEU A 1 746 ? 28.804 -8.548 5.901 1.00 93.69 746 LEU A CA 1
ATOM 6039 C C . LEU A 1 746 ? 28.412 -8.753 7.376 1.00 93.69 746 LEU A C 1
ATOM 6041 O O . LEU A 1 746 ? 28.715 -7.892 8.204 1.00 93.69 746 LEU A O 1
ATOM 6045 N N . THR A 1 747 ? 27.779 -9.884 7.721 1.00 89.50 747 THR A N 1
ATOM 6046 C CA . THR A 1 747 ? 27.387 -10.200 9.109 1.00 89.50 747 THR A CA 1
ATOM 6047 C C . THR A 1 747 ? 28.553 -10.622 9.995 1.00 89.50 747 THR A C 1
ATOM 6049 O O . THR A 1 747 ? 28.494 -10.403 11.202 1.00 89.50 747 THR A O 1
ATOM 6052 N N . ASN A 1 748 ? 29.597 -11.235 9.426 1.00 86.00 748 ASN A N 1
ATOM 6053 C CA . ASN A 1 748 ? 30.634 -11.922 10.205 1.00 86.00 748 ASN A CA 1
ATOM 6054 C C . ASN A 1 748 ? 31.943 -11.126 10.360 1.00 86.00 748 ASN A C 1
ATOM 6056 O O . ASN A 1 748 ? 32.833 -11.586 11.072 1.00 86.00 748 ASN A O 1
ATOM 6060 N N . THR A 1 749 ? 32.100 -9.970 9.702 1.00 89.38 749 THR A N 1
ATOM 6061 C CA . THR A 1 749 ? 33.304 -9.131 9.846 1.00 89.38 749 THR A CA 1
ATOM 6062 C C . THR A 1 749 ? 33.133 -7.994 10.857 1.00 89.38 749 THR A C 1
ATOM 6064 O O . THR A 1 749 ? 32.206 -7.185 10.768 1.00 89.38 749 THR A O 1
ATOM 6067 N N . ASP A 1 750 ? 34.096 -7.867 11.772 1.00 87.62 750 ASP A N 1
ATOM 6068 C CA . ASP A 1 750 ? 34.298 -6.678 12.617 1.00 87.62 750 ASP A CA 1
ATOM 6069 C C . ASP A 1 750 ? 35.053 -5.550 11.894 1.00 87.62 750 ASP A C 1
ATOM 6071 O O . ASP A 1 750 ? 35.118 -4.424 12.389 1.00 87.62 750 ASP A O 1
ATOM 6075 N N . SER A 1 751 ? 35.672 -5.835 10.744 1.00 93.06 751 SER A N 1
ATOM 6076 C CA . SER A 1 751 ? 36.449 -4.848 9.999 1.00 93.06 751 SER A CA 1
ATOM 6077 C C . SER A 1 751 ? 35.517 -3.871 9.292 1.00 93.06 751 SER A C 1
ATOM 6079 O O . SER A 1 751 ? 34.738 -4.258 8.420 1.00 93.06 751 SER A O 1
ATOM 6081 N N . ALA A 1 752 ? 35.635 -2.583 9.624 1.00 93.19 752 ALA A N 1
ATOM 6082 C CA . ALA A 1 752 ? 34.923 -1.519 8.920 1.00 93.19 752 ALA A CA 1
ATOM 6083 C C . ALA A 1 752 ? 35.236 -1.526 7.410 1.00 93.19 752 ALA A C 1
ATOM 6085 O O . ALA A 1 752 ? 34.321 -1.370 6.604 1.00 93.19 752 ALA A O 1
ATOM 6086 N N . ASP A 1 753 ? 36.493 -1.796 7.034 1.00 93.88 753 ASP A N 1
ATOM 6087 C CA . ASP A 1 753 ? 36.932 -1.890 5.638 1.00 93.88 753 ASP A CA 1
ATOM 6088 C C . ASP A 1 753 ? 36.246 -3.058 4.915 1.00 93.88 753 ASP A C 1
ATOM 6090 O O . ASP A 1 753 ? 35.655 -2.870 3.851 1.00 93.88 753 ASP A O 1
ATOM 6094 N N . THR A 1 754 ? 36.277 -4.267 5.493 1.00 94.06 754 THR A N 1
ATOM 6095 C CA . THR A 1 754 ? 35.636 -5.444 4.883 1.00 94.06 754 THR A CA 1
ATOM 6096 C C . THR A 1 754 ? 34.116 -5.293 4.832 1.00 94.06 754 THR A C 1
ATOM 6098 O O . THR A 1 754 ? 33.490 -5.684 3.844 1.00 94.06 754 THR A O 1
ATOM 6101 N N . ARG A 1 755 ? 33.505 -4.671 5.848 1.00 95.06 755 ARG A N 1
ATOM 6102 C CA . ARG A 1 755 ? 32.070 -4.359 5.858 1.00 95.06 755 ARG A CA 1
ATOM 6103 C C . ARG A 1 755 ? 31.715 -3.366 4.751 1.00 95.06 755 ARG A C 1
ATOM 6105 O O . ARG A 1 755 ? 30.758 -3.603 4.023 1.00 95.06 755 ARG A O 1
ATOM 6112 N N . GLN A 1 756 ? 32.513 -2.311 4.557 1.00 95.06 756 GLN A N 1
ATOM 6113 C CA . GLN A 1 756 ? 32.320 -1.353 3.464 1.00 95.06 756 GLN A CA 1
ATOM 6114 C C . GLN A 1 756 ? 32.498 -2.007 2.085 1.00 95.06 756 GLN A C 1
ATOM 6116 O O . GLN A 1 756 ? 31.716 -1.728 1.180 1.00 95.06 756 GLN A O 1
ATOM 6121 N N . ILE A 1 757 ? 33.484 -2.897 1.923 1.00 96.44 757 ILE A N 1
ATOM 6122 C CA . ILE A 1 757 ? 33.651 -3.697 0.698 1.00 96.44 757 ILE A CA 1
ATOM 6123 C C . ILE A 1 757 ? 32.422 -4.585 0.463 1.00 96.44 757 ILE A C 1
ATOM 6125 O O . ILE A 1 757 ? 31.955 -4.659 -0.666 1.00 96.44 757 ILE A O 1
ATOM 6129 N N . SER A 1 758 ? 31.872 -5.207 1.509 1.00 96.25 758 SER A N 1
ATOM 6130 C CA . SER A 1 758 ? 30.711 -6.102 1.395 1.00 96.25 758 SER A CA 1
ATOM 6131 C C . SER A 1 758 ? 29.434 -5.360 0.983 1.00 96.25 758 SER A C 1
ATOM 6133 O O . SER A 1 758 ? 28.754 -5.823 0.077 1.00 96.25 758 SER A O 1
ATOM 6135 N N . VAL A 1 759 ? 29.143 -4.186 1.566 1.00 95.19 759 VAL A N 1
ATOM 6136 C CA . VAL A 1 759 ? 27.993 -3.348 1.149 1.00 95.19 759 VAL A CA 1
ATOM 6137 C C . VAL A 1 759 ? 28.139 -2.895 -0.307 1.00 95.19 759 VAL A C 1
ATOM 6139 O O . VAL A 1 759 ? 27.203 -3.009 -1.090 1.00 95.19 759 VAL A O 1
ATOM 6142 N N . LEU A 1 760 ? 29.330 -2.420 -0.693 1.00 95.56 760 LEU A N 1
ATOM 6143 C CA . LEU A 1 760 ? 29.585 -1.996 -2.073 1.00 95.56 760 LEU A CA 1
ATOM 6144 C C . LEU A 1 760 ? 29.503 -3.163 -3.067 1.00 95.56 760 LEU A C 1
ATOM 6146 O O . LEU A 1 760 ? 29.115 -2.950 -4.212 1.00 95.56 760 LEU A O 1
ATOM 6150 N N . GLU A 1 761 ? 29.866 -4.379 -2.657 1.00 97.88 761 GLU A N 1
ATOM 6151 C CA . GLU A 1 761 ? 29.707 -5.573 -3.487 1.00 97.88 761 GLU A CA 1
ATOM 6152 C C . GLU A 1 761 ? 28.234 -5.977 -3.631 1.00 97.88 761 GLU A C 1
ATOM 6154 O O . GLU A 1 761 ? 27.840 -6.371 -4.721 1.00 97.88 761 GLU A O 1
ATOM 6159 N N . GLU A 1 762 ? 27.414 -5.838 -2.584 1.00 97.25 762 GLU A N 1
ATOM 6160 C CA . GLU A 1 762 ? 25.964 -6.098 -2.623 1.00 97.25 762 GLU A CA 1
ATOM 6161 C C . GLU A 1 762 ? 25.281 -5.204 -3.675 1.00 97.25 762 GLU A C 1
ATOM 6163 O O . GLU A 1 762 ? 24.693 -5.712 -4.635 1.00 97.25 762 GLU A O 1
ATOM 6168 N N . ASP A 1 763 ? 25.488 -3.883 -3.577 1.00 93.50 763 ASP A N 1
ATOM 6169 C CA . ASP A 1 763 ? 24.991 -2.887 -4.538 1.00 93.50 763 ASP A CA 1
ATOM 6170 C C . ASP A 1 763 ? 25.464 -3.175 -5.977 1.00 93.50 763 ASP A C 1
ATOM 6172 O O . ASP A 1 763 ? 24.677 -3.122 -6.930 1.00 93.50 763 ASP A O 1
ATOM 6176 N N . LEU A 1 764 ? 26.759 -3.463 -6.166 1.00 94.38 764 LEU A N 1
ATOM 6177 C CA . LEU A 1 764 ? 27.351 -3.687 -7.491 1.00 94.38 764 LEU A CA 1
ATOM 6178 C C . LEU A 1 764 ? 26.924 -5.024 -8.106 1.00 94.38 764 LEU A C 1
ATOM 6180 O O . LEU A 1 764 ? 26.672 -5.083 -9.314 1.00 94.38 764 LEU A O 1
ATOM 6184 N N . PHE A 1 765 ? 26.828 -6.086 -7.306 1.00 97.81 765 PHE A N 1
ATOM 6185 C CA . PHE A 1 765 ? 26.450 -7.411 -7.777 1.00 97.81 765 PHE A CA 1
ATOM 6186 C C . PHE A 1 765 ? 24.988 -7.427 -8.227 1.00 97.81 765 PHE A C 1
ATOM 6188 O O . PHE A 1 765 ? 24.727 -7.793 -9.376 1.00 97.81 765 PHE A O 1
ATOM 6195 N N . ASP A 1 766 ? 24.051 -6.936 -7.411 1.00 95.50 766 ASP A N 1
ATOM 6196 C CA . ASP A 1 766 ? 22.635 -6.881 -7.797 1.00 95.50 766 ASP A CA 1
ATOM 6197 C C . ASP A 1 766 ? 22.371 -5.876 -8.930 1.00 95.50 766 ASP A C 1
ATOM 6199 O O . ASP A 1 766 ? 21.554 -6.153 -9.818 1.00 95.50 766 ASP A O 1
ATOM 6203 N N . SER A 1 767 ? 23.132 -4.777 -9.009 1.00 92.88 767 SER A N 1
ATOM 6204 C CA . SER A 1 767 ? 23.136 -3.908 -10.198 1.00 92.88 767 SER A CA 1
ATOM 6205 C C . SER A 1 767 ? 23.583 -4.661 -11.457 1.00 92.88 767 SER A C 1
ATOM 6207 O O . SER A 1 767 ? 22.988 -4.488 -12.522 1.00 92.88 767 SER A O 1
ATOM 6209 N N . SER A 1 768 ? 24.598 -5.529 -11.356 1.00 96.19 768 SER A N 1
ATOM 6210 C CA . SER A 1 768 ? 25.082 -6.330 -12.489 1.00 96.19 768 SER A CA 1
ATOM 6211 C C . SER A 1 768 ? 24.079 -7.406 -12.922 1.00 96.19 768 SER A C 1
ATOM 6213 O O . SER A 1 768 ? 23.853 -7.568 -14.121 1.00 96.19 768 SER A O 1
ATOM 6215 N N . VAL A 1 769 ? 23.411 -8.078 -11.973 1.00 95.88 769 VAL A N 1
ATOM 6216 C CA . VAL A 1 769 ? 22.331 -9.048 -12.240 1.00 95.88 769 VAL A CA 1
ATOM 6217 C C . VAL A 1 769 ? 21.152 -8.365 -12.931 1.00 95.88 769 VAL A C 1
ATOM 6219 O O . VAL A 1 769 ? 20.643 -8.878 -13.931 1.00 95.88 769 VAL A O 1
ATOM 6222 N N . THR A 1 770 ? 20.751 -7.191 -12.438 1.00 95.00 770 THR A N 1
ATOM 6223 C CA . THR A 1 770 ? 19.642 -6.403 -12.994 1.00 95.00 770 THR A CA 1
ATOM 6224 C C . THR A 1 770 ? 19.961 -5.942 -14.414 1.00 95.00 770 THR A C 1
ATOM 6226 O O . THR A 1 770 ? 19.225 -6.272 -15.339 1.00 95.00 770 THR A O 1
ATOM 6229 N N . MET A 1 771 ? 21.113 -5.294 -14.625 1.00 93.56 771 MET A N 1
ATOM 6230 C CA . MET A 1 771 ? 21.558 -4.851 -15.951 1.00 93.56 771 MET A CA 1
ATOM 6231 C C . MET A 1 771 ? 21.662 -6.016 -16.949 1.00 93.56 771 MET A C 1
ATOM 6233 O O . MET A 1 771 ? 21.233 -5.883 -18.093 1.00 93.56 771 MET A O 1
ATOM 6237 N N . TYR A 1 772 ? 22.189 -7.171 -16.526 1.00 97.12 772 TYR A N 1
ATOM 6238 C CA . TYR A 1 772 ? 22.296 -8.360 -17.374 1.00 97.12 772 TYR A CA 1
ATOM 6239 C C . TYR A 1 772 ? 20.911 -8.883 -17.793 1.00 97.12 772 TYR A C 1
ATOM 6241 O O . TYR A 1 772 ? 20.665 -9.092 -18.984 1.00 97.12 772 TYR A O 1
ATOM 6249 N N . ARG A 1 773 ? 19.975 -9.020 -16.843 1.00 96.75 773 ARG A N 1
ATOM 6250 C CA . ARG A 1 773 ? 18.579 -9.412 -17.110 1.00 96.75 773 ARG A CA 1
ATOM 6251 C C . ARG A 1 773 ? 17.868 -8.412 -18.030 1.00 96.75 773 ARG A C 1
ATOM 6253 O O . ARG A 1 773 ? 17.195 -8.829 -18.971 1.00 96.75 773 ARG A O 1
ATOM 6260 N N . ASP A 1 774 ? 18.041 -7.115 -17.802 1.00 95.06 774 ASP A N 1
ATOM 6261 C CA . ASP A 1 774 ? 17.371 -6.065 -18.571 1.00 95.06 774 ASP A CA 1
ATOM 6262 C C . ASP A 1 774 ? 17.894 -5.963 -20.008 1.00 95.06 774 ASP A C 1
ATOM 6264 O O . ASP A 1 774 ? 17.092 -5.810 -20.930 1.00 95.06 774 ASP A O 1
ATOM 6268 N N . THR A 1 775 ? 19.198 -6.145 -20.248 1.00 96.50 775 THR A N 1
ATOM 6269 C CA . THR A 1 775 ? 19.737 -6.235 -21.617 1.00 96.50 775 THR A CA 1
ATOM 6270 C C . THR A 1 775 ? 19.183 -7.451 -22.369 1.00 96.50 775 THR A C 1
ATOM 6272 O O . THR A 1 775 ? 18.825 -7.330 -23.544 1.00 96.50 775 THR A O 1
ATOM 6275 N N . LEU A 1 776 ? 19.051 -8.612 -21.714 1.00 96.50 776 LEU A N 1
ATOM 6276 C CA . LEU A 1 776 ? 18.435 -9.800 -22.324 1.00 96.50 776 LEU A CA 1
ATOM 6277 C C . LEU A 1 776 ? 16.955 -9.566 -22.655 1.00 96.50 776 LEU A C 1
ATOM 6279 O O . LEU A 1 776 ? 16.527 -9.869 -23.770 1.00 96.50 776 LEU A O 1
ATOM 6283 N N . ASN A 1 777 ? 16.189 -8.986 -21.726 1.00 96.19 777 ASN A N 1
ATOM 6284 C CA . ASN A 1 777 ? 14.780 -8.637 -21.927 1.00 96.19 777 ASN A CA 1
ATOM 6285 C C . ASN A 1 777 ? 14.605 -7.620 -23.067 1.00 96.19 777 ASN A C 1
ATOM 6287 O O . ASN A 1 777 ? 13.779 -7.831 -23.956 1.00 96.19 777 ASN A O 1
ATOM 6291 N N . TYR A 1 778 ? 15.411 -6.553 -23.084 1.00 96.56 778 TYR A N 1
ATOM 6292 C CA . TYR A 1 778 ? 15.401 -5.534 -24.135 1.00 96.56 778 TYR A CA 1
ATOM 6293 C C . TYR A 1 778 ? 15.698 -6.136 -25.512 1.00 96.56 778 TYR A C 1
ATOM 6295 O O . TYR A 1 778 ? 14.973 -5.865 -26.469 1.00 96.56 778 TYR A O 1
ATOM 6303 N N . ASN A 1 779 ? 16.727 -6.982 -25.618 1.00 97.00 779 ASN A N 1
ATOM 6304 C CA . ASN A 1 779 ? 17.080 -7.637 -26.876 1.00 97.00 779 ASN A CA 1
ATOM 6305 C C . ASN A 1 779 ? 15.985 -8.606 -27.338 1.00 97.00 779 ASN A C 1
ATOM 6307 O O . ASN A 1 779 ? 15.596 -8.558 -28.502 1.00 97.00 779 ASN A O 1
ATOM 6311 N N . THR A 1 780 ? 15.449 -9.423 -26.426 1.00 96.62 780 THR A N 1
ATOM 6312 C CA . THR A 1 780 ? 14.341 -10.360 -26.686 1.00 96.62 780 THR A CA 1
ATOM 6313 C C . THR A 1 780 ? 13.126 -9.619 -27.244 1.00 96.62 780 THR A C 1
ATOM 6315 O O . THR A 1 780 ? 12.643 -9.949 -28.327 1.00 96.62 780 THR A O 1
ATOM 6318 N N . TYR A 1 781 ? 12.688 -8.557 -26.559 1.00 95.50 781 TYR A N 1
ATOM 6319 C CA . TYR A 1 781 ? 11.598 -7.693 -27.010 1.00 95.50 781 TYR A CA 1
ATOM 6320 C C . TYR A 1 781 ? 11.905 -7.044 -28.365 1.00 95.50 781 TYR A C 1
ATOM 6322 O O . TYR A 1 781 ? 11.062 -7.063 -29.261 1.00 95.50 781 TYR A O 1
ATOM 6330 N N . ARG A 1 782 ? 13.117 -6.502 -28.551 1.00 95.00 782 ARG A N 1
ATOM 6331 C CA . ARG A 1 782 ? 13.519 -5.848 -29.803 1.00 95.00 782 ARG A CA 1
ATOM 6332 C C . ARG A 1 782 ? 13.383 -6.799 -30.989 1.00 95.00 782 ARG A C 1
ATOM 6334 O O . ARG A 1 782 ? 12.698 -6.439 -31.938 1.00 95.00 782 ARG A O 1
ATOM 6341 N N . ILE A 1 783 ? 13.961 -7.999 -30.912 1.00 96.06 783 ILE A N 1
ATOM 6342 C CA . ILE A 1 783 ? 13.927 -8.991 -32.001 1.00 96.06 783 ILE A CA 1
ATOM 6343 C C . ILE A 1 783 ? 12.486 -9.410 -32.312 1.00 96.06 783 ILE A C 1
ATOM 6345 O O . ILE A 1 783 ? 12.112 -9.479 -33.479 1.00 96.06 783 ILE A O 1
ATOM 6349 N N . GLN A 1 784 ? 11.652 -9.609 -31.286 1.00 91.88 784 GLN A N 1
ATOM 6350 C CA . GLN A 1 784 ? 10.229 -9.928 -31.458 1.00 91.88 784 GLN A CA 1
ATOM 6351 C C . GLN A 1 784 ? 9.442 -8.819 -32.182 1.00 91.88 784 GLN A C 1
ATOM 6353 O O . GLN A 1 784 ? 8.475 -9.122 -32.877 1.00 91.88 784 GLN A O 1
ATOM 6358 N N . GLN A 1 785 ? 9.846 -7.549 -32.049 1.00 94.50 785 GLN A N 1
ATOM 6359 C CA . GLN A 1 785 ? 9.220 -6.414 -32.743 1.00 94.50 785 GLN A CA 1
ATOM 6360 C C . GLN A 1 785 ? 9.806 -6.147 -34.142 1.00 94.50 785 GLN A C 1
ATOM 6362 O O . GLN A 1 785 ? 9.075 -5.732 -35.038 1.00 94.50 785 GLN A O 1
ATOM 6367 N N . THR A 1 786 ? 11.114 -6.336 -34.341 1.00 93.50 786 THR A N 1
ATOM 6368 C CA . THR A 1 786 ? 11.821 -5.968 -35.587 1.00 93.50 786 THR A CA 1
ATOM 6369 C C . THR A 1 786 ? 12.041 -7.128 -36.553 1.00 93.50 786 THR A C 1
ATOM 6371 O O . THR A 1 786 ? 12.373 -6.876 -37.710 1.00 93.50 786 THR A O 1
ATOM 6374 N N . GLN A 1 787 ? 11.945 -8.376 -36.081 1.00 94.12 787 GLN A N 1
ATOM 6375 C CA . GLN A 1 787 ? 12.451 -9.581 -36.757 1.00 94.12 787 GLN A CA 1
ATOM 6376 C C . GLN A 1 787 ? 13.919 -9.443 -37.215 1.00 94.12 787 GLN A C 1
ATOM 6378 O O . GLN A 1 787 ? 14.336 -10.012 -38.220 1.00 94.12 787 GLN A O 1
ATOM 6383 N N . SER A 1 788 ? 14.716 -8.656 -36.482 1.00 92.62 788 SER A N 1
ATOM 6384 C CA . SER A 1 788 ? 16.106 -8.342 -36.820 1.00 92.62 788 SER A CA 1
ATOM 6385 C C . SER A 1 788 ? 16.951 -8.087 -35.573 1.00 92.62 788 SER A C 1
ATOM 6387 O O . SER A 1 788 ? 16.542 -7.358 -34.666 1.00 92.62 788 SER A O 1
ATOM 6389 N N . ILE A 1 789 ? 18.168 -8.634 -35.572 1.00 93.50 789 ILE A N 1
ATOM 6390 C CA . ILE A 1 789 ? 19.183 -8.423 -34.529 1.00 93.50 789 ILE A CA 1
ATOM 6391 C C . ILE A 1 789 ? 19.827 -7.024 -34.584 1.00 93.50 789 ILE A C 1
ATOM 6393 O O . ILE A 1 789 ? 20.587 -6.651 -33.687 1.00 93.50 789 ILE A O 1
ATOM 6397 N N . GLU A 1 790 ? 19.554 -6.230 -35.627 1.00 90.50 790 GLU A N 1
ATOM 6398 C CA . GLU A 1 790 ? 20.190 -4.925 -35.819 1.00 90.50 790 GLU A CA 1
ATOM 6399 C C . GLU A 1 790 ? 19.849 -3.951 -34.683 1.00 90.50 790 GLU A C 1
ATOM 6401 O O . GLU A 1 790 ? 18.695 -3.567 -34.460 1.00 90.50 790 GLU A O 1
ATOM 6406 N N . GLY A 1 791 ? 20.887 -3.523 -33.962 1.00 88.50 791 GLY A N 1
ATOM 6407 C CA . GLY A 1 791 ? 20.793 -2.615 -32.819 1.00 88.50 791 GLY A CA 1
ATOM 6408 C C . GLY A 1 791 ? 20.310 -3.261 -31.516 1.00 88.50 791 GLY A C 1
ATOM 6409 O O . GLY A 1 791 ? 19.948 -2.529 -30.592 1.00 88.50 791 GLY A O 1
ATOM 6410 N N . CYS A 1 792 ? 20.310 -4.594 -31.408 1.00 92.56 792 CYS A N 1
ATOM 6411 C CA . CYS A 1 792 ? 20.406 -5.239 -30.099 1.00 92.56 792 CYS A CA 1
ATOM 6412 C C . CYS A 1 792 ? 21.632 -4.693 -29.345 1.00 92.56 792 CYS A C 1
ATOM 6414 O O . CYS A 1 792 ? 22.684 -4.438 -29.933 1.00 92.56 792 CYS A O 1
ATOM 6416 N N . GLN A 1 793 ? 21.491 -4.491 -28.039 1.00 93.12 793 GLN A N 1
ATOM 6417 C CA . GLN A 1 793 ? 22.595 -4.082 -27.177 1.00 93.12 793 GLN A CA 1
ATOM 6418 C C . GLN A 1 793 ? 23.570 -5.256 -26.986 1.00 93.12 793 GLN A C 1
ATOM 6420 O O . GLN A 1 793 ? 23.126 -6.408 -26.925 1.00 93.12 793 GLN A O 1
ATOM 6425 N N . PRO A 1 794 ? 24.887 -5.010 -26.864 1.00 93.75 794 PRO A N 1
ATOM 6426 C CA . PRO A 1 794 ? 25.831 -6.065 -26.518 1.00 93.75 794 PRO A CA 1
ATOM 6427 C C . PRO A 1 794 ? 25.488 -6.614 -25.129 1.00 93.75 794 PRO A C 1
ATOM 6429 O O . PRO A 1 794 ? 25.393 -5.853 -24.168 1.00 93.75 794 PRO A O 1
ATOM 6432 N N . VAL A 1 795 ? 25.300 -7.932 -25.023 1.00 93.12 795 VAL A N 1
ATOM 6433 C CA . VAL A 1 795 ? 25.037 -8.591 -23.735 1.00 93.12 795 VAL A CA 1
ATOM 6434 C C . VAL A 1 795 ? 26.262 -8.386 -22.825 1.00 93.12 795 VAL A C 1
ATOM 6436 O O . VAL A 1 795 ? 27.377 -8.685 -23.267 1.00 93.12 795 VAL A O 1
ATOM 6439 N N . PRO A 1 796 ? 26.101 -7.860 -21.594 1.00 91.75 796 PRO A N 1
ATOM 6440 C CA . PRO A 1 796 ? 27.223 -7.629 -20.687 1.00 91.75 796 PRO A CA 1
ATOM 6441 C C . PRO A 1 796 ? 27.854 -8.944 -20.195 1.00 91.75 796 PRO A C 1
ATOM 6443 O O . PRO A 1 796 ? 27.374 -10.040 -20.479 1.00 91.75 796 PRO A O 1
ATOM 6446 N N . SER A 1 797 ? 28.954 -8.855 -19.445 1.00 93.81 797 SER A N 1
ATOM 6447 C CA . SER A 1 797 ? 29.556 -10.016 -18.774 1.00 93.81 797 SER A CA 1
ATOM 6448 C C . SER A 1 797 ? 28.599 -10.635 -17.749 1.00 93.81 797 SER A C 1
ATOM 6450 O O . SER A 1 797 ? 27.893 -9.904 -17.058 1.00 93.81 797 SER A O 1
ATOM 6452 N N . TYR A 1 798 ? 28.618 -11.966 -17.612 1.00 95.69 798 TYR A N 1
ATOM 6453 C CA . TYR A 1 798 ? 27.775 -12.678 -16.644 1.00 95.69 798 TYR A CA 1
ATOM 6454 C C . TYR A 1 798 ? 28.042 -12.212 -15.195 1.00 95.69 798 TYR A C 1
ATOM 6456 O O . TYR A 1 798 ? 29.215 -12.031 -14.848 1.00 95.69 798 TYR A O 1
ATOM 6464 N N . PRO A 1 799 ? 27.010 -12.044 -14.342 1.00 96.75 799 PRO A N 1
ATOM 6465 C CA . PRO A 1 799 ? 27.176 -11.545 -12.977 1.00 96.75 799 PRO A CA 1
ATOM 6466 C C . PRO A 1 799 ? 28.126 -12.395 -12.124 1.00 96.75 799 PRO A C 1
ATOM 6468 O O . PRO A 1 799 ? 27.944 -13.608 -11.933 1.00 96.75 799 PRO A O 1
ATOM 6471 N N . ASN A 1 800 ? 29.150 -11.742 -11.576 1.00 97.31 800 ASN A N 1
ATOM 6472 C CA . ASN A 1 800 ? 30.161 -12.375 -10.740 1.00 97.31 800 ASN A CA 1
ATOM 6473 C C . ASN A 1 800 ? 30.736 -11.394 -9.710 1.00 97.31 800 ASN A C 1
ATOM 6475 O O . ASN A 1 800 ? 30.708 -10.185 -9.929 1.00 97.31 800 ASN A O 1
ATOM 6479 N N . LEU A 1 801 ? 31.275 -11.935 -8.617 1.00 97.12 801 LEU A N 1
ATOM 6480 C CA . LEU A 1 801 ? 31.885 -11.159 -7.537 1.00 97.12 801 LEU A CA 1
ATOM 6481 C C . LEU A 1 801 ? 33.194 -10.502 -7.995 1.00 97.12 801 LEU A C 1
ATOM 6483 O O . LEU A 1 801 ? 33.987 -11.109 -8.724 1.00 97.12 801 LEU A O 1
ATOM 6487 N N . SER A 1 802 ? 33.450 -9.281 -7.536 1.00 96.94 802 SER A N 1
ATOM 6488 C CA . SER A 1 802 ? 34.686 -8.559 -7.808 1.00 96.94 802 SER A CA 1
ATOM 6489 C C . SER A 1 802 ? 35.881 -9.217 -7.118 1.00 96.94 802 SER A C 1
ATOM 6491 O O . SER A 1 802 ? 35.785 -9.751 -6.010 1.00 96.94 802 SER A O 1
ATOM 6493 N N . GLN A 1 803 ? 37.060 -9.109 -7.740 1.00 96.44 803 GLN A N 1
ATOM 6494 C CA . GLN A 1 803 ? 38.306 -9.578 -7.126 1.00 96.44 803 GLN A CA 1
ATOM 6495 C C . GLN A 1 803 ? 38.533 -8.933 -5.749 1.00 96.44 803 GLN A C 1
ATOM 6497 O O . GLN A 1 803 ? 39.002 -9.593 -4.833 1.00 96.44 803 GLN A O 1
ATOM 6502 N N . LYS A 1 804 ? 38.114 -7.673 -5.575 1.00 96.12 804 LYS A N 1
ATOM 6503 C CA . LYS A 1 804 ? 38.257 -6.924 -4.321 1.00 96.12 804 LYS A CA 1
ATOM 6504 C C . LYS A 1 804 ? 37.454 -7.539 -3.172 1.00 96.12 804 LYS A C 1
ATOM 6506 O O . LYS A 1 804 ? 37.943 -7.564 -2.045 1.00 96.12 804 LYS A O 1
ATOM 6511 N N . PHE A 1 805 ? 36.249 -8.037 -3.454 1.00 97.56 805 PHE A N 1
ATOM 6512 C CA . PHE A 1 805 ? 35.461 -8.794 -2.485 1.00 97.56 805 PHE A CA 1
ATOM 6513 C C . PHE A 1 805 ? 36.073 -10.171 -2.226 1.00 97.56 805 PHE A C 1
ATOM 6515 O O . PHE A 1 805 ? 36.203 -10.562 -1.072 1.00 97.56 805 PHE A O 1
ATOM 6522 N N . LEU A 1 806 ? 36.508 -10.889 -3.267 1.00 96.38 806 LEU A N 1
ATOM 6523 C CA . LEU A 1 806 ? 37.130 -12.211 -3.113 1.00 96.38 806 LEU A CA 1
ATOM 6524 C C . LEU A 1 806 ? 38.420 -12.150 -2.274 1.00 96.38 806 LEU A C 1
ATOM 6526 O O . LEU A 1 806 ? 38.636 -13.007 -1.417 1.00 96.38 806 LEU A O 1
ATOM 6530 N N . ASP A 1 807 ? 39.241 -11.117 -2.460 1.00 94.69 807 ASP A N 1
ATOM 6531 C CA . ASP A 1 807 ? 40.433 -10.851 -1.649 1.00 94.69 807 ASP A CA 1
ATOM 6532 C C . ASP A 1 807 ? 40.062 -10.575 -0.180 1.00 94.69 807 ASP A C 1
ATOM 6534 O O . ASP A 1 807 ? 40.734 -11.060 0.732 1.00 94.69 807 ASP A O 1
ATOM 6538 N N . ALA A 1 808 ? 38.970 -9.843 0.066 1.00 93.88 808 ALA A N 1
ATOM 6539 C CA . ALA A 1 808 ? 38.480 -9.539 1.410 1.00 93.88 808 ALA A CA 1
ATOM 6540 C C . ALA A 1 808 ? 37.835 -10.758 2.105 1.00 93.88 808 ALA A C 1
ATOM 6542 O O . ALA A 1 808 ? 38.104 -10.999 3.283 1.00 93.88 808 ALA A O 1
ATOM 6543 N N . GLU A 1 809 ? 37.057 -11.572 1.382 1.00 94.12 809 GLU A N 1
ATOM 6544 C CA . GLU A 1 809 ? 36.496 -12.833 1.885 1.00 94.12 809 GLU A CA 1
ATOM 6545 C C . GLU A 1 809 ? 37.620 -13.803 2.272 1.00 94.12 809 GLU A C 1
ATOM 6547 O O . GLU A 1 809 ? 37.593 -14.392 3.353 1.00 94.12 809 GLU A O 1
ATOM 6552 N N . ASN A 1 810 ? 38.648 -13.929 1.427 1.00 89.75 810 ASN A N 1
ATOM 6553 C CA . ASN A 1 810 ? 39.829 -14.733 1.731 1.00 89.75 810 ASN A CA 1
ATOM 6554 C C . ASN A 1 810 ? 40.595 -14.185 2.945 1.00 89.75 810 ASN A C 1
ATOM 6556 O O . ASN A 1 810 ? 40.977 -14.967 3.813 1.00 89.75 810 ASN A O 1
ATOM 6560 N N . LYS A 1 811 ? 40.758 -12.860 3.059 1.00 88.56 811 LYS A N 1
ATOM 6561 C CA . LYS A 1 811 ? 41.428 -12.219 4.202 1.00 88.56 811 LYS A CA 1
ATOM 6562 C C . LYS A 1 811 ? 40.729 -12.522 5.533 1.00 88.56 811 LYS A C 1
ATOM 6564 O O . LYS A 1 811 ? 41.411 -12.903 6.483 1.00 88.56 811 LYS A O 1
ATOM 6569 N N . GLU A 1 812 ? 39.401 -12.413 5.612 1.00 85.12 812 GLU A N 1
ATOM 6570 C CA . GLU A 1 812 ? 38.659 -12.784 6.833 1.00 85.12 812 GLU A CA 1
ATOM 6571 C C . GLU A 1 812 ? 38.656 -14.304 7.066 1.00 85.12 812 GLU A C 1
ATOM 6573 O O . GLU A 1 812 ? 38.767 -14.733 8.208 1.00 85.12 812 GLU A O 1
ATOM 6578 N N . ARG A 1 813 ? 38.620 -15.143 6.017 1.00 78.38 813 ARG A N 1
ATOM 6579 C CA . ARG A 1 813 ? 38.805 -16.604 6.163 1.00 78.38 813 ARG A CA 1
ATOM 6580 C C . ARG A 1 813 ? 40.179 -16.975 6.741 1.00 78.38 813 ARG A C 1
ATOM 6582 O O . ARG A 1 813 ? 40.283 -18.003 7.401 1.00 78.38 813 ARG A O 1
ATOM 6589 N N . THR A 1 814 ? 41.214 -16.165 6.502 1.00 72.88 814 THR A N 1
ATOM 6590 C CA . THR A 1 814 ? 42.558 -16.326 7.097 1.00 72.88 814 THR A CA 1
ATOM 6591 C C . THR A 1 814 ? 42.743 -15.617 8.443 1.00 72.88 814 THR A C 1
ATOM 6593 O O . THR A 1 814 ? 43.786 -15.776 9.075 1.00 72.88 814 THR A O 1
ATOM 6596 N N . LYS A 1 815 ? 41.764 -14.832 8.907 1.00 71.25 815 LYS A N 1
ATOM 6597 C CA . LYS A 1 815 ? 41.792 -14.198 10.230 1.00 71.25 815 LYS A CA 1
ATOM 6598 C C . LYS A 1 815 ? 41.420 -15.249 11.277 1.00 71.25 815 LYS A C 1
ATOM 6600 O O . LYS A 1 815 ? 40.381 -15.897 11.168 1.00 71.25 815 LYS A O 1
ATOM 6605 N N . ALA A 1 816 ? 42.243 -15.405 12.313 1.00 60.25 816 ALA A N 1
ATOM 6606 C CA . ALA A 1 816 ? 41.885 -16.255 13.443 1.00 60.25 816 ALA A CA 1
ATOM 6607 C C . ALA A 1 816 ? 40.590 -15.732 14.098 1.00 60.25 816 ALA A C 1
ATOM 6609 O O . ALA A 1 816 ? 40.505 -14.562 14.467 1.00 60.25 816 ALA A O 1
ATOM 6610 N N . MET A 1 817 ? 39.586 -16.599 14.263 1.00 57.94 817 MET A N 1
ATOM 6611 C CA . MET A 1 817 ? 38.306 -16.277 14.927 1.00 57.94 817 MET A CA 1
ATOM 6612 C C . MET A 1 817 ? 38.411 -16.211 16.467 1.00 57.94 817 MET A C 1
ATOM 6614 O O . MET A 1 817 ? 37.407 -16.285 17.170 1.00 57.94 817 MET A O 1
ATOM 6618 N N . PHE A 1 818 ? 39.631 -16.103 16.990 1.00 63.34 818 PHE A N 1
ATOM 6619 C CA . PHE A 1 818 ? 39.999 -16.233 18.398 1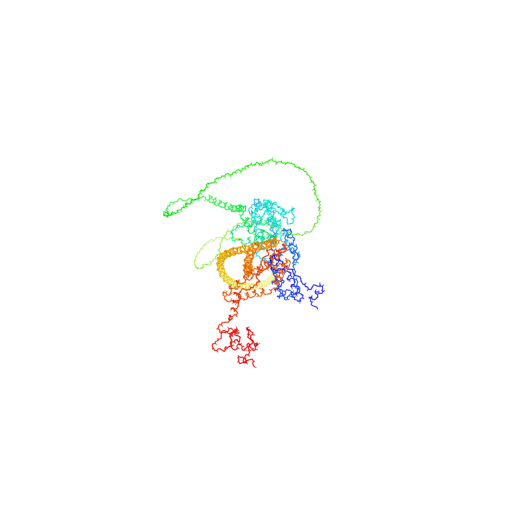.00 63.34 818 PHE A CA 1
ATOM 6620 C C . PHE A 1 818 ? 41.114 -15.220 18.688 1.00 63.34 818 PHE A C 1
ATOM 6622 O O . PHE A 1 818 ? 41.855 -14.859 17.767 1.00 63.34 818 PHE A O 1
ATOM 6629 N N . GLY A 1 819 ? 41.259 -14.756 19.930 1.00 63.00 819 GLY A N 1
ATOM 6630 C CA . GLY A 1 819 ? 42.379 -13.895 20.306 1.00 63.00 819 GLY A CA 1
ATOM 6631 C C . GLY A 1 819 ? 43.724 -14.611 20.163 1.00 63.00 819 GLY A C 1
ATOM 6632 O O . GLY A 1 819 ? 43.805 -15.843 20.151 1.00 63.00 819 GLY A O 1
ATOM 6633 N N . GLU A 1 820 ? 44.809 -13.842 20.046 1.00 66.31 820 GLU A N 1
ATOM 6634 C CA . GLU A 1 820 ? 46.160 -14.404 19.948 1.00 66.31 820 GLU A CA 1
ATOM 6635 C C . GLU A 1 820 ? 46.542 -15.136 21.245 1.00 66.31 820 GLU A C 1
ATOM 6637 O O . GLU A 1 820 ? 46.979 -14.535 22.228 1.00 66.31 820 GLU A O 1
ATOM 6642 N N . GLY A 1 821 ? 46.383 -16.463 21.224 1.00 73.62 821 GLY A N 1
ATOM 6643 C CA . GLY A 1 821 ? 46.592 -17.335 22.381 1.00 73.62 821 GLY A CA 1
ATOM 6644 C C . GLY A 1 821 ? 45.319 -17.911 22.999 1.00 73.62 821 GLY A C 1
ATOM 6645 O O . GLY A 1 821 ? 45.439 -18.600 24.001 1.00 73.62 821 GLY A O 1
ATOM 6646 N N . ASP A 1 822 ? 44.130 -17.695 22.435 1.00 86.19 822 ASP A N 1
ATOM 6647 C CA . ASP A 1 822 ? 42.901 -18.307 22.955 1.00 86.19 822 ASP A CA 1
ATOM 6648 C C . ASP A 1 822 ? 42.709 -19.750 22.455 1.00 86.19 822 ASP A C 1
ATOM 6650 O O . ASP A 1 822 ? 43.007 -20.090 21.307 1.00 86.19 822 ASP A O 1
ATOM 6654 N N . CYS A 1 823 ? 42.175 -20.614 23.321 1.00 89.19 823 CYS A N 1
ATOM 6655 C CA . CYS A 1 823 ? 41.846 -21.998 23.004 1.00 89.19 823 CYS A CA 1
ATOM 6656 C C . CYS A 1 823 ? 40.565 -22.076 22.167 1.00 89.19 823 CYS A C 1
ATOM 6658 O O . CYS A 1 823 ? 39.467 -21.804 22.660 1.00 89.19 823 CYS A O 1
ATOM 6660 N N . ALA A 1 824 ? 40.669 -22.583 20.938 1.00 84.81 824 ALA A N 1
ATOM 6661 C CA . ALA A 1 824 ? 39.554 -22.669 19.989 1.00 84.81 824 ALA A CA 1
ATOM 6662 C C . ALA A 1 824 ? 38.406 -23.645 20.370 1.00 84.81 824 ALA A C 1
ATOM 6664 O O . ALA A 1 824 ? 37.500 -23.875 19.567 1.00 84.81 824 ALA A O 1
ATOM 6665 N N . ILE A 1 825 ? 38.415 -24.237 21.572 1.00 86.25 825 ILE A N 1
ATOM 6666 C CA . ILE A 1 825 ? 37.349 -25.124 22.085 1.00 86.25 825 ILE A CA 1
ATOM 6667 C C . ILE A 1 825 ? 36.613 -24.533 23.296 1.00 86.25 825 ILE A C 1
ATOM 6669 O O . ILE A 1 825 ? 35.396 -24.679 23.375 1.00 86.25 825 ILE A O 1
ATOM 6673 N N . CYS A 1 826 ? 37.313 -23.887 24.237 1.00 89.94 826 CYS A N 1
ATOM 6674 C CA . CYS A 1 826 ? 36.688 -23.276 25.421 1.00 89.94 826 CYS A CA 1
ATOM 6675 C C . CYS A 1 826 ? 36.641 -21.742 25.391 1.00 89.94 826 CYS A C 1
ATOM 6677 O O . CYS A 1 826 ? 35.980 -21.161 26.244 1.00 89.94 826 CYS A O 1
ATOM 6679 N N . PHE A 1 827 ? 37.276 -21.095 24.404 1.00 86.12 827 PHE A N 1
ATOM 6680 C CA . PHE A 1 827 ? 37.362 -19.632 24.258 1.00 86.12 827 PHE A CA 1
ATOM 6681 C C . PHE A 1 827 ? 38.081 -18.917 25.422 1.00 86.12 827 PHE A C 1
ATOM 6683 O O . PHE A 1 827 ? 38.009 -17.699 25.547 1.00 86.12 827 PHE A O 1
ATOM 6690 N N . GLU A 1 828 ? 38.797 -19.670 26.260 1.00 87.88 828 GLU A N 1
ATOM 6691 C CA . GLU A 1 828 ? 39.662 -19.151 27.321 1.00 87.88 828 GLU A CA 1
ATOM 6692 C C . GLU A 1 828 ? 41.097 -18.996 26.803 1.00 87.88 828 GLU A C 1
ATOM 6694 O O . GLU A 1 828 ? 41.547 -19.769 25.950 1.00 87.88 828 GLU A O 1
ATOM 6699 N N . LYS A 1 829 ? 41.827 -18.019 27.346 1.00 88.06 829 LYS A N 1
ATOM 6700 C CA . LYS A 1 829 ? 43.227 -17.777 26.997 1.00 88.06 829 LYS A CA 1
ATOM 6701 C C . LYS A 1 829 ? 44.129 -18.898 27.517 1.00 88.06 829 LYS A C 1
ATOM 6703 O O . LYS A 1 829 ? 44.084 -19.215 28.700 1.00 88.06 829 LYS A O 1
ATOM 6708 N N . ILE A 1 830 ? 44.991 -19.418 26.647 1.00 88.44 830 ILE A N 1
ATOM 6709 C CA . ILE A 1 830 ? 46.057 -20.364 26.986 1.00 88.44 830 ILE A CA 1
ATOM 6710 C C . ILE A 1 830 ? 47.166 -19.591 27.707 1.00 88.44 830 ILE A C 1
ATOM 6712 O O . ILE A 1 830 ? 47.794 -18.697 27.130 1.00 88.44 830 ILE A O 1
ATOM 6716 N N . GLU A 1 831 ? 47.389 -19.902 28.982 1.00 90.50 831 GLU A N 1
ATOM 6717 C CA . GLU A 1 831 ? 48.481 -19.315 29.762 1.00 90.50 831 GLU A CA 1
ATOM 6718 C C . GLU A 1 831 ? 49.817 -20.035 29.509 1.00 90.50 831 GLU A C 1
ATOM 6720 O O . GLU A 1 831 ? 49.850 -21.186 29.084 1.00 90.50 831 GLU A O 1
ATOM 6725 N N . GLU A 1 832 ? 50.947 -19.383 29.820 1.00 86.50 832 GLU A N 1
ATOM 6726 C CA . GLU A 1 832 ? 52.305 -19.939 29.618 1.00 86.50 832 GLU A CA 1
ATOM 6727 C C . GLU A 1 832 ? 52.575 -21.250 30.386 1.00 86.50 832 GLU A C 1
ATOM 6729 O O . GLU A 1 832 ? 53.586 -21.912 30.153 1.00 86.50 832 GLU A O 1
ATOM 6734 N N . HIS A 1 833 ? 51.694 -21.606 31.325 1.00 86.06 833 HIS A N 1
ATOM 6735 C CA . HIS A 1 833 ? 51.776 -22.810 32.145 1.00 86.06 833 HIS A CA 1
ATOM 6736 C C . HIS A 1 833 ? 50.779 -23.910 31.735 1.00 86.06 833 HIS A C 1
ATOM 6738 O O . HIS A 1 833 ? 50.810 -24.999 32.315 1.00 86.06 833 HIS A O 1
ATOM 6744 N N . ASP A 1 834 ? 49.903 -23.650 30.758 1.00 88.31 834 ASP A N 1
ATOM 6745 C CA . ASP A 1 834 ? 49.039 -24.672 30.175 1.00 88.31 834 ASP A CA 1
ATOM 6746 C C . ASP A 1 834 ? 49.751 -25.438 29.060 1.00 88.31 834 ASP A C 1
ATOM 6748 O O . ASP A 1 834 ? 50.612 -24.933 28.342 1.00 88.31 834 ASP A O 1
ATOM 6752 N N . GLU A 1 835 ? 49.351 -26.695 28.892 1.00 89.44 835 GLU A N 1
ATOM 6753 C CA . GLU A 1 835 ? 49.794 -27.488 27.756 1.00 89.44 835 GLU A CA 1
ATOM 6754 C C . GLU A 1 835 ? 49.056 -27.026 26.492 1.00 89.44 835 GLU A C 1
ATOM 6756 O O . GLU A 1 835 ? 47.833 -27.155 26.404 1.00 89.44 835 GLU A O 1
ATOM 6761 N N . GLU A 1 836 ? 49.789 -26.518 25.504 1.00 90.69 836 GLU A N 1
ATOM 6762 C CA . GLU A 1 836 ? 49.256 -26.119 24.201 1.00 90.69 836 GLU A CA 1
ATOM 6763 C C . GLU A 1 836 ? 49.430 -27.236 23.161 1.00 90.69 836 GLU A C 1
ATOM 6765 O O . GLU A 1 836 ? 50.490 -27.857 23.076 1.00 90.69 836 GLU A O 1
ATOM 6770 N N . ARG A 1 837 ? 48.424 -27.446 22.304 1.00 89.06 837 ARG A N 1
ATOM 6771 C CA . ARG A 1 837 ? 48.575 -28.179 21.036 1.00 89.06 837 ARG A CA 1
ATOM 6772 C C . ARG A 1 837 ? 47.914 -27.404 19.893 1.00 89.06 837 ARG A C 1
ATOM 6774 O O . ARG A 1 837 ? 46.858 -26.800 20.078 1.00 89.06 837 ARG A O 1
ATOM 6781 N N . THR A 1 838 ? 48.516 -27.430 18.708 1.00 88.56 838 THR A N 1
ATOM 6782 C CA . THR A 1 838 ? 48.013 -26.750 17.502 1.00 88.56 838 THR A CA 1
ATOM 6783 C C . THR A 1 838 ? 47.310 -27.716 16.545 1.00 88.56 838 THR A C 1
ATOM 6785 O O . THR A 1 838 ? 47.407 -28.940 16.659 1.00 88.56 838 THR A O 1
ATOM 6788 N N . CYS A 1 839 ? 46.554 -27.183 15.584 1.00 84.50 839 CYS A N 1
ATOM 6789 C CA . CYS A 1 839 ? 46.027 -27.985 14.483 1.00 84.50 839 CYS A CA 1
ATOM 6790 C C . CYS A 1 839 ? 47.160 -28.406 13.519 1.00 84.50 839 CYS A C 1
ATOM 6792 O O . CYS A 1 839 ? 47.869 -27.524 13.039 1.00 84.50 839 CYS A O 1
ATOM 6794 N N . PRO A 1 840 ? 47.289 -29.695 13.131 1.00 81.44 840 PRO A N 1
ATOM 6795 C CA . PRO A 1 840 ? 48.322 -30.163 12.193 1.00 81.44 840 PRO A CA 1
ATOM 6796 C C . PRO A 1 840 ? 48.099 -29.717 10.734 1.00 81.44 840 PRO A C 1
ATOM 6798 O O . PRO A 1 840 ? 48.845 -30.108 9.842 1.00 81.44 840 PRO A O 1
ATOM 6801 N N . ASN A 1 841 ? 47.060 -28.921 10.467 1.00 80.88 841 ASN A N 1
ATOM 6802 C CA . ASN A 1 841 ? 46.849 -28.261 9.186 1.00 80.88 841 ASN A CA 1
ATOM 6803 C C . ASN A 1 841 ? 47.405 -26.832 9.267 1.00 80.88 841 ASN A C 1
ATOM 6805 O O . ASN A 1 841 ? 46.832 -25.990 9.962 1.00 80.88 841 ASN A O 1
ATOM 6809 N N . GLU A 1 842 ? 48.479 -26.562 8.521 1.00 77.75 842 GLU A N 1
ATOM 6810 C CA . GLU A 1 842 ? 49.174 -25.265 8.469 1.00 77.75 842 GLU A CA 1
ATOM 6811 C C . GLU A 1 842 ? 48.243 -24.089 8.125 1.00 77.75 842 GLU A C 1
ATOM 6813 O O . GLU A 1 842 ? 48.420 -22.991 8.643 1.00 77.75 842 GLU A O 1
ATOM 6818 N N . ILE A 1 843 ? 47.209 -24.322 7.306 1.00 74.31 843 ILE A N 1
ATOM 6819 C CA . ILE A 1 843 ? 46.213 -23.306 6.916 1.00 74.31 843 ILE A CA 1
ATOM 6820 C C . ILE A 1 843 ? 45.256 -22.996 8.080 1.00 74.31 843 ILE A C 1
ATOM 6822 O O . ILE A 1 843 ? 44.668 -21.921 8.142 1.00 74.31 843 ILE A O 1
ATOM 6826 N N . CYS A 1 844 ? 45.070 -23.942 9.004 1.00 80.19 844 CYS A N 1
ATOM 6827 C CA . CYS A 1 844 ? 44.153 -23.792 10.127 1.00 80.19 844 CYS A CA 1
ATOM 6828 C C . CYS A 1 844 ? 44.789 -23.054 11.310 1.00 80.19 844 CYS A C 1
ATOM 6830 O O . CYS A 1 844 ? 44.099 -22.255 11.933 1.00 80.19 844 CYS A O 1
ATOM 6832 N N . ALA A 1 845 ? 46.047 -23.362 11.651 1.00 79.25 845 ALA A N 1
ATOM 6833 C CA . ALA A 1 845 ? 46.865 -22.727 12.702 1.00 79.25 845 ALA A CA 1
ATOM 6834 C C . ALA A 1 845 ? 46.248 -22.572 14.122 1.00 79.25 845 ALA A C 1
ATOM 6836 O O . ALA A 1 845 ? 46.878 -21.989 15.003 1.00 79.25 845 ALA A O 1
ATOM 6837 N N . LEU A 1 846 ? 45.042 -23.095 14.378 1.00 85.81 846 LEU A N 1
ATOM 6838 C CA . LEU A 1 846 ? 44.329 -22.910 15.646 1.00 85.81 846 LEU A CA 1
ATOM 6839 C C . LEU A 1 846 ? 45.058 -23.572 16.818 1.00 85.81 846 LEU A C 1
ATOM 6841 O O . LEU A 1 846 ? 45.520 -24.712 16.707 1.00 85.81 846 LEU A O 1
ATOM 6845 N N . ARG A 1 847 ? 45.098 -22.848 17.940 1.00 89.06 847 ARG A N 1
ATOM 6846 C CA . ARG A 1 847 ? 45.702 -23.245 19.217 1.00 89.06 847 ARG A CA 1
ATOM 6847 C C . ARG A 1 847 ? 44.618 -23.807 20.143 1.00 89.06 847 ARG A C 1
ATOM 6849 O O . ARG A 1 847 ? 43.473 -23.348 20.131 1.00 89.06 847 ARG A O 1
ATOM 6856 N N . TYR A 1 848 ? 44.972 -24.797 20.954 1.00 89.88 848 TYR A N 1
ATOM 6857 C CA . TYR A 1 848 ? 44.069 -25.440 21.906 1.00 89.88 848 TYR A CA 1
ATOM 6858 C C . TYR A 1 848 ? 44.802 -25.763 23.210 1.00 89.88 848 TYR A C 1
ATOM 6860 O O . TYR A 1 848 ? 45.949 -26.207 23.178 1.00 89.88 848 TYR A O 1
ATOM 6868 N N . HIS A 1 849 ? 44.108 -25.675 24.348 1.00 94.19 849 HIS A N 1
ATOM 6869 C CA . HIS A 1 849 ? 44.512 -26.416 25.545 1.00 94.19 849 HIS A CA 1
ATOM 6870 C C . HIS A 1 849 ? 44.553 -27.916 25.213 1.00 94.19 849 HIS A C 1
ATOM 6872 O O . HIS A 1 849 ? 43.554 -28.463 24.731 1.00 94.19 849 HIS A O 1
ATOM 6878 N N . GLY A 1 850 ? 45.650 -28.605 25.535 1.00 91.25 850 GLY A N 1
ATOM 6879 C CA . GLY A 1 850 ? 45.834 -30.044 25.314 1.00 91.25 850 GLY A CA 1
ATOM 6880 C C . GLY A 1 850 ? 44.671 -30.866 25.876 1.00 91.25 850 GLY A C 1
ATOM 6881 O O . GLY A 1 850 ? 44.087 -31.692 25.178 1.00 91.25 850 GLY A O 1
ATOM 6882 N N . LYS A 1 851 ? 44.232 -30.536 27.099 1.00 92.56 851 LYS A N 1
ATOM 6883 C CA . LYS A 1 851 ? 43.056 -31.125 27.771 1.00 92.56 851 LYS A CA 1
ATOM 6884 C C . LYS A 1 851 ? 41.762 -30.976 26.953 1.00 92.56 851 LYS A C 1
ATOM 6886 O O . LYS A 1 851 ? 40.963 -31.908 26.889 1.00 92.56 851 LYS A O 1
ATOM 6891 N N . CYS A 1 852 ? 41.543 -29.812 26.334 1.00 92.69 852 CYS A N 1
ATOM 6892 C CA . CYS A 1 852 ? 40.344 -29.532 25.543 1.00 92.69 852 CYS A CA 1
ATOM 6893 C C . CYS A 1 852 ? 40.359 -30.285 24.211 1.00 92.69 852 CYS A C 1
ATOM 6895 O O . CYS A 1 852 ? 39.345 -30.881 23.847 1.00 92.69 852 CYS A O 1
ATOM 6897 N N . ILE A 1 853 ? 41.492 -30.294 23.498 1.00 90.25 853 ILE A N 1
ATOM 6898 C CA . ILE A 1 853 ? 41.565 -30.985 22.207 1.00 90.25 853 ILE A CA 1
ATOM 6899 C C . ILE A 1 853 ? 41.565 -32.507 22.359 1.00 90.25 853 ILE A C 1
ATOM 6901 O O . ILE A 1 853 ? 40.873 -33.170 21.593 1.00 90.25 853 ILE A O 1
ATOM 6905 N N . LEU A 1 854 ? 42.216 -33.068 23.384 1.00 88.12 854 LEU A N 1
ATOM 6906 C CA . LEU A 1 854 ? 42.150 -34.508 23.670 1.00 88.12 854 LEU A CA 1
ATOM 6907 C C . LEU A 1 854 ? 40.705 -34.961 23.940 1.00 88.12 854 LEU A C 1
ATOM 6909 O O . LEU A 1 854 ? 40.236 -35.893 23.290 1.00 88.12 854 LEU A O 1
ATOM 6913 N N . ARG A 1 855 ? 39.949 -34.233 24.777 1.00 88.62 855 ARG A N 1
ATOM 6914 C CA . ARG A 1 855 ? 38.513 -34.499 24.998 1.00 88.62 855 ARG A CA 1
ATOM 6915 C C . ARG A 1 855 ? 37.661 -34.325 23.734 1.00 88.62 855 ARG A C 1
ATOM 6917 O O . ARG A 1 855 ? 36.672 -35.028 23.556 1.00 88.62 855 ARG A O 1
ATOM 6924 N N . SER A 1 856 ? 38.009 -33.395 22.844 1.00 87.25 856 SER A N 1
ATOM 6925 C CA . SER A 1 856 ? 37.326 -33.293 21.548 1.00 87.25 856 SER A CA 1
ATOM 6926 C C . SER A 1 856 ? 37.609 -34.524 20.682 1.00 87.25 856 SER A C 1
ATOM 6928 O O . SER A 1 856 ? 36.684 -35.065 20.077 1.00 87.25 856 SER A O 1
ATOM 6930 N N . ILE A 1 857 ? 38.859 -34.990 20.657 1.00 86.12 857 ILE A N 1
ATOM 6931 C CA . ILE A 1 857 ? 39.316 -36.138 19.865 1.00 86.12 857 ILE A CA 1
ATOM 6932 C C . ILE A 1 857 ? 38.658 -37.452 20.316 1.00 86.12 857 ILE A C 1
ATOM 6934 O O . ILE A 1 857 ? 38.262 -38.232 19.452 1.00 86.12 857 ILE A O 1
ATOM 6938 N N . GLU A 1 858 ? 38.423 -37.641 21.622 1.00 84.00 858 GLU A N 1
ATOM 6939 C CA . GLU A 1 858 ? 37.610 -38.746 22.179 1.00 84.00 858 GLU A CA 1
ATOM 6940 C C . GLU A 1 858 ? 36.218 -38.860 21.526 1.00 84.00 858 GLU A C 1
ATOM 6942 O O . GLU A 1 858 ? 35.666 -39.955 21.420 1.00 84.00 858 GLU A O 1
ATOM 6947 N N . THR A 1 859 ? 35.641 -37.736 21.084 1.00 82.75 859 THR A N 1
ATOM 6948 C CA . THR A 1 859 ? 34.314 -37.691 20.442 1.00 82.75 859 THR A CA 1
ATOM 6949 C C . THR A 1 859 ? 34.373 -37.632 18.914 1.00 82.75 859 THR A C 1
ATOM 6951 O O . THR A 1 859 ? 33.442 -38.084 18.245 1.00 82.75 859 THR A O 1
ATOM 6954 N N . MET A 1 860 ? 35.442 -37.065 18.344 1.00 84.75 860 MET A N 1
ATOM 6955 C CA . MET A 1 860 ? 35.616 -36.893 16.903 1.00 84.75 860 MET A CA 1
ATOM 6956 C C . MET A 1 860 ? 37.110 -36.714 16.555 1.00 84.75 860 MET A C 1
ATOM 6958 O O . MET A 1 860 ? 37.672 -35.665 16.869 1.00 84.75 860 MET A O 1
ATOM 6962 N N . PRO A 1 861 ? 37.766 -37.659 15.848 1.00 85.94 861 PRO A N 1
ATOM 6963 C CA . PRO A 1 861 ? 39.204 -37.609 15.532 1.00 85.94 861 PRO A CA 1
ATOM 6964 C C . PRO A 1 861 ? 39.531 -36.663 14.354 1.00 85.94 861 PRO A C 1
ATOM 6966 O O . PRO A 1 861 ? 40.295 -36.994 13.444 1.00 85.94 861 PRO A O 1
ATOM 6969 N N . LEU A 1 862 ? 38.910 -35.484 14.344 1.00 87.00 862 LEU A N 1
ATOM 6970 C CA . LEU A 1 862 ? 38.971 -34.447 13.315 1.00 87.00 862 LEU A CA 1
ATOM 6971 C C . LEU A 1 862 ? 39.067 -33.081 13.999 1.00 87.00 862 LEU A C 1
ATOM 6973 O O . LEU A 1 862 ? 38.392 -32.843 14.999 1.00 87.00 862 LEU A O 1
ATOM 6977 N N . CYS A 1 863 ? 39.828 -32.149 13.426 1.00 85.56 863 CYS A N 1
ATOM 6978 C CA . CYS A 1 863 ? 39.808 -30.751 13.852 1.00 85.56 863 CYS A CA 1
ATOM 6979 C C . CYS A 1 863 ? 38.366 -30.211 13.806 1.00 85.56 863 CYS A C 1
ATOM 6981 O O . CYS A 1 863 ? 37.744 -30.288 12.737 1.00 85.56 863 CYS A O 1
ATOM 6983 N N . PRO A 1 864 ? 37.829 -29.630 14.901 1.00 79.50 864 PRO A N 1
ATOM 6984 C CA . PRO A 1 864 ? 36.455 -29.129 14.937 1.00 79.50 864 PRO A CA 1
ATOM 6985 C C . PRO A 1 864 ? 36.136 -28.128 13.819 1.00 79.50 864 PRO A C 1
ATOM 6987 O O . PRO A 1 864 ? 35.001 -28.100 13.343 1.00 79.50 864 PRO A O 1
ATOM 6990 N N . TYR A 1 865 ? 37.140 -27.382 13.350 1.00 82.44 865 TYR A N 1
ATOM 6991 C CA . TYR A 1 865 ? 37.010 -26.338 12.333 1.00 82.44 865 TYR A CA 1
ATOM 6992 C C . TYR A 1 865 ? 37.367 -26.840 10.930 1.00 82.44 865 TYR A C 1
ATOM 6994 O O . TYR A 1 865 ? 36.473 -27.079 10.122 1.00 82.44 865 TYR A O 1
ATOM 7002 N N . CYS A 1 866 ? 38.652 -27.063 10.633 1.00 85.06 866 CYS A N 1
ATOM 7003 C CA . CYS A 1 866 ? 39.110 -27.406 9.278 1.00 85.06 866 CYS A CA 1
ATOM 7004 C C . CYS A 1 866 ? 38.858 -28.867 8.854 1.00 85.06 866 CYS A C 1
ATOM 7006 O O . CYS A 1 866 ? 39.259 -29.255 7.758 1.00 85.06 866 CYS A O 1
ATOM 7008 N N . LYS A 1 867 ? 38.255 -29.695 9.723 1.00 85.94 867 LYS A N 1
ATOM 7009 C CA . LYS A 1 867 ? 37.948 -31.122 9.490 1.00 85.94 867 LYS A CA 1
ATOM 7010 C C . LYS A 1 867 ? 39.137 -31.964 8.997 1.00 85.94 867 LYS A C 1
ATOM 7012 O O . LYS A 1 867 ? 38.952 -32.995 8.363 1.00 85.94 867 LYS A O 1
ATOM 7017 N N . THR A 1 868 ? 40.366 -31.545 9.296 1.00 84.81 868 THR A N 1
ATOM 7018 C CA . THR A 1 868 ? 41.568 -32.355 9.055 1.00 84.81 868 THR A CA 1
ATOM 7019 C C . THR A 1 868 ? 41.723 -33.366 10.188 1.00 84.81 868 THR A C 1
ATOM 7021 O O . THR A 1 868 ? 41.543 -33.009 11.351 1.00 84.81 868 THR A O 1
ATOM 7024 N N . HIS A 1 869 ? 42.027 -34.622 9.862 1.00 82.00 869 HIS A N 1
ATOM 7025 C CA . HIS A 1 869 ? 42.275 -35.668 10.856 1.00 82.00 869 HIS A CA 1
ATOM 7026 C C . HIS A 1 869 ? 43.525 -35.376 11.694 1.00 82.00 869 HIS A C 1
ATOM 7028 O O . HIS A 1 869 ? 44.541 -34.904 11.182 1.00 82.00 869 HIS A O 1
ATOM 7034 N N . TYR A 1 870 ? 43.460 -35.735 12.974 1.00 80.19 870 TYR A N 1
ATOM 7035 C CA . TYR A 1 870 ? 44.644 -35.868 13.816 1.00 80.19 870 TYR A CA 1
ATOM 7036 C C . TYR A 1 870 ? 45.233 -37.260 13.565 1.00 80.19 870 TYR A C 1
ATOM 7038 O O . TYR A 1 870 ? 44.606 -38.261 13.895 1.00 80.19 870 TYR A O 1
ATOM 7046 N N . PHE A 1 871 ? 46.387 -37.321 12.895 1.00 65.25 871 PHE A N 1
ATOM 7047 C CA . PHE A 1 871 ? 46.985 -38.581 12.427 1.00 65.25 871 PHE A CA 1
ATOM 7048 C C . PHE A 1 871 ? 48.189 -39.064 13.246 1.00 65.25 871 PHE A C 1
ATOM 7050 O O . PHE A 1 871 ? 48.557 -40.230 13.118 1.00 65.25 871 PHE A O 1
ATOM 7057 N N . ASN A 1 872 ? 48.825 -38.201 14.046 1.00 69.44 872 ASN A N 1
ATOM 7058 C CA . ASN A 1 872 ? 49.991 -38.599 14.829 1.00 69.44 872 ASN A CA 1
ATOM 7059 C C . ASN A 1 872 ? 49.574 -39.095 16.221 1.00 69.44 872 ASN A C 1
ATOM 7061 O O . ASN A 1 872 ? 48.965 -38.356 16.993 1.00 69.44 872 ASN A O 1
ATOM 7065 N N . VAL A 1 873 ? 49.921 -40.345 16.522 1.00 59.81 873 VAL A N 1
ATOM 7066 C CA . VAL A 1 873 ? 49.645 -41.008 17.803 1.00 59.81 873 VAL A CA 1
ATOM 7067 C C . VAL A 1 873 ? 50.518 -40.429 18.918 1.00 59.81 873 VAL A C 1
ATOM 7069 O O . VAL A 1 873 ? 50.026 -40.225 20.025 1.00 59.81 873 VAL A O 1
ATOM 7072 N N . ASP A 1 874 ? 51.774 -40.079 18.618 1.00 64.06 874 ASP A N 1
ATOM 7073 C CA . ASP A 1 874 ? 52.689 -39.479 19.597 1.00 64.06 874 ASP A CA 1
ATOM 7074 C C . ASP A 1 874 ? 52.189 -38.089 20.046 1.00 64.06 874 ASP A C 1
ATOM 7076 O O . ASP A 1 874 ? 52.189 -37.773 21.237 1.00 64.06 874 ASP A O 1
ATOM 7080 N N . ASP A 1 875 ? 51.661 -37.292 19.106 1.00 63.94 875 ASP A N 1
ATOM 7081 C CA . ASP A 1 875 ? 51.068 -35.976 19.394 1.00 63.94 875 ASP A CA 1
ATOM 7082 C C . ASP A 1 875 ? 49.654 -36.063 19.992 1.00 63.94 875 ASP A C 1
ATOM 7084 O O . ASP A 1 875 ? 49.143 -35.048 20.467 1.00 63.94 875 ASP A O 1
ATOM 7088 N N . PHE A 1 876 ? 48.989 -37.228 19.970 1.00 66.62 876 PHE A N 1
ATOM 7089 C CA . PHE A 1 876 ? 47.618 -37.429 20.471 1.00 66.62 876 PHE A CA 1
ATOM 7090 C C . PHE A 1 876 ? 47.405 -38.861 21.021 1.00 66.62 876 PHE A C 1
ATOM 7092 O O . PHE A 1 876 ? 46.694 -39.655 20.402 1.00 66.62 876 PHE A O 1
ATOM 7099 N N . PRO A 1 877 ? 47.931 -39.194 22.223 1.00 63.59 877 PRO A N 1
ATOM 7100 C CA . PRO A 1 877 ? 47.968 -40.573 22.749 1.00 63.59 877 PRO A CA 1
ATOM 7101 C C . PRO A 1 877 ? 46.613 -41.258 23.003 1.00 63.59 877 PRO A C 1
ATOM 7103 O O . PRO A 1 877 ? 46.569 -42.433 23.342 1.00 63.59 877 PRO A O 1
ATOM 7106 N N . VAL A 1 878 ? 45.501 -40.529 22.873 1.00 60.84 878 VAL A N 1
ATOM 7107 C CA . VAL A 1 878 ? 44.128 -41.052 23.012 1.00 60.84 878 VAL A CA 1
ATOM 7108 C C . VAL A 1 878 ? 43.620 -41.665 21.686 1.00 60.84 878 VAL A C 1
ATOM 7110 O O . VAL A 1 878 ? 42.502 -42.164 21.609 1.00 60.84 878 VAL A O 1
ATOM 7113 N N . LEU A 1 879 ? 44.448 -41.652 20.633 1.00 52.47 879 LEU A N 1
ATOM 7114 C CA . LEU A 1 879 ? 44.204 -42.309 19.341 1.00 52.47 879 LEU A CA 1
ATOM 7115 C C . LEU A 1 879 ? 44.855 -43.703 19.211 1.00 52.47 879 LEU A C 1
ATOM 7117 O O . LEU A 1 879 ? 44.831 -44.278 18.120 1.00 52.47 879 LEU A O 1
ATOM 7121 N N . SER A 1 880 ? 45.415 -44.242 20.299 1.00 55.19 880 SER A N 1
ATOM 7122 C CA . SER A 1 880 ? 45.981 -45.601 20.405 1.00 55.19 880 SER A CA 1
ATOM 7123 C C . SER A 1 880 ? 45.286 -46.445 21.464 1.00 55.19 880 SER A C 1
ATOM 7125 O O . SER A 1 880 ? 45.013 -47.625 21.154 1.00 55.19 880 SER A O 1
#